Protein AF-0000000069049470 (afdb_homodimer)

Solvent-accessible surface area (backbone atoms only — not comparable to full-atom values): 43170 Å² total; per-residue (Å²): 53,53,67,71,57,45,51,48,48,63,74,41,38,70,59,40,38,71,51,52,60,63,62,67,60,47,50,50,49,36,39,73,70,62,69,42,53,72,68,53,49,51,61,31,68,44,98,60,56,68,58,56,26,42,47,41,44,62,56,54,46,45,74,24,60,75,55,33,57,60,50,50,41,50,42,24,51,74,65,66,22,50,69,36,30,50,64,70,64,53,78,77,77,61,76,90,40,74,78,69,50,77,76,59,82,70,81,58,75,66,72,59,74,56,54,69,80,67,28,44,52,35,91,79,58,53,77,55,54,67,74,81,39,87,52,87,64,89,56,55,39,51,77,35,30,40,88,48,31,20,44,29,39,37,38,41,30,42,60,28,64,98,49,74,69,50,57,18,49,66,47,36,49,52,51,50,53,53,47,42,34,30,40,34,28,47,70,46,79,46,66,44,38,35,54,65,53,43,56,50,49,53,52,51,49,53,51,48,49,66,73,55,72,48,40,29,40,37,41,38,39,36,27,35,11,40,52,16,51,39,25,37,60,41,34,23,34,35,22,18,71,52,44,73,43,52,50,63,58,58,55,44,51,54,48,74,71,35,83,67,96,36,45,35,39,37,38,38,43,29,11,16,4,33,50,73,90,57,61,30,76,58,35,60,51,41,81,37,88,38,52,45,44,45,79,83,66,58,78,48,78,55,56,75,76,62,64,57,23,31,37,42,35,32,37,21,40,73,12,24,41,22,55,24,36,59,77,73,8,32,56,53,57,52,38,44,49,53,46,43,26,68,36,28,23,76,40,40,53,68,62,48,50,21,48,28,40,44,56,44,47,71,60,40,37,92,75,64,36,71,52,34,35,24,38,36,32,35,38,45,42,48,47,44,35,62,22,22,88,34,50,66,67,79,70,66,75,72,74,76,71,74,72,78,72,76,70,81,71,84,119,53,53,68,72,56,46,49,50,48,64,74,38,38,71,57,38,38,72,51,52,60,64,61,67,61,45,51,50,49,37,40,74,69,64,67,41,54,73,67,54,51,52,61,31,67,42,99,60,56,68,58,58,26,44,48,41,44,62,56,54,45,47,76,21,59,74,56,33,58,60,50,51,40,48,43,24,51,75,63,65,21,50,68,34,29,48,65,68,62,53,78,76,79,61,75,94,44,73,78,68,52,76,79,58,81,67,83,54,75,64,74,57,75,55,55,68,81,67,27,44,52,35,91,79,58,53,77,56,55,66,74,81,39,88,52,88,65,90,56,56,37,51,78,35,31,39,88,46,31,18,44,30,40,37,39,40,29,42,61,28,65,97,47,73,68,50,58,19,51,66,48,37,49,52,51,49,52,53,47,42,31,30,41,34,29,47,65,46,78,44,67,45,37,34,54,62,52,43,55,49,50,53,52,51,49,52,51,47,49,66,72,55,72,45,39,29,39,36,41,36,39,36,28,34,11,40,54,16,51,40,23,38,59,43,32,24,32,35,21,18,72,52,42,74,43,53,49,62,60,58,54,44,50,55,48,73,71,35,84,67,97,37,45,34,40,37,39,36,43,30,11,16,5,34,47,71,89,57,62,28,76,57,34,58,48,44,79,38,89,38,50,47,40,43,82,81,69,54,77,49,78,51,56,76,76,64,63,57,25,31,36,40,35,31,38,21,39,73,11,24,42,23,56,26,36,60,76,73,8,32,56,54,56,50,38,44,50,53,46,44,27,67,37,27,24,74,39,40,54,69,63,48,49,22,47,29,39,45,57,45,47,70,61,42,36,91,75,63,37,72,51,32,35,24,39,36,32,34,38,44,40,48,48,44,35,62,22,21,86,32,49,66,66,79,71,66,74,71,74,76,69,73,74,77,73,73,70,77,79,78,126

Secondary structure (DSSP, 8-state):
--HHHHHHHHHTHHHHHHH---HHHHHHHHHHTTSS-HHHHHHHTSSS-HHHHHHHHHHHHHTS-TTHHHHHHHHHHHTT-HHHHHHHHS----SS-SSGGGSSS----------TTTS---TT-PPP-S--SS------B-----SS-EEEEEEE----TTS---TTHHHHHHHHHHHHHHTTEEEEEEES--HHHHHHHHHHHHHHHHHS--SEEEEEEE--B---SS--S--EEE-TTS-EEEHHHHHHHHHHS------EEEEEES---------------S--SSEES-S-------------SEEEEESS-TT-PPEEETTTEEHHHHHHHHHHHHHTTT--HHHHHHHHHHHHHHH-BTTTB----EEEEES--SB----TT--SS------------------/--HHHHHHHHHTHHHHHHH---HHHHHHHHHHTTSS-HHHHHHHTSSS-HHHHHHHHHHHHTTS-TTHHHHHHHHHHHTT-HHHHHHHH-----SS-SSGGGG-S----------TTTS---TT-PPP-S--SS------B-----SS-EEEEEEE----TTS---TTHHHHHHHHHHHHHHTTEEEEEEES--HHHHHHHHHHHHHHHHHS--SEEEEEEE--B---SS--SPPEEE-TTS-EEEHHHHHHHHHHS------EEEEEES---PPP---------S--SSEES---------------SEEEEESS-TT-PPEEETTTEEHHHHHHHHHHHHHTTT--HHHHHHHHHHHHHHH-BTTTB----EEEEES--SB----TT--SS------------------

Structure (mmCIF, N/CA/C/O backbone):
data_AF-0000000069049470-model_v1
#
loop_
_entity.id
_entity.type
_entity.pdbx_description
1 polymer Caspase
#
loop_
_atom_site.group_PDB
_atom_site.id
_atom_site.type_symbol
_atom_site.label_atom_id
_atom_site.label_alt_id
_atom_site.label_comp_id
_atom_site.label_asym_id
_atom_site.label_entity_id
_atom_site.label_seq_id
_atom_site.pdbx_PDB_ins_code
_atom_site.Cartn_x
_atom_site.Cartn_y
_atom_site.Cartn_z
_atom_site.occupancy
_atom_site.B_iso_or_equiv
_atom_site.auth_seq_id
_atom_site.auth_comp_id
_atom_site.auth_asym_id
_atom_site.auth_atom_id
_atom_site.pdbx_PDB_model_num
ATOM 1 N N . MET A 1 1 ? -13.953 -17.391 -43.094 1 80.94 1 MET A N 1
ATOM 2 C CA . MET A 1 1 ? -13.156 -17.578 -41.875 1 80.94 1 MET A CA 1
ATOM 3 C C . MET A 1 1 ? -12.188 -18.75 -42.062 1 80.94 1 MET A C 1
ATOM 5 O O . MET A 1 1 ? -12.523 -19.75 -42.688 1 80.94 1 MET A O 1
ATOM 9 N N . GLU A 1 2 ? -10.953 -18.641 -41.5 1 78.31 2 GLU A N 1
ATOM 10 C CA . GLU A 1 2 ? -9.938 -19.672 -41.625 1 78.31 2 GLU A CA 1
ATOM 11 C C . GLU A 1 2 ? -10.367 -20.953 -40.906 1 78.31 2 GLU A C 1
ATOM 13 O O . GLU A 1 2 ? -11.055 -20.891 -39.875 1 78.31 2 GLU A O 1
ATOM 18 N N . GLN A 1 3 ? -9.914 -22.062 -41.438 1 80.56 3 GLN A N 1
ATOM 19 C CA . GLN A 1 3 ? -10.344 -23.359 -40.938 1 80.56 3 GLN A CA 1
ATOM 20 C C . GLN A 1 3 ? -9.953 -23.531 -39.469 1 80.56 3 GLN A C 1
ATOM 22 O O . GLN A 1 3 ? -10.719 -24.094 -38.688 1 80.56 3 GLN A O 1
ATOM 27 N N . HIS A 1 4 ? -8.82 -23.078 -39.156 1 80 4 HIS A N 1
ATOM 28 C CA . HIS A 1 4 ? -8.375 -23.281 -37.781 1 80 4 HIS A CA 1
ATOM 29 C C . HIS A 1 4 ? -9.219 -22.453 -36.812 1 80 4 HIS A C 1
ATOM 31 O O . HIS A 1 4 ? -9.477 -22.906 -35.688 1 80 4 HIS A O 1
ATOM 37 N N . HIS A 1 5 ? -9.781 -21.406 -37.188 1 83.88 5 HIS A N 1
ATOM 38 C CA . HIS A 1 5 ? -10.672 -20.594 -36.375 1 83.88 5 HIS A CA 1
ATOM 39 C C . HIS A 1 5 ? -12.031 -21.266 -36.188 1 83.88 5 HIS A C 1
ATOM 41 O O . HIS A 1 5 ? -12.609 -21.25 -35.125 1 83.88 5 HIS A O 1
ATOM 47 N N . ARG A 1 6 ? -12.492 -21.828 -37.312 1 82.88 6 ARG A N 1
ATOM 48 C CA . ARG A 1 6 ? -13.758 -22.562 -37.281 1 82.88 6 ARG A CA 1
ATOM 49 C C . ARG A 1 6 ? -13.68 -23.734 -36.281 1 82.88 6 ARG A C 1
ATOM 51 O O . ARG A 1 6 ? -14.586 -23.922 -35.469 1 82.88 6 ARG A O 1
ATOM 58 N N . LYS A 1 7 ? -12.594 -24.391 -36.375 1 81.06 7 LYS A N 1
ATOM 59 C CA . LYS A 1 7 ? -12.391 -25.516 -35.5 1 81.06 7 LYS A CA 1
ATOM 60 C C . LYS A 1 7 ? -12.352 -25.062 -34.031 1 81.06 7 LYS A C 1
ATOM 62 O O . LYS A 1 7 ? -12.93 -25.719 -33.156 1 81.06 7 LYS A O 1
ATOM 67 N N . LEU A 1 8 ? -11.727 -24 -33.844 1 81.44 8 LEU A N 1
ATOM 68 C CA . LEU A 1 8 ? -11.625 -23.422 -32.5 1 81.44 8 LEU A CA 1
ATOM 69 C C . LEU A 1 8 ? -13.008 -23.078 -31.953 1 81.44 8 LEU A C 1
ATOM 71 O O . LEU A 1 8 ? -13.328 -23.422 -30.812 1 81.44 8 LEU A O 1
ATOM 75 N N . ILE A 1 9 ? -13.812 -22.484 -32.688 1 87.94 9 ILE A N 1
ATOM 76 C CA . ILE A 1 9 ? -15.141 -22.062 -32.281 1 87.94 9 ILE A CA 1
ATOM 77 C C . ILE A 1 9 ? -16.016 -23.281 -31.984 1 87.94 9 ILE A C 1
ATOM 79 O O . ILE A 1 9 ? -16.703 -23.344 -30.969 1 87.94 9 ILE A O 1
ATOM 83 N N . ASN A 1 10 ? -15.883 -24.25 -32.875 1 85.5 10 ASN A N 1
ATOM 84 C CA . ASN A 1 10 ? -16.688 -25.453 -32.688 1 85.5 10 ASN A CA 1
ATOM 85 C C . ASN A 1 10 ? -16.25 -26.234 -31.453 1 85.5 10 ASN A C 1
ATOM 87 O O . ASN A 1 10 ? -17.094 -26.766 -30.719 1 85.5 10 ASN A O 1
ATOM 91 N N . LYS A 1 11 ? -14.969 -26.234 -31.297 1 80.69 11 LYS A N 1
ATOM 92 C CA . LYS A 1 11 ? -14.422 -26.953 -30.156 1 80.69 11 LYS A CA 1
ATOM 93 C C . LYS A 1 11 ? -14.844 -26.312 -28.828 1 80.69 11 LYS A C 1
ATOM 95 O O . LYS A 1 11 ? -15.094 -27.016 -27.844 1 80.69 11 LYS A O 1
ATOM 100 N N . ARG A 1 12 ? -15.008 -25.062 -28.938 1 81.19 12 ARG A N 1
ATOM 101 C CA . ARG A 1 12 ? -15.266 -24.328 -27.703 1 81.19 12 ARG A CA 1
ATOM 102 C C . ARG A 1 12 ? -16.672 -23.734 -27.688 1 81.19 12 ARG A C 1
ATOM 104 O O . ARG A 1 12 ? -16.922 -22.75 -27 1 81.19 12 ARG A O 1
ATOM 111 N N . MET A 1 13 ? -17.578 -24.344 -28.359 1 88.25 13 MET A N 1
ATOM 112 C CA . MET A 1 13 ? -18.922 -23.812 -28.547 1 88.25 13 MET A CA 1
ATOM 113 C C . MET A 1 13 ? -19.672 -23.734 -27.234 1 88.25 13 MET A C 1
ATOM 115 O O . MET A 1 13 ? -20.266 -22.703 -26.906 1 88.25 13 MET A O 1
ATOM 119 N N . SER A 1 14 ? -19.578 -24.75 -26.469 1 82.38 14 SER A N 1
ATOM 120 C CA . SER A 1 14 ? -20.328 -24.781 -25.203 1 82.38 14 SER A CA 1
ATOM 121 C C . SER A 1 14 ? -19.844 -23.703 -24.25 1 82.38 14 SER A C 1
ATOM 123 O O . SER A 1 14 ? -20.641 -23.047 -23.578 1 82.38 14 SER A O 1
ATOM 125 N N . GLU A 1 15 ? -18.609 -23.484 -24.266 1 81.69 15 GLU A N 1
ATOM 126 C CA . GLU A 1 15 ? -18.031 -22.469 -23.406 1 81.69 15 GLU A CA 1
ATOM 127 C C . GLU A 1 15 ? -18.391 -21.062 -23.891 1 81.69 15 GLU A C 1
ATOM 129 O O . GLU A 1 15 ? -18.734 -20.203 -23.078 1 81.69 15 GLU A O 1
ATOM 134 N N . LEU A 1 16 ? -18.234 -20.891 -25.078 1 88.62 16 LEU A N 1
ATOM 135 C CA . LEU A 1 16 ? -18.562 -19.594 -25.672 1 88.62 16 LEU A CA 1
ATOM 136 C C . LEU A 1 16 ? -20.016 -19.219 -25.391 1 88.62 16 LEU A C 1
ATOM 138 O O . LEU A 1 16 ? -20.297 -18.078 -25.016 1 88.62 16 LEU A O 1
ATOM 142 N N . VAL A 1 17 ? -20.859 -20.203 -25.516 1 90.38 17 VAL A N 1
ATOM 143 C CA . VAL A 1 17 ? -22.297 -19.969 -25.328 1 90.38 17 VAL A CA 1
ATOM 144 C C . VAL A 1 17 ? -22.578 -19.609 -23.875 1 90.38 17 VAL A C 1
ATOM 146 O O . VAL A 1 17 ? -23.406 -18.75 -23.578 1 90.38 17 VAL A O 1
ATOM 149 N N . SER A 1 18 ? -21.844 -20.156 -23.078 1 81.31 18 SER A N 1
ATOM 150 C CA . SER A 1 18 ? -22.094 -19.984 -21.656 1 81.31 18 SER A CA 1
ATOM 151 C C . SER A 1 18 ? -21.609 -18.609 -21.172 1 81.31 18 SER A C 1
ATOM 153 O O . SER A 1 18 ? -22.125 -18.078 -20.203 1 81.31 18 SER A O 1
ATOM 155 N N . VAL A 1 19 ? -20.719 -18.047 -21.953 1 82.19 19 VAL A N 1
ATOM 156 C CA . VAL A 1 19 ? -20.094 -16.844 -21.406 1 82.19 19 VAL A CA 1
ATOM 157 C C . VAL A 1 19 ? -20.547 -15.617 -22.203 1 82.19 19 VAL A C 1
ATOM 159 O O . VAL A 1 19 ? -20.312 -14.484 -21.781 1 82.19 19 VAL A O 1
ATOM 162 N N . THR A 1 20 ? -21.047 -15.781 -23.203 1 88.38 20 THR A N 1
ATOM 163 C CA . THR A 1 20 ? -21.469 -14.672 -24.047 1 88.38 20 THR A CA 1
ATOM 164 C C . THR A 1 20 ? -22.781 -14.07 -23.547 1 88.38 20 THR A C 1
ATOM 166 O O . THR A 1 20 ? -23.75 -14.797 -23.297 1 88.38 20 THR A O 1
ATOM 169 N N . PHE A 1 21 ? -22.672 -12.82 -23.422 1 83.88 21 PHE A N 1
ATOM 170 C CA . PHE A 1 21 ? -23.891 -12.148 -22.969 1 83.88 21 PHE A CA 1
ATOM 171 C C . PHE A 1 21 ? -24.219 -10.969 -23.859 1 83.88 21 PHE A C 1
ATOM 173 O O . PHE A 1 21 ? -23.391 -10.547 -24.672 1 83.88 21 PHE A O 1
ATOM 180 N N . ASP A 1 22 ? -25.516 -10.57 -23.875 1 86.19 22 ASP A N 1
ATOM 181 C CA . ASP A 1 22 ? -26.031 -9.438 -24.641 1 86.19 22 ASP A CA 1
ATOM 182 C C . ASP A 1 22 ? -25.938 -9.711 -26.141 1 86.19 22 ASP A C 1
ATOM 184 O O . ASP A 1 22 ? -25.375 -8.914 -26.891 1 86.19 22 ASP A O 1
ATOM 188 N N . LEU A 1 23 ? -26.516 -10.688 -26.484 1 90.06 23 LEU A N 1
ATOM 189 C CA . LEU A 1 23 ? -26.469 -11.172 -27.859 1 90.06 23 LEU A CA 1
ATOM 190 C C . LEU A 1 23 ? -27.031 -10.125 -28.812 1 90.06 23 LEU A C 1
ATOM 192 O O . LEU A 1 23 ? -26.516 -9.961 -29.922 1 90.06 23 LEU A O 1
ATOM 196 N N . LYS A 1 24 ? -28 -9.422 -28.328 1 90.06 24 LYS A N 1
ATOM 197 C CA . LYS A 1 24 ? -28.625 -8.422 -29.188 1 90.06 24 LYS A CA 1
ATOM 198 C C . LYS A 1 24 ? -27.625 -7.34 -29.578 1 90.06 24 LYS A C 1
ATOM 200 O O . LYS A 1 24 ? -27.547 -6.949 -30.75 1 90.06 24 LYS A O 1
ATOM 205 N N . ALA A 1 25 ? -26.859 -6.906 -28.672 1 89.56 25 ALA A N 1
ATOM 206 C CA . ALA A 1 25 ? -25.859 -5.875 -28.938 1 89.56 25 ALA A CA 1
ATOM 207 C C . ALA A 1 25 ? -24.797 -6.375 -29.906 1 89.56 25 ALA A C 1
ATOM 209 O O . ALA A 1 25 ? -24.391 -5.648 -30.812 1 89.56 25 ALA A O 1
ATOM 210 N N . ILE A 1 26 ? -24.375 -7.551 -29.688 1 92.88 26 ILE A N 1
ATOM 211 C CA . ILE A 1 26 ? -23.359 -8.156 -30.531 1 92.88 26 ILE A CA 1
ATOM 212 C C . ILE A 1 26 ? -23.859 -8.25 -31.969 1 92.88 26 ILE A C 1
ATOM 214 O O . ILE A 1 26 ? -23.172 -7.832 -32.906 1 92.88 26 ILE A O 1
ATOM 218 N N . VAL A 1 27 ? -25.062 -8.688 -32.094 1 93.31 27 VAL A N 1
ATOM 219 C CA . VAL A 1 27 ? -25.656 -8.922 -33.406 1 93.31 27 VAL A CA 1
ATOM 220 C C . VAL A 1 27 ? -25.906 -7.594 -34.125 1 93.31 27 VAL A C 1
ATOM 222 O O . VAL A 1 27 ? -25.703 -7.469 -35.312 1 93.31 27 VAL A O 1
ATOM 225 N N . ASP A 1 28 ? -26.266 -6.609 -33.344 1 92.06 28 ASP A N 1
ATOM 226 C CA . ASP A 1 28 ? -26.5 -5.285 -33.906 1 92.06 28 ASP A CA 1
ATOM 227 C C . ASP A 1 28 ? -25.219 -4.676 -34.469 1 92.06 28 ASP A C 1
ATOM 229 O O . ASP A 1 28 ? -25.219 -4.105 -35.562 1 92.06 28 ASP A O 1
ATOM 233 N N . ILE A 1 29 ? -24.188 -4.898 -33.75 1 91.81 29 ILE A N 1
ATOM 234 C CA . ILE A 1 29 ? -22.922 -4.328 -34.188 1 91.81 29 ILE A CA 1
ATOM 235 C C . ILE A 1 29 ? -22.406 -5.082 -35.406 1 91.81 29 ILE A C 1
ATOM 237 O O . ILE A 1 29 ? -21.906 -4.469 -36.344 1 91.81 29 ILE A O 1
ATOM 241 N N . LEU A 1 30 ? -22.5 -6.312 -35.406 1 92.44 30 LEU A N 1
ATOM 242 C CA . LEU A 1 30 ? -22.062 -7.125 -36.531 1 92.44 30 LEU A CA 1
ATOM 243 C C . LEU A 1 30 ? -22.859 -6.77 -37.781 1 92.44 30 LEU A C 1
ATOM 245 O O . LEU A 1 30 ? -22.312 -6.785 -38.906 1 92.44 30 LEU A O 1
ATOM 249 N N . PHE A 1 31 ? -24.109 -6.402 -37.625 1 92.62 31 PHE A N 1
ATOM 250 C CA . PHE A 1 31 ? -24.953 -5.973 -38.719 1 92.62 31 PHE A CA 1
ATOM 251 C C . PHE A 1 31 ? -24.516 -4.609 -39.25 1 92.62 31 PHE A C 1
ATOM 253 O O . PHE A 1 31 ? -24.453 -4.398 -40.438 1 92.62 31 PHE A O 1
ATOM 260 N N . GLU A 1 32 ? -24.188 -3.766 -38.281 1 89.06 32 GLU A N 1
ATOM 261 C CA . GLU A 1 32 ? -23.75 -2.424 -38.656 1 89.06 32 GLU A CA 1
ATOM 262 C C . GLU A 1 32 ? -22.422 -2.463 -39.406 1 89.06 32 GLU A C 1
ATOM 264 O O . GLU A 1 32 ? -22.219 -1.68 -40.344 1 89.06 32 GLU A O 1
ATOM 269 N N . LYS A 1 33 ? -21.609 -3.434 -39 1 87.25 33 LYS A N 1
ATOM 270 C CA . LYS A 1 33 ? -20.297 -3.572 -39.625 1 87.25 33 LYS A CA 1
ATOM 271 C C . LYS A 1 33 ? -20.391 -4.363 -40.938 1 87.25 33 LYS A C 1
ATOM 273 O O . LYS A 1 33 ? -19.375 -4.66 -41.562 1 87.25 33 LYS A O 1
ATOM 278 N N . VAL A 1 34 ? -21.578 -4.805 -41.25 1 87.81 34 VAL A N 1
ATOM 279 C CA . VAL A 1 34 ? -21.922 -5.504 -42.5 1 87.81 34 VAL A CA 1
ATOM 280 C C . VAL A 1 34 ? -21.203 -6.859 -42.531 1 87.81 34 VAL A C 1
ATOM 282 O O . VAL A 1 34 ? -20.734 -7.293 -43.594 1 87.81 34 VAL A O 1
ATOM 285 N N . VAL A 1 35 ? -21.047 -7.418 -41.344 1 89.12 35 VAL A N 1
ATOM 286 C CA . VAL A 1 35 ? -20.484 -8.766 -41.25 1 89.12 35 VAL A CA 1
ATOM 287 C C . VAL A 1 35 ? -21.594 -9.797 -41.5 1 89.12 35 VAL A C 1
ATOM 289 O O . VAL A 1 35 ? -21.344 -10.836 -42.125 1 89.12 35 VAL A O 1
ATOM 292 N N . ILE A 1 36 ? -22.781 -9.422 -41 1 90.88 36 ILE A N 1
ATOM 293 C CA . ILE A 1 36 ? -23.953 -10.273 -41.219 1 90.88 36 ILE A CA 1
ATOM 294 C C . ILE A 1 36 ? -25.062 -9.453 -41.875 1 90.88 36 ILE A C 1
ATOM 296 O O . ILE A 1 36 ? -25.094 -8.227 -41.781 1 90.88 36 ILE A O 1
ATOM 300 N N . ASN A 1 37 ? -25.922 -10.07 -42.688 1 88.5 37 ASN A N 1
ATOM 301 C CA . ASN A 1 37 ? -27.031 -9.391 -43.344 1 88.5 37 ASN A CA 1
ATOM 302 C C . ASN A 1 37 ? -28.312 -9.5 -42.531 1 88.5 37 ASN A C 1
ATOM 304 O O . ASN A 1 37 ? -28.344 -10.133 -41.469 1 88.5 37 ASN A O 1
ATOM 308 N N . LYS A 1 38 ? -29.375 -8.859 -43.031 1 88.12 38 LYS A N 1
ATOM 309 C CA . LYS A 1 38 ? -30.641 -8.758 -42.312 1 88.12 38 LYS A CA 1
ATOM 310 C C . LYS A 1 38 ? -31.25 -10.133 -42.062 1 88.12 38 LYS A C 1
ATOM 312 O O . LYS A 1 38 ? -31.797 -10.391 -41 1 88.12 38 LYS A O 1
ATOM 317 N N . TRP A 1 39 ? -31.109 -11.07 -43 1 87.38 39 TRP A N 1
ATOM 318 C CA . TRP A 1 39 ? -31.656 -12.422 -42.875 1 87.38 39 TRP A CA 1
ATOM 319 C C . TRP A 1 39 ? -30.938 -13.164 -41.719 1 87.38 39 TRP A C 1
ATOM 321 O O . TRP A 1 39 ? -31.594 -13.812 -40.906 1 87.38 39 TRP A O 1
ATOM 331 N N . MET A 1 40 ? -29.656 -13.031 -41.656 1 91 40 MET A N 1
ATOM 332 C CA . MET A 1 40 ? -28.859 -13.695 -40.656 1 91 40 MET A CA 1
ATOM 333 C C . MET A 1 40 ? -29.156 -13.133 -39.25 1 91 40 MET A C 1
ATOM 335 O O . MET A 1 40 ? -29.234 -13.883 -38.281 1 91 40 MET A O 1
ATOM 339 N N . LYS A 1 41 ? -29.312 -11.828 -39.188 1 92.5 41 LYS A N 1
ATOM 340 C CA . LYS A 1 41 ? -29.672 -11.188 -37.906 1 92.5 41 LYS A CA 1
ATOM 341 C C . LYS A 1 41 ? -31 -11.734 -37.406 1 92.5 41 LYS A C 1
ATOM 343 O O . LYS A 1 41 ? -31.109 -12.094 -36.219 1 92.5 41 LYS A O 1
ATOM 348 N N . ASP A 1 42 ? -32 -11.844 -38.281 1 87.44 42 ASP A N 1
ATOM 349 C CA . ASP A 1 42 ? -33.312 -12.359 -37.938 1 87.44 42 ASP A CA 1
ATOM 350 C C . ASP A 1 42 ? -33.25 -13.844 -37.562 1 87.44 42 ASP A C 1
ATOM 352 O O . ASP A 1 42 ? -33.969 -14.305 -36.656 1 87.44 42 ASP A O 1
ATOM 356 N N . TYR A 1 43 ? -32.375 -14.516 -38.312 1 88.56 43 TYR A N 1
ATOM 357 C CA . TYR A 1 43 ? -32.188 -15.938 -38.031 1 88.56 43 TYR A CA 1
ATOM 358 C C . TYR A 1 43 ? -31.594 -16.156 -36.656 1 88.56 43 TYR A C 1
ATOM 360 O O . TYR A 1 43 ? -32.062 -17.031 -35.906 1 88.56 43 TYR A O 1
ATOM 368 N N . ILE A 1 44 ? -30.625 -15.383 -36.188 1 92.81 44 ILE A N 1
ATOM 369 C CA . ILE A 1 44 ? -29.938 -15.523 -34.906 1 92.81 44 ILE A CA 1
ATOM 370 C C . ILE A 1 44 ? -30.875 -15.109 -33.75 1 92.81 44 ILE A C 1
ATOM 372 O O . ILE A 1 44 ? -30.969 -15.797 -32.75 1 92.81 44 ILE A O 1
ATOM 376 N N . LEU A 1 45 ? -31.609 -14.008 -33.938 1 89.75 45 LEU A N 1
ATOM 377 C CA . LEU A 1 45 ? -32.469 -13.453 -32.906 1 89.75 45 LEU A CA 1
ATOM 378 C C . LEU A 1 45 ? -33.875 -14.031 -32.969 1 89.75 45 LEU A C 1
ATOM 380 O O . LEU A 1 45 ? -34.812 -13.391 -32.531 1 89.75 45 LEU A O 1
ATOM 384 N N . GLY A 1 46 ? -34 -15.188 -33.438 1 83.19 46 GLY A N 1
ATOM 385 C CA . GLY A 1 46 ? -35.281 -15.859 -33.531 1 83.19 46 GLY A CA 1
ATOM 386 C C . GLY A 1 46 ? -35.938 -16.172 -32.188 1 83.19 46 GLY A C 1
ATOM 387 O O . GLY A 1 46 ? -35.438 -15.703 -31.156 1 83.19 46 GLY A O 1
ATOM 388 N N . ASN A 1 47 ? -37.031 -16.906 -32.156 1 79.19 47 ASN A N 1
ATOM 389 C CA . ASN A 1 47 ? -37.844 -17.203 -30.984 1 79.19 47 ASN A CA 1
ATOM 390 C C . ASN A 1 47 ? -37.312 -18.406 -30.219 1 79.19 47 ASN A C 1
ATOM 392 O O . ASN A 1 47 ? -38.062 -19.328 -29.922 1 79.19 47 ASN A O 1
ATOM 396 N N . GLU A 1 48 ? -36.031 -18.562 -30.141 1 81.12 48 GLU A N 1
ATOM 397 C CA . GLU A 1 48 ? -35.406 -19.656 -29.391 1 81.12 48 GLU A CA 1
ATOM 398 C C . GLU A 1 48 ? -34.781 -19.156 -28.094 1 81.12 48 GLU A C 1
ATOM 400 O O . GLU A 1 48 ? -34.812 -17.969 -27.812 1 81.12 48 GLU A O 1
ATOM 405 N N . GLY A 1 49 ? -34.438 -20.062 -27.203 1 80.06 49 GLY A N 1
ATOM 406 C CA . GLY A 1 49 ? -33.75 -19.719 -25.969 1 80.06 49 GLY A CA 1
ATOM 407 C C . GLY A 1 49 ? -32.438 -19.016 -26.188 1 80.06 49 GLY A C 1
ATOM 408 O O . GLY A 1 49 ? -31.875 -19.078 -27.281 1 80.06 49 GLY A O 1
ATOM 409 N N . GLU A 1 50 ? -32 -18.375 -25.328 1 82.69 50 GLU A N 1
ATOM 410 C CA . GLU A 1 50 ? -30.797 -17.547 -25.438 1 82.69 50 GLU A CA 1
ATOM 411 C C . GLU A 1 50 ? -29.578 -18.391 -25.812 1 82.69 50 GLU A C 1
ATOM 413 O O . GLU A 1 50 ? -28.75 -17.953 -26.609 1 82.69 50 GLU A O 1
ATOM 418 N N . SER A 1 51 ? -29.5 -19.516 -25.203 1 84.56 51 SER A N 1
ATOM 419 C CA . SER A 1 51 ? -28.375 -20.391 -25.516 1 84.56 51 SER A CA 1
ATOM 420 C C . SER A 1 51 ? -28.391 -20.828 -26.969 1 84.56 51 SER A C 1
ATOM 422 O O . SER A 1 51 ? -27.344 -20.875 -27.625 1 84.56 51 SER A O 1
ATOM 424 N N . SER A 1 52 ? -29.516 -21.109 -27.422 1 86.62 52 SER A N 1
ATOM 425 C CA . SER A 1 52 ? -29.672 -21.516 -28.812 1 86.62 52 SER A CA 1
ATOM 426 C C . SER A 1 52 ? -29.344 -20.375 -29.766 1 86.62 52 SER A C 1
ATOM 428 O O . SER A 1 52 ? -28.703 -20.578 -30.797 1 86.62 52 SER A O 1
ATOM 430 N N . LYS A 1 53 ? -29.719 -19.188 -29.391 1 91.12 53 LYS A N 1
ATOM 431 C CA . LYS A 1 53 ? -29.438 -17.984 -30.172 1 91.12 53 LYS A CA 1
ATOM 432 C C . LYS A 1 53 ? -27.922 -17.734 -30.25 1 91.12 53 LYS A C 1
ATOM 434 O O . LYS A 1 53 ? -27.406 -17.422 -31.328 1 91.12 53 LYS A O 1
ATOM 439 N N . THR A 1 54 ? -27.297 -17.969 -29.125 1 91.25 54 THR A N 1
ATOM 440 C CA . THR A 1 54 ? -25.859 -17.75 -29.062 1 91.25 54 THR A CA 1
ATOM 441 C C . THR A 1 54 ? -25.125 -18.781 -29.906 1 91.25 54 THR A C 1
ATOM 443 O O . THR A 1 54 ? -24.156 -18.453 -30.594 1 91.25 54 THR A O 1
ATOM 446 N N . THR A 1 55 ? -25.594 -19.938 -29.859 1 90.06 55 THR A N 1
ATOM 447 C CA . THR A 1 55 ? -25.016 -20.984 -30.703 1 90.06 55 THR A CA 1
ATOM 448 C C . THR A 1 55 ? -25.156 -20.641 -32.188 1 90.06 55 THR A C 1
ATOM 450 O O . THR A 1 55 ? -24.219 -20.812 -32.969 1 90.06 55 THR A O 1
ATOM 453 N N . LYS A 1 56 ? -26.297 -20.125 -32.562 1 91.38 56 LYS A N 1
ATOM 454 C CA . LYS A 1 56 ? -26.547 -19.734 -33.969 1 91.38 56 LYS A CA 1
ATOM 455 C C . LYS A 1 56 ? -25.594 -18.625 -34.406 1 91.38 56 LYS A C 1
ATOM 457 O O . LYS A 1 56 ? -25.125 -18.625 -35.531 1 91.38 56 LYS A O 1
ATOM 462 N N . LEU A 1 57 ? -25.328 -17.75 -33.438 1 93.06 57 LEU A N 1
ATOM 463 C CA . LEU A 1 57 ? -24.391 -16.672 -33.75 1 93.06 57 LEU A CA 1
ATOM 464 C C . LEU A 1 57 ? -23.031 -17.25 -34.156 1 93.06 57 LEU A C 1
ATOM 466 O O . LEU A 1 57 ? -22.516 -16.891 -35.219 1 93.06 57 LEU A O 1
ATOM 470 N N . TYR A 1 58 ? -22.531 -18.125 -33.344 1 91.75 58 TYR A N 1
ATOM 471 C CA . TYR A 1 58 ? -21.188 -18.641 -33.594 1 91.75 58 TYR A CA 1
ATOM 472 C C . TYR A 1 58 ? -21.172 -19.578 -34.781 1 91.75 58 TYR A C 1
ATOM 474 O O . TYR A 1 58 ? -20.141 -19.719 -35.469 1 91.75 58 TYR A O 1
ATOM 482 N N . GLU A 1 59 ? -22.266 -20.141 -35.125 1 90.38 59 GLU A N 1
ATOM 483 C CA . GLU A 1 59 ? -22.375 -20.969 -36.312 1 90.38 59 GLU A CA 1
ATOM 484 C C . GLU A 1 59 ? -22.422 -20.109 -37.594 1 90.38 59 GLU A C 1
ATOM 486 O O . GLU A 1 59 ? -21.734 -20.406 -38.562 1 90.38 59 GLU A O 1
ATOM 491 N N . VAL A 1 60 ? -23.172 -19.047 -37.531 1 91.88 60 VAL A N 1
ATOM 492 C CA . VAL A 1 60 ? -23.391 -18.188 -38.688 1 91.88 60 VAL A CA 1
ATOM 493 C C . VAL A 1 60 ? -22.109 -17.453 -39.031 1 91.88 60 VAL A C 1
ATOM 495 O O . VAL A 1 60 ? -21.734 -17.328 -40.188 1 91.88 60 VAL A O 1
ATOM 498 N N . ILE A 1 61 ? -21.391 -17.047 -37.969 1 90.88 61 ILE A N 1
ATOM 499 C CA . ILE A 1 61 ? -20.234 -16.188 -38.188 1 90.88 61 ILE A CA 1
ATOM 500 C C . ILE A 1 61 ? -19.125 -16.953 -38.906 1 90.88 61 ILE A C 1
ATOM 502 O O . ILE A 1 61 ? -18.328 -16.375 -39.656 1 90.88 61 ILE A O 1
ATOM 506 N N . GLN A 1 62 ? -19.062 -18.219 -38.688 1 88.94 62 GLN A N 1
ATOM 507 C CA . GLN A 1 62 ? -18.031 -19.078 -39.281 1 88.94 62 GLN A CA 1
ATOM 508 C C . GLN A 1 62 ? -18.125 -19.062 -40.812 1 88.94 62 GLN A C 1
ATOM 510 O O . GLN A 1 62 ? -17.141 -19.312 -41.5 1 88.94 62 GLN A O 1
ATOM 515 N N . GLY A 1 63 ? -19.234 -18.875 -41.25 1 86.44 63 GLY A N 1
ATOM 516 C CA . GLY A 1 63 ? -19.469 -18.891 -42.688 1 86.44 63 GLY A CA 1
ATOM 517 C C . GLY A 1 63 ? -19.312 -17.531 -43.344 1 86.44 63 GLY A C 1
ATOM 518 O O . GLY A 1 63 ? -19.578 -17.359 -44.531 1 86.44 63 GLY A O 1
ATOM 519 N N . ARG A 1 64 ? -18.797 -16.766 -42.375 1 82.75 64 ARG A N 1
ATOM 520 C CA . ARG A 1 64 ? -18.641 -15.422 -42.938 1 82.75 64 ARG A CA 1
ATOM 521 C C . ARG A 1 64 ? -17.234 -15.219 -43.5 1 82.75 64 ARG A C 1
ATOM 523 O O . ARG A 1 64 ? -16.391 -16.109 -43.406 1 82.75 64 ARG A O 1
ATOM 530 N N . GLY A 1 65 ? -16.75 -14.234 -44.375 1 77.75 65 GLY A N 1
ATOM 531 C CA . GLY A 1 65 ? -15.523 -13.898 -45.062 1 77.75 65 GLY A CA 1
ATOM 532 C C . GLY A 1 65 ? -14.273 -14.07 -44.25 1 77.75 65 GLY A C 1
ATOM 533 O O . GLY A 1 65 ? -14.352 -14.43 -43.062 1 77.75 65 GLY A O 1
ATOM 534 N N . PRO A 1 66 ? -13.07 -13.977 -44.656 1 78.56 66 PRO A N 1
ATOM 535 C CA . PRO A 1 66 ? -11.781 -14.203 -44 1 78.56 66 PRO A CA 1
ATOM 536 C C . PRO A 1 66 ? -11.57 -13.297 -42.781 1 78.56 66 PRO A C 1
ATOM 538 O O . PRO A 1 66 ? -10.859 -13.672 -41.875 1 78.56 66 PRO A O 1
ATOM 541 N N . ASP A 1 67 ? -12.352 -12.273 -42.719 1 82.25 67 ASP A N 1
ATOM 542 C CA . ASP A 1 67 ? -12.141 -11.32 -41.625 1 82.25 67 ASP A CA 1
ATOM 543 C C . ASP A 1 67 ? -13.18 -11.523 -40.531 1 82.25 67 ASP A C 1
ATOM 545 O O . ASP A 1 67 ? -13.242 -10.734 -39.594 1 82.25 67 ASP A O 1
ATOM 549 N N . ALA A 1 68 ? -13.984 -12.461 -40.688 1 86 68 ALA A N 1
ATOM 550 C CA . ALA A 1 68 ? -15.094 -12.664 -39.75 1 86 68 ALA A CA 1
ATOM 551 C C . ALA A 1 68 ? -14.578 -12.922 -38.344 1 86 68 ALA A C 1
ATOM 553 O O . ALA A 1 68 ? -15.164 -12.438 -37.344 1 86 68 ALA A O 1
ATOM 554 N N . PHE A 1 69 ? -13.516 -13.617 -38.281 1 87.62 69 PHE A N 1
ATOM 555 C CA . PHE A 1 69 ? -12.953 -13.922 -36.969 1 87.62 69 PHE A CA 1
ATOM 556 C C . PHE A 1 69 ? -12.461 -12.648 -36.281 1 87.62 69 PHE A C 1
ATOM 558 O O . PHE A 1 69 ? -12.773 -12.422 -35.125 1 87.62 69 PHE A O 1
ATOM 565 N N . THR A 1 70 ? -11.828 -11.914 -37 1 85.5 70 THR A N 1
ATOM 566 C CA . THR A 1 70 ? -11.328 -10.648 -36.469 1 85.5 70 THR A CA 1
ATOM 567 C C . THR A 1 70 ? -12.484 -9.734 -36.062 1 85.5 70 THR A C 1
ATOM 569 O O . THR A 1 70 ? -12.422 -9.078 -35.031 1 85.5 70 THR A O 1
ATOM 572 N N . ASN A 1 71 ? -13.492 -9.695 -36.844 1 87.62 71 ASN A N 1
ATOM 573 C CA . ASN A 1 71 ? -14.648 -8.852 -36.594 1 87.62 71 ASN A CA 1
ATOM 574 C C . ASN A 1 71 ? -15.391 -9.289 -35.312 1 87.62 71 ASN A C 1
ATOM 576 O O . ASN A 1 71 ? -15.766 -8.453 -34.5 1 87.62 71 ASN A O 1
ATOM 580 N N . ILE A 1 72 ? -15.539 -10.633 -35.188 1 91.44 72 ILE A N 1
ATOM 581 C CA . ILE A 1 72 ? -16.266 -11.086 -34 1 91.44 72 ILE A CA 1
ATOM 582 C C . ILE A 1 72 ? -15.43 -10.828 -32.75 1 91.44 72 ILE A C 1
ATOM 584 O O . ILE A 1 72 ? -15.961 -10.438 -31.703 1 91.44 72 ILE A O 1
ATOM 588 N N . CYS A 1 73 ? -14.219 -10.992 -32.844 1 86.38 73 CYS A N 1
ATOM 589 C CA . CYS A 1 73 ? -13.336 -10.703 -31.734 1 86.38 73 CYS A CA 1
ATOM 590 C C . CYS A 1 73 ? -13.422 -9.234 -31.328 1 86.38 73 CYS A C 1
ATOM 592 O O . CYS A 1 73 ? -13.516 -8.906 -30.141 1 86.38 73 CYS A O 1
ATOM 594 N N . GLU A 1 74 ? -13.461 -8.422 -32.219 1 85.81 74 GLU A N 1
ATOM 595 C CA . GLU A 1 74 ? -13.578 -6.984 -31.969 1 85.81 74 GLU A CA 1
ATOM 596 C C . GLU A 1 74 ? -14.922 -6.637 -31.328 1 85.81 74 GLU A C 1
ATOM 598 O O . GLU A 1 74 ? -14.984 -5.816 -30.422 1 85.81 74 GLU A O 1
ATOM 603 N N . VAL A 1 75 ? -15.914 -7.227 -31.875 1 90.69 75 VAL A N 1
ATOM 604 C CA . VAL A 1 75 ? -17.266 -6.941 -31.391 1 90.69 75 VAL A CA 1
ATOM 605 C C . VAL A 1 75 ? -17.422 -7.453 -29.953 1 90.69 75 VAL A C 1
ATOM 607 O O . VAL A 1 75 ? -18.047 -6.801 -29.125 1 90.69 75 VAL A O 1
ATOM 610 N N . LEU A 1 76 ? -16.828 -8.547 -29.719 1 89.25 76 LEU A N 1
ATOM 611 C CA . LEU A 1 76 ? -16.875 -9.086 -28.359 1 89.25 76 LEU A CA 1
ATOM 612 C C . LEU A 1 76 ? -16.172 -8.164 -27.375 1 89.25 76 LEU A C 1
ATOM 614 O O . LEU A 1 76 ? -16.656 -7.945 -26.266 1 89.25 76 LEU A O 1
ATOM 618 N N . LYS A 1 77 ? -15.164 -7.629 -27.828 1 81.94 77 LYS A N 1
ATOM 619 C CA . LYS A 1 77 ? -14.445 -6.645 -27.031 1 81.94 77 LYS A CA 1
ATOM 620 C C . LYS A 1 77 ? -15.289 -5.387 -26.812 1 81.94 77 LYS A C 1
ATOM 622 O O . LYS A 1 77 ? -15.367 -4.871 -25.703 1 81.94 77 LYS A O 1
ATOM 627 N N . GLN A 1 78 ? -15.945 -4.992 -27.859 1 80.5 78 GLN A N 1
ATOM 628 C CA . GLN A 1 78 ? -16.75 -3.773 -27.844 1 80.5 78 GLN A CA 1
ATOM 629 C C . GLN A 1 78 ? -17.984 -3.932 -26.953 1 80.5 78 GLN A C 1
ATOM 631 O O . GLN A 1 78 ? -18.469 -2.957 -26.375 1 80.5 78 GLN A O 1
ATOM 636 N N . THR A 1 79 ? -18.438 -5.164 -26.875 1 85.12 79 THR A N 1
ATOM 637 C CA . THR A 1 79 ? -19.641 -5.422 -26.109 1 85.12 79 THR A CA 1
ATOM 638 C C . THR A 1 79 ? -19.297 -5.957 -24.719 1 85.12 79 THR A C 1
ATOM 640 O O . THR A 1 79 ? -20.156 -6.5 -24.016 1 85.12 79 THR A O 1
ATOM 643 N N . ASN A 1 80 ? -18.062 -5.852 -24.469 1 75.25 80 ASN A N 1
ATOM 644 C CA . ASN A 1 80 ? -17.516 -6.219 -23.172 1 75.25 80 ASN A CA 1
ATOM 645 C C . ASN A 1 80 ? -17.656 -7.715 -22.906 1 75.25 80 ASN A C 1
ATOM 647 O O . ASN A 1 80 ? -17.844 -8.125 -21.75 1 75.25 80 ASN A O 1
ATOM 651 N N . ASN A 1 81 ? -17.719 -8.469 -23.922 1 82.5 81 ASN A N 1
ATOM 652 C CA . ASN A 1 81 ? -17.672 -9.922 -23.797 1 82.5 81 ASN A CA 1
ATOM 653 C C . ASN A 1 81 ? -16.25 -10.438 -23.812 1 82.5 81 ASN A C 1
ATOM 655 O O . ASN A 1 81 ? -15.852 -11.18 -24.703 1 82.5 81 ASN A O 1
ATOM 659 N N . ILE A 1 82 ? -15.625 -10.102 -22.859 1 78.62 82 ILE A N 1
ATOM 660 C CA . ILE A 1 82 ? -14.18 -10.305 -22.797 1 78.62 82 ILE A CA 1
ATOM 661 C C . ILE A 1 82 ? -13.875 -11.789 -22.625 1 78.62 82 ILE A C 1
ATOM 663 O O . ILE A 1 82 ? -12.922 -12.305 -23.219 1 78.62 82 ILE A O 1
ATOM 667 N N . LYS A 1 83 ? -14.664 -12.445 -21.859 1 78.25 83 LYS A N 1
ATOM 668 C CA . LYS A 1 83 ? -14.461 -13.883 -21.688 1 78.25 83 LYS A CA 1
ATOM 669 C C . LYS A 1 83 ? -14.57 -14.617 -23.016 1 78.25 83 LYS A C 1
ATOM 671 O O . LYS A 1 83 ? -13.734 -15.477 -23.328 1 78.25 83 LYS A O 1
ATOM 676 N N . ALA A 1 84 ? -15.531 -14.281 -23.734 1 87.94 84 ALA A N 1
ATOM 677 C CA . ALA A 1 84 ? -15.719 -14.906 -25.047 1 87.94 84 ALA A CA 1
ATOM 678 C C . ALA A 1 84 ? -14.586 -14.531 -26 1 87.94 84 ALA A C 1
ATOM 680 O O . ALA A 1 84 ? -14.086 -15.375 -26.75 1 87.94 84 ALA A O 1
ATOM 681 N N . TYR A 1 85 ? -14.141 -13.367 -25.938 1 84.88 85 TYR A N 1
ATOM 682 C CA . TYR A 1 85 ? -13.016 -12.891 -26.734 1 84.88 85 TYR A CA 1
ATOM 683 C C . TYR A 1 85 ? -11.742 -13.664 -26.406 1 84.88 85 TYR A C 1
ATOM 685 O O . TYR A 1 85 ? -11.023 -14.102 -27.297 1 84.88 85 TYR A O 1
ATOM 693 N N . ASP A 1 86 ? -11.57 -13.859 -25.25 1 75.88 86 ASP A N 1
ATOM 694 C CA . ASP A 1 86 ? -10.391 -14.578 -24.797 1 75.88 86 ASP A CA 1
ATOM 695 C C . ASP A 1 86 ? -10.406 -16.031 -25.266 1 75.88 86 ASP A C 1
ATOM 697 O O . ASP A 1 86 ? -9.367 -16.594 -25.609 1 75.88 86 ASP A O 1
ATOM 701 N N . ILE A 1 87 ? -11.492 -16.562 -25.25 1 78.19 87 ILE A N 1
ATOM 702 C CA . ILE A 1 87 ? -11.648 -17.938 -25.719 1 78.19 87 ILE A CA 1
ATOM 703 C C . ILE A 1 87 ? -11.25 -18.031 -27.188 1 78.19 87 ILE A C 1
ATOM 705 O O . ILE A 1 87 ? -10.555 -18.969 -27.594 1 78.19 87 ILE A O 1
ATOM 709 N N . LEU A 1 88 ? -11.508 -17.078 -27.922 1 81.19 88 LEU A N 1
ATOM 710 C CA . LEU A 1 88 ? -11.289 -17.094 -29.359 1 81.19 88 LEU A CA 1
ATOM 711 C C . LEU A 1 88 ? -9.844 -16.75 -29.703 1 81.19 88 LEU A C 1
ATOM 713 O O . LEU A 1 88 ? -9.312 -17.188 -30.719 1 81.19 88 LEU A O 1
ATOM 717 N N . THR A 1 89 ? -9.242 -16.016 -29.078 1 69.38 89 THR A N 1
ATOM 718 C CA . THR A 1 89 ? -7.906 -15.539 -29.438 1 69.38 89 THR A CA 1
ATOM 719 C C . THR A 1 89 ? -6.836 -16.344 -28.703 1 69.38 89 THR A C 1
ATOM 721 O O . THR A 1 89 ? -5.641 -16.078 -28.859 1 69.38 89 THR A O 1
ATOM 724 N N . SER A 1 90 ? -7.148 -17.219 -27.984 1 50.56 90 SER A N 1
ATOM 725 C CA . SER A 1 90 ? -6.211 -18.125 -27.328 1 50.56 90 SER A CA 1
ATOM 726 C C . SER A 1 90 ? -5.527 -19.031 -28.344 1 50.56 90 SER A C 1
ATOM 728 O O . SER A 1 90 ? -6.18 -19.609 -29.219 1 50.56 90 SER A O 1
ATOM 730 N N . LYS A 1 91 ? -4.219 -18.688 -28.938 1 42.72 91 LYS A N 1
ATOM 731 C CA . LYS A 1 91 ? -3.434 -19.531 -29.812 1 42.72 91 LYS A CA 1
ATOM 732 C C . LYS A 1 91 ? -3.549 -21 -29.406 1 42.72 91 LYS A C 1
ATOM 734 O O . LYS A 1 91 ? -3.328 -21.359 -28.25 1 42.72 91 LYS A O 1
ATOM 739 N N . THR A 1 92 ? -4.023 -21.75 -30.156 1 34.59 92 THR A N 1
ATOM 740 C CA . THR A 1 92 ? -3.789 -23.188 -30.156 1 34.59 92 THR A CA 1
ATOM 741 C C . THR A 1 92 ? -2.365 -23.5 -30.609 1 34.59 92 THR A C 1
ATOM 743 O O . THR A 1 92 ? -1.987 -23.203 -31.75 1 34.59 92 THR A O 1
ATOM 746 N N . CYS A 1 93 ? -1.228 -23.391 -29.828 1 30.22 93 CYS A N 1
ATOM 747 C CA . CYS A 1 93 ? 0.055 -24 -30.172 1 30.22 93 CYS A CA 1
ATOM 748 C C . CYS A 1 93 ? -0.137 -25.391 -30.766 1 30.22 93 CYS A C 1
ATOM 750 O O . CYS A 1 93 ? 0.382 -26.375 -30.234 1 30.22 93 CYS A O 1
ATOM 752 N N . GLU A 1 94 ? -0.88 -25.766 -31.625 1 29.3 94 GLU A N 1
ATOM 753 C CA . GLU A 1 94 ? -0.753 -27.109 -32.156 1 29.3 94 GLU A CA 1
ATOM 754 C C . GLU A 1 94 ? 0.537 -27.266 -32.969 1 29.3 94 GLU A C 1
ATOM 756 O O . GLU A 1 94 ? 1.108 -28.359 -33.031 1 29.3 94 GLU A O 1
ATOM 761 N N . GLU A 1 95 ? 1.04 -26.531 -34 1 30.11 95 GLU A N 1
ATOM 762 C CA . GLU A 1 95 ? 2.086 -27.047 -34.875 1 30.11 95 GLU A CA 1
ATOM 763 C C . GLU A 1 95 ? 3.432 -27.094 -34.156 1 30.11 95 GLU A C 1
ATOM 765 O O . GLU A 1 95 ? 4.281 -27.938 -34.5 1 30.11 95 GLU A O 1
ATOM 770 N N . GLU A 1 96 ? 4.195 -26.078 -33.875 1 29.72 96 GLU A N 1
ATOM 771 C CA . GLU A 1 96 ? 5.523 -26.422 -33.375 1 29.72 96 GLU A CA 1
ATOM 772 C C . GLU A 1 96 ? 5.438 -27.328 -32.156 1 29.72 96 GLU A C 1
ATOM 774 O O . GLU A 1 96 ? 5.27 -26.859 -31.031 1 29.72 96 GLU A O 1
ATOM 779 N N . GLY A 1 97 ? 4.715 -28.406 -32.062 1 28.33 97 GLY A N 1
ATOM 780 C CA . GLY A 1 97 ? 4.25 -29.562 -31.344 1 28.33 97 GLY A CA 1
ATOM 781 C C . GLY A 1 97 ? 5.383 -30.422 -30.812 1 28.33 97 GLY A C 1
ATOM 782 O O . GLY A 1 97 ? 5.199 -31.172 -29.844 1 28.33 97 GLY A O 1
ATOM 783 N N . ASP A 1 98 ? 6.391 -30.812 -31.625 1 27.86 98 ASP A N 1
ATOM 784 C CA . ASP A 1 98 ? 7.32 -31.891 -31.312 1 27.86 98 ASP A CA 1
ATOM 785 C C . ASP A 1 98 ? 8.211 -31.516 -30.125 1 27.86 98 ASP A C 1
ATOM 787 O O . ASP A 1 98 ? 8.461 -32.344 -29.234 1 27.86 98 ASP A O 1
ATOM 791 N N . GLN A 1 99 ? 9.227 -30.594 -30.297 1 26.97 99 GLN A N 1
ATOM 792 C CA . GLN A 1 99 ? 10.289 -30.5 -29.297 1 26.97 99 GLN A CA 1
ATOM 793 C C . GLN A 1 99 ? 9.773 -29.844 -28.016 1 26.97 99 GLN A C 1
ATOM 795 O O . GLN A 1 99 ? 10.227 -30.172 -26.906 1 26.97 99 GLN A O 1
ATOM 800 N N . LEU A 1 100 ? 9.18 -28.656 -28.078 1 27.47 100 LEU A N 1
ATOM 801 C CA . LEU A 1 100 ? 8.797 -28.016 -26.828 1 27.47 100 LEU A CA 1
ATOM 802 C C . LEU A 1 100 ? 7.621 -28.75 -26.172 1 27.47 100 LEU A C 1
ATOM 804 O O . LEU A 1 100 ? 7.051 -28.266 -25.203 1 27.47 100 LEU A O 1
ATOM 808 N N . ASN A 1 101 ? 6.84 -29.75 -26.609 1 29.11 101 ASN A N 1
ATOM 809 C CA . ASN A 1 101 ? 5.996 -30.859 -26.172 1 29.11 101 ASN A CA 1
ATOM 810 C C . ASN A 1 101 ? 6.414 -31.359 -24.797 1 29.11 101 ASN A C 1
ATOM 812 O O . ASN A 1 101 ? 5.707 -32.156 -24.172 1 29.11 101 ASN A O 1
ATOM 816 N N . SER A 1 102 ? 7.645 -31.547 -24.578 1 26.86 102 SER A N 1
ATOM 817 C CA . SER A 1 102 ? 8.117 -32.094 -23.312 1 26.86 102 SER A CA 1
ATOM 818 C C . SER A 1 102 ? 7.75 -31.172 -22.156 1 26.86 102 SER A C 1
ATOM 820 O O . SER A 1 102 ? 7.648 -31.609 -21 1 26.86 102 SER A O 1
ATOM 822 N N . LEU A 1 103 ? 7.957 -29.859 -22.328 1 28.2 103 LEU A N 1
ATOM 823 C CA . LEU A 1 103 ? 7.695 -29.031 -21.156 1 28.2 103 LEU A CA 1
ATOM 824 C C . LEU A 1 103 ? 6.203 -28.766 -20.984 1 28.2 103 LEU A C 1
ATOM 826 O O . LEU A 1 103 ? 5.797 -27.703 -20.531 1 28.2 103 LEU A O 1
ATOM 830 N N . ASP A 1 104 ? 5.184 -29.203 -21.922 1 28.27 104 ASP A N 1
ATOM 831 C CA . ASP A 1 104 ? 3.732 -29.156 -22.078 1 28.27 104 ASP A CA 1
ATOM 832 C C . ASP A 1 104 ? 3.043 -29.047 -20.719 1 28.27 104 ASP A C 1
ATOM 834 O O . ASP A 1 104 ? 3.682 -28.719 -19.719 1 28.27 104 ASP A O 1
ATOM 838 N N . LYS A 1 105 ? 1.829 -29.922 -20.438 1 30.83 105 LYS A N 1
ATOM 839 C CA . LYS A 1 105 ? 0.543 -30.156 -19.781 1 30.83 105 LYS A CA 1
ATOM 840 C C . LYS A 1 105 ? 0.715 -30.344 -18.281 1 30.83 105 LYS A C 1
ATOM 842 O O . LYS A 1 105 ? -0.231 -30.156 -17.516 1 30.83 105 LYS A O 1
ATOM 847 N N . GLU A 1 106 ? 1.351 -31.375 -17.797 1 27.06 106 GLU A N 1
ATOM 848 C CA . GLU A 1 106 ? 1.155 -31.984 -16.484 1 27.06 106 GLU A CA 1
ATOM 849 C C . GLU A 1 106 ? 1.63 -31.062 -15.367 1 27.06 106 GLU A C 1
ATOM 851 O O . GLU A 1 106 ? 2.773 -30.594 -15.375 1 27.06 106 GLU A O 1
ATOM 856 N N . PHE A 1 107 ? 0.644 -29.984 -14.969 1 30.22 107 PHE A N 1
ATOM 857 C CA . PHE A 1 107 ? 0.9 -29.578 -13.594 1 30.22 107 PHE A CA 1
ATOM 858 C C . PHE A 1 107 ? 1.637 -30.688 -12.836 1 30.22 107 PHE A C 1
ATOM 860 O O . PHE A 1 107 ? 1.022 -31.656 -12.391 1 30.22 107 PHE A O 1
ATOM 867 N N . ASN A 1 108 ? 2.605 -31.234 -13.422 1 28.66 108 ASN A N 1
ATOM 868 C CA . ASN A 1 108 ? 3.35 -32.188 -12.594 1 28.66 108 ASN A CA 1
ATOM 869 C C . ASN A 1 108 ? 3.537 -31.656 -11.172 1 28.66 108 ASN A C 1
ATOM 871 O O . ASN A 1 108 ? 4.082 -30.562 -10.977 1 28.66 108 ASN A O 1
ATOM 875 N N . LYS A 1 109 ? 2.463 -31.922 -10.367 1 31.12 109 LYS A N 1
ATOM 876 C CA . LYS A 1 109 ? 2.613 -31.797 -8.914 1 31.12 109 LYS A CA 1
ATOM 877 C C . LYS A 1 109 ? 4.027 -32.156 -8.477 1 31.12 109 LYS A C 1
ATOM 879 O O . LYS A 1 109 ? 4.387 -33.344 -8.445 1 31.12 109 LYS A O 1
ATOM 884 N N . ILE A 1 110 ? 4.949 -31.594 -9.031 1 31.23 110 ILE A N 1
ATOM 885 C CA . ILE A 1 110 ? 6.176 -31.938 -8.328 1 31.23 110 ILE A CA 1
ATOM 886 C C . ILE A 1 110 ? 6 -31.719 -6.832 1 31.23 110 ILE A C 1
ATOM 888 O O . ILE A 1 110 ? 5.891 -30.562 -6.383 1 31.23 110 ILE A O 1
ATOM 892 N N . ILE A 1 111 ? 5.109 -32.5 -6.258 1 31.36 111 ILE A N 1
ATOM 893 C CA . ILE A 1 111 ? 5.211 -32.562 -4.805 1 31.36 111 ILE A CA 1
ATOM 894 C C . ILE A 1 111 ? 6.668 -32.75 -4.395 1 31.36 111 ILE A C 1
ATOM 896 O O . ILE A 1 111 ? 7.227 -33.844 -4.586 1 31.36 111 ILE A O 1
ATOM 900 N N . LEU A 1 112 ? 7.488 -31.875 -4.84 1 32.62 112 LEU A N 1
ATOM 901 C CA . LEU A 1 112 ? 8.805 -32.094 -4.262 1 32.62 112 LEU A CA 1
ATOM 902 C C . LEU A 1 112 ? 8.734 -32.125 -2.738 1 32.62 112 LEU A C 1
ATOM 904 O O . LEU A 1 112 ? 7.91 -31.438 -2.137 1 32.62 112 LEU A O 1
ATOM 908 N N . ASN A 1 113 ? 9.141 -33.219 -2.184 1 32.78 113 ASN A N 1
ATOM 909 C CA . ASN A 1 113 ? 9.375 -33.375 -0.753 1 32.78 113 ASN A CA 1
ATOM 910 C C . ASN A 1 113 ? 9.93 -32.094 -0.13 1 32.78 113 ASN A C 1
ATOM 912 O O . ASN A 1 113 ? 10.719 -31.391 -0.754 1 32.78 113 ASN A O 1
ATOM 916 N N . HIS A 1 114 ? 9.156 -31.359 0.632 1 38.09 114 HIS A N 1
ATOM 917 C CA . HIS A 1 114 ? 9.672 -30.344 1.535 1 38.09 114 HIS A CA 1
ATOM 918 C C . HIS A 1 114 ? 11.141 -30.594 1.87 1 38.09 114 HIS A C 1
ATOM 920 O O . HIS A 1 114 ? 11.5 -31.688 2.32 1 38.09 114 HIS A O 1
ATOM 926 N N . ASP A 1 115 ? 12.016 -30.312 1.119 1 40.66 115 ASP A N 1
ATOM 927 C CA . ASP A 1 115 ? 13.336 -30.328 1.741 1 40.66 115 ASP A CA 1
ATOM 928 C C . ASP A 1 115 ? 13.352 -29.5 3.018 1 40.66 115 ASP A C 1
ATOM 930 O O . ASP A 1 115 ? 13.328 -28.266 2.959 1 40.66 115 ASP A O 1
ATOM 934 N N . ASP A 1 116 ? 12.766 -30 4.145 1 47.03 116 ASP A N 1
ATOM 935 C CA . ASP A 1 116 ? 12.672 -29.453 5.496 1 47.03 116 ASP A CA 1
ATOM 936 C C . ASP A 1 116 ? 13.805 -28.469 5.762 1 47.03 116 ASP A C 1
ATOM 938 O O . ASP A 1 116 ? 13.688 -27.609 6.648 1 47.03 116 ASP A O 1
ATOM 942 N N . SER A 1 117 ? 14.891 -28.578 4.98 1 61.66 117 SER A N 1
ATOM 943 C CA . SER A 1 117 ? 16.047 -27.812 5.449 1 61.66 117 SER A CA 1
ATOM 944 C C . SER A 1 117 ? 16.047 -26.391 4.906 1 61.66 117 SER A C 1
ATOM 946 O O . SER A 1 117 ? 16.734 -25.516 5.43 1 61.66 117 SER A O 1
ATOM 948 N N . TYR A 1 118 ? 15.219 -26.047 3.938 1 77.5 118 TYR A N 1
ATOM 949 C CA . TYR A 1 118 ? 15.414 -24.734 3.365 1 77.5 118 TYR A CA 1
ATOM 950 C C . TYR A 1 118 ? 14.531 -23.703 4.055 1 77.5 118 TYR A C 1
ATOM 952 O O . TYR A 1 118 ? 14.992 -22.609 4.398 1 77.5 118 TYR A O 1
ATOM 960 N N . VAL A 1 119 ? 13.281 -24.078 4.371 1 89.94 119 VAL A N 1
ATOM 961 C CA . VAL A 1 119 ? 12.359 -23.203 5.09 1 89.94 119 VAL A CA 1
ATOM 962 C C . VAL A 1 119 ? 12.203 -23.688 6.527 1 89.94 119 VAL A C 1
ATOM 964 O O . VAL A 1 119 ? 11.891 -24.859 6.762 1 89.94 119 VAL A O 1
ATOM 967 N N . LYS A 1 120 ? 12.422 -22.781 7.441 1 88.31 120 LYS A N 1
ATOM 968 C CA . LYS A 1 120 ? 12.289 -23.141 8.852 1 88.31 120 LYS A CA 1
ATOM 969 C C . LYS A 1 120 ? 10.836 -23.438 9.211 1 88.31 120 LYS A C 1
ATOM 971 O O . LYS A 1 120 ? 9.922 -22.734 8.75 1 88.31 120 LYS A O 1
ATOM 976 N N . VAL A 1 121 ? 10.672 -24.484 9.977 1 86.94 121 VAL A N 1
ATOM 977 C CA . VAL A 1 121 ? 9.352 -24.875 10.469 1 86.94 121 VAL A CA 1
ATOM 978 C C . VAL A 1 121 ? 9.266 -24.641 11.969 1 86.94 121 VAL A C 1
ATOM 980 O O . VAL A 1 121 ? 10.289 -24.672 12.672 1 86.94 121 VAL A O 1
ATOM 983 N N . HIS A 1 122 ? 8.102 -24.391 12.383 1 85.44 122 HIS A N 1
ATOM 984 C CA . HIS A 1 122 ? 7.91 -24.172 13.812 1 85.44 122 HIS A CA 1
ATOM 985 C C . HIS A 1 122 ? 8.383 -25.391 14.617 1 85.44 122 HIS A C 1
ATOM 987 O O . HIS A 1 122 ? 8.016 -26.516 14.312 1 85.44 122 HIS A O 1
ATOM 993 N N . PRO A 1 123 ? 9.109 -25.109 15.633 1 80.06 123 PRO A N 1
ATOM 994 C CA . PRO A 1 123 ? 9.688 -26.234 16.391 1 80.06 123 PRO A CA 1
ATOM 995 C C . PRO A 1 123 ? 8.625 -27.109 17.047 1 80.06 123 PRO A C 1
ATOM 997 O O . PRO A 1 123 ? 8.805 -28.328 17.156 1 80.06 123 PRO A O 1
ATOM 1000 N N . GLU A 1 124 ? 7.527 -26.484 17.422 1 84.12 124 GLU A N 1
ATOM 1001 C CA . GLU A 1 124 ? 6.461 -27.234 18.078 1 84.12 124 GLU A CA 1
ATOM 1002 C C . GLU A 1 124 ? 5.332 -27.562 17.094 1 84.12 124 GLU A C 1
ATOM 1004 O O . GLU A 1 124 ? 4.258 -28 17.516 1 84.12 124 GLU A O 1
ATOM 1009 N N . TYR A 1 125 ? 5.574 -27.281 15.852 1 82.38 125 TYR A N 1
ATOM 1010 C CA . TYR A 1 125 ? 4.59 -27.531 14.805 1 82.38 125 TYR A CA 1
ATOM 1011 C C . TYR A 1 125 ? 3.248 -26.906 15.156 1 82.38 125 TYR A C 1
ATOM 1013 O O . TYR A 1 125 ? 2.201 -27.531 15.016 1 82.38 125 TYR A O 1
ATOM 1021 N N . LYS A 1 126 ? 3.373 -25.703 15.68 1 84.94 126 LYS A N 1
ATOM 1022 C CA . LYS A 1 126 ? 2.182 -24.938 16.031 1 84.94 126 LYS A CA 1
ATOM 1023 C C . LYS A 1 126 ? 1.771 -24.016 14.891 1 84.94 126 LYS A C 1
ATOM 1025 O O . LYS A 1 126 ? 2.623 -23.422 14.227 1 84.94 126 LYS A O 1
ATOM 1030 N N . ILE A 1 127 ? 0.484 -24 14.695 1 87.69 127 ILE A N 1
ATOM 1031 C CA . ILE A 1 127 ? -0.059 -23.062 13.727 1 87.69 127 ILE A CA 1
ATOM 1032 C C . ILE A 1 127 ? -0.124 -21.656 14.352 1 87.69 127 ILE A C 1
ATOM 1034 O O . ILE A 1 127 ? -0.746 -21.469 15.398 1 87.69 127 ILE A O 1
ATOM 1038 N N . MET A 1 128 ? 0.576 -20.766 13.742 1 87.25 128 MET A N 1
ATOM 1039 C CA . MET A 1 128 ? 0.523 -19.375 14.188 1 87.25 128 MET A CA 1
ATOM 1040 C C . MET A 1 128 ? -0.75 -18.703 13.703 1 87.25 128 MET A C 1
ATOM 1042 O O . MET A 1 128 ? -1.084 -18.781 12.516 1 87.25 128 MET A O 1
ATOM 1046 N N . ASP A 1 129 ? -1.539 -18.109 14.641 1 83.94 129 ASP A N 1
ATOM 1047 C CA . ASP A 1 129 ? -2.736 -17.359 14.281 1 83.94 129 ASP A CA 1
ATOM 1048 C C . ASP A 1 129 ? -2.824 -16.062 15.07 1 83.94 129 ASP A C 1
ATOM 1050 O O . ASP A 1 129 ? -3.812 -15.328 14.969 1 83.94 129 ASP A O 1
ATOM 1054 N N . GLN A 1 130 ? -1.937 -15.812 15.898 1 77.56 130 GLN A N 1
ATOM 1055 C CA . GLN A 1 130 ? -1.868 -14.586 16.688 1 77.56 130 GLN A CA 1
ATOM 1056 C C . GLN A 1 130 ? -0.48 -14.391 17.297 1 77.56 130 GLN A C 1
ATOM 1058 O O . GLN A 1 130 ? 0.314 -15.336 17.344 1 77.56 130 GLN A O 1
ATOM 1063 N N . TYR A 1 131 ? -0.143 -13.086 17.5 1 65.75 131 TYR A N 1
ATOM 1064 C CA . TYR A 1 131 ? 1.042 -12.859 18.328 1 65.75 131 TYR A CA 1
ATOM 1065 C C . TYR A 1 131 ? 0.704 -12.961 19.812 1 65.75 131 TYR A C 1
ATOM 1067 O O . TYR A 1 131 ? -0.386 -12.562 20.234 1 65.75 131 TYR A O 1
ATOM 1075 N N . GLU A 1 132 ? 1.14 -14.086 20.422 1 56.56 132 GLU A N 1
ATOM 1076 C CA . GLU A 1 132 ? 0.871 -14.32 21.828 1 56.56 132 GLU A CA 1
ATOM 1077 C C . GLU A 1 132 ? 0.98 -13.031 22.641 1 56.56 132 GLU A C 1
ATOM 1079 O O . GLU A 1 132 ? 0.634 -13.008 23.828 1 56.56 132 GLU A O 1
ATOM 1084 N N . ALA A 1 133 ? 1.546 -12.031 22.031 1 51.44 133 ALA A N 1
ATOM 1085 C CA . ALA A 1 133 ? 1.683 -10.961 23 1 51.44 133 ALA A CA 1
ATOM 1086 C C . ALA A 1 133 ? 0.321 -10.531 23.547 1 51.44 133 ALA A C 1
ATOM 1088 O O . ALA A 1 133 ? -0.687 -10.617 22.844 1 51.44 133 ALA A O 1
ATOM 1089 N N . LYS A 1 134 ? 0.132 -10.461 24.906 1 48.69 134 LYS A N 1
ATOM 1090 C CA . LYS A 1 134 ? -0.934 -9.875 25.719 1 48.69 134 LYS A CA 1
ATOM 1091 C C . LYS A 1 134 ? -1.632 -8.742 24.969 1 48.69 134 LYS A C 1
ATOM 1093 O O . LYS A 1 134 ? -2.361 -7.949 25.578 1 48.69 134 LYS A O 1
ATOM 1098 N N . LEU A 1 135 ? -1.306 -8.594 23.672 1 53.06 135 LEU A N 1
ATOM 1099 C CA . LEU A 1 135 ? -1.841 -7.371 23.094 1 53.06 135 LEU A CA 1
ATOM 1100 C C . LEU A 1 135 ? -3.301 -7.551 22.688 1 53.06 135 LEU A C 1
ATOM 1102 O O . LEU A 1 135 ? -3.676 -8.602 22.156 1 53.06 135 LEU A O 1
ATOM 1106 N N . ASN A 1 136 ? -4.141 -7.285 23.531 1 57.28 136 ASN A N 1
ATOM 1107 C CA . ASN A 1 136 ? -5.566 -7.121 23.25 1 57.28 136 ASN A CA 1
ATOM 1108 C C . ASN A 1 136 ? -5.82 -6.711 21.812 1 57.28 136 ASN A C 1
ATOM 1110 O O . ASN A 1 136 ? -6.609 -5.801 21.547 1 57.28 136 ASN A O 1
ATOM 1114 N N . VAL A 1 137 ? -4.891 -7.227 20.938 1 65.5 137 VAL A N 1
ATOM 1115 C CA . VAL A 1 137 ? -5.172 -6.902 19.547 1 65.5 137 VAL A CA 1
ATOM 1116 C C . VAL A 1 137 ? -6.117 -7.949 18.953 1 65.5 137 VAL A C 1
ATOM 1118 O O . VAL A 1 137 ? -5.746 -9.117 18.797 1 65.5 137 VAL A O 1
ATOM 1121 N N . ASN A 1 138 ? -7.312 -7.66 18.922 1 76.06 138 ASN A N 1
ATOM 1122 C CA . ASN A 1 138 ? -8.352 -8.547 18.422 1 76.06 138 ASN A CA 1
ATOM 1123 C C . ASN A 1 138 ? -8.367 -8.586 16.891 1 76.06 138 ASN A C 1
ATOM 1125 O O . ASN A 1 138 ? -9.344 -8.172 16.266 1 76.06 138 ASN A O 1
ATOM 1129 N N . VAL A 1 139 ? -7.258 -9.016 16.234 1 86.81 139 VAL A N 1
ATOM 1130 C CA . VAL A 1 139 ? -7.227 -9.211 14.797 1 86.81 139 VAL A CA 1
ATOM 1131 C C . VAL A 1 139 ? -7.188 -10.703 14.477 1 86.81 139 VAL A C 1
ATOM 1133 O O . VAL A 1 139 ? -6.406 -11.453 15.07 1 86.81 139 VAL A O 1
ATOM 1136 N N . GLU A 1 140 ? -8.062 -11.164 13.648 1 91.12 140 GLU A N 1
ATOM 1137 C CA . GLU A 1 140 ? -8.102 -12.555 13.211 1 91.12 140 GLU A CA 1
ATOM 1138 C C . GLU A 1 140 ? -6.961 -12.859 12.25 1 91.12 140 GLU A C 1
ATOM 1140 O O . GLU A 1 140 ? -6.344 -11.945 11.695 1 91.12 140 GLU A O 1
ATOM 1145 N N . ALA A 1 141 ? -6.652 -14.133 12.172 1 93.62 141 ALA A N 1
ATOM 1146 C CA . ALA A 1 141 ? -5.656 -14.578 11.203 1 93.62 141 ALA A CA 1
ATOM 1147 C C . ALA A 1 141 ? -6.297 -15.43 10.109 1 93.62 141 ALA A C 1
ATOM 1149 O O . ALA A 1 141 ? -7.34 -16.047 10.328 1 93.62 141 ALA A O 1
ATOM 1150 N N . TYR A 1 142 ? -5.723 -15.391 8.961 1 95.31 142 TYR A N 1
ATOM 1151 C CA . TYR A 1 142 ? -6.105 -16.359 7.934 1 95.31 142 TYR A CA 1
ATOM 1152 C C . TYR A 1 142 ? -5.797 -17.781 8.383 1 95.31 142 TYR A C 1
ATOM 1154 O O . TYR A 1 142 ? -4.785 -18.016 9.039 1 95.31 142 TYR A O 1
ATOM 1162 N N . PRO A 1 143 ? -6.598 -18.75 8.102 1 92.69 143 PRO A N 1
ATOM 1163 C CA . PRO A 1 143 ? -6.422 -20.109 8.617 1 92.69 143 PRO A CA 1
ATOM 1164 C C . PRO A 1 143 ? -5.113 -20.75 8.164 1 92.69 143 PRO A C 1
ATOM 1166 O O . PRO A 1 143 ? -4.457 -21.438 8.945 1 92.69 143 PRO A O 1
ATOM 1169 N N . MET A 1 144 ? -4.617 -20.734 7.102 1 95.06 144 MET A N 1
ATOM 1170 C CA . MET A 1 144 ? -3.396 -21.25 6.48 1 95.06 144 MET A CA 1
ATOM 1171 C C . MET A 1 144 ? -3.035 -22.625 7.031 1 95.06 144 MET A C 1
ATOM 1173 O O . MET A 1 144 ? -1.902 -22.844 7.461 1 95.06 144 MET A O 1
ATOM 1177 N N . ALA A 1 145 ? -3.891 -23.547 6.977 1 92.94 145 ALA A N 1
ATOM 1178 C CA . ALA A 1 145 ? -3.695 -24.891 7.531 1 92.94 145 ALA A CA 1
ATOM 1179 C C . ALA A 1 145 ? -4.016 -25.969 6.496 1 92.94 145 ALA A C 1
ATOM 1181 O O . ALA A 1 145 ? -3.881 -27.156 6.77 1 92.94 145 ALA A O 1
ATOM 1182 N N . SER A 1 146 ? -4.297 -25.578 5.363 1 92.94 146 SER A N 1
ATOM 1183 C CA . SER A 1 146 ? -4.617 -26.547 4.312 1 92.94 146 SER A CA 1
ATOM 1184 C C . SER A 1 146 ? -3.354 -27.203 3.77 1 92.94 146 SER A C 1
ATOM 1186 O O . SER A 1 146 ? -2.246 -26.703 3.979 1 92.94 146 SER A O 1
ATOM 1188 N N . ASN A 1 147 ? -3.576 -28.391 3.154 1 91 147 ASN A N 1
ATOM 1189 C CA . ASN A 1 147 ? -2.537 -29.125 2.426 1 91 147 ASN A CA 1
ATOM 1190 C C . ASN A 1 147 ? -2.963 -29.422 0.99 1 91 147 ASN A C 1
ATOM 1192 O O . ASN A 1 147 ? -3.84 -30.25 0.757 1 91 147 ASN A O 1
ATOM 1196 N N . PRO A 1 148 ? -2.367 -28.766 0.003 1 94.06 148 PRO A N 1
ATOM 1197 C CA . PRO A 1 148 ? -1.31 -27.75 0.049 1 94.06 148 PRO A CA 1
ATOM 1198 C C . PRO A 1 148 ? -1.771 -26.438 0.688 1 94.06 148 PRO A C 1
ATOM 1200 O O . PRO A 1 148 ? -2.975 -26.219 0.836 1 94.06 148 PRO A O 1
ATOM 1203 N N . LYS A 1 149 ? -0.688 -25.641 1.095 1 95.06 149 LYS A N 1
ATOM 1204 C CA . LYS A 1 149 ? -0.994 -24.328 1.651 1 95.06 149 LYS A CA 1
ATOM 1205 C C . LYS A 1 149 ? -1.715 -23.453 0.63 1 95.06 149 LYS A C 1
ATOM 1207 O O . LYS A 1 149 ? -2.568 -22.641 0.993 1 95.06 149 LYS A O 1
ATOM 1212 N N . GLY A 1 150 ? -1.366 -23.609 -0.584 1 95.62 150 GLY A N 1
ATOM 1213 C CA . GLY A 1 150 ? -1.926 -22.828 -1.684 1 95.62 150 GLY A CA 1
ATOM 1214 C C . GLY A 1 150 ? -1.254 -23.125 -3.014 1 95.62 150 GLY A C 1
ATOM 1215 O O . GLY A 1 150 ? -0.528 -24.109 -3.15 1 95.62 150 GLY A O 1
ATOM 1216 N N . HIS A 1 151 ? -1.565 -22.359 -3.969 1 96.19 151 HIS A N 1
ATOM 1217 C CA . HIS A 1 151 ? -0.96 -22.406 -5.293 1 96.19 151 HIS A CA 1
ATOM 1218 C C . HIS A 1 151 ? -0.133 -21.141 -5.566 1 96.19 151 HIS A C 1
ATOM 1220 O O . HIS A 1 151 ? -0.545 -20.031 -5.215 1 96.19 151 HIS A O 1
ATOM 1226 N N . ALA A 1 152 ? 1.05 -21.391 -6.094 1 98 152 ALA A N 1
ATOM 1227 C CA . ALA A 1 152 ? 1.932 -20.266 -6.43 1 98 152 ALA A CA 1
ATOM 1228 C C . ALA A 1 152 ? 2.236 -20.25 -7.926 1 98 152 ALA A C 1
ATOM 1230 O O . ALA A 1 152 ? 2.836 -21.188 -8.461 1 98 152 ALA A O 1
ATOM 1231 N N . LEU A 1 153 ? 1.818 -19.203 -8.594 1 98.31 153 LEU A N 1
ATOM 1232 C CA . LEU A 1 153 ? 2.158 -18.953 -9.992 1 98.31 153 LEU A CA 1
ATOM 1233 C C . LEU A 1 153 ? 3.371 -18.047 -10.109 1 98.31 153 LEU A C 1
ATOM 1235 O O . LEU A 1 153 ? 3.352 -16.906 -9.609 1 98.31 153 LEU A O 1
ATOM 1239 N N . ILE A 1 154 ? 4.441 -18.531 -10.695 1 98 154 ILE A N 1
ATOM 1240 C CA . ILE A 1 154 ? 5.637 -17.719 -10.906 1 98 154 ILE A CA 1
ATOM 1241 C C . ILE A 1 154 ? 5.82 -17.453 -12.398 1 98 154 ILE A C 1
ATOM 1243 O O . ILE A 1 154 ? 6.023 -18.375 -13.188 1 98 154 ILE A O 1
ATOM 1247 N N . LEU A 1 155 ? 5.73 -16.203 -12.773 1 97.38 155 LEU A N 1
ATOM 1248 C CA . LEU A 1 155 ? 5.871 -15.758 -14.148 1 97.38 155 LEU A CA 1
ATOM 1249 C C . LEU A 1 155 ? 7.207 -15.055 -14.359 1 97.38 155 LEU A C 1
ATOM 1251 O O . LEU A 1 155 ? 7.445 -13.984 -13.789 1 97.38 155 LEU A O 1
ATOM 1255 N N . ASN A 1 156 ? 8.047 -15.641 -15.172 1 96 156 ASN A N 1
ATOM 1256 C CA . ASN A 1 156 ? 9.359 -15.07 -15.469 1 96 156 ASN A CA 1
ATOM 1257 C C . ASN A 1 156 ? 9.492 -14.711 -16.953 1 96 156 ASN A C 1
ATOM 1259 O O . ASN A 1 156 ? 9.68 -15.594 -17.781 1 96 156 ASN A O 1
ATOM 1263 N N . ILE A 1 157 ? 9.406 -13.414 -17.234 1 94.19 157 ILE A N 1
ATOM 1264 C CA . ILE A 1 157 ? 9.625 -12.945 -18.594 1 94.19 157 ILE A CA 1
ATOM 1265 C C . ILE A 1 157 ? 11.047 -12.43 -18.75 1 94.19 157 ILE A C 1
ATOM 1267 O O . ILE A 1 157 ? 11.328 -11.266 -18.438 1 94.19 157 ILE A O 1
ATOM 1271 N N . ASN A 1 158 ? 11.883 -13.203 -19.281 1 88.81 158 ASN A N 1
ATOM 1272 C CA . ASN A 1 158 ? 13.297 -12.859 -19.375 1 88.81 158 ASN A CA 1
ATOM 1273 C C . ASN A 1 158 ? 13.656 -12.383 -20.781 1 88.81 158 ASN A C 1
ATOM 1275 O O . ASN A 1 158 ? 14.359 -11.383 -20.938 1 88.81 158 ASN A O 1
ATOM 1279 N N . ASN A 1 159 ? 13.203 -13.117 -21.719 1 85.81 159 ASN A N 1
ATOM 1280 C CA . ASN A 1 159 ? 13.516 -12.789 -23.109 1 85.81 159 ASN A CA 1
ATOM 1281 C C . ASN A 1 159 ? 12.414 -11.969 -23.766 1 85.81 159 ASN A C 1
ATOM 1283 O O . ASN A 1 159 ? 11.352 -12.492 -24.094 1 85.81 159 ASN A O 1
ATOM 1287 N N . ILE A 1 160 ? 12.664 -10.719 -23.891 1 85.69 160 ILE A N 1
ATOM 1288 C CA . ILE A 1 160 ? 11.719 -9.805 -24.531 1 85.69 160 ILE A CA 1
ATOM 1289 C C . ILE A 1 160 ? 12.297 -9.297 -25.844 1 85.69 160 ILE A C 1
ATOM 1291 O O . ILE A 1 160 ? 13.484 -8.969 -25.922 1 85.69 160 ILE A O 1
ATOM 1295 N N . LYS A 1 161 ? 11.516 -9.289 -26.781 1 77 161 LYS A N 1
ATOM 1296 C CA . LYS A 1 161 ? 11.961 -8.82 -28.094 1 77 161 LYS A CA 1
ATOM 1297 C C . LYS A 1 161 ? 12.609 -7.445 -27.984 1 77 161 LYS A C 1
ATOM 1299 O O . LYS A 1 161 ? 12.055 -6.535 -27.375 1 77 161 LYS A O 1
ATOM 1304 N N . TYR A 1 162 ? 13.82 -7.258 -28.422 1 71.44 162 TYR A N 1
ATOM 1305 C CA . TYR A 1 162 ? 14.594 -6.027 -28.547 1 71.44 162 TYR A CA 1
ATOM 1306 C C . TYR A 1 162 ? 15.031 -5.516 -27.188 1 71.44 162 TYR A C 1
ATOM 1308 O O . TYR A 1 162 ? 15.25 -4.316 -27 1 71.44 162 TYR A O 1
ATOM 1316 N N . ARG A 1 163 ? 14.922 -6.359 -26.203 1 78 163 ARG A N 1
ATOM 1317 C CA . ARG A 1 163 ? 15.43 -5.977 -24.891 1 78 163 ARG A CA 1
ATOM 1318 C C . ARG A 1 163 ? 16.547 -6.918 -24.438 1 78 163 ARG A C 1
ATOM 1320 O O . ARG A 1 163 ? 16.609 -8.062 -24.891 1 78 163 ARG A O 1
ATOM 1327 N N . ASP A 1 164 ? 17.328 -6.398 -23.547 1 74.38 164 ASP A N 1
ATOM 1328 C CA . ASP A 1 164 ? 18.406 -7.211 -23 1 74.38 164 ASP A CA 1
ATOM 1329 C C . ASP A 1 164 ? 17.875 -8.312 -22.094 1 74.38 164 ASP A C 1
ATOM 1331 O O . ASP A 1 164 ? 16.828 -8.133 -21.438 1 74.38 164 ASP A O 1
ATOM 1335 N N . GLU A 1 165 ? 18.578 -9.312 -22.125 1 79.06 165 GLU A N 1
ATOM 1336 C CA . GLU A 1 165 ? 18.25 -10.406 -21.219 1 79.06 165 GLU A CA 1
ATOM 1337 C C . GLU A 1 165 ? 18.422 -9.992 -19.766 1 79.06 165 GLU A C 1
ATOM 1339 O O . GLU A 1 165 ? 19.328 -9.227 -19.438 1 79.06 165 GLU A O 1
ATOM 1344 N N . ARG A 1 166 ? 17.578 -10.445 -18.969 1 82.69 166 ARG A N 1
ATOM 1345 C CA . ARG A 1 166 ? 17.672 -10.219 -17.531 1 82.69 166 ARG A CA 1
ATOM 1346 C C . ARG A 1 166 ? 18.578 -11.266 -16.875 1 82.69 166 ARG A C 1
ATOM 1348 O O . ARG A 1 166 ? 18.078 -12.25 -16.328 1 82.69 166 ARG A O 1
ATOM 1355 N N . LYS A 1 167 ? 19.812 -11 -16.875 1 76.88 167 LYS A N 1
ATOM 1356 C CA . LYS A 1 167 ? 20.781 -11.93 -16.297 1 76.88 167 LYS A CA 1
ATOM 1357 C C . LYS A 1 167 ? 20.469 -12.195 -14.828 1 76.88 167 LYS A C 1
ATOM 1359 O O . LYS A 1 167 ? 20.156 -11.266 -14.086 1 76.88 167 LYS A O 1
ATOM 1364 N N . GLY A 1 168 ? 20.531 -13.414 -14.391 1 83.69 168 GLY A N 1
ATOM 1365 C CA . GLY A 1 168 ? 20.25 -13.773 -13.008 1 83.69 168 GLY A CA 1
ATOM 1366 C C . GLY A 1 168 ? 18.797 -14.141 -12.758 1 83.69 168 GLY A C 1
ATOM 1367 O O . GLY A 1 168 ? 18.453 -14.617 -11.68 1 83.69 168 GLY A O 1
ATOM 1368 N N . SER A 1 169 ? 17.984 -13.914 -13.805 1 88.88 169 SER A N 1
ATOM 1369 C CA . SER A 1 169 ? 16.562 -14.195 -13.648 1 88.88 169 SER A CA 1
ATOM 1370 C C . SER A 1 169 ? 16.312 -15.672 -13.398 1 88.88 169 SER A C 1
ATOM 1372 O O . SER A 1 169 ? 15.359 -16.047 -12.711 1 88.88 169 SER A O 1
ATOM 1374 N N . ASP A 1 170 ? 17.203 -16.469 -13.922 1 88.25 170 ASP A N 1
ATOM 1375 C CA . ASP A 1 170 ? 17.078 -17.906 -13.703 1 88.25 170 ASP A CA 1
ATOM 1376 C C . ASP A 1 170 ? 17.344 -18.266 -12.242 1 88.25 170 ASP A C 1
ATOM 1378 O O . ASP A 1 170 ? 16.734 -19.188 -11.711 1 88.25 170 ASP A O 1
ATOM 1382 N N . VAL A 1 171 ? 18.281 -17.578 -11.68 1 89.56 171 VAL A N 1
ATOM 1383 C CA . VAL A 1 171 ? 18.578 -17.781 -10.273 1 89.56 171 VAL A CA 1
ATOM 1384 C C . VAL A 1 171 ? 17.391 -17.375 -9.422 1 89.56 171 VAL A C 1
ATOM 1386 O O . VAL A 1 171 ? 17.016 -18.078 -8.469 1 89.56 171 VAL A O 1
ATOM 1389 N N . ASP A 1 172 ? 16.766 -16.281 -9.781 1 94.62 172 ASP A N 1
ATOM 1390 C CA . ASP A 1 172 ? 15.562 -15.836 -9.094 1 94.62 172 ASP A CA 1
ATOM 1391 C C . ASP A 1 172 ? 14.469 -16.891 -9.18 1 94.62 172 ASP A C 1
ATOM 1393 O O . ASP A 1 172 ? 13.828 -17.219 -8.172 1 94.62 172 ASP A O 1
ATOM 1397 N N . MET A 1 173 ? 14.32 -17.406 -10.344 1 93.31 173 MET A N 1
ATOM 1398 C CA . MET A 1 173 ? 13.289 -18.406 -10.57 1 93.31 173 MET A CA 1
ATOM 1399 C C . MET A 1 173 ? 13.531 -19.641 -9.711 1 93.31 173 MET A C 1
ATOM 1401 O O . MET A 1 173 ? 12.617 -20.141 -9.062 1 93.31 173 MET A O 1
ATOM 1405 N N . ALA A 1 174 ? 14.68 -20.094 -9.688 1 91.5 174 ALA A N 1
ATOM 1406 C CA . ALA A 1 174 ? 15.039 -21.281 -8.906 1 91.5 174 ALA A CA 1
ATOM 1407 C C . ALA A 1 174 ? 14.805 -21.047 -7.418 1 91.5 174 ALA A C 1
ATOM 1409 O O . ALA A 1 174 ? 14.273 -21.922 -6.727 1 91.5 174 ALA A O 1
ATOM 1410 N N . ASN A 1 175 ? 15.203 -19.906 -6.965 1 93.25 175 ASN A N 1
ATOM 1411 C CA . ASN A 1 175 ? 15.039 -19.562 -5.551 1 93.25 175 ASN A CA 1
ATOM 1412 C C . ASN A 1 175 ? 13.57 -19.484 -5.16 1 93.25 175 ASN A C 1
ATOM 1414 O O . ASN A 1 175 ? 13.18 -19.969 -4.094 1 93.25 175 ASN A O 1
ATOM 1418 N N . LEU A 1 176 ? 12.812 -18.906 -6.02 1 97.31 176 LEU A N 1
ATOM 1419 C CA . LEU A 1 176 ? 11.383 -18.766 -5.742 1 97.31 176 LEU A CA 1
ATOM 1420 C C . LEU A 1 176 ? 10.695 -20.125 -5.734 1 97.31 176 LEU A C 1
ATOM 1422 O O . LEU A 1 176 ? 9.836 -20.375 -4.887 1 97.31 176 LEU A O 1
ATOM 1426 N N . MET A 1 177 ? 11.047 -20.938 -6.66 1 95 177 MET A N 1
ATOM 1427 C CA . MET A 1 177 ? 10.469 -22.266 -6.707 1 95 177 MET A CA 1
ATOM 1428 C C . MET A 1 177 ? 10.789 -23.047 -5.434 1 95 177 MET A C 1
ATOM 1430 O O . MET A 1 177 ? 9.906 -23.641 -4.824 1 95 177 MET A O 1
ATOM 1434 N N . LYS A 1 178 ? 12.055 -22.938 -5.066 1 92.31 178 LYS A N 1
ATOM 1435 C CA . LYS A 1 178 ? 12.492 -23.625 -3.85 1 92.31 178 LYS A CA 1
ATOM 1436 C C . LYS A 1 178 ? 11.75 -23.078 -2.627 1 92.31 178 LYS A C 1
ATOM 1438 O O . LYS A 1 178 ? 11.312 -23.859 -1.771 1 92.31 178 LYS A O 1
ATOM 1443 N N . LEU A 1 179 ? 11.609 -21.828 -2.561 1 96.88 179 LEU A N 1
ATOM 1444 C CA . LEU A 1 179 ? 10.961 -21.188 -1.421 1 96.88 179 LEU A CA 1
ATOM 1445 C C . LEU A 1 179 ? 9.508 -21.625 -1.3 1 96.88 179 LEU A C 1
ATOM 1447 O O . LEU A 1 179 ? 9.086 -22.109 -0.246 1 96.88 179 LEU A O 1
ATOM 1451 N N . PHE A 1 180 ? 8.742 -21.5 -2.352 1 97.38 180 PHE A N 1
ATOM 1452 C CA . PHE A 1 180 ? 7.305 -21.734 -2.258 1 97.38 180 PHE A CA 1
ATOM 1453 C C . PHE A 1 180 ? 7.008 -23.219 -2.131 1 97.38 180 PHE A C 1
ATOM 1455 O O . PHE A 1 180 ? 6.047 -23.609 -1.471 1 97.38 180 PHE A O 1
ATOM 1462 N N . GLN A 1 181 ? 7.844 -24 -2.699 1 92.88 181 GLN A N 1
ATOM 1463 C CA . GLN A 1 181 ? 7.727 -25.438 -2.432 1 92.88 181 GLN A CA 1
ATOM 1464 C C . GLN A 1 181 ? 7.961 -25.734 -0.956 1 92.88 181 GLN A C 1
ATOM 1466 O O . GLN A 1 181 ? 7.215 -26.5 -0.349 1 92.88 181 GLN A O 1
ATOM 1471 N N . GLY A 1 182 ? 8.984 -25.109 -0.439 1 92.44 182 GLY A N 1
ATOM 1472 C CA . GLY A 1 182 ? 9.297 -25.281 0.972 1 92.44 182 GLY A CA 1
ATOM 1473 C C . GLY A 1 182 ? 8.188 -24.797 1.89 1 92.44 182 GLY A C 1
ATOM 1474 O O . GLY A 1 182 ? 8.016 -25.312 2.994 1 92.44 182 GLY A O 1
ATOM 1475 N N . LEU A 1 183 ? 7.465 -23.844 1.431 1 96.19 183 LEU A N 1
ATOM 1476 C CA . LEU A 1 183 ? 6.363 -23.281 2.207 1 96.19 183 LEU A CA 1
ATOM 1477 C C . LEU A 1 183 ? 5.125 -24.156 2.109 1 96.19 183 LEU A C 1
ATOM 1479 O O . LEU A 1 183 ? 4.145 -23.953 2.83 1 96.19 183 LEU A O 1
ATOM 1483 N N . GLY A 1 184 ? 5.125 -25.141 1.215 1 94 184 GLY A N 1
ATOM 1484 C CA . GLY A 1 184 ? 4.012 -26.062 1.089 1 94 184 GLY A CA 1
ATOM 1485 C C . GLY A 1 184 ? 3.057 -25.703 -0.032 1 94 184 GLY A C 1
ATOM 1486 O O . GLY A 1 184 ? 1.898 -26.125 -0.03 1 94 184 GLY A O 1
ATOM 1487 N N . TYR A 1 185 ? 3.543 -24.922 -1.008 1 96.06 185 TYR A N 1
ATOM 1488 C CA . TYR A 1 185 ? 2.713 -24.547 -2.145 1 96.06 185 TYR A CA 1
ATOM 1489 C C . TYR A 1 185 ? 2.938 -25.484 -3.324 1 96.06 185 TYR A C 1
ATOM 1491 O O . TYR A 1 185 ? 4.016 -26.062 -3.463 1 96.06 185 TYR A O 1
ATOM 1499 N N . ILE A 1 186 ? 1.89 -25.641 -4.082 1 95.81 186 ILE A N 1
ATOM 1500 C CA . ILE A 1 186 ? 2.074 -26.172 -5.43 1 95.81 186 ILE A CA 1
ATOM 1501 C C . ILE A 1 186 ? 2.525 -25.047 -6.367 1 95.81 186 ILE A C 1
ATOM 1503 O O . ILE A 1 186 ? 1.827 -24.047 -6.523 1 95.81 186 ILE A O 1
ATOM 1507 N N . VAL A 1 187 ? 3.68 -25.266 -6.984 1 96.62 187 VAL A N 1
ATOM 1508 C CA . VAL A 1 187 ? 4.293 -24.188 -7.75 1 96.62 187 VAL A CA 1
ATOM 1509 C C . VAL A 1 187 ? 4.035 -24.391 -9.242 1 96.62 187 VAL A C 1
ATOM 1511 O O . VAL A 1 187 ? 4.176 -25.516 -9.75 1 96.62 187 VAL A O 1
ATOM 1514 N N . HIS A 1 188 ? 3.633 -23.312 -9.922 1 96.5 188 HIS A N 1
ATOM 1515 C CA . HIS A 1 188 ? 3.373 -23.266 -11.359 1 96.5 188 HIS A CA 1
ATOM 1516 C C . HIS A 1 188 ? 4.289 -22.266 -12.055 1 96.5 188 HIS A C 1
ATOM 1518 O O . HIS A 1 188 ? 3.912 -21.109 -12.25 1 96.5 188 HIS A O 1
ATOM 1524 N N . PRO A 1 189 ? 5.48 -22.719 -12.469 1 96.69 189 PRO A N 1
ATOM 1525 C CA . PRO A 1 189 ? 6.414 -21.812 -13.148 1 96.69 189 PRO A CA 1
ATOM 1526 C C . PRO A 1 189 ? 6.098 -21.641 -14.633 1 96.69 189 PRO A C 1
ATOM 1528 O O . PRO A 1 189 ? 5.746 -22.609 -15.312 1 96.69 189 PRO A O 1
ATOM 1531 N N . LYS A 1 190 ? 6.098 -20.453 -15.133 1 96.31 190 LYS A N 1
ATOM 1532 C CA . LYS A 1 190 ? 5.938 -20.125 -16.547 1 96.31 190 LYS A CA 1
ATOM 1533 C C . LYS A 1 190 ? 7.004 -19.125 -17 1 96.31 190 LYS A C 1
ATOM 1535 O O . LYS A 1 190 ? 7.348 -18.203 -16.266 1 96.31 190 LYS A O 1
ATOM 1540 N N . VAL A 1 191 ? 7.508 -19.359 -18.219 1 94.62 191 VAL A N 1
ATOM 1541 C CA . VAL A 1 191 ? 8.625 -18.531 -18.672 1 94.62 191 VAL A CA 1
ATOM 1542 C C . VAL A 1 191 ? 8.305 -17.938 -20.047 1 94.62 191 VAL A C 1
ATOM 1544 O O . VAL A 1 191 ? 7.742 -18.609 -20.906 1 94.62 191 VAL A O 1
ATOM 1547 N N . ASP A 1 192 ? 8.594 -16.719 -20.188 1 94.56 192 ASP A N 1
ATOM 1548 C CA . ASP A 1 192 ? 8.633 -16 -21.469 1 94.56 192 ASP A CA 1
ATOM 1549 C C . ASP A 1 192 ? 7.32 -16.156 -22.234 1 94.56 192 ASP A C 1
ATOM 1551 O O . ASP A 1 192 ? 7.32 -16.562 -23.391 1 94.56 192 ASP A O 1
ATOM 1555 N N . LEU A 1 193 ? 6.309 -15.75 -21.562 1 95.31 193 LEU A N 1
ATOM 1556 C CA . LEU A 1 193 ? 4.969 -15.781 -22.125 1 95.31 193 LEU A CA 1
ATOM 1557 C C . LEU A 1 193 ? 4.703 -14.539 -22.969 1 95.31 193 LEU A C 1
ATOM 1559 O O . LEU A 1 193 ? 5.082 -13.438 -22.594 1 95.31 193 LEU A O 1
ATOM 1563 N N . THR A 1 194 ? 4.148 -14.766 -24.156 1 94 194 THR A N 1
ATOM 1564 C CA . THR A 1 194 ? 3.594 -13.633 -24.875 1 94 194 THR A CA 1
ATOM 1565 C C . THR A 1 194 ? 2.381 -13.062 -24.156 1 94 194 THR A C 1
ATOM 1567 O O . THR A 1 194 ? 1.904 -13.641 -23.172 1 94 194 THR A O 1
ATOM 1570 N N . GLU A 1 195 ? 1.923 -11.875 -24.609 1 93.88 195 GLU A N 1
ATOM 1571 C CA . GLU A 1 195 ? 0.771 -11.242 -23.984 1 93.88 195 GLU A CA 1
ATOM 1572 C C . GLU A 1 195 ? -0.436 -12.18 -23.969 1 93.88 195 GLU A C 1
ATOM 1574 O O . GLU A 1 195 ? -1.107 -12.32 -22.938 1 93.88 195 GLU A O 1
ATOM 1579 N N . LYS A 1 196 ? -0.668 -12.773 -25.125 1 91.62 196 LYS A N 1
ATOM 1580 C CA . LYS A 1 196 ? -1.805 -13.688 -25.234 1 91.62 196 LYS A CA 1
ATOM 1581 C C . LYS A 1 196 ? -1.636 -14.898 -24.328 1 91.62 196 LYS A C 1
ATOM 1583 O O . LYS A 1 196 ? -2.572 -15.289 -23.625 1 91.62 196 LYS A O 1
ATOM 1588 N N . GLN A 1 197 ? -0.482 -15.492 -24.344 1 94.88 197 GLN A N 1
ATOM 1589 C CA . GLN A 1 197 ? -0.192 -16.625 -23.469 1 94.88 197 GLN A CA 1
ATOM 1590 C C . GLN A 1 197 ? -0.335 -16.25 -22 1 94.88 197 GLN A C 1
ATOM 1592 O O . GLN A 1 197 ? -0.836 -17.031 -21.188 1 94.88 197 GLN A O 1
ATOM 1597 N N . PHE A 1 198 ? 0.103 -15.086 -21.703 1 95.38 198 PHE A N 1
ATOM 1598 C CA . PHE A 1 198 ? 0.037 -14.555 -20.344 1 95.38 198 PHE A CA 1
ATOM 1599 C C . PHE A 1 198 ? -1.402 -14.531 -19.844 1 95.38 198 PHE A C 1
ATOM 1601 O O . PHE A 1 198 ? -1.697 -15.031 -18.766 1 95.38 198 PHE A O 1
ATOM 1608 N N . LYS A 1 199 ? -2.238 -13.961 -20.578 1 93.06 199 LYS A N 1
ATOM 1609 C CA . LYS A 1 199 ? -3.648 -13.852 -20.203 1 93.06 199 LYS A CA 1
ATOM 1610 C C . LYS A 1 199 ? -4.289 -15.227 -20.062 1 93.06 199 LYS A C 1
ATOM 1612 O O . LYS A 1 199 ? -5.066 -15.461 -19.125 1 93.06 199 LYS A O 1
ATOM 1617 N N . ASN A 1 200 ? -3.924 -16.109 -20.922 1 93.62 200 ASN A N 1
ATOM 1618 C CA . ASN A 1 200 ? -4.438 -17.484 -20.844 1 93.62 200 ASN A CA 1
ATOM 1619 C C . ASN A 1 200 ? -3.967 -18.188 -19.578 1 93.62 200 ASN A C 1
ATOM 1621 O O . ASN A 1 200 ? -4.742 -18.891 -18.938 1 93.62 200 ASN A O 1
ATOM 1625 N N . VAL A 1 201 ? -2.756 -18.016 -19.266 1 95.88 201 VAL A N 1
ATOM 1626 C CA . VAL A 1 201 ? -2.164 -18.641 -18.094 1 95.88 201 VAL A CA 1
ATOM 1627 C C . VAL A 1 201 ? -2.848 -18.141 -16.828 1 95.88 201 VAL A C 1
ATOM 1629 O O . VAL A 1 201 ? -3.107 -18.906 -15.906 1 95.88 201 VAL A O 1
ATOM 1632 N N . ILE A 1 202 ? -3.119 -16.859 -16.781 1 95.56 202 ILE A N 1
ATOM 1633 C CA . ILE A 1 202 ? -3.809 -16.281 -15.633 1 95.56 202 ILE A CA 1
ATOM 1634 C C . ILE A 1 202 ? -5.18 -16.938 -15.469 1 95.56 202 ILE A C 1
ATOM 1636 O O . ILE A 1 202 ? -5.547 -17.359 -14.375 1 95.56 202 ILE A O 1
ATOM 1640 N N . ASN A 1 203 ? -5.84 -17.078 -16.531 1 90.94 203 ASN A N 1
ATOM 1641 C CA . ASN A 1 203 ? -7.172 -17.688 -16.484 1 90.94 203 ASN A CA 1
ATOM 1642 C C . ASN A 1 203 ? -7.113 -19.141 -16.062 1 90.94 203 ASN A C 1
ATOM 1644 O O . ASN A 1 203 ? -7.926 -19.594 -15.25 1 90.94 203 ASN A O 1
ATOM 1648 N N . GLU A 1 204 ? -6.223 -19.812 -16.672 1 93.5 204 GLU A N 1
ATOM 1649 C CA . GLU A 1 204 ? -6.043 -21.219 -16.312 1 93.5 204 GLU A CA 1
ATOM 1650 C C . GLU A 1 204 ? -5.695 -21.375 -14.836 1 93.5 204 GLU A C 1
ATOM 1652 O O . GLU A 1 204 ? -6.199 -22.281 -14.164 1 93.5 204 GLU A O 1
ATOM 1657 N N . PHE A 1 205 ? -4.863 -20.578 -14.391 1 95.81 205 PHE A N 1
ATOM 1658 C CA . PHE A 1 205 ? -4.445 -20.641 -12.992 1 95.81 205 PHE A CA 1
ATOM 1659 C C . PHE A 1 205 ? -5.621 -20.375 -12.062 1 95.81 205 PHE A C 1
ATOM 1661 O O . PHE A 1 205 ? -5.773 -21.047 -11.039 1 95.81 205 PHE A O 1
ATOM 1668 N N . ILE A 1 206 ? -6.383 -19.391 -12.391 1 93.56 206 ILE A N 1
ATOM 1669 C CA . ILE A 1 206 ? -7.574 -19.094 -11.602 1 93.56 206 ILE A CA 1
ATOM 1670 C C . ILE A 1 206 ? -8.484 -20.312 -11.555 1 93.56 206 ILE A C 1
ATOM 1672 O O . ILE A 1 206 ? -9.008 -20.656 -10.492 1 93.56 206 ILE A O 1
ATOM 1676 N N . ASN A 1 207 ? -8.617 -21 -12.641 1 90.88 207 ASN A N 1
ATOM 1677 C CA . ASN A 1 207 ? -9.422 -22.203 -12.703 1 90.88 207 ASN A CA 1
ATOM 1678 C C . ASN A 1 207 ? -8.852 -23.312 -11.805 1 90.88 207 ASN A C 1
ATOM 1680 O O . ASN A 1 207 ? -9.602 -24.016 -11.141 1 90.88 207 ASN A O 1
ATOM 1684 N N . ILE A 1 208 ? -7.59 -23.422 -11.828 1 92.69 208 ILE A N 1
ATOM 1685 C CA . ILE A 1 208 ? -6.918 -24.406 -10.977 1 92.69 208 ILE A CA 1
ATOM 1686 C C . ILE A 1 208 ? -7.199 -24.094 -9.508 1 92.69 208 ILE A C 1
ATOM 1688 O O . ILE A 1 208 ? -7.551 -24.984 -8.734 1 92.69 208 ILE A O 1
ATOM 1692 N N . CYS A 1 209 ? -7.07 -22.859 -9.141 1 92.19 209 CYS A N 1
ATOM 1693 C CA . CYS A 1 209 ? -7.281 -22.438 -7.762 1 92.19 209 CYS A CA 1
ATOM 1694 C C . CYS A 1 209 ? -8.719 -22.688 -7.332 1 92.19 209 CYS A C 1
ATOM 1696 O O . CYS A 1 209 ? -8.977 -23 -6.164 1 92.19 209 CYS A O 1
ATOM 1698 N N . GLU A 1 210 ? -9.609 -22.562 -8.242 1 88.62 210 GLU A N 1
ATOM 1699 C CA . GLU A 1 210 ? -11.023 -22.797 -7.938 1 88.62 210 GLU A CA 1
ATOM 1700 C C . GLU A 1 210 ? -11.312 -24.281 -7.754 1 88.62 210 GLU A C 1
ATOM 1702 O O . GLU A 1 210 ? -12.117 -24.656 -6.898 1 88.62 210 GLU A O 1
ATOM 1707 N N . LYS A 1 211 ? -10.719 -25.016 -8.555 1 88.81 211 LYS A N 1
ATOM 1708 C CA . LYS A 1 211 ? -10.953 -26.469 -8.516 1 88.81 211 LYS A CA 1
ATOM 1709 C C . LYS A 1 211 ? -10.242 -27.109 -7.328 1 88.81 211 LYS A C 1
ATOM 1711 O O . LYS A 1 211 ? -10.781 -28.016 -6.688 1 88.81 211 LYS A O 1
ATOM 1716 N N . GLU A 1 212 ? -9.047 -26.656 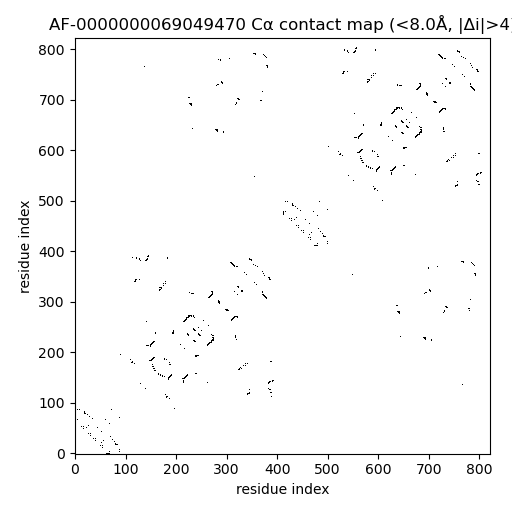-7.137 1 90.25 212 GLU A N 1
ATOM 1717 C CA . GLU A 1 212 ? -8.227 -27.172 -6.047 1 90.25 212 GLU A CA 1
ATOM 1718 C C . GLU A 1 212 ? -8.109 -26.156 -4.91 1 90.25 212 GLU A C 1
ATOM 1720 O O . GLU A 1 212 ? -7.059 -25.531 -4.734 1 90.25 212 GLU A O 1
ATOM 1725 N N . LYS A 1 213 ? -9.078 -26.141 -4.129 1 87.31 213 LYS A N 1
ATOM 1726 C CA . LYS A 1 213 ? -9.18 -25.125 -3.09 1 87.31 213 LYS A CA 1
ATOM 1727 C C . LYS A 1 213 ? -8.062 -25.266 -2.062 1 87.31 213 LYS A C 1
ATOM 1729 O O . LYS A 1 213 ? -7.707 -26.391 -1.685 1 87.31 213 LYS A O 1
ATOM 1734 N N . ALA A 1 214 ? -7.461 -24.188 -1.759 1 91.94 214 ALA A N 1
ATOM 1735 C CA . ALA A 1 214 ? -6.43 -24.062 -0.731 1 91.94 214 ALA A CA 1
ATOM 1736 C C . ALA A 1 214 ? -6.562 -22.75 0.025 1 91.94 214 ALA A C 1
ATOM 1738 O O . ALA A 1 214 ? -7.5 -21.984 -0.211 1 91.94 214 ALA A O 1
ATOM 1739 N N . ASN A 1 215 ? -5.672 -22.547 0.979 1 95 215 ASN A N 1
ATOM 1740 C CA . ASN A 1 215 ? -5.879 -21.438 1.902 1 95 215 ASN A CA 1
ATOM 1741 C C . ASN A 1 215 ? -5.246 -20.141 1.385 1 95 215 ASN A C 1
ATOM 1743 O O . ASN A 1 215 ? -5.449 -19.078 1.96 1 95 215 ASN A O 1
ATOM 1747 N N . SER A 1 216 ? -4.52 -20.188 0.285 1 96.25 216 SER A N 1
ATOM 1748 C CA . SER A 1 216 ? -3.926 -18.953 -0.207 1 96.25 216 SER A CA 1
ATOM 1749 C C . SER A 1 216 ? -3.5 -19.094 -1.666 1 96.25 216 SER A C 1
ATOM 1751 O O . SER A 1 216 ? -3.385 -20.203 -2.186 1 96.25 216 SER A O 1
ATOM 1753 N N . ILE A 1 217 ? -3.342 -17.969 -2.312 1 96.31 217 ILE A N 1
ATOM 1754 C CA . ILE A 1 217 ? -2.857 -17.844 -3.684 1 96.31 217 ILE A CA 1
ATOM 1755 C C . ILE A 1 217 ? -1.682 -16.875 -3.73 1 96.31 217 ILE A C 1
ATOM 1757 O O . ILE A 1 217 ? -1.708 -15.828 -3.08 1 96.31 217 ILE A O 1
ATOM 1761 N N . VAL A 1 218 ? -0.636 -17.281 -4.492 1 97.94 218 VAL A N 1
ATOM 1762 C CA . VAL A 1 218 ? 0.51 -16.406 -4.699 1 97.94 218 VAL A CA 1
ATOM 1763 C C . VAL A 1 218 ? 0.762 -16.234 -6.195 1 97.94 218 VAL A C 1
ATOM 1765 O O . VAL A 1 218 ? 0.745 -17.203 -6.953 1 97.94 218 VAL A O 1
ATOM 1768 N N . VAL A 1 219 ? 0.892 -15.008 -6.633 1 97.94 219 VAL A N 1
ATOM 1769 C CA . VAL A 1 219 ? 1.329 -14.695 -7.988 1 97.94 219 VAL A CA 1
ATOM 1770 C C . VAL A 1 219 ? 2.605 -13.859 -7.938 1 97.94 219 VAL A C 1
ATOM 1772 O O . VAL A 1 219 ? 2.605 -12.742 -7.402 1 97.94 219 VAL A O 1
ATOM 1775 N N . PHE A 1 220 ? 3.678 -14.422 -8.445 1 98.38 220 PHE A N 1
ATOM 1776 C CA . PHE A 1 220 ? 4.965 -13.742 -8.516 1 98.38 220 PHE A CA 1
ATOM 1777 C C . PHE A 1 220 ? 5.328 -13.422 -9.961 1 98.38 220 PHE A C 1
ATOM 1779 O O . PHE A 1 220 ? 5.426 -14.328 -10.797 1 98.38 220 PHE A O 1
ATOM 1786 N N . ILE A 1 221 ? 5.582 -12.141 -10.273 1 96.81 221 ILE A N 1
ATOM 1787 C CA . ILE A 1 221 ? 5.844 -11.711 -11.641 1 96.81 221 ILE A CA 1
ATOM 1788 C C . ILE A 1 221 ? 7.227 -11.078 -11.727 1 96.81 221 ILE A C 1
ATOM 1790 O O . ILE A 1 221 ? 7.539 -10.148 -10.969 1 96.81 221 ILE A O 1
ATOM 1794 N N . MET A 1 222 ? 8.016 -11.578 -12.57 1 95.31 222 MET A N 1
ATOM 1795 C CA . MET A 1 222 ? 9.312 -10.984 -12.891 1 95.31 222 MET A CA 1
ATOM 1796 C C . MET A 1 222 ? 9.391 -10.594 -14.359 1 95.31 222 MET A C 1
ATOM 1798 O O . MET A 1 222 ? 9.203 -11.43 -15.242 1 95.31 222 MET A O 1
ATOM 1802 N N . SER A 1 223 ? 9.547 -9.391 -14.648 1 92.06 223 SER A N 1
ATOM 1803 C CA . SER A 1 223 ? 9.602 -8.898 -16.016 1 92.06 223 SER A CA 1
ATOM 1804 C C . SER A 1 223 ? 10.344 -7.57 -16.109 1 92.06 223 SER A C 1
ATOM 1806 O O . SER A 1 223 ? 10.883 -7.09 -15.109 1 92.06 223 SER A O 1
ATOM 1808 N N . HIS A 1 224 ? 10.453 -7.125 -17.406 1 84.81 224 HIS A N 1
ATOM 1809 C CA . HIS A 1 224 ? 10.891 -5.75 -17.625 1 84.81 224 HIS A CA 1
ATOM 1810 C C . HIS A 1 224 ? 9.758 -4.762 -17.359 1 84.81 224 HIS A C 1
ATOM 1812 O O . HIS A 1 224 ? 8.586 -5.094 -17.562 1 84.81 224 HIS A O 1
ATOM 1818 N N . GLY A 1 225 ? 10.07 -3.754 -16.797 1 77.19 225 GLY A N 1
ATOM 1819 C CA . GLY A 1 225 ? 9.164 -2.623 -16.672 1 77.19 225 GLY A CA 1
ATOM 1820 C C . GLY A 1 225 ? 9.688 -1.361 -17.328 1 77.19 225 GLY A C 1
ATOM 1821 O O . GLY A 1 225 ? 10.828 -1.325 -17.781 1 77.19 225 GLY A O 1
ATOM 1822 N N . GLU A 1 226 ? 8.812 -0.578 -17.75 1 63.06 226 GLU A N 1
ATOM 1823 C CA . GLU A 1 226 ? 9.281 0.693 -18.281 1 63.06 226 GLU A CA 1
ATOM 1824 C C . GLU A 1 226 ? 9.156 1.812 -17.25 1 63.06 226 GLU A C 1
ATOM 1826 O O . GLU A 1 226 ? 8.062 2.086 -16.75 1 63.06 226 GLU A O 1
ATOM 1831 N N . ALA A 1 227 ? 10.336 2.02 -16.75 1 52.22 227 ALA A N 1
ATOM 1832 C CA . ALA A 1 227 ? 10.336 3.178 -15.852 1 52.22 227 ALA A CA 1
ATOM 1833 C C . ALA A 1 227 ? 10 4.457 -16.625 1 52.22 227 ALA A C 1
ATOM 1835 O O . ALA A 1 227 ? 10.531 4.688 -17.719 1 52.22 227 ALA A O 1
ATOM 1836 N N . GLY A 1 228 ? 8.719 4.914 -16.656 1 47.19 228 GLY A N 1
ATOM 1837 C CA . GLY A 1 228 ? 8.438 6.078 -17.484 1 47.19 228 GLY A CA 1
ATOM 1838 C C . GLY A 1 228 ? 8.133 7.324 -16.672 1 47.19 228 GLY A C 1
ATOM 1839 O O . GLY A 1 228 ? 8.062 7.273 -15.438 1 47.19 228 GLY A O 1
ATOM 1840 N N . LYS A 1 229 ? 8.297 8.375 -17.484 1 44.41 229 LYS A N 1
ATOM 1841 C CA . LYS A 1 229 ? 8.094 9.734 -17 1 44.41 229 LYS A CA 1
ATOM 1842 C C . LYS A 1 229 ? 6.719 9.891 -16.359 1 44.41 229 LYS A C 1
ATOM 1844 O O . LYS A 1 229 ? 6.512 10.781 -15.531 1 44.41 229 LYS A O 1
ATOM 1849 N N . GLU A 1 230 ? 5.879 9.055 -16.984 1 41.16 230 GLU A N 1
ATOM 1850 C CA . GLU A 1 230 ? 4.523 9.258 -16.484 1 41.16 230 GLU A CA 1
ATOM 1851 C C . GLU A 1 230 ? 4.223 8.312 -15.312 1 41.16 230 GLU A C 1
ATOM 1853 O O . GLU A 1 230 ? 4.242 7.094 -15.477 1 41.16 230 GLU A O 1
ATOM 1858 N N . SER A 1 231 ? 4.723 8.68 -14.156 1 42.62 231 SER A N 1
ATOM 1859 C CA . SER A 1 231 ? 4.734 7.957 -12.891 1 42.62 231 SER A CA 1
ATOM 1860 C C . SER A 1 231 ? 3.33 7.516 -12.492 1 42.62 231 SER A C 1
ATOM 1862 O O . SER A 1 231 ? 2.766 8.031 -11.523 1 42.62 231 SER A O 1
ATOM 1864 N N . THR A 1 232 ? 2.443 7.242 -13.492 1 44.38 232 THR A N 1
ATOM 1865 C CA . THR A 1 232 ? 1.15 6.871 -12.922 1 44.38 232 THR A CA 1
ATOM 1866 C C . THR A 1 232 ? 1.24 5.531 -12.203 1 44.38 232 THR A C 1
ATOM 1868 O O . THR A 1 232 ? 2.102 4.707 -12.516 1 44.38 232 THR A O 1
ATOM 1871 N N . ARG A 1 233 ? 0.709 5.316 -10.977 1 50.81 233 ARG A N 1
ATOM 1872 C CA . ARG A 1 233 ? 0.713 4.234 -10 1 50.81 233 ARG A CA 1
ATOM 1873 C C . ARG A 1 233 ? 0.471 2.889 -10.672 1 50.81 233 ARG A C 1
ATOM 1875 O O . ARG A 1 233 ? 0.901 1.85 -10.164 1 50.81 233 ARG A O 1
ATOM 1882 N N . SER A 1 234 ? -0.13 2.928 -11.906 1 57.62 234 SER A N 1
ATOM 1883 C CA . SER A 1 234 ? -0.215 1.623 -12.555 1 57.62 234 SER A CA 1
ATOM 1884 C C . SER A 1 234 ? 1.101 1.256 -13.227 1 57.62 234 SER A C 1
ATOM 1886 O O . SER A 1 234 ? 1.854 2.137 -13.648 1 57.62 234 SER A O 1
ATOM 1888 N N . SER A 1 235 ? 1.545 0.077 -12.969 1 71.31 235 SER A N 1
ATOM 1889 C CA . SER A 1 235 ? 2.795 -0.405 -13.547 1 71.31 235 SER A CA 1
ATOM 1890 C C . SER A 1 235 ? 2.537 -1.426 -14.648 1 71.31 235 SER A C 1
ATOM 1892 O O . SER A 1 235 ? 1.643 -2.266 -14.531 1 71.31 235 SER A O 1
ATOM 1894 N N . ASP A 1 236 ? 3.117 -1.078 -15.789 1 79.38 236 ASP A N 1
ATOM 1895 C CA . ASP A 1 236 ? 3.092 -2.061 -16.875 1 79.38 236 ASP A CA 1
ATOM 1896 C C . ASP A 1 236 ? 4.348 -2.928 -16.844 1 79.38 236 ASP A C 1
ATOM 1898 O O . ASP A 1 236 ? 5.449 -2.432 -16.594 1 79.38 236 ASP A O 1
ATOM 1902 N N . ILE A 1 237 ? 4.059 -4.156 -17.047 1 86.69 237 ILE A N 1
ATOM 1903 C CA . ILE A 1 237 ? 5.16 -5.082 -17.297 1 86.69 237 ILE A CA 1
ATOM 1904 C C . ILE A 1 237 ? 5.125 -5.539 -18.766 1 86.69 237 ILE A C 1
ATOM 1906 O O . ILE A 1 237 ? 4.113 -5.375 -19.453 1 86.69 237 ILE A O 1
ATOM 1910 N N . LEU A 1 238 ? 6.254 -6.047 -19.234 1 87.56 238 LEU A N 1
ATOM 1911 C CA . LEU A 1 238 ? 6.324 -6.445 -20.625 1 87.56 238 LEU A CA 1
ATOM 1912 C C . LEU A 1 238 ? 6.223 -7.961 -20.766 1 87.56 238 LEU A C 1
ATOM 1914 O O . LEU A 1 238 ? 6.824 -8.703 -19.984 1 87.56 238 LEU A O 1
ATOM 1918 N N . ALA A 1 239 ? 5.434 -8.367 -21.734 1 93.06 239 ALA A N 1
ATOM 1919 C CA . ALA A 1 239 ? 5.418 -9.773 -22.141 1 93.06 239 ALA A CA 1
ATOM 1920 C C . ALA A 1 239 ? 6.582 -10.086 -23.078 1 93.06 239 ALA A C 1
ATOM 1922 O O . ALA A 1 239 ? 7.344 -9.195 -23.453 1 93.06 239 ALA A O 1
ATOM 1923 N N . ALA A 1 240 ? 6.711 -11.289 -23.438 1 92.31 240 ALA A N 1
ATOM 1924 C CA . ALA A 1 240 ? 7.844 -11.734 -24.234 1 92.31 240 ALA A CA 1
ATOM 1925 C C . ALA A 1 240 ? 7.801 -11.109 -25.625 1 92.31 240 ALA A C 1
ATOM 1927 O O . ALA A 1 240 ? 8.844 -10.906 -26.266 1 92.31 240 ALA A O 1
ATOM 1928 N N . ASP A 1 241 ? 6.691 -10.805 -26.156 1 92.25 241 ASP A N 1
ATOM 1929 C CA . ASP A 1 241 ? 6.539 -10.203 -27.469 1 92.25 241 ASP A CA 1
ATOM 1930 C C . ASP A 1 241 ? 6.656 -8.68 -27.391 1 92.25 241 ASP A C 1
ATOM 1932 O O . ASP A 1 241 ? 6.426 -7.98 -28.391 1 92.25 241 ASP A O 1
ATOM 1936 N N . GLY A 1 242 ? 6.82 -8.164 -26.203 1 87.56 242 GLY A N 1
ATOM 1937 C CA . GLY A 1 242 ? 7.055 -6.742 -26.031 1 87.56 242 GLY A CA 1
ATOM 1938 C C . GLY A 1 242 ? 5.789 -5.965 -25.719 1 87.56 242 GLY A C 1
ATOM 1939 O O . GLY A 1 242 ? 5.844 -4.758 -25.484 1 87.56 242 GLY A O 1
ATOM 1940 N N . LYS A 1 243 ? 4.773 -6.602 -25.688 1 87.25 243 LYS A N 1
ATOM 1941 C CA . LYS A 1 243 ? 3.51 -5.934 -25.406 1 87.25 243 LYS A CA 1
ATOM 1942 C C . LYS A 1 243 ? 3.324 -5.715 -23.906 1 87.25 243 LYS A C 1
ATOM 1944 O O . LYS A 1 243 ? 3.645 -6.594 -23.109 1 87.25 243 LYS A O 1
ATOM 1949 N N . PRO A 1 244 ? 2.824 -4.574 -23.547 1 86.94 244 PRO A N 1
ATOM 1950 C CA . PRO A 1 244 ? 2.635 -4.277 -22.125 1 86.94 244 PRO A CA 1
ATOM 1951 C C . PRO A 1 244 ? 1.409 -4.973 -21.531 1 86.94 244 PRO A C 1
ATOM 1953 O O . PRO A 1 244 ? 0.409 -5.164 -22.219 1 86.94 244 PRO A O 1
ATOM 1956 N N . ILE A 1 245 ? 1.524 -5.41 -20.297 1 88.44 245 ILE A N 1
ATOM 1957 C CA . ILE A 1 245 ? 0.425 -5.922 -19.484 1 88.44 245 ILE A CA 1
ATOM 1958 C C . ILE A 1 245 ? 0.321 -5.117 -18.203 1 88.44 245 ILE A C 1
ATOM 1960 O O . ILE A 1 245 ? 1.301 -4.984 -17.453 1 88.44 245 ILE A O 1
ATOM 1964 N N . ASN A 1 246 ? -0.854 -4.66 -17.938 1 84.38 246 ASN A N 1
ATOM 1965 C CA . ASN A 1 246 ? -1.081 -3.846 -16.75 1 84.38 246 ASN A CA 1
ATOM 1966 C C . ASN A 1 246 ? -1.182 -4.707 -15.492 1 84.38 246 ASN A C 1
ATOM 1968 O O . ASN A 1 246 ? -1.935 -5.68 -15.461 1 84.38 246 ASN A O 1
ATOM 1972 N N . THR A 1 247 ? -0.456 -4.344 -14.484 1 88.31 247 THR A N 1
ATOM 1973 C CA . THR A 1 247 ? -0.431 -5.145 -13.266 1 88.31 247 THR A CA 1
ATOM 1974 C C . THR A 1 247 ? -1.784 -5.098 -12.562 1 88.31 247 THR A C 1
ATOM 1976 O O . THR A 1 247 ? -2.203 -6.082 -11.945 1 88.31 247 THR A O 1
ATOM 1979 N N . ASP A 1 248 ? -2.471 -3.951 -12.555 1 81.88 248 ASP A N 1
ATOM 1980 C CA . ASP A 1 248 ? -3.793 -3.857 -11.945 1 81.88 248 ASP A CA 1
ATOM 1981 C C . ASP A 1 248 ? -4.781 -4.805 -12.617 1 81.88 248 ASP A C 1
ATOM 1983 O O . ASP A 1 248 ? -5.656 -5.371 -11.961 1 81.88 248 ASP A O 1
ATOM 1987 N N . TRP A 1 249 ? -4.617 -4.852 -13.914 1 82.25 249 TRP A N 1
ATOM 1988 C CA . TRP A 1 249 ? -5.469 -5.805 -14.617 1 82.25 249 TRP A CA 1
ATOM 1989 C C . TRP A 1 249 ? -5.262 -7.219 -14.094 1 82.25 249 TRP A C 1
ATOM 1991 O O . TRP A 1 249 ? -6.227 -7.961 -13.891 1 82.25 249 TRP A O 1
ATOM 2001 N N . ILE A 1 250 ? -4.039 -7.621 -13.953 1 90.06 250 ILE A N 1
ATOM 2002 C CA . ILE A 1 250 ? -3.725 -8.961 -13.453 1 90.06 250 ILE A CA 1
ATOM 2003 C C . ILE A 1 250 ? -4.402 -9.18 -12.102 1 90.06 250 ILE A C 1
ATOM 2005 O O . ILE A 1 250 ? -5.082 -10.188 -11.906 1 90.06 250 ILE A O 1
ATOM 2009 N N . ILE A 1 251 ? -4.23 -8.25 -11.211 1 89.44 251 ILE A N 1
ATOM 2010 C CA . ILE A 1 251 ? -4.766 -8.344 -9.852 1 89.44 251 ILE A CA 1
ATOM 2011 C C . ILE A 1 251 ? -6.289 -8.438 -9.906 1 89.44 251 ILE A C 1
ATOM 2013 O O . ILE A 1 251 ? -6.891 -9.258 -9.211 1 89.44 251 ILE A O 1
ATOM 2017 N N . GLU A 1 252 ? -6.852 -7.691 -10.75 1 83.81 252 GLU A N 1
ATOM 2018 C CA . GLU A 1 252 ? -8.305 -7.621 -10.844 1 83.81 252 GLU A CA 1
ATOM 2019 C C . GLU A 1 252 ? -8.891 -8.938 -11.336 1 83.81 252 GLU A C 1
ATOM 2021 O O . GLU A 1 252 ? -10.016 -9.297 -10.977 1 83.81 252 GLU A O 1
ATOM 2026 N N . GLN A 1 253 ? -8.125 -9.672 -12.102 1 87.25 253 GLN A N 1
ATOM 2027 C CA . GLN A 1 253 ? -8.609 -10.984 -12.531 1 87.25 253 GLN A CA 1
ATOM 2028 C C . GLN A 1 253 ? -8.852 -11.898 -11.344 1 87.25 253 GLN A C 1
ATOM 2030 O O . GLN A 1 253 ? -9.773 -12.719 -11.359 1 87.25 253 GLN A O 1
ATOM 2035 N N . PHE A 1 254 ? -8.117 -11.758 -10.305 1 89.69 254 PHE A N 1
ATOM 2036 C CA . PHE A 1 254 ? -8.219 -12.625 -9.133 1 89.69 254 PHE A CA 1
ATOM 2037 C C . PHE A 1 254 ? -9.258 -12.094 -8.156 1 89.69 254 PHE A C 1
ATOM 2039 O O . PHE A 1 254 ? -9.664 -12.797 -7.227 1 89.69 254 PHE A O 1
ATOM 2046 N N . VAL A 1 255 ? -9.594 -10.891 -8.289 1 81.19 255 VAL A N 1
ATOM 2047 C CA . VAL A 1 255 ? -10.578 -10.281 -7.402 1 81.19 255 VAL A CA 1
ATOM 2048 C C . VAL A 1 255 ? -11.984 -10.508 -7.953 1 81.19 255 VAL A C 1
ATOM 2050 O O . VAL A 1 255 ? -12.906 -10.852 -7.207 1 81.19 255 VAL A O 1
ATOM 2053 N N . PHE A 1 256 ? -12.086 -10.406 -9.203 1 74 256 PHE A N 1
ATOM 2054 C CA . PHE A 1 256 ? -13.414 -10.43 -9.805 1 74 256 PHE A CA 1
ATOM 2055 C C . PHE A 1 256 ? -13.773 -11.844 -10.242 1 74 256 PHE A C 1
ATOM 2057 O O . PHE A 1 256 ? -14.953 -12.211 -10.258 1 74 256 PHE A O 1
ATOM 2064 N N . ASN A 1 257 ? -12.812 -12.547 -10.562 1 69 257 ASN A N 1
ATOM 2065 C CA . ASN A 1 257 ? -13.086 -13.859 -11.133 1 69 257 ASN A CA 1
ATOM 2066 C C . ASN A 1 257 ? -12.844 -14.977 -10.125 1 69 257 ASN A C 1
ATOM 2068 O O . ASN A 1 257 ? -13.125 -16.141 -10.406 1 69 257 ASN A O 1
ATOM 2072 N N . TYR A 1 258 ? -12.297 -14.633 -9.039 1 63.72 258 TYR A N 1
ATOM 2073 C CA . TYR A 1 258 ? -12.031 -15.633 -8.008 1 63.72 258 TYR A CA 1
ATOM 2074 C C . TYR A 1 258 ? -12.781 -15.305 -6.73 1 63.72 258 TYR A C 1
ATOM 2076 O O . TYR A 1 258 ? -12.469 -14.32 -6.051 1 63.72 258 TYR A O 1
ATOM 2084 N N . ILE A 1 259 ? -13.688 -16.047 -6.426 1 63.5 259 ILE A N 1
ATOM 2085 C CA . ILE A 1 259 ? -14.734 -15.648 -5.488 1 63.5 259 ILE A CA 1
ATOM 2086 C C . ILE A 1 259 ? -14.367 -16.109 -4.082 1 63.5 259 ILE A C 1
ATOM 2088 O O . ILE A 1 259 ? -14.945 -15.648 -3.098 1 63.5 259 ILE A O 1
ATOM 2092 N N . GLN A 1 260 ? -13.258 -16.844 -3.945 1 70 260 GLN A N 1
ATOM 2093 C CA . GLN A 1 260 ? -13.055 -17.328 -2.584 1 70 260 GLN A CA 1
ATOM 2094 C C . GLN A 1 260 ? -12.336 -16.281 -1.729 1 70 260 GLN A C 1
ATOM 2096 O O . GLN A 1 260 ? -11.516 -15.508 -2.236 1 70 260 GLN A O 1
ATOM 2101 N N . HIS A 1 261 ? -12.758 -16.266 -0.48 1 82.94 261 HIS A N 1
ATOM 2102 C CA . HIS A 1 261 ? -12.164 -15.328 0.48 1 82.94 261 HIS A CA 1
ATOM 2103 C C . HIS A 1 261 ? -10.859 -15.875 1.049 1 82.94 261 HIS A C 1
ATOM 2105 O O . HIS A 1 261 ? -10.773 -16.172 2.246 1 82.94 261 HIS A O 1
ATOM 2111 N N . VAL A 1 262 ? -9.922 -16.078 0.145 1 92.88 262 VAL A N 1
ATOM 2112 C CA . VAL A 1 262 ? -8.586 -16.5 0.551 1 92.88 262 VAL A CA 1
ATOM 2113 C C . VAL A 1 262 ? -7.59 -15.367 0.275 1 92.88 262 VAL A C 1
ATOM 2115 O O . VAL A 1 262 ? -7.793 -14.57 -0.64 1 92.88 262 VAL A O 1
ATOM 2118 N N . PRO A 1 263 ? -6.582 -15.328 1.108 1 96.19 263 PRO A N 1
ATOM 2119 C CA . PRO A 1 263 ? -5.574 -14.289 0.852 1 96.19 263 PRO A CA 1
ATOM 2120 C C . PRO A 1 263 ? -4.863 -14.484 -0.488 1 96.19 263 PRO A C 1
ATOM 2122 O O . PRO A 1 263 ? -4.449 -15.594 -0.819 1 96.19 263 PRO A O 1
ATOM 2125 N N . LYS A 1 264 ? -4.805 -13.438 -1.253 1 96.38 264 LYS A N 1
ATOM 2126 C CA . LYS A 1 264 ? -4.121 -13.375 -2.541 1 96.38 264 LYS A CA 1
ATOM 2127 C C . LYS A 1 264 ? -2.891 -12.477 -2.467 1 96.38 264 LYS A C 1
ATOM 2129 O O . LYS A 1 264 ? -3.012 -11.266 -2.287 1 96.38 264 LYS A O 1
ATOM 2134 N N . LEU A 1 265 ? -1.711 -13.07 -2.625 1 98.12 265 LEU A N 1
ATOM 2135 C CA . LEU A 1 265 ? -0.455 -12.336 -2.52 1 98.12 265 LEU A CA 1
ATOM 2136 C C . LEU A 1 265 ? 0.158 -12.109 -3.898 1 98.12 265 LEU A C 1
ATOM 2138 O O . LEU A 1 265 ? 0.395 -13.062 -4.641 1 98.12 265 LEU A O 1
ATOM 2142 N N . PHE A 1 266 ? 0.413 -10.844 -4.227 1 97.25 266 PHE A N 1
ATOM 2143 C CA . PHE A 1 266 ? 1.071 -10.477 -5.477 1 97.25 266 PHE A CA 1
ATOM 2144 C C . PHE A 1 266 ? 2.439 -9.859 -5.211 1 97.25 266 PHE A C 1
ATOM 2146 O O . PHE A 1 266 ? 2.561 -8.93 -4.41 1 97.25 266 PHE A O 1
ATOM 2153 N N . PHE A 1 267 ? 3.436 -10.414 -5.816 1 98.31 267 PHE A N 1
ATOM 2154 C CA . PHE A 1 267 ? 4.789 -9.867 -5.785 1 98.31 267 PHE A CA 1
ATOM 2155 C C . PHE A 1 267 ? 5.266 -9.531 -7.191 1 98.31 267 PHE A C 1
ATOM 2157 O O . PHE A 1 267 ? 5.227 -10.375 -8.086 1 98.31 267 PHE A O 1
ATOM 2164 N N . ILE A 1 268 ? 5.754 -8.328 -7.387 1 95.69 268 ILE A N 1
ATOM 2165 C CA . ILE A 1 268 ? 6.105 -7.871 -8.727 1 95.69 268 ILE A CA 1
ATOM 2166 C C . ILE A 1 268 ? 7.535 -7.336 -8.734 1 95.69 268 ILE A C 1
ATOM 2168 O O . ILE A 1 268 ? 7.832 -6.336 -8.078 1 95.69 268 ILE A O 1
ATOM 2172 N N . GLN A 1 269 ? 8.367 -8.016 -9.422 1 94.38 269 GLN A N 1
ATOM 2173 C CA . GLN A 1 269 ? 9.742 -7.602 -9.656 1 94.38 269 GLN A CA 1
ATOM 2174 C C . GLN A 1 269 ? 9.906 -7.016 -11.055 1 94.38 269 GLN A C 1
ATOM 2176 O O . GLN A 1 269 ? 10.141 -7.746 -12.023 1 94.38 269 GLN A O 1
ATOM 2181 N N . ALA A 1 270 ? 9.789 -5.77 -11.156 1 89 270 ALA A N 1
ATOM 2182 C CA . ALA A 1 270 ? 9.938 -5.004 -12.391 1 89 270 ALA A CA 1
ATOM 2183 C C . ALA A 1 270 ? 10.164 -3.523 -12.102 1 89 270 ALA A C 1
ATOM 2185 O O . ALA A 1 270 ? 9.82 -3.037 -11.023 1 89 270 ALA A O 1
ATOM 2186 N N . CYS A 1 271 ? 10.727 -2.896 -12.969 1 78.81 271 CYS A N 1
ATOM 2187 C CA . CYS A 1 271 ? 10.805 -1.445 -12.859 1 78.81 271 CYS A CA 1
ATOM 2188 C C . CYS A 1 271 ? 9.422 -0.813 -13.008 1 78.81 271 CYS A C 1
ATOM 2190 O O . CYS A 1 271 ? 8.484 -1.466 -13.461 1 78.81 271 CYS A O 1
ATOM 2192 N N . ARG A 1 272 ? 9.266 0.359 -12.406 1 75.25 272 ARG A N 1
ATOM 2193 C CA . ARG A 1 272 ? 7.953 1.004 -12.461 1 75.25 272 ARG A CA 1
ATOM 2194 C C . ARG A 1 272 ? 8.055 2.395 -13.078 1 75.25 272 ARG A C 1
ATOM 2196 O O . ARG A 1 272 ? 8.781 3.254 -12.57 1 75.25 272 ARG A O 1
ATOM 2203 N N . GLY A 1 273 ? 7.328 2.707 -14.188 1 60.44 273 GLY A N 1
ATOM 2204 C CA . GLY A 1 273 ? 7.395 4.047 -14.75 1 60.44 273 GLY A CA 1
ATOM 2205 C C . GLY A 1 273 ? 6.359 4.293 -15.828 1 60.44 273 GLY A C 1
ATOM 2206 O O . GLY A 1 273 ? 5.723 5.352 -15.852 1 60.44 273 GLY A O 1
ATOM 2207 N N . LYS A 1 274 ? 6.301 3.582 -17 1 52.03 274 LYS A N 1
ATOM 2208 C CA . LYS A 1 274 ? 5.406 3.871 -18.125 1 52.03 274 LYS A CA 1
ATOM 2209 C C . LYS A 1 274 ? 4.043 3.217 -17.906 1 52.03 274 LYS A C 1
ATOM 2211 O O . LYS A 1 274 ? 3.955 2.092 -17.406 1 52.03 274 LYS A O 1
ATOM 2216 N N . ASN A 1 275 ? 2.928 4.105 -17.875 1 47.69 275 ASN A N 1
ATOM 2217 C CA . ASN A 1 275 ? 1.581 3.592 -17.656 1 47.69 275 ASN A CA 1
ATOM 2218 C C . ASN A 1 275 ? 0.778 3.561 -18.953 1 47.69 275 ASN A C 1
ATOM 2220 O O . ASN A 1 275 ? 0.774 4.535 -19.703 1 47.69 275 ASN A O 1
ATOM 2224 N N . SER A 1 276 ? 0.391 2.414 -19.328 1 43.47 276 SER A N 1
ATOM 2225 C CA . SER A 1 276 ? -0.687 2.381 -20.312 1 43.47 276 SER A CA 1
ATOM 2226 C C . SER A 1 276 ? -2.037 2.666 -19.672 1 43.47 276 SER A C 1
ATOM 2228 O O . SER A 1 276 ? -2.234 2.385 -18.484 1 43.47 276 SER A O 1
ATOM 2230 N N . ASP A 1 277 ? -2.818 3.555 -20.125 1 39.97 277 ASP A N 1
ATOM 2231 C CA . ASP A 1 277 ? -4.16 3.92 -19.672 1 39.97 277 ASP A CA 1
ATOM 2232 C C . ASP A 1 277 ? -5.008 2.678 -19.406 1 39.97 277 ASP A C 1
ATOM 2234 O O . ASP A 1 277 ? -5.363 1.954 -20.344 1 39.97 277 ASP A O 1
ATOM 2238 N N . PHE A 1 278 ? -4.723 2.004 -18.406 1 40.75 278 PHE A N 1
ATOM 2239 C CA . PHE A 1 278 ? -5.719 0.981 -18.094 1 40.75 278 PHE A CA 1
ATOM 2240 C C . PHE A 1 278 ? -6.891 1.577 -17.328 1 40.75 278 PHE A C 1
ATOM 2242 O O . PHE A 1 278 ? -6.695 2.199 -16.281 1 40.75 278 PHE A O 1
ATOM 2249 N N . GLY A 1 279 ? -8.047 2.033 -17.891 1 36.22 279 GLY A N 1
ATOM 2250 C CA . GLY A 1 279 ? -9.289 2.523 -17.312 1 36.22 279 GLY A CA 1
ATOM 2251 C C . GLY A 1 279 ? -9.883 1.573 -16.281 1 36.22 279 GLY A C 1
ATOM 2252 O O . GLY A 1 279 ? -9.977 0.369 -16.531 1 36.22 279 GLY A O 1
ATOM 2253 N N . TRP A 1 280 ? -9.758 1.923 -15 1 40.81 280 TRP A N 1
ATOM 2254 C CA . TRP A 1 280 ? -10.484 1.148 -14 1 40.81 280 TRP A CA 1
ATOM 2255 C C . TRP A 1 280 ? -11.992 1.228 -14.25 1 40.81 280 TRP A C 1
ATOM 2257 O O . TRP A 1 280 ? -12.5 2.264 -14.68 1 40.81 280 TRP A O 1
ATOM 2267 N N . LYS A 1 281 ? -12.648 0.157 -14.289 1 40.78 281 LYS A N 1
ATOM 2268 C CA . LYS A 1 281 ? -14.109 0.16 -14.312 1 40.78 281 LYS A CA 1
ATOM 2269 C C . LYS A 1 281 ? -14.68 0.666 -12.992 1 40.78 281 LYS A C 1
ATOM 2271 O O . LYS A 1 281 ? -14.25 0.235 -11.922 1 40.78 281 LYS A O 1
ATOM 2276 N N . TYR A 1 282 ? -15.227 1.908 -12.984 1 42.25 282 TYR A N 1
ATOM 2277 C CA . TYR A 1 282 ? -15.906 2.551 -11.867 1 42.25 282 TYR A CA 1
ATOM 2278 C C . TYR A 1 282 ? -17 1.646 -11.297 1 42.25 282 TYR A C 1
ATOM 2280 O O . TYR A 1 282 ? -17.766 1.05 -12.039 1 42.25 282 TYR A O 1
ATOM 2288 N N . HIS A 1 283 ? -16.875 1.166 -10.055 1 40.16 283 HIS A N 1
ATOM 2289 C CA . HIS A 1 283 ? -17.922 0.256 -9.578 1 40.16 283 HIS A CA 1
ATOM 2290 C C . HIS A 1 283 ? -18.734 0.881 -8.453 1 40.16 283 HIS A C 1
ATOM 2292 O O . HIS A 1 283 ? -19.438 0.177 -7.719 1 40.16 283 HIS A O 1
ATOM 2298 N N . ASP A 1 284 ? -18.625 2.191 -8.055 1 42.06 284 ASP A N 1
ATOM 2299 C CA . ASP A 1 284 ? -19.469 2.438 -6.887 1 42.06 284 ASP A CA 1
ATOM 2300 C C . ASP A 1 284 ? -20.922 2.639 -7.297 1 42.06 284 ASP A C 1
ATOM 2302 O O . ASP A 1 284 ? -21.203 3.262 -8.32 1 42.06 284 ASP A O 1
ATOM 2306 N N . GLY A 1 285 ? -21.906 1.892 -6.77 1 35.78 285 GLY A N 1
ATOM 2307 C CA . GLY A 1 285 ? -23.344 1.858 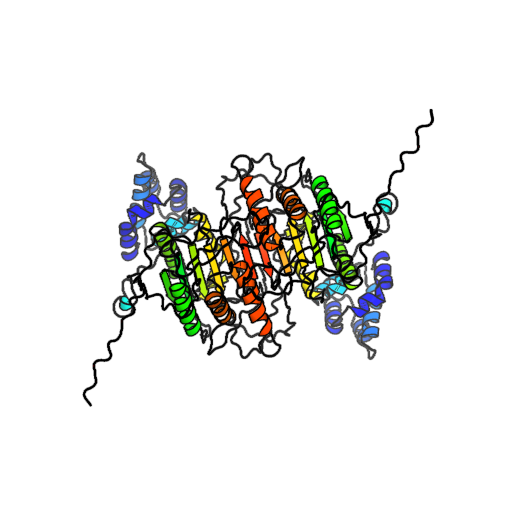-6.98 1 35.78 285 GLY A CA 1
ATOM 2308 C C . GLY A 1 285 ? -24.047 3.148 -6.586 1 35.78 285 GLY A C 1
ATOM 2309 O O . GLY A 1 285 ? -23.5 3.936 -5.805 1 35.78 285 GLY A O 1
ATOM 2310 N N . GLU A 1 286 ? -25.062 3.699 -7.277 1 33 286 GLU A N 1
ATOM 2311 C CA . GLU A 1 286 ? -25.906 4.891 -7.277 1 33 286 GLU A CA 1
ATOM 2312 C C . GLU A 1 286 ? -26.547 5.109 -5.914 1 33 286 GLU A C 1
ATOM 2314 O O . GLU A 1 286 ? -26.812 6.25 -5.516 1 33 286 GLU A O 1
ATOM 2319 N N . ASN A 1 287 ? -27.344 4.184 -5.301 1 32.97 287 ASN A N 1
ATOM 2320 C CA . ASN A 1 287 ? -28.5 4.586 -4.492 1 32.97 287 ASN A CA 1
ATOM 2321 C C . ASN A 1 287 ? -28.062 4.98 -3.08 1 32.97 287 ASN A C 1
ATOM 2323 O O . ASN A 1 287 ? -28.875 4.93 -2.148 1 32.97 287 ASN A O 1
ATOM 2327 N N . ASN A 1 288 ? -26.953 5.102 -2.744 1 35.28 288 ASN A N 1
ATOM 2328 C CA . ASN A 1 288 ? -26.812 5.039 -1.293 1 35.28 288 ASN A CA 1
ATOM 2329 C C . ASN A 1 288 ? -27.109 6.395 -0.648 1 35.28 288 ASN A C 1
ATOM 2331 O O . ASN A 1 288 ? -26.625 7.426 -1.124 1 35.28 288 ASN A O 1
ATOM 2335 N N . ARG A 1 289 ? -28.156 6.395 0.25 1 40.81 289 ARG A N 1
ATOM 2336 C CA . ARG A 1 289 ? -28.469 7.48 1.166 1 40.81 289 ARG A CA 1
ATOM 2337 C C . ARG A 1 289 ? -27.219 8.078 1.78 1 40.81 289 ARG A C 1
ATOM 2339 O O . ARG A 1 289 ? -27.281 9.07 2.502 1 40.81 289 ARG A O 1
ATOM 2346 N N . LEU A 1 290 ? -26.188 7.23 1.711 1 44.84 290 LEU A N 1
ATOM 2347 C CA . LEU A 1 290 ? -24.938 7.797 2.189 1 44.84 290 LEU A CA 1
ATOM 2348 C C . LEU A 1 290 ? -24.281 8.656 1.115 1 44.84 290 LEU A C 1
ATOM 2350 O O . LEU A 1 290 ? -24.312 8.312 -0.067 1 44.84 290 LEU A O 1
ATOM 2354 N N . HIS A 1 291 ? -24.234 9.867 1.463 1 51.06 291 HIS A N 1
ATOM 2355 C CA . HIS A 1 291 ? -23.578 10.789 0.539 1 51.06 291 HIS A CA 1
ATOM 2356 C C . HIS A 1 291 ? -22.188 10.289 0.153 1 51.06 291 HIS A C 1
ATOM 2358 O O . HIS A 1 291 ? -21.5 9.664 0.964 1 51.06 291 HIS A O 1
ATOM 2364 N N . ASP A 1 292 ? -21.984 10.086 -1.143 1 58.03 292 ASP A N 1
ATOM 2365 C CA . ASP A 1 292 ? -20.625 9.867 -1.632 1 58.03 292 ASP A CA 1
ATOM 2366 C C . ASP A 1 292 ? -19.891 11.188 -1.812 1 58.03 292 ASP A C 1
ATOM 2368 O O . ASP A 1 292 ? -20.516 12.234 -2.012 1 58.03 292 ASP A O 1
ATOM 2372 N N . ASP A 1 293 ? -18.75 11.18 -1.334 1 58.97 293 ASP A N 1
ATOM 2373 C CA . ASP A 1 293 ? -17.953 12.383 -1.552 1 58.97 293 ASP A CA 1
ATOM 2374 C C . ASP A 1 293 ? -17.859 12.719 -3.039 1 58.97 293 ASP A C 1
ATOM 2376 O O . ASP A 1 293 ? -17.141 13.641 -3.43 1 58.97 293 ASP A O 1
ATOM 2380 N N . SER A 1 294 ? -18.594 11.805 -4.027 1 51.12 294 SER A N 1
ATOM 2381 C CA . SER A 1 294 ? -18.672 12.117 -5.449 1 51.12 294 SER A CA 1
ATOM 2382 C C . SER A 1 294 ? -20.031 12.719 -5.801 1 51.12 294 SER A C 1
ATOM 2384 O O . SER A 1 294 ? -21.031 12.453 -5.129 1 51.12 294 SER A O 1
ATOM 2386 N N . THR A 1 295 ? -20.109 13.836 -6.59 1 44.22 295 THR A N 1
ATOM 2387 C CA . THR A 1 295 ? -21.391 14.391 -7.047 1 44.22 295 THR A CA 1
ATOM 2388 C C . THR A 1 295 ? -22.172 13.359 -7.84 1 44.22 295 THR A C 1
ATOM 2390 O O . THR A 1 295 ? -23.406 13.398 -7.871 1 44.22 295 THR A O 1
ATOM 2393 N N . THR A 1 296 ? -21.719 12.992 -9.07 1 38.69 296 THR A N 1
ATOM 2394 C CA . THR A 1 296 ? -22.625 12.594 -10.141 1 38.69 296 THR A CA 1
ATOM 2395 C C . THR A 1 296 ? -23.094 11.148 -9.938 1 38.69 296 THR A C 1
ATOM 2397 O O . THR A 1 296 ? -22.281 10.227 -9.984 1 38.69 296 THR A O 1
ATOM 2400 N N . LEU A 1 297 ? -24.203 10.992 -9.359 1 35.38 297 LEU A N 1
ATOM 2401 C CA . LEU A 1 297 ? -24.828 9.703 -9.102 1 35.38 297 LEU A CA 1
ATOM 2402 C C . LEU A 1 297 ? -25.281 9.047 -10.398 1 35.38 297 LEU A C 1
ATOM 2404 O O . LEU A 1 297 ? -26.25 9.484 -11.016 1 35.38 297 LEU A O 1
ATOM 2408 N N . SER A 1 298 ? -24.547 8.828 -11.461 1 34.94 298 SER A N 1
ATOM 2409 C CA . SER A 1 298 ? -25.312 8.047 -12.438 1 34.94 298 SER A CA 1
ATOM 2410 C C . SER A 1 298 ? -25.641 6.66 -11.906 1 34.94 298 SER A C 1
ATOM 2412 O O . SER A 1 298 ? -24.906 6.117 -11.07 1 34.94 298 SER A O 1
ATOM 2414 N N . PRO A 1 299 ? -26.859 6.059 -12.359 1 34.78 299 PRO A N 1
ATOM 2415 C CA . PRO A 1 299 ? -27.453 4.766 -12.016 1 34.78 299 PRO A CA 1
ATOM 2416 C C . PRO A 1 299 ? -26.516 3.592 -12.297 1 34.78 299 PRO A C 1
ATOM 2418 O O . PRO A 1 299 ? -26.969 2.449 -12.406 1 34.78 299 PRO A O 1
ATOM 2421 N N . ILE A 1 300 ? -25.359 3.521 -12.156 1 36 300 ILE A N 1
ATOM 2422 C CA . ILE A 1 300 ? -24.641 2.367 -12.68 1 36 300 ILE A CA 1
ATOM 2423 C C . ILE A 1 300 ? -24.984 1.129 -11.852 1 36 300 ILE A C 1
ATOM 2425 O O . ILE A 1 300 ? -25.203 1.226 -10.641 1 36 300 ILE A O 1
ATOM 2429 N N . THR A 1 301 ? -25.391 0.002 -12.492 1 33.62 301 THR A N 1
ATOM 2430 C CA . THR A 1 301 ? -25.531 -1.383 -12.047 1 33.62 301 THR A CA 1
ATOM 2431 C C . THR A 1 301 ? -24.438 -1.741 -11.055 1 33.62 301 THR A C 1
ATOM 2433 O O . THR A 1 301 ? -23.25 -1.53 -11.32 1 33.62 301 THR A O 1
ATOM 2436 N N . THR A 1 302 ? -24.688 -1.863 -9.828 1 39.25 302 THR A N 1
ATOM 2437 C CA . THR A 1 302 ? -23.922 -1.96 -8.594 1 39.25 302 THR A CA 1
ATOM 2438 C C . THR A 1 302 ? -23.016 -3.195 -8.617 1 39.25 302 THR A C 1
ATOM 2440 O O . THR A 1 302 ? -23.469 -4.293 -8.266 1 39.25 302 THR A O 1
ATOM 2443 N N . VAL A 1 303 ? -22.547 -3.725 -9.688 1 40.38 303 VAL A N 1
ATOM 2444 C CA . VAL A 1 303 ? -21.656 -4.852 -9.422 1 40.38 303 VAL A CA 1
ATOM 2445 C C . VAL A 1 303 ? -20.609 -4.453 -8.391 1 40.38 303 VAL A C 1
ATOM 2447 O O . VAL A 1 303 ? -19.891 -3.469 -8.57 1 40.38 303 VAL A O 1
ATOM 2450 N N . GLU A 1 304 ? -20.812 -4.773 -7.102 1 46.09 304 GLU A N 1
ATOM 2451 C CA . GLU A 1 304 ? -20.047 -4.668 -5.859 1 46.09 304 GLU A CA 1
ATOM 2452 C C . GLU A 1 304 ? -18.594 -5.074 -6.07 1 46.09 304 GLU A C 1
ATOM 2454 O O . GLU A 1 304 ? -18.297 -6.262 -6.188 1 46.09 304 GLU A O 1
ATOM 2459 N N . ARG A 1 305 ? -17.859 -4.598 -7 1 50.72 305 ARG A N 1
ATOM 2460 C CA . ARG A 1 305 ? -16.469 -5.023 -7.051 1 50.72 305 ARG A CA 1
ATOM 2461 C C . ARG A 1 305 ? -15.789 -4.852 -5.691 1 50.72 305 ARG A C 1
ATOM 2463 O O . ARG A 1 305 ? -15.555 -3.723 -5.25 1 50.72 305 ARG A O 1
ATOM 2470 N N . ARG A 1 306 ? -15.867 -5.914 -4.734 1 62.91 306 ARG A N 1
ATOM 2471 C CA . ARG A 1 306 ? -15.344 -5.934 -3.371 1 62.91 306 ARG A CA 1
ATOM 2472 C C . ARG A 1 306 ? -13.898 -6.418 -3.35 1 62.91 306 ARG A C 1
ATOM 2474 O O . ARG A 1 306 ? -13.602 -7.531 -3.789 1 62.91 306 ARG A O 1
ATOM 2481 N N . TYR A 1 307 ? -12.961 -5.52 -3.441 1 76.12 307 TYR A N 1
ATOM 2482 C CA . TYR A 1 307 ? -11.602 -5.945 -3.129 1 76.12 307 TYR A CA 1
ATOM 2483 C C . TYR A 1 307 ? -11.523 -6.52 -1.72 1 76.12 307 TYR A C 1
ATOM 2485 O O . TYR A 1 307 ? -11.914 -5.867 -0.751 1 76.12 307 TYR A O 1
ATOM 2493 N N . LYS A 1 308 ? -11.172 -7.754 -1.712 1 85.75 308 LYS A N 1
ATOM 2494 C CA . LYS A 1 308 ? -10.969 -8.43 -0.433 1 85.75 308 LYS A CA 1
ATOM 2495 C C . LYS A 1 308 ? -9.727 -9.312 -0.471 1 85.75 308 LYS A C 1
ATOM 2497 O O . LYS A 1 308 ? -9.445 -9.961 -1.483 1 85.75 308 LYS A O 1
ATOM 2502 N N . ASP A 1 309 ? -8.914 -9.297 0.575 1 93.69 309 ASP A N 1
ATOM 2503 C CA . ASP A 1 309 ? -7.836 -10.242 0.849 1 93.69 309 ASP A CA 1
ATOM 2504 C C . ASP A 1 309 ? -6.723 -10.117 -0.191 1 93.69 309 ASP A C 1
ATOM 2506 O O . ASP A 1 309 ? -6.223 -11.133 -0.691 1 93.69 309 ASP A O 1
ATOM 2510 N N . VAL A 1 310 ? -6.406 -8.891 -0.593 1 94.75 310 VAL A N 1
ATOM 2511 C CA . VAL A 1 310 ? -5.391 -8.672 -1.62 1 94.75 310 VAL A CA 1
ATOM 2512 C C . VAL A 1 310 ? -4.18 -7.977 -1.011 1 94.75 310 VAL A C 1
ATOM 2514 O O . VAL A 1 310 ? -4.312 -6.926 -0.382 1 94.75 310 VAL A O 1
ATOM 2517 N N . PHE A 1 311 ? -3.072 -8.617 -1.102 1 97.44 311 PHE A N 1
ATOM 2518 C CA . PHE A 1 311 ? -1.78 -8.055 -0.729 1 97.44 311 PHE A CA 1
ATOM 2519 C C . PHE A 1 311 ? -0.888 -7.887 -1.953 1 97.44 311 PHE A C 1
ATOM 2521 O O . PHE A 1 311 ? -0.739 -8.812 -2.75 1 97.44 311 PHE A O 1
ATOM 2528 N N . ILE A 1 312 ? -0.266 -6.68 -2.148 1 96.38 312 ILE A N 1
ATOM 2529 C CA . ILE A 1 312 ? 0.568 -6.398 -3.312 1 96.38 312 ILE A CA 1
ATOM 2530 C C . ILE A 1 312 ? 1.917 -5.848 -2.857 1 96.38 312 ILE A C 1
ATOM 2532 O O . ILE A 1 312 ? 1.974 -4.898 -2.07 1 96.38 312 ILE A O 1
ATOM 2536 N N . ALA A 1 313 ? 2.975 -6.438 -3.309 1 97.75 313 ALA A N 1
ATOM 2537 C CA . ALA A 1 313 ? 4.312 -5.91 -3.049 1 97.75 313 ALA A CA 1
ATOM 2538 C C . ALA A 1 313 ? 5.066 -5.668 -4.352 1 97.75 313 ALA A C 1
ATOM 2540 O O . ALA A 1 313 ? 5.188 -6.574 -5.184 1 97.75 313 ALA A O 1
ATOM 2541 N N . TYR A 1 314 ? 5.523 -4.484 -4.574 1 93.88 314 TYR A N 1
ATOM 2542 C CA . TYR A 1 314 ? 6.383 -4.102 -5.688 1 93.88 314 TYR A CA 1
ATOM 2543 C C . TYR A 1 314 ? 7.836 -3.992 -5.242 1 93.88 314 TYR A C 1
ATOM 2545 O O . TYR A 1 314 ? 8.125 -3.461 -4.168 1 93.88 314 TYR A O 1
ATOM 2553 N N . ALA A 1 315 ? 8.656 -4.449 -6.133 1 93.75 315 ALA A N 1
ATOM 2554 C CA . ALA A 1 315 ? 10.086 -4.406 -5.82 1 93.75 315 ALA A CA 1
ATOM 2555 C C . ALA A 1 315 ? 10.57 -2.967 -5.672 1 93.75 315 ALA A C 1
ATOM 2557 O O . ALA A 1 315 ? 11.578 -2.711 -5.012 1 93.75 315 ALA A O 1
ATOM 2558 N N . THR A 1 316 ? 9.859 -2.059 -6.285 1 88.31 316 THR A N 1
ATOM 2559 C CA . THR A 1 316 ? 10.258 -0.658 -6.223 1 88.31 316 THR A CA 1
ATOM 2560 C C . THR A 1 316 ? 9.039 0.256 -6.223 1 88.31 316 THR A C 1
ATOM 2562 O O . THR A 1 316 ? 7.918 -0.196 -6.469 1 88.31 316 THR A O 1
ATOM 2565 N N . ILE A 1 317 ? 9.242 1.415 -5.844 1 84.69 317 ILE A N 1
ATOM 2566 C CA . ILE A 1 317 ? 8.188 2.422 -5.84 1 84.69 317 ILE A CA 1
ATOM 2567 C C . ILE A 1 317 ? 7.98 2.957 -7.254 1 84.69 317 ILE A C 1
ATOM 2569 O O . ILE A 1 317 ? 8.852 2.811 -8.117 1 84.69 317 ILE A O 1
ATOM 2573 N N . PRO A 1 318 ? 6.809 3.586 -7.5 1 78 318 PRO A N 1
ATOM 2574 C CA . PRO A 1 318 ? 6.539 4.121 -8.836 1 78 318 PRO A CA 1
ATOM 2575 C C . PRO A 1 318 ? 7.617 5.094 -9.312 1 78 318 PRO A C 1
ATOM 2577 O O . PRO A 1 318 ? 8.086 5.934 -8.539 1 78 318 PRO A O 1
ATOM 2580 N N . GLY A 1 319 ? 8.031 4.887 -10.547 1 73.19 319 GLY A N 1
ATOM 2581 C CA . GLY A 1 319 ? 9 5.789 -11.156 1 73.19 319 GLY A CA 1
ATOM 2582 C C . GLY A 1 319 ? 10.438 5.363 -10.93 1 73.19 319 GLY A C 1
ATOM 2583 O O . GLY A 1 319 ? 11.367 6.035 -11.383 1 73.19 319 GLY A O 1
ATOM 2584 N N . HIS A 1 320 ? 10.641 4.238 -10.297 1 77.56 320 HIS A N 1
ATOM 2585 C CA . HIS A 1 320 ? 12 3.814 -9.961 1 77.56 320 HIS A CA 1
ATOM 2586 C C . HIS A 1 320 ? 12.32 2.453 -10.57 1 77.56 320 HIS A C 1
ATOM 2588 O O . HIS A 1 320 ? 11.414 1.753 -11.039 1 77.56 320 HIS A O 1
ATOM 2594 N N . THR A 1 321 ? 13.539 2.156 -10.562 1 78.06 321 THR A N 1
ATOM 2595 C CA . THR A 1 321 ? 14.016 0.918 -11.164 1 78.06 321 THR A CA 1
ATOM 2596 C C . THR A 1 321 ? 14.25 -0.149 -10.102 1 78.06 321 THR A C 1
ATOM 2598 O O . THR A 1 321 ? 14.656 0.163 -8.977 1 78.06 321 THR A O 1
ATOM 2601 N N . ALA A 1 322 ? 14 -1.363 -10.516 1 83.88 322 ALA A N 1
ATOM 2602 C CA . ALA A 1 322 ? 14.328 -2.518 -9.688 1 83.88 322 ALA A CA 1
ATOM 2603 C C . ALA A 1 322 ? 15.727 -3.037 -10.008 1 83.88 322 ALA A C 1
ATOM 2605 O O . ALA A 1 322 ? 16.094 -3.18 -11.172 1 83.88 322 ALA A O 1
ATOM 2606 N N . LYS A 1 323 ? 16.516 -3.328 -8.984 1 82.88 323 LYS A N 1
ATOM 2607 C CA . LYS A 1 323 ? 17.922 -3.682 -9.156 1 82.88 323 LYS A CA 1
ATOM 2608 C C . LYS A 1 323 ? 18.094 -5.195 -9.242 1 82.88 323 LYS A C 1
ATOM 2610 O O . LYS A 1 323 ? 17.359 -5.953 -8.609 1 82.88 323 LYS A O 1
ATOM 2615 N N . ARG A 1 324 ? 19.172 -5.551 -10.07 1 81.88 324 ARG A N 1
ATOM 2616 C CA . ARG A 1 324 ? 19.453 -6.969 -10.266 1 81.88 324 ARG A CA 1
ATOM 2617 C C . ARG A 1 324 ? 20.969 -7.211 -10.312 1 81.88 324 ARG A C 1
ATOM 2619 O O . ARG A 1 324 ? 21.688 -6.5 -11.008 1 81.88 324 ARG A O 1
ATOM 2626 N N . ASP A 1 325 ? 21.344 -8.188 -9.477 1 79.31 325 ASP A N 1
ATOM 2627 C CA . ASP A 1 325 ? 22.688 -8.742 -9.586 1 79.31 325 ASP A CA 1
ATOM 2628 C C . ASP A 1 325 ? 22.75 -9.836 -10.656 1 79.31 325 ASP A C 1
ATOM 2630 O O . ASP A 1 325 ? 21.984 -10.797 -10.609 1 79.31 325 ASP A O 1
ATOM 2634 N N . PRO A 1 326 ? 23.609 -9.719 -11.594 1 78.38 326 PRO A N 1
ATOM 2635 C CA . PRO A 1 326 ? 23.641 -10.68 -12.695 1 78.38 326 PRO A CA 1
ATOM 2636 C C . PRO A 1 326 ? 23.969 -12.102 -12.242 1 78.38 326 PRO A C 1
ATOM 2638 O O . PRO A 1 326 ? 23.625 -13.07 -12.922 1 78.38 326 PRO A O 1
ATOM 2641 N N . ILE A 1 327 ? 24.516 -12.25 -11.062 1 79.25 327 ILE A N 1
ATOM 2642 C CA . ILE A 1 327 ? 24.938 -13.57 -10.602 1 79.25 327 ILE A CA 1
ATOM 2643 C C . ILE A 1 327 ? 23.953 -14.086 -9.547 1 79.25 327 ILE A C 1
ATOM 2645 O O . ILE A 1 327 ? 23.516 -15.234 -9.609 1 79.25 327 ILE A O 1
ATOM 2649 N N . LYS A 1 328 ? 23.578 -13.234 -8.688 1 84.12 328 LYS A N 1
ATOM 2650 C CA . LYS A 1 328 ? 22.828 -13.688 -7.531 1 84.12 328 LYS A CA 1
ATOM 2651 C C . LYS A 1 328 ? 21.328 -13.461 -7.73 1 84.12 328 LYS A C 1
ATOM 2653 O O . LYS A 1 328 ? 20.5 -13.953 -6.957 1 84.12 328 LYS A O 1
ATOM 2658 N N . GLY A 1 329 ? 20.969 -12.734 -8.805 1 89.44 329 GLY A N 1
ATOM 2659 C CA . GLY A 1 329 ? 19.562 -12.438 -9.031 1 89.44 329 GLY A CA 1
ATOM 2660 C C . GLY A 1 329 ? 19.172 -11.055 -8.539 1 89.44 329 GLY A C 1
ATOM 2661 O O . GLY A 1 329 ? 20.031 -10.227 -8.234 1 89.44 329 GLY A O 1
ATOM 2662 N N . SER A 1 330 ? 17.906 -10.797 -8.523 1 92.5 330 SER A N 1
ATOM 2663 C CA . SER A 1 330 ? 17.406 -9.477 -8.164 1 92.5 330 SER A CA 1
ATOM 2664 C C . SER A 1 330 ? 17.469 -9.25 -6.656 1 92.5 330 SER A C 1
ATOM 2666 O O . SER A 1 330 ? 17.312 -10.195 -5.879 1 92.5 330 SER A O 1
ATOM 2668 N N . TRP A 1 331 ? 17.672 -7.988 -6.238 1 92.12 331 TRP A N 1
ATOM 2669 C CA . TRP A 1 331 ? 17.75 -7.629 -4.828 1 92.12 331 TRP A CA 1
ATOM 2670 C C . TRP A 1 331 ? 16.484 -8.031 -4.09 1 92.12 331 TRP A C 1
ATOM 2672 O O . TRP A 1 331 ? 16.547 -8.586 -2.992 1 92.12 331 TRP A O 1
ATOM 2682 N N . PHE A 1 332 ? 15.406 -7.809 -4.734 1 96.94 332 PHE A N 1
ATOM 2683 C CA . PHE A 1 332 ? 14.117 -8.047 -4.09 1 96.94 332 PHE A CA 1
ATOM 2684 C C . PHE A 1 332 ? 13.898 -9.539 -3.857 1 96.94 332 PHE A C 1
ATOM 2686 O O . PHE A 1 332 ? 13.562 -9.953 -2.746 1 96.94 332 PHE A O 1
ATOM 2693 N N . VAL A 1 333 ? 14.094 -10.352 -4.824 1 97 333 VAL A N 1
ATOM 2694 C CA . VAL A 1 333 ? 13.859 -11.789 -4.73 1 97 333 VAL A CA 1
ATOM 2695 C C . VAL A 1 333 ? 14.828 -12.406 -3.729 1 97 333 VAL A C 1
ATOM 2697 O O . VAL A 1 333 ? 14.43 -13.219 -2.889 1 97 333 VAL A O 1
ATOM 2700 N N . GLN A 1 334 ? 16.141 -12 -3.787 1 94.44 334 GLN A N 1
ATOM 2701 C CA . GLN A 1 334 ? 17.141 -12.523 -2.869 1 94.44 334 GLN A CA 1
ATOM 2702 C C . GLN A 1 334 ? 16.734 -12.297 -1.417 1 94.44 334 GLN A C 1
ATOM 2704 O O . GLN A 1 334 ? 16.719 -13.234 -0.618 1 94.44 334 GLN A O 1
ATOM 2709 N N . ASN A 1 335 ? 16.344 -11.109 -1.144 1 95.94 335 ASN A N 1
ATOM 2710 C CA . ASN A 1 335 ? 16.062 -10.75 0.245 1 95.94 335 ASN A CA 1
ATOM 2711 C C . ASN A 1 335 ? 14.703 -11.258 0.696 1 95.94 335 ASN A C 1
ATOM 2713 O O . ASN A 1 335 ? 14.523 -11.625 1.856 1 95.94 335 ASN A O 1
ATOM 2717 N N . LEU A 1 336 ? 13.758 -11.25 -0.195 1 98.31 336 LEU A N 1
ATOM 2718 C CA . LEU A 1 336 ? 12.453 -11.828 0.117 1 98.31 336 LEU A CA 1
ATOM 2719 C C . LEU A 1 336 ? 12.586 -13.297 0.484 1 98.31 336 LEU A C 1
ATOM 2721 O O . LEU A 1 336 ? 12.047 -13.742 1.502 1 98.31 336 LEU A O 1
ATOM 2725 N N . CYS A 1 337 ? 13.289 -14.047 -0.345 1 96.44 337 CYS A N 1
ATOM 2726 C CA . CYS A 1 337 ? 13.477 -15.469 -0.106 1 96.44 337 CYS A CA 1
ATOM 2727 C C . CYS A 1 337 ? 14.195 -15.719 1.213 1 96.44 337 CYS A C 1
ATOM 2729 O O . CYS A 1 337 ? 13.805 -16.594 1.99 1 96.44 337 CYS A O 1
ATOM 2731 N N . GLU A 1 338 ? 15.203 -14.891 1.443 1 95.19 338 GLU A N 1
ATOM 2732 C CA . GLU A 1 338 ? 15.992 -15.062 2.662 1 95.19 338 GLU A CA 1
ATOM 2733 C C . GLU A 1 338 ? 15.148 -14.781 3.904 1 95.19 338 GLU A C 1
ATOM 2735 O O . GLU A 1 338 ? 15.172 -15.555 4.863 1 95.19 338 GLU A O 1
ATOM 2740 N N . VAL A 1 339 ? 14.422 -13.758 3.91 1 96.5 339 VAL A N 1
ATOM 2741 C CA . VAL A 1 339 ? 13.617 -13.375 5.066 1 96.5 339 VAL A CA 1
ATOM 2742 C C . VAL A 1 339 ? 12.516 -14.406 5.293 1 96.5 339 VAL A C 1
ATOM 2744 O O . VAL A 1 339 ? 12.312 -14.875 6.414 1 96.5 339 VAL A O 1
ATOM 2747 N N . ILE A 1 340 ? 11.844 -14.805 4.262 1 97.44 340 ILE A N 1
ATOM 2748 C CA . ILE A 1 340 ? 10.695 -15.695 4.406 1 97.44 340 ILE A CA 1
ATOM 2749 C C . ILE A 1 340 ? 11.164 -17.078 4.836 1 97.44 340 ILE A C 1
ATOM 2751 O O . ILE A 1 340 ? 10.578 -17.703 5.727 1 97.44 340 ILE A O 1
ATOM 2755 N N . ARG A 1 341 ? 12.18 -17.547 4.219 1 94.75 341 ARG A N 1
ATOM 2756 C CA . ARG A 1 341 ? 12.633 -18.891 4.57 1 94.75 341 ARG A CA 1
ATOM 2757 C C . ARG A 1 341 ? 13.023 -18.969 6.043 1 94.75 341 ARG A C 1
ATOM 2759 O O . ARG A 1 341 ? 12.828 -20 6.688 1 94.75 341 ARG A O 1
ATOM 2766 N N . LYS A 1 342 ? 13.508 -17.859 6.602 1 92.75 342 LYS A N 1
ATOM 2767 C CA . LYS A 1 342 ? 14.039 -17.844 7.961 1 92.75 342 LYS A CA 1
ATOM 2768 C C . LYS A 1 342 ? 12.938 -17.578 8.977 1 92.75 342 LYS A C 1
ATOM 2770 O O . LYS A 1 342 ? 13.016 -18.031 10.125 1 92.75 342 LYS A O 1
ATOM 2775 N N . HIS A 1 343 ? 11.891 -16.875 8.531 1 93.06 343 HIS A N 1
ATOM 2776 C CA . HIS A 1 343 ? 11.023 -16.312 9.57 1 93.06 343 HIS A CA 1
ATOM 2777 C C . HIS A 1 343 ? 9.578 -16.75 9.359 1 93.06 343 HIS A C 1
ATOM 2779 O O . HIS A 1 343 ? 8.734 -16.562 10.242 1 93.06 343 HIS A O 1
ATOM 2785 N N . ALA A 1 344 ? 9.203 -17.406 8.297 1 94.62 344 ALA A N 1
ATOM 2786 C CA . ALA A 1 344 ? 7.82 -17.703 7.922 1 94.62 344 ALA A CA 1
ATOM 2787 C C . ALA A 1 344 ? 7.148 -18.578 8.969 1 94.62 344 ALA A C 1
ATOM 2789 O O . ALA A 1 344 ? 5.918 -18.656 9.031 1 94.62 344 ALA A O 1
ATOM 2790 N N . TYR A 1 345 ? 7.871 -19.25 9.789 1 90.06 345 TYR A N 1
ATOM 2791 C CA . TYR A 1 345 ? 7.309 -20.203 10.734 1 90.06 345 TYR A CA 1
ATOM 2792 C C . TYR A 1 345 ? 6.66 -19.484 11.906 1 90.06 345 TYR A C 1
ATOM 2794 O O . TYR A 1 345 ? 5.824 -20.062 12.609 1 90.06 345 TYR A O 1
ATOM 2802 N N . ASN A 1 346 ? 6.984 -18.203 12.164 1 89.94 346 ASN A N 1
ATOM 2803 C CA . ASN A 1 346 ? 6.434 -17.562 13.359 1 89.94 346 ASN A CA 1
ATOM 2804 C C . ASN A 1 346 ? 6.188 -16.078 13.148 1 89.94 346 ASN A C 1
ATOM 2806 O O . ASN A 1 346 ? 5.887 -15.352 14.102 1 89.94 346 ASN A O 1
ATOM 2810 N N . THR A 1 347 ? 6.43 -15.586 11.992 1 92.06 347 THR A N 1
ATOM 2811 C CA . THR A 1 347 ? 6.316 -14.156 11.734 1 92.06 347 THR A CA 1
ATOM 2812 C C . THR A 1 347 ? 5.277 -13.883 10.648 1 92.06 347 THR A C 1
ATOM 2814 O O . THR A 1 347 ? 5.242 -14.57 9.625 1 92.06 347 THR A O 1
ATOM 2817 N N . GLU A 1 348 ? 4.395 -12.945 10.891 1 93.5 348 GLU A N 1
ATOM 2818 C CA . GLU A 1 348 ? 3.355 -12.625 9.914 1 93.5 348 GLU A CA 1
ATOM 2819 C C . GLU A 1 348 ? 3.92 -11.82 8.75 1 93.5 348 GLU A C 1
ATOM 2821 O O . GLU A 1 348 ? 5.008 -11.25 8.852 1 93.5 348 GLU A O 1
ATOM 2826 N N . LEU A 1 349 ? 3.262 -11.734 7.66 1 96.56 349 LEU A N 1
ATOM 2827 C CA . LEU A 1 349 ? 3.713 -11.266 6.355 1 96.56 349 LEU A CA 1
ATOM 2828 C C . LEU A 1 349 ? 4.18 -9.82 6.43 1 96.56 349 LEU A C 1
ATOM 2830 O O . LEU A 1 349 ? 5.246 -9.477 5.91 1 96.56 349 LEU A O 1
ATOM 2834 N N . ASN A 1 350 ? 3.414 -8.914 7.016 1 94.81 350 ASN A N 1
ATOM 2835 C CA . ASN A 1 350 ? 3.799 -7.512 7.066 1 94.81 350 ASN A CA 1
ATOM 2836 C C . ASN A 1 350 ? 5.133 -7.32 7.785 1 94.81 350 ASN A C 1
ATOM 2838 O O . ASN A 1 350 ? 5.977 -6.539 7.34 1 94.81 350 ASN A O 1
ATOM 2842 N N . ALA A 1 351 ? 5.27 -7.957 8.883 1 93.38 351 ALA A N 1
ATOM 2843 C CA . ALA A 1 351 ? 6.531 -7.875 9.609 1 93.38 351 ALA A CA 1
ATOM 2844 C C . ALA A 1 351 ? 7.695 -8.352 8.75 1 93.38 351 ALA A C 1
ATOM 2846 O O . ALA A 1 351 ? 8.781 -7.766 8.781 1 93.38 351 ALA A O 1
ATOM 2847 N N . MET A 1 352 ? 7.5 -9.398 8.055 1 96.19 352 MET A N 1
ATOM 2848 C CA . MET A 1 352 ? 8.555 -9.883 7.176 1 96.19 352 MET A CA 1
ATOM 2849 C C . MET A 1 352 ? 8.859 -8.875 6.074 1 96.19 352 MET A C 1
ATOM 2851 O O . MET A 1 352 ? 10.008 -8.727 5.66 1 96.19 352 MET A O 1
ATOM 2855 N N . MET A 1 353 ? 7.84 -8.188 5.578 1 97.62 353 MET A N 1
ATOM 2856 C CA . MET A 1 353 ? 8.07 -7.168 4.555 1 97.62 353 MET A CA 1
ATOM 2857 C C . MET A 1 353 ? 8.914 -6.023 5.109 1 97.62 353 MET A C 1
ATOM 2859 O O . MET A 1 353 ? 9.719 -5.434 4.383 1 97.62 353 MET A O 1
ATOM 2863 N N . LEU A 1 354 ? 8.68 -5.691 6.414 1 96.38 354 LEU A N 1
ATOM 2864 C CA . LEU A 1 354 ? 9.547 -4.703 7.051 1 96.38 354 LEU A CA 1
ATOM 2865 C C . LEU A 1 354 ? 11.008 -5.137 6.98 1 96.38 354 LEU A C 1
ATOM 2867 O O . LEU A 1 354 ? 11.883 -4.336 6.641 1 96.38 354 LEU A O 1
ATOM 2871 N N . MET A 1 355 ? 11.219 -6.375 7.281 1 95.69 355 MET A N 1
ATOM 2872 C CA . MET A 1 355 ? 12.578 -6.922 7.281 1 95.69 355 MET A CA 1
ATOM 2873 C C . MET A 1 355 ? 13.172 -6.902 5.879 1 95.69 355 MET A C 1
ATOM 2875 O O . MET A 1 355 ? 14.344 -6.555 5.699 1 95.69 355 MET A O 1
ATOM 2879 N N . VAL A 1 356 ? 12.391 -7.312 4.906 1 97.38 356 VAL A N 1
ATOM 2880 C CA . VAL A 1 356 ? 12.844 -7.344 3.518 1 97.38 356 VAL A CA 1
ATOM 2881 C C . VAL A 1 356 ? 13.289 -5.945 3.086 1 97.38 356 VAL A C 1
ATOM 2883 O O . VAL A 1 356 ? 14.375 -5.773 2.537 1 97.38 356 VAL A O 1
ATOM 2886 N N . ASP A 1 357 ? 12.445 -4.961 3.309 1 96.25 357 ASP A N 1
ATOM 2887 C CA . ASP A 1 357 ? 12.758 -3.594 2.902 1 96.25 357 ASP A CA 1
ATOM 2888 C C . ASP A 1 357 ? 13.984 -3.07 3.639 1 96.25 357 ASP A C 1
ATOM 2890 O O . ASP A 1 357 ? 14.781 -2.316 3.07 1 96.25 357 ASP A O 1
ATOM 2894 N N . LYS A 1 358 ? 14.102 -3.416 4.887 1 94.31 358 LYS A N 1
ATOM 2895 C CA . LYS A 1 358 ? 15.273 -3.006 5.652 1 94.31 358 LYS A CA 1
ATOM 2896 C C . LYS A 1 358 ? 16.547 -3.584 5.051 1 94.31 358 LYS A C 1
ATOM 2898 O O . LYS A 1 358 ? 17.562 -2.887 4.941 1 94.31 358 LYS A O 1
ATOM 2903 N N . GLU A 1 359 ? 16.516 -4.871 4.715 1 94.12 359 GLU A N 1
ATOM 2904 C CA . GLU A 1 359 ? 17.672 -5.504 4.094 1 94.12 359 GLU A CA 1
ATOM 2905 C C . GLU A 1 359 ? 18.031 -4.828 2.771 1 94.12 359 GLU A C 1
ATOM 2907 O O . GLU A 1 359 ? 19.203 -4.625 2.471 1 94.12 359 GLU A O 1
ATOM 2912 N N . ILE A 1 360 ? 17.078 -4.516 1.991 1 93 360 ILE A N 1
ATOM 2913 C CA . ILE A 1 360 ? 17.297 -3.854 0.712 1 93 360 ILE A CA 1
ATOM 2914 C C . ILE A 1 360 ? 17.859 -2.449 0.951 1 93 360 ILE A C 1
ATOM 2916 O O . ILE A 1 360 ? 18.75 -1.992 0.228 1 93 360 ILE A O 1
ATOM 2920 N N . GLU A 1 361 ? 17.281 -1.77 1.955 1 89.75 361 GLU A N 1
ATOM 2921 C CA . GLU A 1 361 ? 17.797 -0.455 2.33 1 89.75 361 GLU A CA 1
ATOM 2922 C C . GLU A 1 361 ? 19.297 -0.51 2.633 1 89.75 361 GLU A C 1
ATOM 2924 O O . GLU A 1 361 ? 20.031 0.403 2.271 1 89.75 361 GLU A O 1
ATOM 2929 N N . ASN A 1 362 ? 19.719 -1.543 3.275 1 89.88 362 ASN A N 1
ATOM 2930 C CA . ASN A 1 362 ? 21.125 -1.718 3.643 1 89.88 362 ASN A CA 1
ATOM 2931 C C . ASN A 1 362 ? 22.016 -1.896 2.412 1 89.88 362 ASN A C 1
ATOM 2933 O O . ASN A 1 362 ? 23.219 -1.7 2.48 1 89.88 362 ASN A O 1
ATOM 2937 N N . LEU A 1 363 ? 21.469 -2.295 1.313 1 85.12 363 LEU A N 1
ATOM 2938 C CA . LEU A 1 363 ? 22.219 -2.494 0.079 1 85.12 363 LEU A CA 1
ATOM 2939 C C . LEU A 1 363 ? 22.344 -1.186 -0.691 1 85.12 363 LEU A C 1
ATOM 2941 O O . LEU A 1 363 ? 23.188 -1.074 -1.589 1 85.12 363 LEU A O 1
ATOM 2945 N N . ASN A 1 364 ? 21.469 -0.25 -0.342 1 81.19 364 ASN A N 1
ATOM 2946 C CA . ASN A 1 364 ? 21.453 1.023 -1.055 1 81.19 364 ASN A CA 1
ATOM 2947 C C . ASN A 1 364 ? 22.766 1.78 -0.89 1 81.19 364 ASN A C 1
ATOM 2949 O O . ASN A 1 364 ? 23.312 1.855 0.213 1 81.19 364 ASN A O 1
ATOM 2953 N N . SER A 1 365 ? 23.297 2.17 -1.978 1 74 365 SER A N 1
ATOM 2954 C CA . SER A 1 365 ? 24.516 2.971 -1.995 1 74 365 SER A CA 1
ATOM 2955 C C . SER A 1 365 ? 24.641 3.758 -3.297 1 74 365 SER A C 1
ATOM 2957 O O . SER A 1 365 ? 23.938 3.477 -4.27 1 74 365 SER A O 1
ATOM 2959 N N . ILE A 1 366 ? 25.453 4.664 -3.221 1 67.94 366 ILE A N 1
ATOM 2960 C CA . ILE A 1 366 ? 25.719 5.484 -4.398 1 67.94 366 ILE A CA 1
ATOM 2961 C C . ILE A 1 366 ? 26.266 4.613 -5.527 1 67.94 366 ILE A C 1
ATOM 2963 O O . ILE A 1 366 ? 25.969 4.844 -6.699 1 67.94 366 ILE A O 1
ATOM 2967 N N . HIS A 1 367 ? 26.969 3.592 -5.129 1 65.88 367 HIS A N 1
ATOM 2968 C CA . HIS A 1 367 ? 27.625 2.729 -6.102 1 65.88 367 HIS A CA 1
ATOM 2969 C C . HIS A 1 367 ? 26.641 1.729 -6.703 1 65.88 367 HIS A C 1
ATOM 2971 O O . HIS A 1 367 ? 26.703 1.43 -7.898 1 65.88 367 HIS A O 1
ATOM 2977 N N . HIS A 1 368 ? 25.688 1.307 -5.914 1 70.62 368 HIS A N 1
ATOM 2978 C CA . HIS A 1 368 ? 24.828 0.208 -6.352 1 70.62 368 HIS A CA 1
ATOM 2979 C C . HIS A 1 368 ? 23.438 0.705 -6.715 1 70.62 368 HIS A C 1
ATOM 2981 O O . HIS A 1 368 ? 22.672 -0.006 -7.371 1 70.62 368 HIS A O 1
ATOM 2987 N N . GLY A 1 369 ? 23.172 1.972 -6.32 1 74.94 369 GLY A N 1
ATOM 2988 C CA . GLY A 1 369 ? 21.844 2.512 -6.566 1 74.94 369 GLY A CA 1
ATOM 2989 C C . GLY A 1 369 ? 20.891 2.332 -5.391 1 74.94 369 GLY A C 1
ATOM 2990 O O . GLY A 1 369 ? 21.312 1.884 -4.32 1 74.94 369 GLY A O 1
ATOM 2991 N N . PHE A 1 370 ? 19.656 2.816 -5.68 1 79.5 370 PHE A N 1
ATOM 2992 C CA . PHE A 1 370 ? 18.688 2.84 -4.59 1 79.5 370 PHE A CA 1
ATOM 2993 C C . PHE A 1 370 ? 17.391 2.127 -4.992 1 79.5 370 PHE A C 1
ATOM 2995 O O . PHE A 1 370 ? 16.938 2.266 -6.125 1 79.5 370 PHE A O 1
ATOM 3002 N N . GLN A 1 371 ? 16.938 1.315 -4.086 1 86.56 371 GLN A N 1
ATOM 3003 C CA . GLN A 1 371 ? 15.672 0.607 -4.27 1 86.56 371 GLN A CA 1
ATOM 3004 C C . GLN A 1 371 ? 14.844 0.613 -2.986 1 86.56 371 GLN A C 1
ATOM 3006 O O . GLN A 1 371 ? 15.391 0.461 -1.892 1 86.56 371 GLN A O 1
ATOM 3011 N N . THR A 1 372 ? 13.602 0.972 -3.135 1 89.88 372 THR A N 1
ATOM 3012 C CA . THR A 1 372 ? 12.641 0.941 -2.035 1 89.88 372 THR A CA 1
ATOM 3013 C C . THR A 1 372 ? 11.422 0.091 -2.4 1 89.88 372 THR A C 1
ATOM 3015 O O . THR A 1 372 ? 10.812 0.293 -3.451 1 89.88 372 THR A O 1
ATOM 3018 N N . VAL A 1 373 ? 11.133 -0.829 -1.493 1 93.94 373 VAL A N 1
ATOM 3019 C CA . VAL A 1 373 ? 10 -1.712 -1.737 1 93.94 373 VAL A CA 1
ATOM 3020 C C . VAL A 1 373 ? 8.703 -1.005 -1.351 1 93.94 373 VAL A C 1
ATOM 3022 O O . VAL A 1 373 ? 8.672 -0.218 -0.401 1 93.94 373 VAL A O 1
ATOM 3025 N N . GLU A 1 374 ? 7.691 -1.21 -2.146 1 94.12 374 GLU A N 1
ATOM 3026 C CA . GLU A 1 374 ? 6.344 -0.771 -1.805 1 94.12 374 GLU A CA 1
ATOM 3027 C C . GLU A 1 374 ? 5.406 -1.961 -1.617 1 94.12 374 GLU A C 1
ATOM 3029 O O . GLU A 1 374 ? 5.383 -2.877 -2.441 1 94.12 374 GLU A O 1
ATOM 3034 N N . TRP A 1 375 ? 4.672 -2.023 -0.5 1 97.19 375 TRP A N 1
ATOM 3035 C CA . TRP A 1 375 ? 3.641 -3.049 -0.375 1 97.19 375 TRP A CA 1
ATOM 3036 C C . TRP A 1 375 ? 2.33 -2.445 0.119 1 97.19 375 TRP A C 1
ATOM 3038 O O . TRP A 1 375 ? 2.334 -1.468 0.872 1 97.19 375 TRP A O 1
ATOM 3048 N N . THR A 1 376 ? 1.266 -3.018 -0.37 1 95.69 376 THR A N 1
ATOM 3049 C CA . THR A 1 376 ? -0.075 -2.461 -0.221 1 95.69 376 THR A CA 1
ATOM 3050 C C . THR A 1 376 ? -1.065 -3.543 0.2 1 95.69 376 THR A C 1
ATOM 3052 O O . THR A 1 376 ? -1.001 -4.676 -0.286 1 95.69 376 THR A O 1
ATOM 3055 N N . SER A 1 377 ? -1.985 -3.148 1.134 1 96.5 377 SER A N 1
ATOM 3056 C CA . SER A 1 377 ? -3.092 -4.004 1.548 1 96.5 377 SER A CA 1
ATOM 3057 C C . SER A 1 377 ? -4.43 -3.459 1.057 1 96.5 377 SER A C 1
ATOM 3059 O O . SER A 1 377 ? -4.742 -2.285 1.273 1 96.5 377 SER A O 1
ATOM 3061 N N . ARG A 1 378 ? -5.16 -4.215 0.331 1 93.12 378 ARG A N 1
ATOM 3062 C CA . ARG A 1 378 ? -6.523 -3.916 -0.091 1 93.12 378 ARG A CA 1
ATOM 3063 C C . ARG A 1 378 ? -7.508 -4.938 0.473 1 93.12 378 ARG A C 1
ATOM 3065 O O . ARG A 1 378 ? -7.633 -6.043 -0.057 1 93.12 378 ARG A O 1
ATOM 3072 N N . GLY A 1 379 ? -8.203 -4.566 1.53 1 92.12 379 GLY A N 1
ATOM 3073 C CA . GLY A 1 379 ? -9.086 -5.512 2.201 1 92.12 379 GLY A CA 1
ATOM 3074 C C . GLY A 1 379 ? -8.344 -6.672 2.836 1 92.12 379 GLY A C 1
ATOM 3075 O O . GLY A 1 379 ? -8.93 -7.723 3.096 1 92.12 379 GLY A O 1
ATOM 3076 N N . PHE A 1 380 ? -7.082 -6.594 2.924 1 94.94 380 PHE A N 1
ATOM 3077 C CA . PHE A 1 380 ? -6.219 -7.594 3.543 1 94.94 380 PHE A CA 1
ATOM 3078 C C . PHE A 1 380 ? -6.102 -7.352 5.043 1 94.94 380 PHE A C 1
ATOM 3080 O O . PHE A 1 380 ? -5.043 -6.957 5.535 1 94.94 380 PHE A O 1
ATOM 3087 N N . ASN A 1 381 ? -7.168 -7.707 5.805 1 94.12 381 ASN A N 1
ATOM 3088 C CA . ASN A 1 381 ? -7.281 -7.16 7.152 1 94.12 381 ASN A CA 1
ATOM 3089 C C . ASN A 1 381 ? -7.168 -8.258 8.211 1 94.12 381 ASN A C 1
ATOM 3091 O O . ASN A 1 381 ? -7.785 -8.164 9.273 1 94.12 381 ASN A O 1
ATOM 3095 N N . LYS A 1 382 ? -6.5 -9.312 7.91 1 94.75 382 LYS A N 1
ATOM 3096 C CA . LYS A 1 382 ? -6.176 -10.375 8.859 1 94.75 382 LYS A CA 1
ATOM 3097 C C . LYS A 1 382 ? -4.672 -10.633 8.906 1 94.75 382 LYS A C 1
ATOM 3099 O O . LYS A 1 382 ? -3.957 -10.328 7.941 1 94.75 382 LYS A O 1
ATOM 3104 N N . TRP A 1 383 ? -4.281 -11.172 10.039 1 94.12 383 TRP A N 1
ATOM 3105 C CA . TRP A 1 383 ? -2.893 -11.617 10.086 1 94.12 383 TRP A CA 1
ATOM 3106 C C . TRP A 1 383 ? -2.65 -12.75 9.094 1 94.12 383 TRP A C 1
ATOM 3108 O O . TRP A 1 383 ? -3.496 -13.633 8.93 1 94.12 383 TRP A O 1
ATOM 3118 N N . PHE A 1 384 ? -1.522 -12.695 8.461 1 96.25 384 PHE A N 1
ATOM 3119 C CA . PHE A 1 384 ? -1.161 -13.766 7.535 1 96.25 384 PHE A CA 1
ATOM 3120 C C . PHE A 1 384 ? 0.154 -14.414 7.945 1 96.25 384 PHE A C 1
ATOM 3122 O O . PHE A 1 384 ? 1.206 -13.773 7.922 1 96.25 384 PHE A O 1
ATOM 3129 N N . PHE A 1 385 ? 0.056 -15.656 8.328 1 95.75 385 PHE A N 1
ATOM 3130 C CA . PHE A 1 385 ? 1.202 -16.516 8.586 1 95.75 385 PHE A CA 1
ATOM 3131 C C . PHE A 1 385 ? 1.283 -17.641 7.551 1 95.75 385 PHE A C 1
ATOM 3133 O O . PHE A 1 385 ? 0.291 -18.312 7.285 1 95.75 385 PHE A O 1
ATOM 3140 N N . PHE A 1 386 ? 2.486 -17.891 6.988 1 96.75 386 PHE A N 1
ATOM 3141 C CA . PHE A 1 386 ? 2.637 -18.953 6 1 96.75 386 PHE A CA 1
ATOM 3142 C C . PHE A 1 386 ? 2.502 -20.328 6.652 1 96.75 386 PHE A C 1
ATOM 3144 O O . PHE A 1 386 ? 2.088 -21.281 6.004 1 96.75 386 PHE A O 1
ATOM 3151 N N . ASN A 1 387 ? 2.951 -20.5 7.898 1 94.12 387 ASN A N 1
ATOM 3152 C CA . ASN A 1 387 ? 2.871 -21.734 8.672 1 94.12 387 ASN A CA 1
ATOM 3153 C C . ASN A 1 387 ? 3.445 -22.922 7.895 1 94.12 387 ASN A C 1
ATOM 3155 O O . ASN A 1 387 ? 2.775 -23.938 7.727 1 94.12 387 ASN A O 1
ATOM 3159 N N . PRO A 1 388 ? 4.699 -22.812 7.578 1 94.12 388 PRO A N 1
ATOM 3160 C CA . PRO A 1 388 ? 5.289 -23.891 6.789 1 94.12 388 PRO A CA 1
ATOM 3161 C C . PRO A 1 388 ? 5.301 -25.219 7.531 1 94.12 388 PRO A C 1
ATOM 3163 O O . PRO A 1 388 ? 5.629 -25.281 8.719 1 94.12 388 PRO A O 1
ATOM 3166 N N . GLY A 1 389 ? 4.855 -26.297 6.855 1 89.19 389 GLY A N 1
ATOM 3167 C CA . GLY A 1 389 ? 5.004 -27.656 7.355 1 89.19 389 GLY A CA 1
ATOM 3168 C C . GLY A 1 389 ? 3.934 -28.047 8.352 1 89.19 389 GLY A C 1
ATOM 3169 O O . GLY A 1 389 ? 3.938 -29.156 8.875 1 89.19 389 GLY A O 1
ATOM 3170 N N . VAL A 1 390 ? 3.043 -27.141 8.727 1 89.25 390 VAL A N 1
ATOM 3171 C CA . VAL A 1 390 ? 2.004 -27.453 9.703 1 89.25 390 VAL A CA 1
ATOM 3172 C C . VAL A 1 390 ? 0.638 -27.453 9.023 1 89.25 390 VAL A C 1
ATOM 3174 O O . VAL A 1 390 ? 0.254 -26.469 8.383 1 89.25 390 VAL A O 1
ATOM 3177 N N . TYR A 1 391 ? -0.105 -28.562 9.141 1 89.44 391 TYR A N 1
ATOM 3178 C CA . TYR A 1 391 ? -1.398 -28.719 8.484 1 89.44 391 TYR A CA 1
ATOM 3179 C C . TYR A 1 391 ? -2.457 -29.203 9.461 1 89.44 391 TYR A C 1
ATOM 3181 O O . TYR A 1 391 ? -2.131 -29.703 10.539 1 89.44 391 TYR A O 1
ATOM 3189 N N . GLN A 1 392 ? -3.742 -28.766 9.297 1 82.88 392 GLN A N 1
ATOM 3190 C CA . GLN A 1 392 ? -4.836 -29.219 10.148 1 82.88 392 GLN A CA 1
ATOM 3191 C C . GLN A 1 392 ? -4.969 -30.75 10.117 1 82.88 392 GLN A C 1
ATOM 3193 O O . GLN A 1 392 ? -5.242 -31.375 11.148 1 82.88 392 GLN A O 1
ATOM 3198 N N . ASP A 1 393 ? -5.152 -31.297 8.953 1 65.5 393 ASP A N 1
ATOM 3199 C CA . ASP A 1 393 ? -5.301 -32.75 8.93 1 65.5 393 ASP A CA 1
ATOM 3200 C C . ASP A 1 393 ? -4.012 -33.438 9.367 1 65.5 393 ASP A C 1
ATOM 3202 O O . ASP A 1 393 ? -2.914 -32.969 9.062 1 65.5 393 ASP A O 1
ATOM 3206 N N . ASN A 1 394 ? -3.807 -33.875 10.68 1 49.69 394 ASN A N 1
ATOM 3207 C CA . ASN A 1 394 ? -2.707 -34.656 11.227 1 49.69 394 ASN A CA 1
ATOM 3208 C C . ASN A 1 394 ? -1.944 -35.406 10.133 1 49.69 394 ASN A C 1
ATOM 3210 O O . ASN A 1 394 ? -1.36 -36.469 10.383 1 49.69 394 ASN A O 1
ATOM 3214 N N . SER A 1 395 ? -2.264 -35.219 8.938 1 41.72 395 SER A N 1
ATOM 3215 C CA . SER A 1 395 ? -1.418 -35.969 8.023 1 41.72 395 SER A CA 1
ATOM 3216 C C . SER A 1 395 ? 0.032 -35.5 8.094 1 41.72 395 SER A C 1
ATOM 3218 O O . SER A 1 395 ? 0.39 -34.5 7.508 1 41.72 395 SER A O 1
ATOM 3220 N N . ASN A 1 396 ? 0.529 -35.438 9.242 1 39.44 396 ASN A N 1
ATOM 3221 C CA . ASN A 1 396 ? 1.971 -35.25 9.367 1 39.44 396 ASN A CA 1
ATOM 3222 C C . ASN A 1 396 ? 2.736 -36.094 8.328 1 39.44 396 ASN A C 1
ATOM 3224 O O . ASN A 1 396 ? 2.684 -37.312 8.344 1 39.44 396 ASN A O 1
ATOM 3228 N N . ARG A 1 397 ? 2.775 -35.875 7.098 1 37.28 397 ARG A N 1
ATOM 3229 C CA . ARG A 1 397 ? 3.646 -36.688 6.25 1 37.28 397 ARG A CA 1
ATOM 3230 C C . ARG A 1 397 ? 4.977 -36.969 6.938 1 37.28 397 ARG A C 1
ATOM 3232 O O . ARG A 1 397 ? 5.629 -36.062 7.438 1 37.28 397 ARG A O 1
ATOM 3239 N N . ALA A 1 398 ? 5.199 -38.188 7.504 1 32.81 398 ALA A N 1
ATOM 3240 C CA . ALA A 1 398 ? 6.477 -38.812 7.855 1 32.81 398 ALA A CA 1
ATOM 3241 C C . ALA A 1 398 ? 7.578 -38.375 6.891 1 32.81 398 ALA A C 1
ATOM 3243 O O . ALA A 1 398 ? 7.434 -38.5 5.676 1 32.81 398 ALA A O 1
ATOM 3244 N N . ILE A 1 399 ? 8.281 -37.406 7.211 1 34.19 399 ILE A N 1
ATOM 3245 C CA . ILE A 1 399 ? 9.602 -37.281 6.605 1 34.19 399 ILE A CA 1
ATOM 3246 C C . ILE A 1 399 ? 10.195 -38.688 6.41 1 34.19 399 ILE A C 1
ATOM 3248 O O . ILE A 1 399 ? 10.383 -39.406 7.375 1 34.19 399 ILE A O 1
ATOM 3252 N N . VAL A 1 400 ? 9.883 -39.406 5.379 1 28.27 400 VAL A N 1
ATOM 3253 C CA . VAL A 1 400 ? 10.641 -40.594 5.023 1 28.27 400 VAL A CA 1
ATOM 3254 C C . VAL A 1 400 ? 12.125 -40.375 5.27 1 28.27 400 VAL A C 1
ATOM 3256 O O . VAL A 1 400 ? 12.75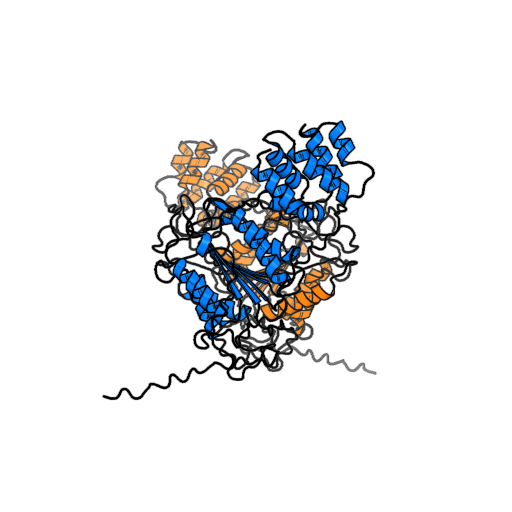 -39.531 4.594 1 28.27 400 VAL A O 1
ATOM 3259 N N . MET A 1 401 ? 12.562 -40.312 6.48 1 27.8 401 MET A N 1
ATOM 3260 C CA . MET A 1 401 ? 13.969 -40.562 6.797 1 27.8 401 MET A CA 1
ATOM 3261 C C . MET A 1 401 ? 14.484 -41.781 6.043 1 27.8 401 MET A C 1
ATOM 3263 O O . MET A 1 401 ? 14.109 -42.938 6.355 1 27.8 401 MET A O 1
ATOM 3267 N N . THR A 1 402 ? 14.555 -41.719 4.699 1 27.77 402 THR A N 1
ATOM 3268 C CA . THR A 1 402 ? 15.359 -42.781 4.109 1 27.77 402 THR A CA 1
ATOM 3269 C C . THR A 1 402 ? 16.672 -42.938 4.855 1 27.77 402 THR A C 1
ATOM 3271 O O . THR A 1 402 ? 17.469 -42 4.926 1 27.77 402 THR A O 1
ATOM 3274 N N . THR A 1 403 ? 16.656 -43.688 5.938 1 28.56 403 THR A N 1
ATOM 3275 C CA . THR A 1 403 ? 17.828 -44.344 6.5 1 28.56 403 THR A CA 1
ATOM 3276 C C . THR A 1 403 ? 18.656 -45 5.402 1 28.56 403 THR A C 1
ATOM 3278 O O . THR A 1 403 ? 18.203 -46 4.797 1 28.56 403 THR A O 1
ATOM 3281 N N . SER A 1 404 ? 19.375 -44.188 4.516 1 28.02 404 SER A N 1
ATOM 3282 C CA . SER A 1 404 ? 20.438 -44.781 3.729 1 28.02 404 SER A CA 1
ATOM 3283 C C . SER A 1 404 ? 21.281 -45.719 4.586 1 28.02 404 SER A C 1
ATOM 3285 O O . SER A 1 404 ? 21.922 -45.281 5.539 1 28.02 404 SER A O 1
ATOM 3287 N N . THR A 1 405 ? 20.797 -46.875 4.855 1 29.52 405 THR A N 1
ATOM 3288 C CA . THR A 1 405 ? 21.641 -48.031 5.238 1 29.52 405 THR A CA 1
ATOM 3289 C C . THR A 1 405 ? 22.828 -48.156 4.289 1 29.52 405 THR A C 1
ATOM 3291 O O . THR A 1 405 ? 22.641 -48.406 3.092 1 29.52 405 THR A O 1
ATOM 3294 N N . ASN A 1 406 ? 23.953 -47.375 4.566 1 29.78 406 ASN A N 1
ATOM 3295 C CA . ASN A 1 406 ? 25.25 -47.656 3.971 1 29.78 406 ASN A CA 1
ATOM 3296 C C . ASN A 1 406 ? 25.547 -49.156 3.986 1 29.78 406 ASN A C 1
ATOM 3298 O O . ASN A 1 406 ? 25.516 -49.781 5.043 1 29.78 406 ASN A O 1
ATOM 3302 N N . PRO A 1 407 ? 25.25 -49.906 2.979 1 33.38 407 PRO A N 1
ATOM 3303 C CA . PRO A 1 407 ? 25.797 -51.281 3 1 33.38 407 PRO A CA 1
ATOM 3304 C C . PRO A 1 407 ? 27.266 -51.312 3.383 1 33.38 407 PRO A C 1
ATOM 3306 O O . PRO A 1 407 ? 27.984 -50.312 3.207 1 33.38 407 PRO A O 1
ATOM 3309 N N . PRO A 1 408 ? 27.734 -52.156 4.352 1 33.81 408 PRO A N 1
ATOM 3310 C CA . PRO A 1 408 ? 29.125 -52.406 4.703 1 33.81 408 PRO A CA 1
ATOM 3311 C C . PRO A 1 408 ? 30.016 -52.625 3.475 1 33.81 408 PRO A C 1
ATOM 3313 O O . PRO A 1 408 ? 29.656 -53.375 2.574 1 33.81 408 PRO A O 1
ATOM 3316 N N . THR A 1 409 ? 30.453 -51.5 2.773 1 27.27 409 THR A N 1
ATOM 3317 C CA . THR A 1 409 ? 31.516 -51.812 1.816 1 27.27 409 THR A CA 1
ATOM 3318 C C . THR A 1 409 ? 32.562 -52.719 2.443 1 27.27 409 THR A C 1
ATOM 3320 O O . THR A 1 409 ? 33.156 -52.375 3.479 1 27.27 409 THR A O 1
ATOM 3323 N N . ASP A 1 410 ? 32.438 -54 2.285 1 25.27 410 ASP A N 1
ATOM 3324 C CA . ASP A 1 410 ? 33.438 -55.031 2.273 1 25.27 410 ASP A CA 1
ATOM 3325 C C . ASP A 1 410 ? 34.688 -54.594 1.53 1 25.27 410 ASP A C 1
ATOM 3327 O O . ASP A 1 410 ? 34.656 -54.312 0.325 1 25.27 410 ASP A O 1
ATOM 3331 N N . VAL A 1 411 ? 35.281 -53.375 1.996 1 24.41 411 VAL A N 1
ATOM 3332 C CA . VAL A 1 411 ? 36.75 -53.594 2.002 1 24.41 411 VAL A CA 1
ATOM 3333 C C . VAL A 1 411 ? 37.125 -54.312 3.295 1 24.41 411 VAL A C 1
ATOM 3335 O O . VAL A 1 411 ? 36.625 -54 4.371 1 24.41 411 VAL A O 1
ATOM 3338 N N . MET B 1 1 ? 4.164 45.531 -15.477 1 81.06 1 MET B N 1
ATOM 3339 C CA . MET B 1 1 ? 3.75 44.594 -14.414 1 81.06 1 MET B CA 1
ATOM 3340 C C . MET B 1 1 ? 2.914 45.344 -13.367 1 81.06 1 MET B C 1
ATOM 3342 O O . MET B 1 1 ? 3.17 46.5 -13.055 1 81.06 1 MET B O 1
ATOM 3346 N N . GLU B 1 2 ? 1.88 44.688 -12.812 1 78.62 2 GLU B N 1
ATOM 3347 C CA . GLU B 1 2 ? 1.002 45.281 -11.82 1 78.62 2 GLU B CA 1
ATOM 3348 C C . GLU B 1 2 ? 1.759 45.594 -10.531 1 78.62 2 GLU B C 1
ATOM 3350 O O . GLU B 1 2 ? 2.688 44.875 -10.164 1 78.62 2 GLU B O 1
ATOM 3355 N N . GLN B 1 3 ? 1.299 46.625 -9.891 1 80.62 3 GLN B N 1
ATOM 3356 C CA . GLN B 1 3 ? 1.992 47.125 -8.703 1 80.62 3 GLN B CA 1
ATOM 3357 C C . GLN B 1 3 ? 2.035 46.062 -7.605 1 80.62 3 GLN B C 1
ATOM 3359 O O . GLN B 1 3 ? 3.045 45.906 -6.914 1 80.62 3 GLN B O 1
ATOM 3364 N N . HIS B 1 4 ? 0.968 45.375 -7.488 1 80.06 4 HIS B N 1
ATOM 3365 C CA . HIS B 1 4 ? 0.937 44.406 -6.414 1 80.06 4 HIS B CA 1
ATOM 3366 C C . HIS B 1 4 ? 1.912 43.25 -6.688 1 80.06 4 HIS B C 1
ATOM 3368 O O . HIS B 1 4 ? 2.514 42.719 -5.758 1 80.06 4 HIS B O 1
ATOM 3374 N N . HIS B 1 5 ? 2.219 42.969 -7.867 1 83.69 5 HIS B N 1
ATOM 3375 C CA . HIS B 1 5 ? 3.203 41.938 -8.242 1 83.69 5 HIS B CA 1
ATOM 3376 C C . HIS B 1 5 ? 4.621 42.438 -7.977 1 83.69 5 HIS B C 1
ATOM 3378 O O . HIS B 1 5 ? 5.465 41.688 -7.492 1 83.69 5 HIS B O 1
ATOM 3384 N N . ARG B 1 6 ? 4.832 43.719 -8.297 1 82.88 6 ARG B N 1
ATOM 3385 C CA . ARG B 1 6 ? 6.133 44.312 -8.039 1 82.88 6 ARG B CA 1
ATOM 3386 C C . ARG B 1 6 ? 6.457 44.281 -6.547 1 82.88 6 ARG B C 1
ATOM 3388 O O . ARG B 1 6 ? 7.566 43.906 -6.156 1 82.88 6 ARG B O 1
ATOM 3395 N N . LYS B 1 7 ? 5.465 44.625 -5.82 1 81.06 7 LYS B N 1
ATOM 3396 C CA . LYS B 1 7 ? 5.641 44.625 -4.371 1 81.06 7 LYS B CA 1
ATOM 3397 C C . LYS B 1 7 ? 5.945 43.219 -3.857 1 81.06 7 LYS B C 1
ATOM 3399 O O . LYS B 1 7 ? 6.809 43.031 -2.994 1 81.06 7 LYS B O 1
ATOM 3404 N N . LEU B 1 8 ? 5.277 42.312 -4.402 1 81.31 8 LEU B N 1
ATOM 3405 C CA . LEU B 1 8 ? 5.473 40.906 -4.035 1 81.31 8 LEU B CA 1
ATOM 3406 C C . LEU B 1 8 ? 6.902 40.469 -4.328 1 81.31 8 LEU B C 1
ATOM 3408 O O . LEU B 1 8 ? 7.555 39.875 -3.477 1 81.31 8 LEU B O 1
ATOM 3412 N N . ILE B 1 9 ? 7.414 40.781 -5.414 1 87.88 9 ILE B N 1
ATOM 3413 C CA . ILE B 1 9 ? 8.75 40.375 -5.844 1 87.88 9 ILE B CA 1
ATOM 3414 C C . ILE B 1 9 ? 9.797 41.062 -4.965 1 87.88 9 ILE B C 1
ATOM 3416 O O . ILE B 1 9 ? 10.742 40.406 -4.5 1 87.88 9 ILE B O 1
ATOM 3420 N N . ASN B 1 10 ? 9.539 42.312 -4.695 1 85.44 10 ASN B N 1
ATOM 3421 C CA . ASN B 1 10 ? 10.484 43.031 -3.877 1 85.44 10 ASN B CA 1
ATOM 3422 C C . ASN B 1 10 ? 10.5 42.531 -2.438 1 85.44 10 ASN B C 1
ATOM 3424 O O . ASN B 1 10 ? 11.562 42.438 -1.823 1 85.44 10 ASN B O 1
ATOM 3428 N N . LYS B 1 11 ? 9.312 42.219 -2.018 1 80.69 11 LYS B N 1
ATOM 3429 C CA . LYS B 1 11 ? 9.18 41.75 -0.648 1 80.69 11 LYS B CA 1
ATOM 3430 C C . LYS B 1 11 ? 9.859 40.375 -0.48 1 80.69 11 LYS B C 1
ATOM 3432 O O . LYS B 1 11 ? 10.453 40.094 0.565 1 80.69 11 LYS B O 1
ATOM 3437 N N . ARG B 1 12 ? 9.852 39.688 -1.552 1 81.25 12 ARG B N 1
ATOM 3438 C CA . ARG B 1 12 ? 10.352 38.344 -1.449 1 81.25 12 ARG B CA 1
ATOM 3439 C C . ARG B 1 12 ? 11.625 38.156 -2.262 1 81.25 12 ARG B C 1
ATOM 3441 O O . ARG B 1 12 ? 11.945 37.031 -2.689 1 81.25 12 ARG B O 1
ATOM 3448 N N . MET B 1 13 ? 12.375 39.188 -2.406 1 88.19 13 MET B N 1
ATOM 3449 C CA . MET B 1 13 ? 13.547 39.188 -3.275 1 88.19 13 MET B CA 1
ATOM 3450 C C . MET B 1 13 ? 14.617 38.219 -2.752 1 88.19 13 MET B C 1
ATOM 3452 O O . MET B 1 13 ? 15.148 37.406 -3.508 1 88.19 13 MET B O 1
ATOM 3456 N N . SER B 1 14 ? 14.844 38.281 -1.503 1 82.25 14 SER B N 1
ATOM 3457 C CA . SER B 1 14 ? 15.891 37.438 -0.923 1 82.25 14 SER B CA 1
ATOM 3458 C C . SER B 1 14 ? 15.562 35.969 -1.069 1 82.25 14 SER B C 1
ATOM 3460 O O . SER B 1 14 ? 16.438 35.156 -1.387 1 82.25 14 SER B O 1
ATOM 3462 N N . GLU B 1 15 ? 14.367 35.656 -0.933 1 81.56 15 GLU B N 1
ATOM 3463 C CA . GLU B 1 15 ? 13.914 34.281 -1.062 1 81.56 15 GLU B CA 1
ATOM 3464 C C . GLU B 1 15 ? 13.977 33.812 -2.514 1 81.56 15 GLU B C 1
ATOM 3466 O O . GLU B 1 15 ? 14.43 32.719 -2.795 1 81.56 15 GLU B O 1
ATOM 3471 N N . LEU B 1 16 ? 13.484 34.594 -3.312 1 88.38 16 LEU B N 1
ATOM 3472 C CA . LEU B 1 16 ? 13.492 34.281 -4.738 1 88.38 16 LEU B CA 1
ATOM 3473 C C . LEU B 1 16 ? 14.914 34.031 -5.23 1 88.38 16 LEU B C 1
ATOM 3475 O O . LEU B 1 16 ? 15.164 33.062 -5.961 1 88.38 16 LEU B O 1
ATOM 3479 N N . VAL B 1 17 ? 15.805 34.875 -4.781 1 90.31 17 VAL B N 1
ATOM 3480 C CA . VAL B 1 17 ? 17.203 34.781 -5.215 1 90.31 17 VAL B CA 1
ATOM 3481 C C . VAL B 1 17 ? 17.812 33.469 -4.699 1 90.31 17 VAL B C 1
ATOM 3483 O O . VAL B 1 17 ? 18.594 32.844 -5.406 1 90.31 17 VAL B O 1
ATOM 3486 N N . SER B 1 18 ? 17.375 33.125 -3.621 1 81.31 18 SER B N 1
ATOM 3487 C CA . SER B 1 18 ? 17.984 31.953 -2.986 1 81.31 18 SER B CA 1
ATOM 3488 C C . SER B 1 18 ? 17.5 30.656 -3.629 1 81.31 18 SER B C 1
ATOM 3490 O O . SER B 1 18 ? 18.188 29.641 -3.607 1 81.31 18 SER B O 1
ATOM 3492 N N . VAL B 1 19 ? 16.391 30.766 -4.289 1 82.5 19 VAL B N 1
ATOM 3493 C CA . VAL B 1 19 ? 15.797 29.516 -4.734 1 82.5 19 VAL B CA 1
ATOM 3494 C C . VAL B 1 19 ? 15.883 29.406 -6.254 1 82.5 19 VAL B C 1
ATOM 3496 O O . VAL B 1 19 ? 15.641 28.344 -6.824 1 82.5 19 VAL B O 1
ATOM 3499 N N . THR B 1 20 ? 16.109 30.344 -6.844 1 88.62 20 THR B N 1
ATOM 3500 C CA . THR B 1 20 ? 16.156 30.344 -8.297 1 88.62 20 THR B CA 1
ATOM 3501 C C . THR B 1 20 ? 17.484 29.766 -8.805 1 88.62 20 THR B C 1
ATOM 3503 O O . THR B 1 20 ? 18.547 30.172 -8.352 1 88.62 20 THR B O 1
ATOM 3506 N N . PHE B 1 21 ? 17.266 28.875 -9.656 1 83.88 21 PHE B N 1
ATOM 3507 C CA . PHE B 1 21 ? 18.469 28.266 -10.219 1 83.88 21 PHE B CA 1
ATOM 3508 C C . PHE B 1 21 ? 18.406 28.266 -11.742 1 83.88 21 PHE B C 1
ATOM 3510 O O . PHE B 1 21 ? 17.359 28.5 -12.328 1 83.88 21 PHE B O 1
ATOM 3517 N N . ASP B 1 22 ? 19.609 28.203 -12.398 1 86.31 22 ASP B N 1
ATOM 3518 C CA . ASP B 1 22 ? 19.766 28.156 -13.852 1 86.31 22 ASP B CA 1
ATOM 3519 C C . ASP B 1 22 ? 19.312 29.453 -14.5 1 86.31 22 ASP B C 1
ATOM 3521 O O . ASP B 1 22 ? 18.469 29.453 -15.398 1 86.31 22 ASP B O 1
ATOM 3525 N N . LEU B 1 23 ? 19.891 30.391 -14.094 1 90.38 23 LEU B N 1
ATOM 3526 C CA . LEU B 1 23 ? 19.531 31.75 -14.523 1 90.38 23 LEU B CA 1
ATOM 3527 C C . LEU B 1 23 ? 19.688 31.891 -16.031 1 90.38 23 LEU B C 1
ATOM 3529 O O . LEU B 1 23 ? 18.891 32.562 -16.672 1 90.38 23 LEU B O 1
ATOM 3533 N N . LYS B 1 24 ? 20.672 31.219 -16.531 1 90.06 24 LYS B N 1
ATOM 3534 C CA . LYS B 1 24 ? 20.922 31.344 -17.969 1 90.06 24 LYS B CA 1
ATOM 3535 C C . LYS B 1 24 ? 19.734 30.812 -18.781 1 90.06 24 LYS B C 1
ATOM 3537 O O . LYS B 1 24 ? 19.312 31.453 -19.734 1 90.06 24 LYS B O 1
ATOM 3542 N N . ALA B 1 25 ? 19.203 29.734 -18.359 1 89.56 25 ALA B N 1
ATOM 3543 C CA . ALA B 1 25 ? 18.062 29.141 -19.047 1 89.56 25 ALA B CA 1
ATOM 3544 C C . ALA B 1 25 ? 16.844 30.062 -18.969 1 89.56 25 ALA B C 1
ATOM 3546 O O . ALA B 1 25 ? 16.125 30.234 -19.953 1 89.56 25 ALA B O 1
ATOM 3547 N N . ILE B 1 26 ? 16.641 30.562 -17.828 1 92.88 26 ILE B N 1
ATOM 3548 C CA . ILE B 1 26 ? 15.5 31.453 -17.609 1 92.88 26 ILE B CA 1
ATOM 3549 C C . ILE B 1 26 ? 15.609 32.688 -18.5 1 92.88 26 ILE B C 1
ATOM 3551 O O . ILE B 1 26 ? 14.656 33.031 -19.203 1 92.88 26 ILE B O 1
ATOM 3555 N N . VAL B 1 27 ? 16.766 33.219 -18.562 1 93.31 27 VAL B N 1
ATOM 3556 C CA . VAL B 1 27 ? 17 34.469 -19.297 1 93.31 27 VAL B CA 1
ATOM 3557 C C . VAL B 1 27 ? 16.922 34.188 -20.797 1 93.31 27 VAL B C 1
ATOM 3559 O O . VAL B 1 27 ? 16.375 35 -21.547 1 93.31 27 VAL B O 1
ATOM 3562 N N . ASP B 1 28 ? 17.344 33.031 -21.203 1 92.19 28 ASP B N 1
ATOM 3563 C CA . ASP B 1 28 ? 17.266 32.656 -22.609 1 92.19 28 ASP B CA 1
ATOM 3564 C C . ASP B 1 28 ? 15.828 32.531 -23.078 1 92.19 28 ASP B C 1
ATOM 3566 O O . ASP B 1 28 ? 15.469 33 -24.156 1 92.19 28 ASP B O 1
ATOM 3570 N N . ILE B 1 29 ? 15.07 31.969 -22.219 1 91.88 29 ILE B N 1
ATOM 3571 C CA . ILE B 1 29 ? 13.672 31.766 -22.594 1 91.88 29 ILE B CA 1
ATOM 3572 C C . ILE B 1 29 ? 12.938 33.094 -22.594 1 91.88 29 ILE B C 1
ATOM 3574 O O . ILE B 1 29 ? 12.141 33.375 -23.5 1 91.88 29 ILE B O 1
ATOM 3578 N N . LEU B 1 30 ? 13.164 33.875 -21.672 1 92.62 30 LEU B N 1
ATOM 3579 C CA . LEU B 1 30 ? 12.539 35.219 -21.609 1 92.62 30 LEU B CA 1
ATOM 3580 C C . LEU B 1 30 ? 12.922 36.062 -22.812 1 92.62 30 LEU B C 1
ATOM 3582 O O . LEU B 1 30 ? 12.102 36.812 -23.328 1 92.62 30 LEU B O 1
ATOM 3586 N N . PHE B 1 31 ? 14.125 35.844 -23.312 1 92.62 31 PHE B N 1
ATOM 3587 C CA . PHE B 1 31 ? 14.594 36.531 -24.5 1 92.62 31 PHE B CA 1
ATOM 3588 C C . PHE B 1 31 ? 13.883 36 -25.75 1 92.62 31 PHE B C 1
ATOM 3590 O O . PHE B 1 31 ? 13.461 36.812 -26.609 1 92.62 31 PHE B O 1
ATOM 3597 N N . GLU B 1 32 ? 13.719 34.719 -25.75 1 89.19 32 GLU B N 1
ATOM 3598 C CA . GLU B 1 32 ? 13.047 34.094 -26.891 1 89.19 32 GLU B CA 1
ATOM 3599 C C . GLU B 1 32 ? 11.586 34.531 -26.969 1 89.19 32 GLU B C 1
ATOM 3601 O O . GLU B 1 32 ? 11.047 34.719 -28.062 1 89.19 32 GLU B O 1
ATOM 3606 N N . LYS B 1 33 ? 11.023 34.719 -25.766 1 87.25 33 LYS B N 1
ATOM 3607 C CA . LYS B 1 33 ? 9.617 35.094 -25.703 1 87.25 33 LYS B CA 1
ATOM 3608 C C . LYS B 1 33 ? 9.453 36.594 -25.891 1 87.25 33 LYS B C 1
ATOM 3610 O O . LYS B 1 33 ? 8.352 37.125 -25.766 1 87.25 33 LYS B O 1
ATOM 3615 N N . VAL B 1 34 ? 10.547 37.281 -26.031 1 88 34 VAL B N 1
ATOM 3616 C CA . VAL B 1 34 ? 10.625 38.719 -26.312 1 88 34 VAL B CA 1
ATOM 3617 C C . VAL B 1 34 ? 10.094 39.5 -25.109 1 88 34 VAL B C 1
ATOM 3619 O O . VAL B 1 34 ? 9.414 40.531 -25.281 1 88 34 VAL B O 1
ATOM 3622 N N . VAL B 1 35 ? 10.312 38.906 -23.938 1 89.25 35 VAL B N 1
ATOM 3623 C CA . VAL B 1 35 ? 9.953 39.625 -22.719 1 89.25 35 VAL B CA 1
ATOM 3624 C C . VAL B 1 35 ? 11.062 40.594 -22.344 1 89.25 35 VAL B C 1
ATOM 3626 O O . VAL B 1 35 ? 10.789 41.688 -21.844 1 89.25 35 VAL B O 1
ATOM 3629 N N . ILE B 1 36 ? 12.305 40.156 -22.641 1 90.88 36 ILE B N 1
ATOM 3630 C CA . ILE B 1 36 ? 13.453 41.031 -22.422 1 90.88 36 ILE B CA 1
ATOM 3631 C C . ILE B 1 36 ? 14.242 41.156 -23.734 1 90.88 36 ILE B C 1
ATOM 3633 O O . ILE B 1 36 ? 14.156 40.312 -24.609 1 90.88 36 ILE B O 1
ATOM 3637 N N . ASN B 1 37 ? 14.906 42.281 -23.938 1 88.88 37 ASN B N 1
ATOM 3638 C CA . ASN B 1 37 ? 15.711 42.531 -25.125 1 88.88 37 ASN B CA 1
ATOM 3639 C C . ASN B 1 37 ? 17.172 42.156 -24.906 1 88.88 37 ASN B C 1
ATOM 3641 O O . ASN B 1 37 ? 17.562 41.75 -23.812 1 88.88 37 ASN B O 1
ATOM 3645 N N . LYS B 1 38 ? 17.969 42.281 -25.953 1 88 38 LYS B N 1
ATOM 3646 C CA . LYS B 1 38 ? 19.359 41.844 -25.938 1 88 38 LYS B CA 1
ATOM 3647 C C . LYS B 1 38 ? 20.172 42.625 -24.891 1 88 38 LYS B C 1
ATOM 3649 O O . LYS B 1 38 ? 21.016 42.031 -24.203 1 88 38 LYS B O 1
ATOM 3654 N N . TRP B 1 39 ? 19.891 43.906 -24.688 1 87.94 39 TRP B N 1
ATOM 3655 C CA . TRP B 1 39 ? 20.594 44.719 -23.703 1 87.94 39 TRP B CA 1
ATOM 3656 C C . TRP B 1 39 ? 20.312 44.219 -22.281 1 87.94 39 TRP B C 1
ATOM 3658 O O . TRP B 1 39 ?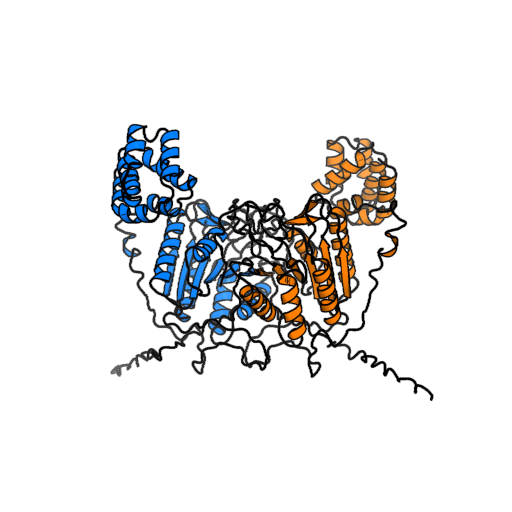 21.219 44.094 -21.469 1 87.94 39 TRP B O 1
ATOM 3668 N N . MET B 1 40 ? 19.094 43.906 -22.031 1 91 40 MET B N 1
ATOM 3669 C CA . MET B 1 40 ? 18.672 43.438 -20.719 1 91 40 MET B CA 1
ATOM 3670 C C . MET B 1 40 ? 19.266 42.062 -20.406 1 91 40 MET B C 1
ATOM 3672 O O . MET B 1 40 ? 19.688 41.812 -19.281 1 91 40 MET B O 1
ATOM 3676 N N . LYS B 1 41 ? 19.281 41.219 -21.406 1 92.56 41 LYS B N 1
ATOM 3677 C CA . LYS B 1 41 ? 19.906 39.906 -21.25 1 92.56 41 LYS B CA 1
ATOM 3678 C C . LYS B 1 41 ? 21.375 40.031 -20.859 1 92.56 41 LYS B C 1
ATOM 3680 O O . LYS B 1 41 ? 21.828 39.375 -19.922 1 92.56 41 LYS B O 1
ATOM 3685 N N . ASP B 1 42 ? 22.109 40.938 -21.562 1 87.44 42 ASP B N 1
ATOM 3686 C CA . ASP B 1 42 ? 23.516 41.156 -21.281 1 87.44 42 ASP B CA 1
ATOM 3687 C C . ASP B 1 42 ? 23.703 41.812 -19.906 1 87.44 42 ASP B C 1
ATOM 3689 O O . ASP B 1 42 ? 24.688 41.5 -19.219 1 87.44 42 ASP B O 1
ATOM 3693 N N . TYR B 1 43 ? 22.766 42.656 -19.609 1 88.69 43 TYR B N 1
ATOM 3694 C CA . TYR B 1 43 ? 22.797 43.344 -18.312 1 88.69 43 TYR B CA 1
ATOM 3695 C C . TYR B 1 43 ? 22.625 42.344 -17.172 1 88.69 43 TYR B C 1
ATOM 3697 O O . TYR B 1 43 ? 23.359 42.375 -16.188 1 88.69 43 TYR B O 1
ATOM 3705 N N . ILE B 1 44 ? 21.734 41.344 -17.266 1 92.88 44 ILE B N 1
ATOM 3706 C CA . ILE B 1 44 ? 21.438 40.375 -16.219 1 92.88 44 ILE B CA 1
ATOM 3707 C C . ILE B 1 44 ? 22.594 39.375 -16.109 1 92.88 44 ILE B C 1
ATOM 3709 O O . ILE B 1 44 ? 23.031 39.031 -15.008 1 92.88 44 ILE B O 1
ATOM 3713 N N . LEU B 1 45 ? 23.125 38.938 -17.25 1 89.69 45 LEU B N 1
ATOM 3714 C CA . LEU B 1 45 ? 24.156 37.906 -17.266 1 89.69 45 LEU B CA 1
ATOM 3715 C C . LEU B 1 45 ? 25.547 38.5 -17.219 1 89.69 45 LEU B C 1
ATOM 3717 O O . LEU B 1 45 ? 26.516 37.906 -17.703 1 89.69 45 LEU B O 1
ATOM 3721 N N . GLY B 1 46 ? 25.672 39.594 -16.641 1 82.94 46 GLY B N 1
ATOM 3722 C CA . GLY B 1 46 ? 26.953 40.281 -16.516 1 82.94 46 GLY B CA 1
ATOM 3723 C C . GLY B 1 46 ? 27.938 39.562 -15.656 1 82.94 46 GLY B C 1
ATOM 3724 O O . GLY B 1 46 ? 27.719 38.406 -15.281 1 82.94 46 GLY B O 1
ATOM 3725 N N . ASN B 1 47 ? 29.094 40.156 -15.336 1 79.19 47 ASN B N 1
ATOM 3726 C CA . ASN B 1 47 ? 30.219 39.562 -14.648 1 79.19 47 ASN B CA 1
ATOM 3727 C C . ASN B 1 47 ? 30.062 39.625 -13.133 1 79.19 47 ASN B C 1
ATOM 3729 O O . ASN B 1 47 ? 31.016 39.906 -12.406 1 79.19 47 ASN B O 1
ATOM 3733 N N . GLU B 1 48 ? 28.844 39.562 -12.625 1 81.19 48 GLU B N 1
ATOM 3734 C CA . GLU B 1 48 ? 28.594 39.562 -11.188 1 81.19 48 GLU B CA 1
ATOM 3735 C C . GLU B 1 48 ? 28.297 38.188 -10.656 1 81.19 48 GLU B C 1
ATOM 3737 O O . GLU B 1 48 ? 28.25 37.219 -11.422 1 81.19 48 GLU B O 1
ATOM 3742 N N . GLY B 1 49 ? 28.312 38 -9.367 1 80 49 GLY B N 1
ATOM 3743 C CA . GLY B 1 49 ? 27.953 36.75 -8.727 1 80 49 GLY B CA 1
ATOM 3744 C C . GLY B 1 49 ? 26.547 36.281 -9.055 1 80 49 GL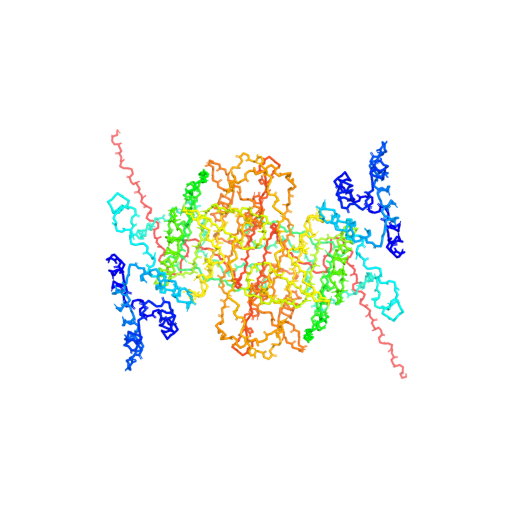Y B C 1
ATOM 3745 O O . GLY B 1 49 ? 25.719 37.094 -9.492 1 80 49 GLY B O 1
ATOM 3746 N N . GLU B 1 50 ? 26.297 35.156 -8.922 1 83.19 50 GLU B N 1
ATOM 3747 C CA . GLU B 1 50 ? 25.031 34.562 -9.305 1 83.19 50 GLU B CA 1
ATOM 3748 C C . GLU B 1 50 ? 23.859 35.188 -8.57 1 83.19 50 GLU B C 1
ATOM 3750 O O . GLU B 1 50 ? 22.797 35.406 -9.156 1 83.19 50 GLU B O 1
ATOM 3755 N N . SER B 1 51 ? 24.062 35.438 -7.344 1 85 51 SER B N 1
ATOM 3756 C CA . SER B 1 51 ? 23.016 36.062 -6.551 1 85 51 SER B CA 1
ATOM 3757 C C . SER B 1 51 ? 22.672 37.438 -7.082 1 85 51 SER B C 1
ATOM 3759 O O . SER B 1 51 ? 21.5 37.812 -7.152 1 85 51 SER B O 1
ATOM 3761 N N . SER B 1 52 ? 23.656 38.125 -7.406 1 87.38 52 SER B N 1
ATOM 3762 C CA . SER B 1 52 ? 23.484 39.469 -7.957 1 87.38 52 SER B CA 1
ATOM 3763 C C . SER B 1 52 ? 22.781 39.406 -9.312 1 87.38 52 SER B C 1
ATOM 3765 O O . SER B 1 52 ? 21.906 40.25 -9.602 1 87.38 52 SER B O 1
ATOM 3767 N N . LYS B 1 53 ? 23.141 38.438 -10.094 1 91.38 53 LYS B N 1
ATOM 3768 C CA . LYS B 1 53 ? 22.516 38.25 -11.398 1 91.38 53 LYS B CA 1
ATOM 3769 C C . LYS B 1 53 ? 21.031 37.938 -11.258 1 91.38 53 LYS B C 1
ATOM 3771 O O . LYS B 1 53 ? 20.203 38.469 -11.992 1 91.38 53 LYS B O 1
ATOM 3776 N N . THR B 1 54 ? 20.75 37.125 -10.258 1 91.44 54 THR B N 1
ATOM 3777 C CA . THR B 1 54 ? 19.359 36.75 -10.016 1 91.44 54 THR B CA 1
ATOM 3778 C C . THR B 1 54 ? 18.547 37.938 -9.539 1 91.44 54 THR B C 1
ATOM 3780 O O . THR B 1 54 ? 17.391 38.094 -9.945 1 91.44 54 THR B O 1
ATOM 3783 N N . THR B 1 55 ? 19.141 38.688 -8.75 1 90.38 55 THR B N 1
ATOM 3784 C CA . THR B 1 55 ? 18.484 39.906 -8.289 1 90.38 55 THR B CA 1
ATOM 3785 C C . THR B 1 55 ? 18.188 40.844 -9.469 1 90.38 55 THR B C 1
ATOM 3787 O O . THR B 1 55 ? 17.094 41.406 -9.555 1 90.38 55 THR B O 1
ATOM 3790 N N . LYS B 1 56 ? 19.109 40.969 -10.375 1 91.69 56 LYS B N 1
ATOM 3791 C CA . LYS B 1 56 ? 18.938 41.812 -11.555 1 91.69 56 LYS B CA 1
ATOM 3792 C C . LYS B 1 56 ? 17.781 41.312 -12.422 1 91.69 56 LYS B C 1
ATOM 3794 O O . LYS B 1 56 ? 17.016 42.125 -12.969 1 91.69 56 LYS B O 1
ATOM 3799 N N . LEU B 1 57 ? 17.688 40 -12.461 1 93.19 57 LEU B N 1
ATOM 3800 C CA . LEU B 1 57 ? 16.578 39.406 -13.219 1 93.19 57 LEU B CA 1
ATOM 3801 C C . LEU B 1 57 ? 15.242 39.906 -12.68 1 93.19 57 LEU B C 1
ATOM 3803 O O . LEU B 1 57 ? 14.414 40.406 -13.445 1 93.19 57 LEU B O 1
ATOM 3807 N N . TYR B 1 58 ? 15.078 39.781 -11.414 1 91.81 58 TYR B N 1
ATOM 3808 C CA . TYR B 1 58 ? 13.781 40.094 -10.812 1 91.81 58 TYR B CA 1
ATOM 3809 C C . TYR B 1 58 ? 13.539 41.594 -10.797 1 91.81 58 TYR B C 1
ATOM 3811 O O . TYR B 1 58 ? 12.391 42.031 -10.82 1 91.81 58 TYR B O 1
ATOM 3819 N N . GLU B 1 59 ? 14.578 42.344 -10.836 1 90.81 59 GLU B N 1
ATOM 3820 C CA . GLU B 1 59 ? 14.445 43.812 -10.93 1 90.81 59 GLU B CA 1
ATOM 3821 C C . GLU B 1 59 ? 14.055 44.219 -12.344 1 90.81 59 GLU B C 1
ATOM 3823 O O . GLU B 1 59 ? 13.164 45.062 -12.523 1 90.81 59 GLU B O 1
ATOM 3828 N N . VAL B 1 60 ? 14.68 43.625 -13.305 1 92 60 VAL B N 1
ATOM 3829 C CA . VAL B 1 60 ? 14.477 44 -14.703 1 92 60 VAL B CA 1
ATOM 3830 C C . VAL B 1 60 ? 13.07 43.594 -15.148 1 92 60 VAL B C 1
ATOM 3832 O O . VAL B 1 60 ? 12.391 44.375 -15.836 1 92 60 VAL B O 1
ATOM 3835 N N . ILE B 1 61 ? 12.609 42.438 -14.656 1 91.12 61 ILE B N 1
ATOM 3836 C CA . ILE B 1 61 ? 11.352 41.906 -15.156 1 91.12 61 ILE B CA 1
ATOM 3837 C C . ILE B 1 61 ? 10.195 42.812 -14.703 1 91.12 61 ILE B C 1
ATOM 3839 O O . ILE B 1 61 ? 9.156 42.875 -15.367 1 91.12 61 ILE B O 1
ATOM 3843 N N . GLN B 1 62 ? 10.336 43.406 -13.594 1 89.12 62 GLN B N 1
ATOM 3844 C CA . GLN B 1 62 ? 9.289 44.25 -13.031 1 89.12 62 GLN B CA 1
ATOM 3845 C C . GLN B 1 62 ? 8.961 45.406 -13.969 1 89.12 62 GLN B C 1
ATOM 3847 O O . GLN B 1 62 ? 7.859 45.938 -13.93 1 89.12 62 GLN B O 1
ATOM 3852 N N . GLY B 1 63 ? 9.883 45.75 -14.672 1 86.94 63 GLY B N 1
ATOM 3853 C CA . GLY B 1 63 ? 9.711 46.875 -15.57 1 86.94 63 GLY B CA 1
ATOM 3854 C C . GLY B 1 63 ? 9.234 46.469 -16.953 1 86.94 63 GLY B C 1
ATOM 3855 O O . GLY B 1 63 ? 9.156 47.312 -17.859 1 86.94 63 GLY B O 1
ATOM 3856 N N . ARG B 1 64 ? 8.906 45.156 -16.828 1 81.56 64 ARG B N 1
ATOM 3857 C CA . ARG B 1 64 ? 8.469 44.656 -18.125 1 81.56 64 ARG B CA 1
ATOM 3858 C C . ARG B 1 64 ? 6.949 44.656 -18.234 1 81.56 64 ARG B C 1
ATOM 3860 O O . ARG B 1 64 ? 6.25 44.812 -17.234 1 81.56 64 ARG B O 1
ATOM 3867 N N . GLY B 1 65 ? 6.188 45.031 -19.281 1 78.06 65 GLY B N 1
ATOM 3868 C CA . GLY B 1 65 ? 4.793 45.156 -19.656 1 78.06 65 GLY B CA 1
ATOM 3869 C C . GLY B 1 65 ? 3.84 44.438 -18.719 1 78.06 65 GLY B C 1
ATOM 3870 O O . GLY B 1 65 ? 4.273 43.812 -17.766 1 78.06 65 GLY B O 1
ATOM 3871 N N . PRO B 1 66 ? 2.537 44.469 -18.781 1 78.62 66 PRO B N 1
ATOM 3872 C CA . PRO B 1 66 ? 1.503 43.938 -17.891 1 78.62 66 PRO B CA 1
ATOM 3873 C C . PRO B 1 66 ? 1.527 42.406 -17.828 1 78.62 66 PRO B C 1
ATOM 3875 O O . PRO B 1 66 ? 1.144 41.812 -16.812 1 78.62 66 PRO B O 1
ATOM 3878 N N . ASP B 1 67 ? 2.164 41.812 -18.766 1 82.25 67 ASP B N 1
ATOM 3879 C CA . ASP B 1 67 ? 2.15 40.344 -18.797 1 82.25 67 ASP B CA 1
ATOM 3880 C C . ASP B 1 67 ? 3.459 39.781 -18.266 1 82.25 67 ASP B C 1
ATOM 3882 O O . ASP B 1 67 ? 3.684 38.562 -18.328 1 82.25 67 ASP B O 1
ATOM 3886 N N . ALA B 1 68 ? 4.297 40.594 -17.844 1 86.12 68 ALA B N 1
ATOM 3887 C CA . ALA B 1 68 ? 5.629 40.156 -17.422 1 86.12 68 ALA B CA 1
ATOM 3888 C C . ALA B 1 68 ? 5.555 39.156 -16.266 1 86.12 68 ALA B C 1
ATOM 3890 O O . ALA B 1 68 ? 6.316 38.188 -16.219 1 86.12 68 ALA B O 1
ATOM 3891 N N . PHE B 1 69 ? 4.621 39.438 -15.438 1 87.69 69 PHE B N 1
ATOM 3892 C CA . PHE B 1 69 ? 4.477 38.531 -14.289 1 87.69 69 PHE B CA 1
ATOM 3893 C C . PHE B 1 69 ? 4.051 37.156 -14.742 1 87.69 69 PHE B C 1
ATOM 3895 O O . PHE B 1 69 ? 4.633 36.156 -14.312 1 87.69 69 PHE B O 1
ATOM 3902 N N . THR B 1 70 ? 3.166 37.125 -15.547 1 85.44 70 THR B N 1
ATOM 3903 C CA . THR B 1 70 ? 2.684 35.875 -16.078 1 85.44 70 THR B CA 1
ATOM 3904 C C . THR B 1 70 ? 3.793 35.156 -16.844 1 85.44 70 THR B C 1
ATOM 3906 O O . THR B 1 70 ? 3.943 33.938 -16.734 1 85.44 70 THR B O 1
ATOM 3909 N N . ASN B 1 71 ? 4.535 35.844 -17.578 1 87.5 71 ASN B N 1
ATOM 3910 C CA . ASN B 1 71 ? 5.613 35.281 -18.375 1 87.5 71 ASN B CA 1
ATOM 3911 C C . ASN B 1 71 ? 6.715 34.688 -17.5 1 87.5 71 ASN B C 1
ATOM 3913 O O . ASN B 1 71 ? 7.203 33.594 -17.75 1 87.5 71 ASN B O 1
ATOM 3917 N N . ILE B 1 72 ? 7.047 35.469 -16.422 1 91.56 72 ILE B N 1
ATOM 3918 C CA . ILE B 1 72 ? 8.109 34.938 -15.562 1 91.56 72 ILE B CA 1
ATOM 3919 C C . ILE B 1 72 ? 7.617 33.719 -14.812 1 91.56 72 ILE B C 1
ATOM 3921 O O . ILE B 1 72 ? 8.359 32.75 -14.641 1 91.56 72 ILE B O 1
ATOM 3925 N N . CYS B 1 73 ? 6.457 33.75 -14.453 1 86.31 73 CYS B N 1
ATOM 3926 C CA . CYS B 1 73 ? 5.887 32.562 -13.789 1 86.31 73 CYS B CA 1
ATOM 3927 C C . CYS B 1 73 ? 5.906 31.359 -14.711 1 86.31 73 CYS B C 1
ATOM 3929 O O . CYS B 1 73 ? 6.281 30.25 -14.289 1 86.31 73 CYS B O 1
ATOM 3931 N N . GLU B 1 74 ? 5.613 31.531 -15.844 1 85.62 74 GLU B N 1
ATOM 3932 C CA . GLU B 1 74 ? 5.621 30.453 -16.828 1 85.62 74 GLU B CA 1
ATOM 3933 C C . GLU B 1 74 ? 7.039 29.938 -17.078 1 85.62 74 GLU B C 1
ATOM 3935 O O . GLU B 1 74 ? 7.254 28.734 -17.188 1 85.62 74 GLU B O 1
ATOM 3940 N N . VAL B 1 75 ? 7.914 30.859 -17.188 1 90.62 75 VAL B N 1
ATOM 3941 C CA . VAL B 1 75 ? 9.297 30.5 -17.469 1 90.62 75 VAL B CA 1
ATOM 3942 C C . VAL B 1 75 ? 9.891 29.75 -16.281 1 90.62 75 VAL B C 1
ATOM 3944 O O . VAL B 1 75 ? 10.641 28.781 -16.453 1 90.62 75 VAL B O 1
ATOM 3947 N N . LEU B 1 76 ? 9.508 30.156 -15.156 1 89.31 76 LEU B N 1
ATOM 3948 C CA . LEU B 1 76 ? 9.984 29.484 -13.961 1 89.31 76 LEU B CA 1
ATOM 3949 C C . LEU B 1 76 ? 9.453 28.047 -13.906 1 89.31 76 LEU B C 1
ATOM 3951 O O . LEU B 1 76 ? 10.195 27.125 -13.547 1 89.31 76 LEU B O 1
ATOM 3955 N N . LYS B 1 77 ? 8.328 27.922 -14.32 1 81.75 77 LYS B N 1
ATOM 3956 C CA . LYS B 1 77 ? 7.742 26.594 -14.43 1 81.75 77 LYS B CA 1
ATOM 3957 C C . LYS B 1 77 ? 8.461 25.75 -15.484 1 81.75 77 LYS B C 1
ATOM 3959 O O . LYS B 1 77 ? 8.781 24.578 -15.25 1 81.75 77 LYS B O 1
ATOM 3964 N N . GLN B 1 78 ? 8.758 26.391 -16.562 1 80.62 78 GLN B N 1
ATOM 3965 C CA . GLN B 1 78 ? 9.391 25.734 -17.703 1 80.62 78 GLN B CA 1
ATOM 3966 C C . GLN B 1 78 ? 10.82 25.312 -17.375 1 80.62 78 GLN B C 1
ATOM 3968 O O . GLN B 1 78 ? 11.328 24.328 -17.906 1 80.62 78 GLN B O 1
ATOM 3973 N N . THR B 1 79 ? 11.414 26.109 -16.5 1 85 79 THR B N 1
ATOM 3974 C CA . THR B 1 79 ? 12.812 25.844 -16.156 1 85 79 THR B CA 1
ATOM 3975 C C . THR B 1 79 ? 12.906 25.078 -14.844 1 85 79 THR B C 1
ATOM 3977 O O . THR B 1 79 ? 13.977 25 -14.242 1 85 79 THR B O 1
ATOM 3980 N N . ASN B 1 80 ? 11.773 24.641 -14.461 1 75.31 80 ASN B N 1
ATOM 3981 C CA . ASN B 1 80 ? 11.641 23.812 -13.273 1 75.31 80 ASN B CA 1
ATOM 3982 C C . ASN B 1 80 ? 12.023 24.562 -12.008 1 75.31 80 ASN B C 1
ATOM 3984 O O . ASN B 1 80 ? 12.555 23.969 -11.062 1 75.31 80 ASN B O 1
ATOM 3988 N N . ASN B 1 81 ? 11.914 25.828 -12.047 1 82.62 81 ASN B N 1
ATOM 3989 C CA . ASN B 1 81 ? 12.062 26.641 -10.844 1 82.62 81 ASN B CA 1
ATOM 3990 C C . ASN B 1 81 ? 10.75 26.766 -10.078 1 82.62 81 ASN B C 1
ATOM 3992 O O . ASN B 1 81 ? 10.219 27.875 -9.938 1 82.62 81 ASN B O 1
ATOM 3996 N N . ILE B 1 82 ? 10.375 25.75 -9.625 1 78.94 82 ILE B N 1
ATOM 3997 C CA . ILE B 1 82 ? 9.031 25.625 -9.055 1 78.94 82 ILE B CA 1
ATOM 3998 C C . ILE B 1 82 ? 8.953 26.391 -7.738 1 78.94 82 ILE B C 1
ATOM 4000 O O . ILE B 1 82 ? 7.945 27.031 -7.445 1 78.94 82 ILE B O 1
ATOM 4004 N N . LYS B 1 83 ? 9.992 26.312 -6.988 1 78.06 83 LYS B N 1
ATOM 4005 C CA . LYS B 1 83 ? 10.008 27.047 -5.73 1 78.06 83 LYS B CA 1
ATOM 4006 C C . LYS B 1 83 ? 9.836 28.547 -5.973 1 78.06 83 LYS B C 1
ATOM 4008 O O . LYS B 1 83 ? 9.055 29.219 -5.289 1 78.06 83 LYS B O 1
ATOM 4013 N N . ALA B 1 84 ? 10.531 29.016 -6.898 1 87.81 84 ALA B N 1
ATOM 4014 C CA . ALA B 1 84 ? 10.422 30.438 -7.234 1 87.81 84 ALA B CA 1
ATOM 4015 C C . ALA B 1 84 ? 9.039 30.766 -7.789 1 87.81 84 ALA B C 1
ATOM 4017 O O . ALA B 1 84 ? 8.453 31.797 -7.453 1 87.81 84 ALA B O 1
ATOM 4018 N N . TYR B 1 85 ? 8.484 29.922 -8.531 1 84.81 85 TYR B N 1
ATOM 4019 C CA . TYR B 1 85 ? 7.141 30.062 -9.07 1 84.81 85 TYR B CA 1
ATOM 4020 C C . TYR B 1 85 ? 6.105 30.125 -7.957 1 84.81 85 TYR B C 1
ATOM 4022 O O . TYR B 1 85 ? 5.219 30.969 -7.961 1 84.81 85 TYR B O 1
ATOM 4030 N N . ASP B 1 86 ? 6.277 29.359 -7.102 1 75.81 86 ASP B N 1
ATOM 4031 C CA . ASP B 1 86 ? 5.352 29.297 -5.973 1 75.81 86 ASP B CA 1
ATOM 4032 C C . ASP B 1 86 ? 5.406 30.562 -5.141 1 75.81 86 ASP B C 1
ATOM 4034 O O . ASP B 1 86 ? 4.379 31.047 -4.652 1 75.81 86 ASP B O 1
ATOM 4038 N N . ILE B 1 87 ? 6.523 31.047 -4.98 1 78.19 87 ILE B N 1
ATOM 4039 C CA . ILE B 1 87 ? 6.699 32.281 -4.242 1 78.19 87 ILE B CA 1
ATOM 4040 C C . ILE B 1 87 ? 5.926 33.406 -4.934 1 78.19 87 ILE B C 1
ATOM 4042 O O . ILE B 1 87 ? 5.258 34.219 -4.273 1 78.19 87 ILE B O 1
ATOM 4046 N N . LEU B 1 88 ? 5.871 33.375 -6.168 1 81.19 88 LEU B N 1
ATOM 4047 C CA . LEU B 1 88 ? 5.273 34.469 -6.934 1 81.19 88 LEU B CA 1
ATOM 4048 C C . LEU B 1 88 ? 3.762 34.312 -7.027 1 81.19 88 LEU B C 1
ATOM 4050 O O . LEU B 1 88 ? 3.029 35.312 -7.145 1 81.19 88 LEU B O 1
ATOM 4054 N N . THR B 1 89 ? 3.262 33.281 -7.043 1 69.38 89 THR B N 1
ATOM 4055 C CA . THR B 1 89 ? 1.836 33.062 -7.266 1 69.38 89 THR B CA 1
ATOM 4056 C C . THR B 1 89 ? 1.105 32.844 -5.941 1 69.38 89 THR B C 1
ATOM 4058 O O . THR B 1 89 ? -0.108 32.656 -5.922 1 69.38 89 THR B O 1
ATOM 4061 N N . SER B 1 90 ? 1.689 32.906 -4.93 1 50.69 90 SER B N 1
ATOM 4062 C CA . SER B 1 90 ? 1.083 32.844 -3.605 1 50.69 90 SER B CA 1
ATOM 4063 C C . SER B 1 90 ? 0.258 34.094 -3.311 1 50.69 90 SER B C 1
ATOM 4065 O O . SER B 1 90 ? 0.713 35.219 -3.545 1 50.69 90 SER B O 1
ATOM 4067 N N . LYS B 1 91 ? -1.187 34.125 -3.568 1 42.72 91 LYS B N 1
ATOM 4068 C CA . LYS B 1 91 ? -2.078 35.219 -3.221 1 42.72 91 LYS B CA 1
ATOM 4069 C C . LYS B 1 91 ? -1.695 35.844 -1.877 1 42.72 91 LYS B C 1
ATOM 4071 O O . LYS B 1 91 ? -1.565 35.125 -0.878 1 42.72 91 LYS B O 1
ATOM 4076 N N . THR B 1 92 ? -1.368 36.938 -1.832 1 34.69 92 THR B N 1
ATOM 4077 C CA . THR B 1 92 ? -1.441 37.812 -0.672 1 34.69 92 THR B CA 1
ATOM 4078 C C . THR B 1 92 ? -2.891 38.156 -0.347 1 34.69 92 THR B C 1
ATOM 4080 O O . THR B 1 92 ? -3.58 38.781 -1.152 1 34.69 92 THR B O 1
ATOM 4083 N N . CYS B 1 93 ? -3.789 37.344 0.326 1 30.28 93 CYS B N 1
ATOM 4084 C CA . CYS B 1 93 ? -5.039 37.812 0.906 1 30.28 93 CYS B CA 1
ATOM 4085 C C . CYS B 1 93 ? -4.84 39.156 1.585 1 30.28 93 CYS B C 1
ATOM 4087 O O . CYS B 1 93 ? -4.988 39.281 2.803 1 30.28 93 CYS B O 1
ATOM 4089 N N . GLU B 1 94 ? -4.312 40.188 1.215 1 29.25 94 GLU B N 1
ATOM 4090 C CA . GLU B 1 94 ? -4.422 41.406 1.967 1 29.25 94 GLU B CA 1
ATOM 4091 C C . GLU B 1 94 ? -5.852 41.938 1.953 1 29.25 94 GLU B C 1
ATOM 4093 O O . GLU B 1 94 ? -6.293 42.594 2.91 1 29.25 94 GLU B O 1
ATOM 4098 N N . GLU B 1 95 ? -6.723 42.188 0.932 1 30.08 95 GLU B N 1
ATOM 4099 C CA . GLU B 1 95 ? -7.891 43.062 1.082 1 30.08 95 GLU B CA 1
ATOM 4100 C C . GLU B 1 95 ? -8.992 42.344 1.884 1 30.08 95 GLU B C 1
ATOM 4102 O O . GLU B 1 95 ? -9.789 43 2.555 1 30.08 95 GLU B O 1
ATOM 4107 N N . GLU B 1 96 ? -9.758 41.375 1.472 1 29.75 96 GLU B N 1
ATOM 4108 C CA . GLU B 1 96 ? -10.875 41.062 2.346 1 29.75 96 GLU B CA 1
ATOM 4109 C C . GLU B 1 96 ? -10.391 40.688 3.744 1 29.75 96 GLU B C 1
ATOM 4111 O O . GLU B 1 96 ? -10.023 39.531 3.996 1 29.75 96 GLU B O 1
ATOM 4116 N N . GLY B 1 97 ? -9.555 41.344 4.465 1 28.55 97 GLY B N 1
ATOM 4117 C CA . GLY B 1 97 ? -8.781 41.531 5.684 1 28.55 97 GLY B CA 1
ATOM 4118 C C . GLY B 1 97 ? -9.633 41.531 6.941 1 28.55 97 GLY B C 1
ATOM 4119 O O . GLY B 1 97 ? -9.125 41.281 8.031 1 28.55 97 GLY B O 1
ATOM 4120 N N . ASP B 1 98 ? -10.773 42.25 7.027 1 28.16 98 ASP B N 1
ATOM 4121 C CA . ASP B 1 98 ? -11.445 42.562 8.281 1 28.16 98 ASP B CA 1
ATOM 4122 C C . ASP B 1 98 ? -12.07 41.344 8.914 1 28.16 98 ASP B C 1
ATOM 4124 O O . ASP B 1 98 ? -11.992 41.156 10.125 1 28.16 98 ASP B O 1
ATOM 4128 N N . GLN B 1 99 ? -13.203 40.75 8.375 1 26.92 99 GLN B N 1
ATOM 4129 C CA . GLN B 1 99 ? -14 39.844 9.172 1 26.92 99 GLN B CA 1
ATOM 4130 C C . GLN B 1 99 ? -13.281 38.5 9.344 1 26.92 99 GLN B C 1
ATOM 4132 O O . GLN B 1 99 ? -13.422 37.844 10.383 1 26.92 99 GLN B O 1
ATOM 4137 N N . LEU B 1 100 ? -12.875 37.844 8.266 1 27.86 100 LEU B N 1
ATOM 4138 C CA . LEU B 1 100 ? -12.289 36.531 8.484 1 27.86 100 LEU B CA 1
ATOM 4139 C C . LEU B 1 100 ? -10.922 36.656 9.156 1 27.86 100 LEU B C 1
ATOM 4141 O O . LEU B 1 100 ? -10.188 35.656 9.258 1 27.86 100 LEU B O 1
ATOM 4145 N N . ASN B 1 101 ? -10.203 37.688 9.578 1 29.08 101 ASN B N 1
ATOM 4146 C CA . ASN B 1 101 ? -9.18 38.125 10.523 1 29.08 101 ASN B CA 1
ATOM 4147 C C . ASN B 1 101 ? -9.188 37.25 11.773 1 29.08 101 ASN B C 1
ATOM 4149 O O . ASN B 1 101 ? -8.25 37.281 12.578 1 29.08 101 ASN B O 1
ATOM 4153 N N . SER B 1 102 ? -10.273 36.938 12.352 1 27.25 102 SER B N 1
ATOM 4154 C CA . SER B 1 102 ? -10.359 36.188 13.602 1 27.25 102 SER B CA 1
ATOM 4155 C C . SER B 1 102 ? -9.828 34.781 13.414 1 27.25 102 SER B C 1
ATOM 4157 O O . SER B 1 102 ? -9.352 34.156 14.367 1 27.25 102 SER B O 1
ATOM 4159 N N . LEU B 1 103 ? -10.289 34.094 12.383 1 28.7 103 LEU B N 1
ATOM 4160 C CA . LEU B 1 103 ? -9.852 32.688 12.297 1 28.7 103 LEU B CA 1
ATOM 4161 C C . LEU B 1 103 ? -8.422 32.594 11.766 1 28.7 103 LEU B C 1
ATOM 4163 O O . LEU B 1 103 ? -8.203 32.188 10.625 1 28.7 103 LEU B O 1
ATOM 4167 N N . ASP B 1 104 ? -7.629 33.781 11.438 1 28.03 104 ASP B N 1
ATOM 4168 C CA . ASP B 1 104 ? -6.281 34.062 10.969 1 28.03 104 ASP B CA 1
ATOM 4169 C C . ASP B 1 104 ? -5.328 32.906 11.258 1 28.03 104 ASP B C 1
ATOM 4171 O O . ASP B 1 104 ? -5.625 32.031 12.078 1 28.03 104 ASP B O 1
ATOM 4175 N N . LYS B 1 105 ? -3.832 33.094 11.148 1 30.83 105 LYS B N 1
ATOM 4176 C CA . LYS B 1 105 ? -2.436 32.719 10.961 1 30.83 105 LYS B CA 1
ATOM 4177 C C . LYS B 1 105 ? -1.942 31.875 12.125 1 30.83 105 LYS B C 1
ATOM 4179 O O . LYS B 1 105 ? -0.803 31.391 12.117 1 30.83 105 LYS B O 1
ATOM 4184 N N . GLU B 1 106 ? -2.082 32.219 13.32 1 27.81 106 GLU B N 1
ATOM 4185 C CA . GLU B 1 106 ? -1.25 31.75 14.422 1 27.81 106 GLU B CA 1
ATOM 4186 C C . GLU B 1 106 ? -1.443 30.25 14.648 1 27.81 106 GLU B C 1
ATOM 4188 O O . GLU B 1 106 ? -2.576 29.781 14.742 1 27.81 106 GLU B O 1
ATOM 4193 N N . PHE B 1 107 ? -0.494 29.406 13.875 1 31.16 107 PHE B N 1
ATOM 4194 C CA . PHE B 1 107 ? -0.313 28.109 14.508 1 31.16 107 PHE B CA 1
ATOM 4195 C C . PHE B 1 107 ? -0.592 28.188 16 1 31.16 107 PHE B C 1
ATOM 4197 O O . PHE B 1 107 ? 0.277 28.578 16.781 1 31.16 107 PHE B O 1
ATOM 4204 N N . ASN B 1 108 ? -1.606 28.875 16.359 1 28.86 108 ASN B N 1
ATOM 4205 C CA . ASN B 1 108 ? -1.905 28.812 17.781 1 28.86 108 ASN B CA 1
ATOM 4206 C C . ASN B 1 108 ? -1.805 27.375 18.312 1 28.86 108 ASN B C 1
ATOM 4208 O O . ASN B 1 108 ? -2.449 26.469 17.781 1 28.86 108 ASN B O 1
ATOM 4212 N N . LYS B 1 109 ? -0.548 27.078 18.797 1 31.61 109 LYS B N 1
ATOM 4213 C CA . LYS B 1 109 ? -0.321 25.891 19.609 1 31.61 109 LYS B CA 1
ATOM 4214 C C . LYS B 1 109 ? -1.495 25.641 20.562 1 31.61 109 LYS B C 1
ATOM 4216 O O . LYS B 1 109 ? -1.675 26.359 21.531 1 31.61 109 LYS B O 1
ATOM 4221 N N . ILE B 1 110 ? -2.611 25.531 20.078 1 31.59 110 ILE B N 1
ATOM 4222 C CA . ILE B 1 110 ? -3.541 25.109 21.109 1 31.59 110 ILE B CA 1
ATOM 4223 C C . ILE B 1 110 ? -3.039 23.828 21.766 1 31.59 110 ILE B C 1
ATOM 4225 O O . ILE B 1 110 ? -3.018 22.766 21.141 1 31.59 110 ILE B O 1
ATOM 4229 N N . ILE B 1 111 ? -1.946 23.969 22.5 1 31.42 111 ILE B N 1
ATOM 4230 C CA . ILE B 1 111 ? -1.648 22.859 23.406 1 31.42 111 ILE B CA 1
ATOM 4231 C C . ILE B 1 111 ? -2.895 22.5 24.203 1 31.42 111 ILE B C 1
ATOM 4233 O O . ILE B 1 111 ? -3.322 23.281 25.078 1 31.42 111 ILE B O 1
ATOM 4237 N N . LEU B 1 112 ? -3.916 22.141 23.531 1 32.91 112 LEU B N 1
ATOM 4238 C CA . LEU B 1 112 ? -4.992 21.688 24.406 1 32.91 112 LEU B CA 1
ATOM 4239 C C . LEU B 1 112 ? -4.523 20.547 25.297 1 32.91 112 LEU B C 1
ATOM 4241 O O . LEU B 1 112 ? -3.664 19.75 24.891 1 32.91 112 LEU B O 1
ATOM 4245 N N . ASN B 1 113 ? -4.656 20.719 26.578 1 33.53 113 ASN B N 1
ATOM 4246 C CA . ASN B 1 113 ? -4.469 19.688 27.594 1 33.53 113 ASN B CA 1
ATOM 4247 C C . ASN B 1 113 ? -4.977 18.328 27.125 1 33.53 113 ASN B C 1
ATOM 4249 O O . ASN B 1 113 ? -5.984 18.25 26.422 1 33.53 113 ASN B O 1
ATOM 4253 N N . HIS B 1 114 ? -4.113 17.391 26.828 1 38.41 114 HIS B N 1
ATOM 4254 C CA . HIS B 1 114 ? -4.461 15.984 26.688 1 38.41 114 HIS B CA 1
ATOM 4255 C C . HIS B 1 114 ? -5.711 15.641 27.484 1 38.41 114 HIS B C 1
ATOM 4257 O O . HIS B 1 114 ? -5.785 15.93 28.688 1 38.41 114 HIS B O 1
ATOM 4263 N N . ASP B 1 115 ? -6.824 15.852 27.062 1 41.91 115 ASP B N 1
ATOM 4264 C CA . ASP B 1 115 ? -7.891 15.195 27.812 1 41.91 115 ASP B CA 1
ATOM 4265 C C . ASP B 1 115 ? -7.645 13.688 27.906 1 41.91 115 ASP B C 1
ATOM 4267 O O . ASP B 1 115 ? -7.828 12.961 26.938 1 41.91 115 ASP B O 1
ATOM 4271 N N . ASP B 1 116 ? -6.703 13.234 28.828 1 47.53 116 ASP B N 1
ATOM 4272 C CA . ASP B 1 116 ? -6.309 11.867 29.156 1 47.53 116 ASP B CA 1
ATOM 4273 C C . ASP B 1 116 ? -7.445 10.883 28.891 1 47.53 116 ASP B C 1
ATOM 4275 O O . ASP B 1 116 ? -7.215 9.688 28.734 1 47.53 116 ASP B O 1
ATOM 4279 N N . SER B 1 117 ? -8.688 11.445 28.828 1 61.91 117 SER B N 1
ATOM 4280 C CA . SER B 1 117 ? -9.789 10.477 28.828 1 61.91 117 SER B CA 1
ATOM 4281 C C . SER B 1 117 ? -10.117 10.016 27.406 1 61.91 117 SER B C 1
ATOM 4283 O O . SER B 1 117 ? -10.758 8.984 27.219 1 61.91 117 SER B O 1
ATOM 4285 N N . TYR B 1 118 ? -9.617 10.625 26.406 1 77.62 118 TYR B N 1
ATOM 4286 C CA . TYR B 1 118 ? -10.133 10.234 25.094 1 77.62 118 TYR B CA 1
ATOM 4287 C C . TYR B 1 118 ? -9.234 9.188 24.438 1 77.62 118 TYR B C 1
ATOM 4289 O O . TYR B 1 118 ? -9.727 8.188 23.922 1 77.62 118 TYR B O 1
ATOM 4297 N N . VAL B 1 119 ? -7.906 9.336 24.594 1 90.19 119 VAL B N 1
ATOM 4298 C CA . VAL B 1 119 ? -6.945 8.375 24.062 1 90.19 119 VAL B CA 1
ATOM 4299 C C . VAL B 1 119 ? -6.332 7.578 25.219 1 90.19 119 VAL B C 1
ATOM 4301 O O . VAL B 1 119 ? -5.809 8.156 26.172 1 90.19 119 VAL B O 1
ATOM 4304 N N . LYS B 1 120 ? -6.414 6.281 25.094 1 88.56 120 LYS B N 1
ATOM 4305 C CA . LYS B 1 120 ? -5.855 5.426 26.141 1 88.56 120 LYS B CA 1
ATOM 4306 C C . LYS B 1 120 ? -4.332 5.523 26.172 1 88.56 120 LYS B C 1
ATOM 4308 O O . LYS B 1 120 ? -3.686 5.57 25.125 1 88.56 120 LYS B O 1
ATOM 4313 N N . VAL B 1 121 ? -3.83 5.594 27.391 1 87.19 121 VAL B N 1
ATOM 4314 C CA . VAL B 1 121 ? -2.387 5.637 27.609 1 87.19 121 VAL B CA 1
ATOM 4315 C C . VAL B 1 121 ? -1.925 4.336 28.266 1 87.19 121 VAL B C 1
ATOM 4317 O O . VAL B 1 121 ? -2.699 3.678 28.969 1 87.19 121 VAL B O 1
ATOM 4320 N N . HIS B 1 122 ? -0.734 4.023 27.984 1 85.5 122 HIS B N 1
ATOM 4321 C CA . HIS B 1 122 ? -0.189 2.809 28.578 1 85.5 122 HIS B CA 1
ATOM 4322 C C . HIS B 1 122 ? -0.257 2.869 30.109 1 85.5 122 HIS B C 1
ATOM 4324 O O . HIS B 1 122 ? 0.161 3.857 30.719 1 85.5 122 HIS B O 1
ATOM 4330 N N . PRO B 1 123 ? -0.715 1.824 30.672 1 80.5 123 PRO B N 1
ATOM 4331 C CA . PRO B 1 123 ? -0.908 1.852 32.125 1 80.5 123 PRO B CA 1
ATOM 4332 C C . PRO B 1 123 ? 0.402 2.025 32.906 1 80.5 123 PRO B C 1
ATOM 4334 O O . PRO B 1 123 ? 0.425 2.67 33.938 1 80.5 123 PRO B O 1
ATOM 4337 N N . GLU B 1 124 ? 1.464 1.48 32.344 1 84.19 124 GLU B N 1
ATOM 4338 C CA . GLU B 1 124 ? 2.76 1.583 33 1 84.19 124 GLU B CA 1
ATOM 4339 C C . GLU B 1 124 ? 3.611 2.686 32.375 1 84.19 124 GLU B C 1
ATOM 4341 O O . GLU B 1 124 ? 4.809 2.785 32.656 1 84.19 124 GLU B O 1
ATOM 4346 N N . TYR B 1 125 ? 3.006 3.447 31.5 1 82.81 125 TYR B N 1
ATOM 4347 C CA . TYR B 1 125 ? 3.693 4.547 30.844 1 82.81 125 TYR B CA 1
ATOM 4348 C C . TYR B 1 125 ? 4.98 4.066 30.172 1 82.81 125 TYR B C 1
ATOM 4350 O O . TYR B 1 125 ? 6.027 4.707 30.297 1 82.81 125 TYR B O 1
ATOM 4358 N N . LYS B 1 126 ? 4.844 2.904 29.594 1 85.06 126 LYS B N 1
ATOM 4359 C CA . LYS B 1 126 ? 5.969 2.32 28.859 1 85.06 126 LYS B CA 1
ATOM 4360 C C . LYS B 1 126 ? 5.93 2.697 27.391 1 85.06 126 LYS B C 1
ATOM 4362 O O . LYS B 1 126 ? 4.855 2.73 26.781 1 85.06 126 LYS B O 1
ATOM 4367 N N . ILE B 1 127 ? 7.098 3.002 26.922 1 87.62 127 ILE B N 1
ATOM 4368 C CA . ILE B 1 127 ? 7.227 3.24 25.484 1 87.62 127 ILE B CA 1
ATOM 4369 C C . ILE B 1 127 ? 7.27 1.906 24.75 1 87.62 127 ILE B C 1
ATOM 4371 O O . ILE B 1 127 ? 8.117 1.057 25.031 1 87.62 127 ILE B O 1
ATOM 4375 N N . MET B 1 128 ? 6.32 1.742 23.891 1 87.38 128 MET B N 1
ATOM 4376 C CA . MET B 1 128 ? 6.309 0.547 23.047 1 87.38 128 MET B CA 1
ATOM 4377 C C . MET B 1 128 ? 7.305 0.677 21.891 1 87.38 128 MET B C 1
ATOM 4379 O O . MET B 1 128 ? 7.316 1.69 21.203 1 87.38 128 MET B O 1
ATOM 4383 N N . ASP B 1 129 ? 8.227 -0.31 21.75 1 83.75 129 ASP B N 1
ATOM 4384 C CA . ASP B 1 129 ? 9.18 -0.33 20.641 1 83.75 129 ASP B CA 1
ATOM 4385 C C . ASP B 1 129 ? 9.305 -1.734 20.062 1 83.75 129 ASP B C 1
ATOM 4387 O O . ASP B 1 129 ? 10.117 -1.965 19.156 1 83.75 129 ASP B O 1
ATOM 4391 N N . GLN B 1 130 ? 8.664 -2.646 20.578 1 77.12 130 GLN B N 1
ATOM 4392 C CA . GLN B 1 130 ? 8.656 -4.02 20.094 1 77.12 130 GLN B CA 1
ATOM 4393 C C . GLN B 1 130 ? 7.469 -4.797 20.656 1 77.12 130 GLN B C 1
ATOM 4395 O O . GLN B 1 130 ? 6.848 -4.363 21.625 1 77.12 130 GLN B O 1
ATOM 4400 N N . TYR B 1 131 ? 7.031 -5.797 19.844 1 64.56 131 TYR B N 1
ATOM 4401 C CA . TYR B 1 131 ? 6.094 -6.734 20.453 1 64.56 131 TYR B CA 1
ATOM 4402 C C . TYR B 1 131 ? 6.832 -7.77 21.297 1 64.56 131 TYR B C 1
ATOM 4404 O O . TYR B 1 131 ? 7.934 -8.195 20.938 1 64.56 131 TYR B O 1
ATOM 4412 N N . GLU B 1 132 ? 6.742 -7.594 22.641 1 55.75 132 GLU B N 1
ATOM 4413 C CA . GLU B 1 132 ? 7.41 -8.508 23.562 1 55.75 132 GLU B CA 1
ATOM 4414 C C . GLU B 1 132 ? 7.355 -9.945 23.047 1 55.75 132 GLU B C 1
ATOM 4416 O O . GLU B 1 132 ? 7.965 -10.836 23.641 1 55.75 132 GLU B O 1
ATOM 4421 N N . ALA B 1 133 ? 6.543 -10.172 22.062 1 50.81 133 ALA B N 1
ATOM 4422 C CA . ALA B 1 133 ? 6.543 -11.617 21.844 1 50.81 133 ALA B CA 1
ATOM 4423 C C . ALA B 1 133 ? 7.934 -12.117 21.453 1 50.81 133 ALA B C 1
ATOM 4425 O O . ALA B 1 133 ? 8.719 -11.383 20.859 1 50.81 133 ALA B O 1
ATOM 4426 N N . LYS B 1 134 ? 8.461 -13.18 22.141 1 48.5 134 LYS B N 1
ATOM 4427 C CA . LYS B 1 134 ? 9.609 -14.039 21.859 1 48.5 134 LYS B CA 1
ATOM 4428 C C . LYS B 1 134 ? 9.922 -14.078 20.359 1 48.5 134 LYS B C 1
ATOM 4430 O O . LYS B 1 134 ? 10.688 -14.922 19.906 1 48.5 134 LYS B O 1
ATOM 4435 N N . LEU B 1 135 ? 9.219 -13.242 19.578 1 52.75 135 LEU B N 1
ATOM 4436 C CA . LEU B 1 135 ? 9.406 -13.5 18.156 1 52.75 135 LEU B CA 1
ATOM 4437 C C . LEU B 1 135 ? 10.695 -12.859 17.656 1 52.75 135 LEU B C 1
ATOM 4439 O O . LEU B 1 135 ? 11.031 -11.742 18.047 1 52.75 135 LEU B O 1
ATOM 4443 N N . ASN B 1 136 ? 11.703 -13.523 17.703 1 56.66 136 ASN B N 1
ATOM 4444 C CA . ASN B 1 136 ? 12.961 -13.219 17.047 1 56.66 136 ASN B CA 1
ATOM 4445 C C . ASN B 1 136 ? 12.75 -12.32 15.828 1 56.66 136 ASN B C 1
ATOM 4447 O O . ASN B 1 136 ? 13.297 -12.57 14.75 1 56.66 136 ASN B O 1
ATOM 4451 N N . VAL B 1 137 ? 11.68 -11.445 15.977 1 65.25 137 VAL B N 1
ATOM 4452 C CA . VAL B 1 137 ? 11.516 -10.523 14.852 1 65.25 137 VAL B CA 1
ATOM 4453 C C . VAL B 1 137 ? 12.391 -9.289 15.062 1 65.25 137 VAL B C 1
ATOM 4455 O O . VAL B 1 137 ? 12.148 -8.508 15.984 1 65.25 137 VAL B O 1
ATOM 4458 N N . ASN B 1 138 ? 13.492 -9.289 14.5 1 75.75 138 ASN B N 1
ATOM 4459 C CA . ASN B 1 138 ? 14.469 -8.211 14.625 1 75.75 138 ASN B CA 1
ATOM 4460 C C . ASN B 1 138 ? 14.07 -7 13.781 1 75.75 138 ASN B C 1
ATOM 4462 O O . ASN B 1 138 ? 14.773 -6.637 12.844 1 75.75 138 ASN B O 1
ATOM 4466 N N . VAL B 1 139 ? 12.883 -6.387 14.039 1 86.62 139 VAL B N 1
ATOM 4467 C CA . VAL B 1 139 ? 12.477 -5.148 13.375 1 86.62 139 VAL B CA 1
ATOM 4468 C C . VAL B 1 139 ? 12.555 -3.988 14.367 1 86.62 139 VAL B C 1
ATOM 4470 O O . VAL B 1 139 ? 12.078 -4.094 15.5 1 86.62 139 VAL B O 1
ATOM 4473 N N . GLU B 1 140 ? 13.227 -2.936 14.023 1 90.88 140 GLU B N 1
ATOM 4474 C CA . GLU B 1 140 ? 13.336 -1.731 14.844 1 90.88 140 GLU B CA 1
ATOM 4475 C C . GLU B 1 140 ? 12.023 -0.948 14.844 1 90.88 140 GLU B C 1
ATOM 4477 O O . GLU B 1 140 ? 11.164 -1.167 13.992 1 90.88 140 GLU B O 1
ATOM 4482 N N . ALA B 1 141 ? 11.883 -0.15 15.867 1 93.56 141 ALA B N 1
ATOM 4483 C CA . ALA B 1 141 ? 10.727 0.744 15.938 1 93.56 141 ALA B CA 1
ATOM 4484 C C . ALA B 1 141 ? 11.156 2.201 15.797 1 93.56 141 ALA B C 1
ATOM 4486 O O . ALA B 1 141 ? 12.289 2.557 16.125 1 93.56 141 ALA B O 1
ATOM 4487 N N . TYR B 1 142 ? 10.289 3 15.266 1 95.19 142 TYR B N 1
ATOM 4488 C CA . TYR B 1 142 ? 10.5 4.441 15.328 1 95.19 142 TYR B CA 1
ATOM 4489 C C . TYR B 1 142 ? 10.523 4.934 16.766 1 95.19 142 TYR B C 1
ATOM 4491 O O . TYR B 1 142 ? 9.766 4.438 17.609 1 95.19 142 TYR B O 1
ATOM 4499 N N . PRO B 1 143 ? 11.336 5.852 17.156 1 92.31 143 PRO B N 1
ATOM 4500 C CA . PRO B 1 143 ? 11.5 6.266 18.547 1 92.31 143 PRO B CA 1
ATOM 4501 C C . PRO B 1 143 ? 10.211 6.84 19.141 1 92.31 143 PRO B C 1
ATOM 4503 O O . PRO B 1 143 ? 9.898 6.578 20.312 1 92.31 143 PRO B O 1
ATOM 4506 N N . MET B 1 144 ? 9.445 7.582 18.672 1 94.88 144 MET B N 1
ATOM 4507 C CA . MET B 1 144 ? 8.188 8.219 19.047 1 94.88 144 MET B CA 1
ATOM 4508 C C . MET B 1 144 ? 8.18 8.586 20.531 1 94.88 144 MET B C 1
ATOM 4510 O O . MET B 1 144 ? 7.246 8.242 21.25 1 94.88 144 MET B O 1
ATOM 4514 N N . ALA B 1 145 ? 9.125 9.32 20.984 1 92.94 145 ALA B N 1
ATOM 4515 C CA . ALA B 1 145 ? 9.273 9.688 22.391 1 92.94 145 ALA B CA 1
ATOM 4516 C C . ALA B 1 145 ? 9.438 11.203 22.547 1 92.94 145 ALA B C 1
ATOM 4518 O O . ALA B 1 145 ? 9.555 11.703 23.672 1 92.94 145 ALA B O 1
ATOM 4519 N N . SER B 1 146 ? 9.344 11.883 21.531 1 92.81 146 SER B N 1
ATOM 4520 C CA . SER B 1 146 ? 9.492 13.328 21.594 1 92.81 146 SER B CA 1
ATOM 4521 C C . SER B 1 146 ? 8.227 13.992 22.141 1 92.81 146 SER B C 1
ATOM 4523 O O . SER B 1 146 ? 7.164 13.367 22.172 1 92.81 146 SER B O 1
ATOM 4525 N N . ASN B 1 147 ? 8.43 15.234 22.656 1 90.94 147 ASN B N 1
ATOM 4526 C CA . ASN B 1 147 ? 7.34 16.109 23.094 1 90.94 147 ASN B CA 1
ATOM 4527 C C . ASN B 1 147 ? 7.395 17.453 22.391 1 90.94 147 ASN B C 1
ATOM 4529 O O . ASN B 1 147 ? 8.273 18.266 22.672 1 90.94 147 ASN B O 1
ATOM 4533 N N . PRO B 1 148 ? 6.465 17.734 21.469 1 93.94 148 PRO B N 1
ATOM 4534 C CA . PRO B 1 148 ? 5.332 16.922 21 1 93.94 148 PRO B CA 1
ATOM 4535 C C . PRO B 1 148 ? 5.773 15.688 20.234 1 93.94 148 PRO B C 1
ATOM 4537 O O . PRO B 1 148 ? 6.926 15.594 19.812 1 93.94 148 PRO B O 1
ATOM 4540 N N . LYS B 1 149 ? 4.738 14.734 20.141 1 94.94 149 LYS B N 1
ATOM 4541 C CA . LYS B 1 149 ? 5.004 13.531 19.344 1 94.94 149 LYS B CA 1
ATOM 4542 C C . LYS B 1 149 ? 5.297 13.883 17.891 1 94.94 149 LYS B C 1
ATOM 4544 O O . LYS B 1 149 ? 6.105 13.227 17.234 1 94.94 149 LYS B O 1
ATOM 4549 N N . GLY B 1 150 ? 4.656 14.867 17.422 1 95.56 150 GLY B N 1
ATOM 4550 C CA . GLY B 1 150 ? 4.785 15.32 16.047 1 95.56 150 GLY B CA 1
ATOM 4551 C C . GLY B 1 150 ? 3.818 16.438 15.695 1 95.56 150 GLY B C 1
ATOM 4552 O O . GLY B 1 150 ? 3.217 17.047 16.578 1 95.56 150 GLY B O 1
ATOM 4553 N N . HIS B 1 151 ? 3.754 16.75 14.469 1 96.12 151 HIS B N 1
ATOM 4554 C CA . HIS B 1 151 ? 2.822 17.734 13.922 1 96.12 151 HIS B CA 1
ATOM 4555 C C . HIS B 1 151 ? 1.794 17.062 13.016 1 96.12 151 HIS B C 1
ATOM 4557 O O . HIS B 1 151 ? 2.135 16.172 12.234 1 96.12 151 HIS B O 1
ATOM 4563 N N . ALA B 1 152 ? 0.544 17.469 13.219 1 97.94 152 ALA B N 1
ATOM 4564 C CA . ALA B 1 152 ? -0.538 16.922 12.406 1 97.94 152 ALA B CA 1
ATOM 4565 C C . ALA B 1 152 ? -1.24 18.016 11.617 1 97.94 152 ALA B C 1
ATOM 4567 O O . ALA B 1 152 ? -1.825 18.938 12.203 1 97.94 152 ALA B O 1
ATOM 4568 N N . LEU B 1 153 ? -1.172 17.938 10.312 1 98.25 153 LEU B N 1
ATOM 4569 C CA . LEU B 1 153 ? -1.909 18.828 9.422 1 98.25 153 LEU B CA 1
ATOM 4570 C C . LEU B 1 153 ? -3.221 18.203 8.977 1 98.25 153 LEU B C 1
ATOM 4572 O O . LEU B 1 153 ? -3.217 17.109 8.383 1 98.25 153 LEU B O 1
ATOM 4576 N N . ILE B 1 154 ? -4.328 18.812 9.312 1 97.94 154 ILE B N 1
ATOM 4577 C CA . ILE B 1 154 ? -5.637 18.312 8.891 1 97.94 154 ILE B CA 1
ATOM 4578 C C . ILE B 1 154 ? -6.254 19.281 7.883 1 97.94 154 ILE B C 1
ATOM 4580 O O . ILE B 1 154 ? -6.531 20.438 8.211 1 97.94 154 ILE B O 1
ATOM 4584 N N . LEU B 1 155 ? -6.438 18.812 6.688 1 97.38 155 LEU B N 1
ATOM 4585 C CA . LEU B 1 155 ? -7.008 19.594 5.594 1 97.38 155 LEU B CA 1
ATOM 4586 C C . LEU B 1 155 ? -8.43 19.141 5.289 1 97.38 155 LEU B C 1
ATOM 4588 O O . LEU B 1 155 ? -8.648 18.016 4.848 1 97.38 155 LEU B O 1
ATOM 4592 N N . ASN B 1 156 ? -9.375 20.016 5.508 1 95.94 156 ASN B N 1
ATOM 4593 C CA . ASN B 1 156 ? -10.781 19.719 5.25 1 95.94 156 ASN B CA 1
ATOM 4594 C C . ASN B 1 156 ? -11.359 20.625 4.172 1 95.94 156 ASN B C 1
ATOM 4596 O O . ASN B 1 156 ? -11.641 21.812 4.43 1 95.94 156 ASN B O 1
ATOM 4600 N N . ILE B 1 157 ? -11.539 20.062 2.988 1 94.06 157 ILE B N 1
ATOM 4601 C CA . ILE B 1 157 ? -12.18 20.812 1.907 1 94.06 157 ILE B CA 1
ATOM 4602 C C . ILE B 1 157 ? -13.648 20.406 1.809 1 94.06 157 ILE B C 1
ATOM 4604 O O . ILE B 1 157 ? -13.984 19.406 1.169 1 94.06 157 ILE B O 1
ATOM 4608 N N . ASN B 1 158 ? -14.484 21.188 2.324 1 88.81 158 ASN B N 1
ATOM 4609 C CA . ASN B 1 158 ? -15.906 20.875 2.387 1 88.81 158 ASN B CA 1
ATOM 4610 C C . ASN B 1 158 ? -16.703 21.625 1.322 1 88.81 158 ASN B C 1
ATOM 4612 O O . ASN B 1 158 ? -17.547 21.047 0.636 1 88.81 158 ASN B O 1
ATOM 4616 N N . ASN B 1 159 ? -16.422 22.875 1.235 1 85.81 159 ASN B N 1
ATOM 4617 C CA . ASN B 1 159 ? -17.141 23.703 0.285 1 85.81 159 ASN B CA 1
ATOM 4618 C C . ASN B 1 159 ? -16.375 23.859 -1.027 1 85.81 159 ASN B C 1
ATOM 4620 O O . ASN B 1 159 ? -15.398 24.594 -1.099 1 85.81 159 ASN B O 1
ATOM 4624 N N . ILE B 1 160 ? -16.812 23.141 -2.002 1 85.88 160 ILE B N 1
ATOM 4625 C CA . ILE B 1 160 ? -16.203 23.203 -3.328 1 85.88 160 ILE B CA 1
ATOM 4626 C C . ILE B 1 160 ? -17.188 23.828 -4.312 1 85.88 160 ILE B C 1
ATOM 4628 O O . ILE B 1 160 ? -18.375 23.516 -4.289 1 85.88 160 ILE B O 1
ATOM 4632 N N . LYS B 1 161 ? -16.703 24.672 -5.078 1 77.25 161 LYS B N 1
ATOM 4633 C CA . LYS B 1 161 ? -17.547 25.328 -6.066 1 77.25 161 LYS B CA 1
ATOM 4634 C C . LYS B 1 161 ? -18.328 24.312 -6.898 1 77.25 161 LYS B C 1
ATOM 4636 O O . LYS B 1 161 ? -17.75 23.359 -7.402 1 77.25 161 LYS B O 1
ATOM 4641 N N . TYR B 1 162 ? -19.609 24.359 -6.961 1 71.75 162 TYR B N 1
ATOM 4642 C CA . TYR B 1 162 ? -20.547 23.594 -7.777 1 71.75 162 TYR B CA 1
ATOM 4643 C C . TYR B 1 162 ? -20.672 22.156 -7.277 1 71.75 162 TYR B C 1
ATOM 4645 O O . TYR B 1 162 ? -20.984 21.25 -8.047 1 71.75 162 TYR B O 1
ATOM 4653 N N . ARG B 1 163 ? -20.188 21.938 -6.09 1 78.19 163 ARG B N 1
ATOM 4654 C CA . ARG B 1 163 ? -20.359 20.609 -5.5 1 78.19 163 ARG B CA 1
ATOM 4655 C C . ARG B 1 163 ? -21.172 20.688 -4.207 1 78.19 163 ARG B C 1
ATOM 4657 O O . ARG B 1 163 ? -21.203 21.734 -3.557 1 78.19 163 ARG B O 1
ATOM 4664 N N . ASP B 1 164 ? -21.75 19.594 -3.887 1 74.44 164 ASP B N 1
ATOM 4665 C CA . ASP B 1 164 ? -22.516 19.516 -2.648 1 74.44 164 ASP B CA 1
ATOM 4666 C C . ASP B 1 164 ? -21.594 19.562 -1.429 1 74.44 164 ASP B C 1
ATOM 4668 O O . ASP B 1 164 ? -20.469 19.078 -1.481 1 74.44 164 ASP B O 1
ATOM 4672 N N . GLU B 1 165 ? -22.141 20.109 -0.474 1 79.06 165 GLU B N 1
ATOM 4673 C CA . GLU B 1 165 ? -21.422 20.125 0.8 1 79.06 165 GLU B CA 1
ATOM 4674 C C . GLU B 1 165 ? -21.266 18.703 1.349 1 79.06 165 GLU B C 1
ATOM 4676 O O . GLU B 1 165 ? -22.141 17.859 1.188 1 79.06 165 GLU B O 1
ATOM 4681 N N . ARG B 1 166 ? -20.188 18.484 1.93 1 82.56 166 ARG B N 1
ATOM 4682 C CA . ARG B 1 166 ? -19.922 17.219 2.598 1 82.56 166 ARG B CA 1
ATOM 4683 C C . ARG B 1 166 ? -20.469 17.234 4.027 1 82.56 166 ARG B C 1
ATOM 4685 O O . ARG B 1 166 ? -19.719 17.469 4.973 1 82.56 166 ARG B O 1
ATOM 4692 N N . LYS B 1 167 ? -21.688 16.891 4.156 1 76.62 167 LYS B N 1
ATOM 4693 C CA . LYS B 1 167 ? -22.328 16.891 5.469 1 76.62 167 LYS B CA 1
ATOM 4694 C C . LYS B 1 167 ? -21.594 15.953 6.43 1 76.62 167 LYS B C 1
ATOM 4696 O O . LYS B 1 167 ? -21.219 14.852 6.051 1 76.62 167 LYS B O 1
ATOM 4701 N N . GLY B 1 168 ? -21.359 16.359 7.641 1 83.56 168 GLY B N 1
ATOM 4702 C CA . GLY B 1 168 ? -20.672 15.547 8.633 1 83.56 168 GLY B CA 1
ATOM 4703 C C . GLY B 1 168 ? -19.172 15.773 8.664 1 83.56 168 GLY B C 1
ATOM 4704 O O . GLY B 1 168 ? -18.484 15.273 9.555 1 83.56 168 GLY B O 1
ATOM 4705 N N . SER B 1 169 ? -18.719 16.562 7.664 1 88.81 169 SER B N 1
ATOM 4706 C CA . SER B 1 169 ? -17.281 16.812 7.578 1 88.81 169 SER B CA 1
ATOM 4707 C C . SER B 1 169 ? -16.781 17.562 8.805 1 88.81 169 SER B C 1
ATOM 4709 O O . SER B 1 169 ? -15.633 17.375 9.227 1 88.81 169 SER B O 1
ATOM 4711 N N . ASP B 1 170 ? -17.656 18.328 9.367 1 88 170 ASP B N 1
ATOM 4712 C CA . ASP B 1 170 ? -17.281 19.062 10.57 1 88 170 ASP B CA 1
ATOM 4713 C C . ASP B 1 170 ? -17.094 18.109 11.758 1 88 170 ASP B C 1
ATOM 4715 O O . ASP B 1 170 ? -16.234 18.344 12.609 1 88 170 ASP B O 1
ATOM 4719 N N . VAL B 1 171 ? -17.922 17.125 11.797 1 89.56 171 VAL B N 1
ATOM 4720 C CA . VAL B 1 171 ? -17.797 16.109 12.844 1 89.56 171 VAL B CA 1
ATOM 4721 C C . VAL B 1 171 ? -16.469 15.359 12.688 1 89.56 171 VAL B C 1
ATOM 4723 O O . VAL B 1 171 ? -15.773 15.109 13.672 1 89.56 171 VAL B O 1
ATOM 4726 N N . ASP B 1 172 ? -16.141 15.047 11.453 1 94.62 172 ASP B N 1
ATOM 4727 C CA . ASP B 1 172 ? -14.859 14.406 11.172 1 94.62 172 ASP B CA 1
ATOM 4728 C C . ASP B 1 172 ? -13.695 15.273 11.648 1 94.62 172 ASP B C 1
ATOM 4730 O O . ASP B 1 172 ? -12.766 14.773 12.289 1 94.62 172 ASP B O 1
ATOM 4734 N N . MET B 1 173 ? -13.805 16.5 11.336 1 93.19 173 MET B N 1
ATOM 4735 C CA . MET B 1 173 ? -12.75 17.438 11.711 1 93.19 173 MET B CA 1
ATOM 4736 C C . MET B 1 173 ? -12.578 17.5 13.219 1 93.19 173 MET B C 1
ATOM 4738 O O . MET B 1 173 ? -11.461 17.438 13.727 1 93.19 173 MET B O 1
ATOM 4742 N N . ALA B 1 174 ? -13.609 17.609 13.898 1 91.38 174 ALA B N 1
ATOM 4743 C CA . ALA B 1 174 ? -13.57 17.688 15.359 1 91.38 174 ALA B CA 1
ATOM 4744 C C . ALA B 1 174 ? -12.969 16.422 15.961 1 91.38 174 ALA B C 1
ATOM 4746 O O . ALA B 1 174 ? -12.164 16.5 16.891 1 91.38 174 ALA B O 1
ATOM 4747 N N . ASN B 1 175 ? -13.375 15.305 15.438 1 93.31 175 ASN B N 1
ATOM 4748 C CA . ASN B 1 175 ? -12.883 14.031 15.945 1 93.31 175 ASN B CA 1
ATOM 4749 C C . ASN B 1 175 ? -11.383 13.875 15.695 1 93.31 175 ASN B C 1
ATOM 4751 O O . ASN B 1 175 ? -10.656 13.391 16.562 1 93.31 175 ASN B O 1
ATOM 4755 N N . LEU B 1 176 ? -10.977 14.289 14.555 1 97.31 176 LEU B N 1
ATOM 4756 C CA . LEU B 1 176 ? -9.562 14.18 14.211 1 97.31 176 LEU B CA 1
ATOM 4757 C C . LEU B 1 176 ? -8.719 15.102 15.078 1 97.31 176 LEU B C 1
ATOM 4759 O O . LEU B 1 176 ? -7.637 14.719 15.531 1 97.31 176 LEU B O 1
ATOM 4763 N N . MET B 1 177 ? -9.203 16.266 15.273 1 94.88 177 MET B N 1
ATOM 4764 C CA . MET B 1 177 ? -8.477 17.203 16.125 1 94.88 177 MET B CA 1
ATOM 4765 C C . MET B 1 177 ? -8.336 16.656 17.547 1 94.88 177 MET B C 1
ATOM 4767 O O . MET B 1 177 ? -7.242 16.672 18.109 1 94.88 177 MET B O 1
ATOM 4771 N N . LYS B 1 178 ? -9.445 16.125 18.016 1 92.25 178 LYS B N 1
ATOM 4772 C CA . LYS B 1 178 ? -9.438 15.547 19.359 1 92.25 178 LYS B CA 1
ATOM 4773 C C . LYS B 1 178 ? -8.477 14.367 19.438 1 92.25 178 LYS B C 1
ATOM 4775 O O . LYS B 1 178 ? -7.719 14.242 20.406 1 92.25 178 LYS B O 1
ATOM 4780 N N . LEU B 1 179 ? -8.5 13.562 18.453 1 96.81 179 LEU B N 1
ATOM 4781 C CA . LEU B 1 179 ? -7.66 12.367 18.438 1 96.81 179 LEU B CA 1
ATOM 4782 C C . LEU B 1 179 ? -6.18 12.742 18.453 1 96.81 179 LEU B C 1
ATOM 4784 O O . LEU B 1 179 ? -5.426 12.281 19.312 1 96.81 179 LEU B O 1
ATOM 4788 N N . PHE B 1 180 ? -5.75 13.578 17.531 1 97.38 180 PHE B N 1
ATOM 4789 C CA . PHE B 1 180 ? -4.324 13.852 17.375 1 97.38 180 PHE B CA 1
ATOM 4790 C C . PHE B 1 180 ? -3.807 14.711 18.531 1 97.38 180 PHE B C 1
ATOM 4792 O O . PHE B 1 180 ? -2.656 14.57 18.938 1 97.38 180 PHE B O 1
ATOM 4799 N N . GLN B 1 181 ? -4.656 15.523 19.031 1 92.75 181 GLN B N 1
ATOM 4800 C CA . GLN B 1 181 ? -4.277 16.219 20.266 1 92.75 181 GLN B CA 1
ATOM 4801 C C . GLN B 1 181 ? -4.055 15.227 21.406 1 92.75 181 GLN B C 1
ATOM 4803 O O . GLN B 1 181 ? -3.074 15.328 22.141 1 92.75 181 GLN B O 1
ATOM 4808 N N . GLY B 1 182 ? -4.973 14.297 21.484 1 92.44 182 GLY B N 1
ATOM 4809 C CA . GLY B 1 182 ? -4.855 13.266 22.516 1 92.44 182 GLY B CA 1
ATOM 4810 C C . GLY B 1 182 ? -3.621 12.398 22.359 1 92.44 182 GLY B C 1
ATOM 4811 O O . GLY B 1 182 ? -3.082 11.891 23.344 1 92.44 182 GLY B O 1
ATOM 4812 N N . LEU B 1 183 ? -3.188 12.266 21.156 1 96.12 183 LEU B N 1
ATOM 4813 C CA . LEU B 1 183 ? -2.004 11.461 20.859 1 96.12 183 LEU B CA 1
ATOM 4814 C C . LEU B 1 183 ? -0.731 12.25 21.156 1 96.12 183 LEU B C 1
ATOM 4816 O O . LEU B 1 183 ? 0.369 11.695 21.125 1 96.12 183 LEU B O 1
ATOM 4820 N N . GLY B 1 184 ? -0.842 13.547 21.406 1 93.94 184 GLY B N 1
ATOM 4821 C CA . GLY B 1 184 ? 0.31 14.367 21.75 1 93.94 184 GLY B CA 1
ATOM 4822 C C . GLY B 1 184 ? 0.869 15.141 20.562 1 93.94 184 GLY B C 1
ATOM 4823 O O . GLY B 1 184 ? 2.027 15.562 20.594 1 93.94 184 GLY B O 1
ATOM 4824 N N . TYR B 1 185 ? 0.037 15.344 19.547 1 95.94 185 TYR B N 1
ATOM 4825 C CA . TYR B 1 185 ? 0.466 16.094 18.375 1 95.94 185 TYR B CA 1
ATOM 4826 C C . TYR B 1 185 ? 0.056 17.562 18.484 1 95.94 185 TYR B C 1
ATOM 4828 O O . TYR B 1 185 ? -0.925 17.891 19.172 1 95.94 185 TYR B O 1
ATOM 4836 N N . ILE B 1 186 ? 0.877 18.406 17.906 1 95.62 186 ILE B N 1
ATOM 4837 C CA . ILE B 1 186 ? 0.405 19.75 17.594 1 95.62 186 ILE B CA 1
ATOM 4838 C C . ILE B 1 186 ? -0.432 19.719 16.312 1 95.62 186 ILE B C 1
ATOM 4840 O O . ILE B 1 186 ? 0.051 19.312 15.258 1 95.62 186 ILE B O 1
ATOM 4844 N N . VAL B 1 187 ? -1.675 20.188 16.453 1 96.5 187 VAL B N 1
ATOM 4845 C CA . VAL B 1 187 ? -2.615 20.031 15.344 1 96.5 187 VAL B CA 1
ATOM 4846 C C . VAL B 1 187 ? -2.748 21.359 14.594 1 96.5 187 VAL B C 1
ATOM 4848 O O . VAL B 1 187 ? -2.869 22.422 15.203 1 96.5 187 VAL B O 1
ATOM 4851 N N . HIS B 1 188 ? -2.701 21.266 13.242 1 96.38 188 HIS B N 1
ATOM 4852 C CA . HIS B 1 188 ? -2.852 22.391 12.32 1 96.38 188 HIS B CA 1
ATOM 4853 C C . HIS B 1 188 ? -4.051 22.188 11.398 1 96.38 188 HIS B C 1
ATOM 4855 O O . HIS B 1 188 ? -3.904 21.672 10.289 1 96.38 188 HIS B O 1
ATOM 4861 N N . PRO B 1 189 ? -5.238 22.625 11.836 1 96.62 189 PRO B N 1
ATOM 4862 C CA . PRO B 1 189 ? -6.434 22.469 11.008 1 96.62 189 PRO B CA 1
ATOM 4863 C C . PRO B 1 189 ? -6.562 23.562 9.945 1 96.62 189 PRO B C 1
ATOM 4865 O O . PRO B 1 189 ? -6.273 24.734 10.219 1 96.62 189 PRO B O 1
ATOM 4868 N N . LYS B 1 190 ? -6.867 23.234 8.742 1 96.19 190 LYS B N 1
ATOM 4869 C CA . LYS B 1 190 ? -7.148 24.141 7.637 1 96.19 190 LYS B CA 1
ATOM 4870 C C . LYS B 1 190 ? -8.422 23.734 6.898 1 96.19 190 LYS B C 1
ATOM 4872 O O . LYS B 1 190 ? -8.672 22.547 6.695 1 96.19 190 LYS B O 1
ATOM 4877 N N . VAL B 1 191 ? -9.195 24.75 6.516 1 94.5 191 VAL B N 1
ATOM 4878 C CA . VAL B 1 191 ? -10.5 24.453 5.926 1 94.5 191 VAL B CA 1
ATOM 4879 C C . VAL B 1 191 ? -10.648 25.188 4.602 1 94.5 191 VAL B C 1
ATOM 4881 O O . VAL B 1 191 ? -10.25 26.344 4.48 1 94.5 191 VAL B O 1
ATOM 4884 N N . ASP B 1 192 ? -11.117 24.516 3.645 1 94.5 192 ASP B N 1
ATOM 4885 C CA . ASP B 1 192 ? -11.602 25.047 2.373 1 94.5 192 ASP B CA 1
ATOM 4886 C C . ASP B 1 192 ? -10.539 25.922 1.706 1 94.5 192 ASP B C 1
ATOM 4888 O O . ASP B 1 192 ? -10.805 27.078 1.353 1 94.5 192 ASP B O 1
ATOM 4892 N N . LEU B 1 193 ? -9.453 25.297 1.485 1 95.31 193 LEU B N 1
ATOM 4893 C CA . LEU B 1 193 ? -8.328 25.938 0.821 1 95.31 193 LEU B CA 1
ATOM 4894 C C . LEU B 1 193 ? -8.477 25.859 -0.694 1 95.31 193 LEU B C 1
ATOM 4896 O O . LEU B 1 193 ? -8.883 24.828 -1.233 1 95.31 193 LEU B O 1
ATOM 4900 N N . THR B 1 194 ? -8.234 26.984 -1.333 1 93.94 194 THR B N 1
ATOM 4901 C CA . THR B 1 194 ? -8.062 26.938 -2.779 1 93.94 194 THR B CA 1
ATOM 4902 C C . THR B 1 194 ? -6.781 26.172 -3.141 1 93.94 194 THR B C 1
ATOM 4904 O O . THR B 1 194 ? -5.984 25.844 -2.264 1 93.94 194 THR B O 1
ATOM 4907 N N . GLU B 1 195 ? -6.629 25.875 -4.449 1 93.88 195 GLU B N 1
ATOM 4908 C CA . GLU B 1 195 ? -5.445 25.156 -4.895 1 93.88 195 GLU B CA 1
ATOM 4909 C C . GLU B 1 195 ? -4.168 25.875 -4.488 1 93.88 195 GLU B C 1
ATOM 4911 O O . GLU B 1 195 ? -3.232 25.266 -3.971 1 93.88 195 GLU B O 1
ATOM 4916 N N . LYS B 1 196 ? -4.18 27.172 -4.754 1 91.81 196 LYS B N 1
ATOM 4917 C CA . LYS B 1 196 ? -3.006 27.969 -4.422 1 91.81 196 LYS B CA 1
ATOM 4918 C C . LYS B 1 196 ? -2.756 27.984 -2.918 1 91.81 196 LYS B C 1
ATOM 4920 O O . LYS B 1 196 ? -1.621 27.812 -2.469 1 91.81 196 LYS B O 1
ATOM 4925 N N . GLN B 1 197 ? -3.777 28.203 -2.141 1 94.75 197 GLN B N 1
ATOM 4926 C CA . GLN B 1 197 ? -3.664 28.188 -0.685 1 94.75 197 GLN B CA 1
ATOM 4927 C C . GLN B 1 197 ? -3.178 26.828 -0.184 1 94.75 197 GLN B C 1
ATOM 4929 O O . GLN B 1 197 ? -2.375 26.766 0.748 1 94.75 197 GLN B O 1
ATOM 4934 N N . PHE B 1 198 ? -3.672 25.828 -0.812 1 95.31 198 PHE B N 1
ATOM 4935 C CA . PHE B 1 198 ? -3.309 24.469 -0.468 1 95.31 198 PHE B CA 1
ATOM 4936 C C . PHE B 1 198 ? -1.806 24.25 -0.598 1 95.31 198 PHE B C 1
ATOM 4938 O O . PHE B 1 198 ? -1.16 23.766 0.331 1 95.31 198 PHE B O 1
ATOM 4945 N N . LYS B 1 199 ? -1.284 24.594 -1.662 1 93.12 199 LYS B N 1
ATOM 4946 C CA . LYS B 1 199 ? 0.142 24.422 -1.928 1 93.12 199 LYS B CA 1
ATOM 4947 C C . LYS B 1 199 ? 0.979 25.25 -0.949 1 93.12 199 LYS B C 1
ATOM 4949 O O . LYS B 1 199 ? 2.006 24.781 -0.456 1 93.12 199 LYS B O 1
ATOM 4954 N N . ASN B 1 200 ? 0.516 26.406 -0.647 1 93.56 200 ASN B N 1
ATOM 4955 C CA . ASN B 1 200 ? 1.209 27.266 0.315 1 93.56 200 ASN B CA 1
ATOM 4956 C C . ASN B 1 200 ? 1.203 26.641 1.712 1 93.56 200 ASN B C 1
ATOM 4958 O O . ASN B 1 200 ? 2.213 26.688 2.416 1 93.56 200 ASN B O 1
ATOM 4962 N N . VAL B 1 201 ? 0.108 26.125 2.076 1 95.75 201 VAL B N 1
ATOM 4963 C CA . VAL B 1 201 ? -0.049 25.531 3.398 1 95.75 201 VAL B CA 1
ATOM 4964 C C . VAL B 1 201 ? 0.88 24.328 3.535 1 95.75 201 VAL B C 1
ATOM 4966 O O . VAL B 1 201 ? 1.486 24.125 4.59 1 95.75 201 VAL B O 1
ATOM 4969 N N . ILE B 1 202 ? 0.983 23.547 2.498 1 95.5 202 ILE B N 1
ATOM 4970 C CA . ILE B 1 202 ? 1.876 22.391 2.51 1 95.5 202 ILE B CA 1
ATOM 4971 C C . ILE B 1 202 ? 3.314 22.844 2.734 1 95.5 202 ILE B C 1
ATOM 4973 O O . ILE B 1 202 ? 4.02 22.312 3.586 1 95.5 202 ILE B O 1
ATOM 4977 N N . ASN B 1 203 ? 3.672 23.844 2.074 1 91 203 ASN B N 1
ATOM 4978 C CA . ASN B 1 203 ? 5.031 24.359 2.203 1 91 203 ASN B CA 1
ATOM 4979 C C . ASN B 1 203 ? 5.289 24.922 3.598 1 91 203 ASN B C 1
ATOM 4981 O O . ASN B 1 203 ? 6.348 24.688 4.184 1 91 203 ASN B O 1
ATOM 4985 N N . GLU B 1 204 ? 4.371 25.688 4.016 1 93.44 204 GLU B N 1
ATOM 4986 C CA . GLU B 1 204 ? 4.488 26.25 5.355 1 93.44 204 GLU B CA 1
ATOM 4987 C C . GLU B 1 204 ? 4.578 25.156 6.414 1 93.44 204 GLU B C 1
ATOM 4989 O O . GLU B 1 204 ? 5.367 25.266 7.355 1 93.44 204 GLU B O 1
ATOM 4994 N N . PHE B 1 205 ? 3.812 24.203 6.27 1 95.5 205 PHE B N 1
ATOM 4995 C CA . PHE B 1 205 ? 3.799 23.109 7.223 1 95.5 205 PHE B CA 1
ATOM 4996 C C . PHE B 1 205 ? 5.141 22.375 7.23 1 95.5 205 PHE B C 1
ATOM 4998 O O . PHE B 1 205 ? 5.652 22.016 8.289 1 95.5 205 PHE B O 1
ATOM 5005 N N . ILE B 1 206 ? 5.637 22.141 6.07 1 93.5 206 ILE B N 1
ATOM 5006 C CA . ILE B 1 206 ? 6.945 21.5 5.957 1 93.5 206 ILE B CA 1
ATOM 5007 C C . ILE B 1 206 ? 7.996 22.328 6.688 1 93.5 206 ILE B C 1
ATOM 5009 O O . ILE B 1 206 ? 8.836 21.797 7.41 1 93.5 206 ILE B O 1
ATOM 5013 N N . ASN B 1 207 ? 7.918 23.594 6.559 1 90.81 207 ASN B N 1
ATOM 5014 C CA . ASN B 1 207 ? 8.836 24.5 7.242 1 90.81 207 ASN B CA 1
ATOM 5015 C C . ASN B 1 207 ? 8.688 24.406 8.758 1 90.81 207 ASN B C 1
ATOM 5017 O O . ASN B 1 207 ? 9.68 24.422 9.484 1 90.81 207 ASN B O 1
ATOM 5021 N N . ILE B 1 208 ? 7.496 24.328 9.188 1 92.5 208 ILE B N 1
ATOM 5022 C CA . ILE B 1 208 ? 7.227 24.188 10.609 1 92.5 208 ILE B CA 1
ATOM 5023 C C . ILE B 1 208 ? 7.852 22.891 11.125 1 92.5 208 ILE B C 1
ATOM 5025 O O . ILE B 1 208 ? 8.523 22.891 12.164 1 92.5 208 ILE B O 1
ATOM 5029 N N . CYS B 1 209 ? 7.66 21.844 10.414 1 92.06 209 CYS B N 1
ATOM 5030 C CA . CYS B 1 209 ? 8.18 20.531 10.82 1 92.06 209 CYS B CA 1
ATOM 5031 C C . CYS B 1 209 ? 9.703 20.547 10.859 1 92.06 209 CYS B C 1
ATOM 5033 O O . CYS B 1 209 ? 10.312 19.859 11.688 1 92.06 209 CYS B O 1
ATOM 5035 N N . GLU B 1 210 ? 10.281 21.297 10.008 1 88.38 210 GLU B N 1
ATOM 5036 C CA . GLU B 1 210 ? 11.742 21.391 9.969 1 88.38 210 GLU B CA 1
ATOM 5037 C C . GLU B 1 210 ? 12.266 22.203 11.156 1 88.38 210 GLU B C 1
ATOM 5039 O O . GLU B 1 210 ? 13.32 21.875 11.711 1 88.38 210 GLU B O 1
ATOM 5044 N N . LYS B 1 211 ? 11.594 23.188 11.43 1 88.69 211 LYS B N 1
ATOM 5045 C CA . LYS B 1 211 ? 12.016 24.078 12.508 1 88.69 211 LYS B CA 1
ATOM 5046 C C . LYS B 1 211 ? 11.75 23.453 13.867 1 88.69 211 LYS B C 1
ATOM 5048 O O . LYS B 1 211 ? 12.57 23.578 14.789 1 88.69 211 LYS B O 1
ATOM 5053 N N . GLU B 1 212 ? 10.602 22.875 13.953 1 90 212 GLU B N 1
ATOM 5054 C CA . GLU B 1 212 ? 10.188 22.25 15.203 1 90 212 GLU B CA 1
ATOM 5055 C C . GLU B 1 212 ? 10.242 20.719 15.102 1 90 212 GLU B C 1
ATOM 5057 O O . GLU B 1 212 ? 9.211 20.062 15.016 1 90 212 GLU B O 1
ATOM 5062 N N . LYS B 1 213 ? 11.375 20.234 15.25 1 87 213 LYS B N 1
ATOM 5063 C CA . LYS B 1 213 ? 11.617 18.812 15.023 1 87 213 LYS B CA 1
ATOM 5064 C C . LYS B 1 213 ? 10.844 17.969 16.031 1 87 213 LYS B C 1
ATOM 5066 O O . LYS B 1 213 ? 10.75 18.312 17.203 1 87 213 LYS B O 1
ATOM 5071 N N . ALA B 1 214 ? 10.219 16.969 15.523 1 91.56 214 ALA B N 1
ATOM 5072 C CA . ALA B 1 214 ? 9.5 15.961 16.297 1 91.56 214 ALA B CA 1
ATOM 5073 C C . ALA B 1 214 ? 9.656 14.578 15.664 1 91.56 214 ALA B C 1
ATOM 5075 O O . ALA B 1 214 ? 10.383 14.414 14.68 1 91.56 214 ALA B O 1
ATOM 5076 N N . ASN B 1 215 ? 9.031 13.594 16.297 1 94.75 215 ASN B N 1
ATOM 5077 C CA . ASN B 1 215 ? 9.328 12.219 15.906 1 94.75 215 ASN B CA 1
ATOM 5078 C C . ASN B 1 215 ? 8.406 11.742 14.789 1 94.75 215 ASN B C 1
ATOM 5080 O O . ASN B 1 215 ? 8.609 10.664 14.227 1 94.75 215 ASN B O 1
ATOM 5084 N N . SER B 1 216 ? 7.43 12.531 14.406 1 96.12 216 SER B N 1
ATOM 5085 C CA . SER B 1 216 ? 6.551 12.07 13.336 1 96.12 216 SER B CA 1
ATOM 5086 C C . SER B 1 216 ? 5.77 13.227 12.719 1 96.12 216 SER B C 1
ATOM 5088 O O . SER B 1 216 ? 5.664 14.297 13.32 1 96.12 216 SER B O 1
ATOM 5090 N N . ILE B 1 217 ? 5.289 13.008 11.523 1 96.25 217 ILE B N 1
ATOM 5091 C CA . ILE B 1 217 ? 4.438 13.93 10.781 1 96.25 217 ILE B CA 1
ATOM 5092 C C . ILE B 1 217 ? 3.174 13.211 10.32 1 96.25 217 ILE B C 1
ATOM 5094 O O . ILE B 1 217 ? 3.234 12.062 9.867 1 96.25 217 ILE B O 1
ATOM 5098 N N . VAL B 1 218 ? 2.027 13.914 10.484 1 97.94 218 VAL B N 1
ATOM 5099 C CA . VAL B 1 218 ? 0.759 13.383 10 1 97.94 218 VAL B CA 1
ATOM 5100 C C . VAL B 1 218 ? 0.087 14.406 9.086 1 97.94 218 VAL B C 1
ATOM 5102 O O . VAL B 1 218 ? 0.028 15.594 9.406 1 97.94 218 VAL B O 1
ATOM 5105 N N . VAL B 1 219 ? -0.316 13.969 7.93 1 97.94 219 VAL B N 1
ATOM 5106 C CA . VAL B 1 219 ? -1.146 14.766 7.031 1 97.94 219 VAL B CA 1
ATOM 5107 C C . VAL B 1 219 ? -2.461 14.039 6.762 1 97.94 219 VAL B C 1
ATOM 5109 O O . VAL B 1 219 ? -2.465 12.945 6.199 1 97.94 219 VAL B O 1
ATOM 5112 N N . PHE B 1 220 ? -3.543 14.641 7.199 1 98.38 220 PHE B N 1
ATOM 5113 C CA . PHE B 1 220 ? -4.879 14.102 6.98 1 98.38 220 PHE B CA 1
ATOM 5114 C C . PHE B 1 220 ? -5.664 14.977 6.012 1 98.38 220 PHE B C 1
ATOM 5116 O O . PHE B 1 220 ? -5.863 16.172 6.266 1 98.38 220 PHE B O 1
ATOM 5123 N N . ILE B 1 221 ? -6.168 14.391 4.918 1 96.81 221 ILE B N 1
ATOM 5124 C CA . ILE B 1 221 ? -6.848 15.156 3.879 1 96.81 221 ILE B CA 1
ATOM 5125 C C . ILE B 1 221 ? -8.273 14.641 3.713 1 96.81 221 ILE B C 1
ATOM 5127 O O . ILE B 1 221 ? -8.492 13.445 3.506 1 96.81 221 ILE B O 1
ATOM 5131 N N . MET B 1 222 ? -9.188 15.508 3.832 1 95.25 222 MET B N 1
ATOM 5132 C CA . MET B 1 222 ? -10.586 15.211 3.541 1 95.25 222 MET B CA 1
ATOM 5133 C C . MET B 1 222 ? -11.117 16.094 2.422 1 95.25 222 MET B C 1
ATOM 5135 O O . MET B 1 222 ? -11.055 17.328 2.52 1 95.25 222 MET B O 1
ATOM 5139 N N . SER B 1 223 ? -11.523 15.562 1.372 1 92 223 SER B N 1
ATOM 5140 C CA . SER B 1 223 ? -12.008 16.312 0.225 1 92 223 SER B CA 1
ATOM 5141 C C . SER B 1 223 ? -12.922 15.461 -0.653 1 92 223 SER B C 1
ATOM 5143 O O . SER B 1 223 ? 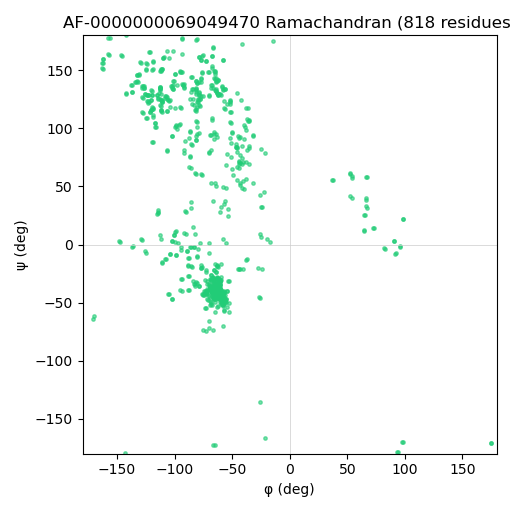-13.227 14.32 -0.312 1 92 223 SER B O 1
ATOM 5145 N N . HIS B 1 224 ? -13.43 16.188 -1.71 1 84.75 224 HIS B N 1
ATOM 5146 C CA . HIS B 1 224 ? -14.094 15.445 -2.777 1 84.75 224 HIS B CA 1
ATOM 5147 C C . HIS B 1 224 ? -13.078 14.797 -3.713 1 84.75 224 HIS B C 1
ATOM 5149 O O . HIS B 1 224 ? -11.977 15.32 -3.898 1 84.75 224 HIS B O 1
ATOM 5155 N N . GLY B 1 225 ? -13.344 13.688 -4.078 1 77.12 225 GLY B N 1
ATOM 5156 C CA . GLY B 1 225 ? -12.602 13.016 -5.137 1 77.12 225 GLY B CA 1
ATOM 5157 C C . GLY B 1 225 ? -13.469 12.648 -6.328 1 77.12 225 GLY B C 1
ATOM 5158 O O . GLY B 1 225 ? -14.695 12.773 -6.273 1 77.12 225 GLY B O 1
ATOM 5159 N N . GLU B 1 226 ? -12.875 12.625 -7.426 1 62.88 226 GLU B N 1
ATOM 5160 C CA . GLU B 1 226 ? -13.656 12.18 -8.578 1 62.88 226 GLU B CA 1
ATOM 5161 C C . GLU B 1 226 ? -13.383 10.711 -8.891 1 62.88 226 GLU B C 1
ATOM 5163 O O . GLU B 1 226 ? -12.234 10.32 -9.109 1 62.88 226 GLU B O 1
ATOM 5168 N N . ALA B 1 227 ? -14.367 10 -8.461 1 52.34 227 ALA B N 1
ATOM 5169 C CA . ALA B 1 227 ? -14.25 8.594 -8.859 1 52.34 227 ALA B CA 1
ATOM 5170 C C . ALA B 1 227 ? -14.312 8.453 -10.383 1 52.34 227 ALA B C 1
ATOM 5172 O O . ALA B 1 227 ? -15.156 9.055 -11.039 1 52.34 227 ALA B O 1
ATOM 5173 N N . GLY B 1 228 ? -13.164 8.453 -11.102 1 46.56 228 GLY B N 1
ATOM 5174 C CA . GLY B 1 228 ? -13.273 8.422 -12.555 1 46.56 228 GLY B CA 1
ATOM 5175 C C . GLY B 1 228 ? -12.945 7.062 -13.148 1 46.56 228 GLY B C 1
ATOM 5176 O O . GLY B 1 228 ? -12.562 6.141 -12.422 1 46.56 228 GLY B O 1
ATOM 5177 N N . LYS B 1 229 ? -13.477 7.012 -14.383 1 44 229 LYS B N 1
ATOM 5178 C CA . LYS B 1 229 ? -13.32 5.836 -15.234 1 44 229 LYS B CA 1
ATOM 5179 C C . LYS B 1 229 ? -11.859 5.438 -15.375 1 44 229 LYS B C 1
ATOM 5181 O O . LYS B 1 229 ? -11.547 4.285 -15.672 1 44 229 LYS B O 1
ATOM 5186 N N . GLU B 1 230 ? -11.125 6.551 -15.305 1 40.69 230 GLU B N 1
ATOM 5187 C CA . GLU B 1 230 ? -9.719 6.234 -15.547 1 40.69 230 GLU B CA 1
ATOM 5188 C C . GLU B 1 230 ? -8.984 5.938 -14.242 1 40.69 230 GLU B C 1
ATOM 5190 O O . GLU B 1 230 ? -8.93 6.785 -13.352 1 40.69 230 GLU B O 1
ATOM 5195 N N . SER B 1 231 ? -9.148 4.73 -13.797 1 42.09 231 SER B N 1
ATOM 5196 C CA . SER B 1 231 ? -8.719 4.152 -12.523 1 42.09 231 SER B CA 1
ATOM 5197 C C . SER B 1 231 ? -7.227 4.352 -12.297 1 42.09 231 SER B C 1
ATOM 5199 O O . SER B 1 231 ? -6.559 3.484 -11.734 1 42.09 231 SER B O 1
ATOM 5201 N N . THR B 1 232 ? -6.629 5.406 -12.938 1 43.5 232 THR B N 1
ATOM 5202 C CA . THR B 1 232 ? -5.199 5.371 -12.656 1 43.5 232 THR B CA 1
ATOM 5203 C C . THR B 1 232 ? -4.93 5.656 -11.18 1 43.5 232 THR B C 1
ATOM 5205 O O . THR B 1 232 ? -5.727 6.32 -10.516 1 43.5 232 THR B O 1
ATOM 5208 N N . ARG B 1 233 ? -4.066 4.914 -10.438 1 50.22 233 ARG B N 1
ATOM 5209 C CA . ARG B 1 233 ? -3.652 4.816 -9.039 1 50.22 233 ARG B CA 1
ATOM 5210 C C . ARG B 1 233 ? -3.438 6.199 -8.438 1 50.22 233 ARG B C 1
ATOM 5212 O O . ARG B 1 233 ? -3.543 6.375 -7.219 1 50.22 233 ARG B O 1
ATOM 5219 N N . SER B 1 234 ? -3.221 7.219 -9.336 1 57.31 234 SER B N 1
ATOM 5220 C CA . SER B 1 234 ? -3.135 8.531 -8.703 1 57.31 234 SER B CA 1
ATOM 5221 C C . SER B 1 234 ? -4.523 9.109 -8.43 1 57.31 234 SER B C 1
ATOM 5223 O O . SER B 1 234 ? -5.477 8.805 -9.148 1 57.31 234 SER B O 1
ATOM 5225 N N . SER B 1 235 ? -4.715 9.531 -7.238 1 71.12 235 SER B N 1
ATOM 5226 C CA . SER B 1 235 ? -5.996 10.109 -6.84 1 71.12 235 SER B CA 1
ATOM 5227 C C . SER B 1 235 ? -5.914 11.625 -6.742 1 71.12 235 SER B C 1
ATOM 5229 O O . SER B 1 235 ? -4.926 12.172 -6.246 1 71.12 235 SER B O 1
ATOM 5231 N N . ASP B 1 236 ? -6.82 12.211 -7.5 1 79.19 236 ASP B N 1
ATOM 5232 C CA . ASP B 1 236 ? -6.957 13.664 -7.359 1 79.19 236 ASP B CA 1
ATOM 5233 C C . ASP B 1 236 ? -8.039 14.016 -6.336 1 79.19 236 ASP B C 1
ATOM 5235 O O . ASP B 1 236 ? -9.078 13.359 -6.273 1 79.19 236 ASP B O 1
ATOM 5239 N N . ILE B 1 237 ? -7.652 14.969 -5.57 1 86.62 237 ILE B N 1
ATOM 5240 C CA . ILE B 1 237 ? -8.641 15.578 -4.691 1 86.62 237 ILE B CA 1
ATOM 5241 C C . ILE B 1 237 ? -8.945 17 -5.168 1 86.62 237 ILE B C 1
ATOM 5243 O O . ILE B 1 237 ? -8.188 17.578 -5.949 1 86.62 237 ILE B O 1
ATOM 5247 N N . LEU B 1 238 ? -10.078 17.531 -4.738 1 87.56 238 LEU B N 1
ATOM 5248 C CA . LEU B 1 238 ? -10.477 18.859 -5.199 1 87.56 238 LEU B CA 1
ATOM 5249 C C . LEU B 1 238 ? -10.203 19.906 -4.129 1 87.56 238 LEU B C 1
ATOM 5251 O O . LEU B 1 238 ? -10.461 19.672 -2.945 1 87.56 238 LEU B O 1
ATOM 5255 N N . ALA B 1 239 ? -9.672 21 -4.582 1 93.06 239 ALA B N 1
ATOM 5256 C CA . ALA B 1 239 ? -9.57 22.188 -3.723 1 93.06 239 ALA B CA 1
ATOM 5257 C C . ALA B 1 239 ? -10.898 22.938 -3.689 1 93.06 239 ALA B C 1
ATOM 5259 O O . ALA B 1 239 ? -11.844 22.578 -4.387 1 93.06 239 ALA B O 1
ATOM 5260 N N . ALA B 1 240 ? -10.953 23.953 -2.932 1 92.19 240 ALA B N 1
ATOM 5261 C CA . ALA B 1 240 ? -12.195 24.703 -2.74 1 92.19 240 ALA B CA 1
ATOM 5262 C C . ALA B 1 240 ? -12.617 25.406 -4.027 1 92.19 240 ALA B C 1
ATOM 5264 O O . ALA B 1 240 ? -13.812 25.625 -4.258 1 92.19 240 ALA B O 1
ATOM 5265 N N . ASP B 1 241 ? -11.742 25.766 -4.859 1 92.25 241 ASP B N 1
ATOM 5266 C CA . ASP B 1 241 ? -12.039 26.438 -6.125 1 92.25 241 ASP B CA 1
ATOM 5267 C C . ASP B 1 241 ? -12.328 25.422 -7.227 1 92.25 241 ASP B C 1
ATOM 5269 O O . ASP B 1 241 ? -12.477 25.797 -8.391 1 92.25 241 ASP B O 1
ATOM 5273 N N . GLY B 1 242 ? -12.234 24.172 -6.914 1 87.62 242 GLY B N 1
ATOM 5274 C CA . GLY B 1 242 ? -12.602 23.125 -7.855 1 87.62 242 GLY B CA 1
ATOM 5275 C C . GLY B 1 242 ? -11.414 22.578 -8.625 1 87.62 242 GLY B C 1
ATOM 5276 O O . GLY B 1 242 ? -11.562 21.641 -9.414 1 87.62 242 GLY B O 1
ATOM 5277 N N . LYS B 1 243 ? -10.359 23.078 -8.391 1 87.31 243 LYS B N 1
ATOM 5278 C CA . LYS B 1 243 ? -9.164 22.625 -9.094 1 87.31 243 LYS B CA 1
ATOM 5279 C C . LYS B 1 243 ? -8.609 21.344 -8.461 1 87.31 243 LYS B C 1
ATOM 5281 O O . LYS B 1 243 ? -8.578 21.219 -7.234 1 87.31 243 LYS B O 1
ATOM 5286 N N . PRO B 1 244 ? -8.188 20.438 -9.273 1 86.88 244 PRO B N 1
ATOM 5287 C CA . PRO B 1 244 ? -7.656 19.172 -8.75 1 86.88 244 PRO B CA 1
ATOM 5288 C C . PRO B 1 244 ? -6.234 19.312 -8.203 1 86.88 244 PRO B C 1
ATOM 5290 O O . PRO B 1 244 ? -5.445 20.109 -8.719 1 86.88 244 PRO B O 1
ATOM 5293 N N . ILE B 1 245 ? -5.953 18.609 -7.129 1 88.38 245 ILE B N 1
ATOM 5294 C CA . ILE B 1 245 ? -4.617 18.438 -6.57 1 88.38 245 ILE B CA 1
ATOM 5295 C C . ILE B 1 245 ? -4.277 16.953 -6.496 1 88.38 245 ILE B C 1
ATOM 5297 O O . ILE B 1 245 ? -5.031 16.156 -5.918 1 88.38 245 ILE B O 1
ATOM 5301 N N . ASN B 1 246 ? -3.145 16.625 -7.02 1 84.44 246 ASN B N 1
ATOM 5302 C CA . ASN B 1 246 ? -2.713 15.234 -7.035 1 84.44 246 ASN B CA 1
ATOM 5303 C C . ASN B 1 246 ? -2.16 14.805 -5.68 1 84.44 246 ASN B C 1
ATOM 5305 O O . ASN B 1 246 ? -1.3 15.477 -5.109 1 84.44 246 ASN B O 1
ATOM 5309 N N . THR B 1 247 ? -2.627 13.695 -5.203 1 88.31 247 THR B N 1
ATOM 5310 C CA . THR B 1 247 ? -2.213 13.242 -3.879 1 88.31 247 THR B CA 1
ATOM 5311 C C . THR B 1 247 ? -0.739 12.852 -3.881 1 88.31 247 THR B C 1
ATOM 5313 O O . THR B 1 247 ? -0.04 13.031 -2.883 1 88.31 247 THR B O 1
ATOM 5316 N N . ASP B 1 248 ? -0.241 12.234 -4.945 1 81.94 248 ASP B N 1
ATOM 5317 C CA . ASP B 1 248 ? 1.172 11.875 -5.031 1 81.94 248 ASP B CA 1
ATOM 5318 C C . ASP B 1 248 ? 2.059 13.117 -4.949 1 81.94 248 ASP B C 1
ATOM 5320 O O . ASP B 1 248 ? 3.146 13.07 -4.371 1 81.94 248 ASP B O 1
ATOM 5324 N N . TRP B 1 249 ? 1.57 14.125 -5.605 1 82.12 249 TRP B N 1
ATOM 5325 C CA . TRP B 1 249 ? 2.32 15.375 -5.504 1 82.12 249 TRP B CA 1
ATOM 5326 C C . TRP B 1 249 ? 2.461 15.805 -4.047 1 82.12 249 TRP B C 1
ATOM 5328 O O . TRP B 1 249 ? 3.535 16.234 -3.621 1 82.12 249 TRP B O 1
ATOM 5338 N N . ILE B 1 250 ? 1.392 15.773 -3.32 1 90 250 ILE B N 1
ATOM 5339 C CA . ILE B 1 250 ? 1.409 16.172 -1.915 1 90 250 ILE B CA 1
ATOM 5340 C C . ILE B 1 250 ? 2.451 15.352 -1.161 1 90 250 ILE B C 1
ATOM 5342 O O . ILE B 1 250 ? 3.295 15.906 -0.453 1 90 250 ILE B O 1
ATOM 5346 N N . ILE B 1 251 ? 2.393 14.055 -1.328 1 89.44 251 ILE B N 1
ATOM 5347 C CA . ILE B 1 251 ? 3.285 13.133 -0.631 1 89.44 251 ILE B CA 1
ATOM 5348 C C . ILE B 1 251 ? 4.734 13.438 -1.006 1 89.44 251 ILE B C 1
ATOM 5350 O O . ILE B 1 251 ? 5.609 13.477 -0.138 1 89.44 251 ILE B O 1
ATOM 5354 N N . GLU B 1 252 ? 4.938 13.711 -2.205 1 83.75 252 GLU B N 1
ATOM 5355 C CA . GLU B 1 252 ? 6.289 13.938 -2.715 1 83.75 252 GLU B CA 1
ATOM 5356 C C . GLU B 1 252 ? 6.895 15.203 -2.125 1 83.75 252 GLU B C 1
ATOM 5358 O O . GLU B 1 252 ? 8.109 15.305 -1.962 1 83.75 252 GLU B O 1
ATOM 5363 N N . GLN B 1 253 ? 6.055 16.156 -1.789 1 87.12 253 GLN B N 1
ATOM 5364 C CA . GLN B 1 253 ? 6.578 17.359 -1.151 1 87.12 253 GLN B CA 1
ATOM 5365 C C . GLN B 1 253 ? 7.262 17.016 0.171 1 87.12 253 GLN B C 1
ATOM 5367 O O . GLN B 1 253 ? 8.242 17.672 0.545 1 87.12 253 GLN B O 1
ATOM 5372 N N . PHE B 1 254 ? 6.828 16.031 0.855 1 89.62 254 PHE B N 1
ATOM 5373 C CA . PHE B 1 254 ? 7.363 15.672 2.164 1 89.62 254 PHE B CA 1
ATOM 5374 C C . PHE B 1 254 ? 8.547 14.719 2.023 1 89.62 254 PHE B C 1
ATOM 5376 O O . PHE B 1 254 ? 9.273 14.477 2.988 1 89.62 254 PHE B O 1
ATOM 5383 N N . VAL B 1 255 ? 8.664 14.141 0.92 1 80.94 255 VAL B N 1
ATOM 5384 C CA . VAL B 1 255 ? 9.758 13.211 0.681 1 80.94 255 VAL B CA 1
ATOM 5385 C C . VAL B 1 255 ? 10.977 13.969 0.155 1 80.94 255 VAL B C 1
ATOM 5387 O O . VAL B 1 255 ? 12.102 13.727 0.595 1 80.94 255 VAL B O 1
ATOM 5390 N N . PHE B 1 256 ? 10.719 14.883 -0.655 1 73.69 256 PHE B N 1
ATOM 5391 C CA . PHE B 1 256 ? 11.82 15.555 -1.339 1 73.69 256 PHE B CA 1
ATOM 5392 C C . PHE B 1 256 ? 12.242 16.812 -0.583 1 73.69 256 PHE B C 1
ATOM 5394 O O . PHE B 1 256 ? 13.414 17.203 -0.625 1 73.69 256 PHE B O 1
ATOM 5401 N N . ASN B 1 257 ? 11.336 17.359 0.046 1 68.62 257 ASN B N 1
ATOM 5402 C CA . ASN B 1 257 ? 11.617 18.656 0.665 1 68.62 257 ASN B CA 1
ATOM 5403 C C . ASN B 1 257 ? 11.805 18.516 2.174 1 68.62 257 ASN B C 1
ATOM 5405 O O . ASN B 1 257 ? 12.141 19.5 2.848 1 68.62 257 ASN B O 1
ATOM 5409 N N . TYR B 1 258 ? 11.531 17.391 2.658 1 63.41 258 TYR B N 1
ATOM 5410 C CA . TYR B 1 258 ? 11.695 17.156 4.09 1 63.41 258 TYR B CA 1
ATOM 5411 C C . TYR B 1 258 ? 12.711 16.062 4.359 1 63.41 258 TYR B C 1
ATOM 5413 O O . TYR B 1 258 ? 12.453 14.883 4.086 1 63.41 258 TYR B O 1
ATOM 5421 N N . ILE B 1 259 ? 13.758 16.406 4.848 1 63.44 259 ILE B N 1
ATOM 5422 C CA . ILE B 1 259 ? 14.945 15.562 4.785 1 63.44 259 ILE B CA 1
ATOM 5423 C C . ILE B 1 259 ? 15.047 14.711 6.055 1 63.44 259 ILE B C 1
ATOM 5425 O O . ILE B 1 259 ? 15.812 13.742 6.102 1 63.44 259 ILE B O 1
ATOM 5429 N N . GLN B 1 260 ? 14.117 14.906 6.988 1 69.75 260 GLN B N 1
ATOM 5430 C CA . GLN B 1 260 ? 14.367 14.125 8.195 1 69.75 260 GLN B CA 1
ATOM 5431 C C . GLN B 1 260 ? 13.781 12.719 8.078 1 69.75 260 GLN B C 1
ATOM 5433 O O . GLN B 1 260 ? 12.766 12.523 7.406 1 69.75 260 GLN B O 1
ATOM 5438 N N . HIS B 1 261 ? 14.523 11.805 8.656 1 82.81 261 HIS B N 1
ATOM 5439 C CA . HIS B 1 261 ? 14.109 10.406 8.656 1 82.81 261 HIS B CA 1
ATOM 5440 C C . HIS B 1 261 ? 13.094 10.133 9.758 1 82.81 261 HIS B C 1
ATOM 5442 O O . HIS B 1 261 ? 13.375 9.367 10.688 1 82.81 261 HIS B O 1
ATOM 5448 N N . VAL B 1 262 ? 11.977 10.828 9.656 1 92.75 262 VAL B N 1
ATOM 5449 C CA . VAL B 1 262 ? 10.867 10.586 10.57 1 92.75 262 VAL B CA 1
ATOM 5450 C C . VAL B 1 262 ? 9.688 9.977 9.812 1 92.75 262 VAL B C 1
ATOM 5452 O O . VAL B 1 262 ? 9.523 10.219 8.617 1 92.75 262 VAL B O 1
ATOM 5455 N N . PRO B 1 263 ? 8.945 9.164 10.531 1 96.12 263 PRO B N 1
ATOM 5456 C CA . PRO B 1 263 ? 7.777 8.594 9.859 1 96.12 263 PRO B CA 1
ATOM 5457 C C . PRO B 1 263 ? 6.766 9.656 9.438 1 96.12 263 PRO B C 1
ATOM 5459 O O . PRO B 1 263 ? 6.43 10.539 10.227 1 96.12 263 PRO B O 1
ATOM 5462 N N . LYS B 1 264 ? 6.355 9.594 8.203 1 96.31 264 LYS B N 1
ATOM 5463 C CA . LYS B 1 264 ? 5.344 10.461 7.617 1 96.31 264 LYS B CA 1
ATOM 5464 C C . LYS B 1 264 ? 4.07 9.688 7.293 1 96.31 264 LYS B C 1
ATOM 5466 O O . LYS B 1 264 ? 4.07 8.82 6.418 1 96.31 264 LYS B O 1
ATOM 5471 N N . LEU B 1 265 ? 2.977 10.016 7.98 1 98.12 265 LEU B N 1
ATOM 5472 C CA . LEU B 1 265 ? 1.709 9.312 7.816 1 98.12 265 LEU B CA 1
ATOM 5473 C C . LEU B 1 265 ? 0.718 10.164 7.023 1 98.12 265 LEU B C 1
ATOM 5475 O O . LEU B 1 265 ? 0.42 11.297 7.406 1 98.12 265 LEU B O 1
ATOM 5479 N N . PHE B 1 266 ? 0.22 9.594 5.93 1 97.19 266 PHE B N 1
ATOM 5480 C CA . PHE B 1 266 ? -0.796 10.258 5.117 1 97.19 266 PHE B CA 1
ATOM 5481 C C . PHE B 1 266 ? -2.109 9.484 5.164 1 97.19 266 PHE B C 1
ATOM 5483 O O . PHE B 1 266 ? -2.135 8.273 4.934 1 97.19 266 PHE B O 1
ATOM 5490 N N . PHE B 1 267 ? -3.145 10.172 5.516 1 98.31 267 PHE B N 1
ATOM 5491 C CA . PHE B 1 267 ? -4.5 9.633 5.48 1 98.31 267 PHE B CA 1
ATOM 5492 C C . PHE B 1 267 ? -5.383 10.453 4.547 1 98.31 267 PHE B C 1
ATOM 5494 O O . PHE B 1 267 ? -5.473 11.672 4.684 1 98.31 267 PHE B O 1
ATOM 5501 N N . ILE B 1 268 ? -6.062 9.781 3.641 1 95.62 268 ILE B N 1
ATOM 5502 C CA . ILE B 1 268 ? -6.828 10.5 2.623 1 95.62 268 ILE B CA 1
ATOM 5503 C C . ILE B 1 268 ? -8.266 9.977 2.596 1 95.62 268 ILE B C 1
ATOM 5505 O O . ILE B 1 268 ? -8.5 8.812 2.275 1 95.62 268 ILE B O 1
ATOM 5509 N N . GLN B 1 269 ? -9.141 10.82 2.957 1 94.44 269 GLN B N 1
ATOM 5510 C CA . GLN B 1 269 ? -10.578 10.57 2.879 1 94.44 269 GLN B CA 1
ATOM 5511 C C . GLN B 1 269 ? -11.195 11.273 1.672 1 94.44 269 GLN B C 1
ATOM 5513 O O . GLN B 1 269 ? -11.586 12.438 1.757 1 94.44 269 GLN B O 1
ATOM 5518 N N . ALA B 1 270 ? -11.289 10.586 0.61 1 89.06 270 ALA B N 1
ATOM 5519 C CA . ALA B 1 270 ? -11.867 11.062 -0.646 1 89.06 270 ALA B CA 1
ATOM 5520 C C . ALA B 1 270 ? -12.203 9.891 -1.567 1 89.06 270 ALA B C 1
ATOM 5522 O O . ALA B 1 270 ? -11.633 8.805 -1.433 1 89.06 270 ALA B O 1
ATOM 5523 N N . CYS B 1 271 ? -13.055 10.094 -2.402 1 78.88 271 CYS B N 1
ATOM 5524 C CA . CYS B 1 271 ? -13.297 9.109 -3.449 1 78.88 271 CYS B CA 1
ATOM 5525 C C . CYS B 1 271 ? -12.109 9.023 -4.406 1 78.88 271 CYS B C 1
ATOM 5527 O O . CYS B 1 271 ? -11.258 9.914 -4.426 1 78.88 271 CYS B O 1
ATOM 5529 N N . ARG B 1 272 ? -11.945 7.848 -5 1 75.19 272 ARG B N 1
ATOM 5530 C CA . ARG B 1 272 ? -10.805 7.676 -5.891 1 75.19 272 ARG B CA 1
ATOM 5531 C C . ARG B 1 272 ? -11.25 7.277 -7.289 1 75.19 272 ARG B C 1
ATOM 5533 O O . ARG B 1 272 ? -11.906 6.246 -7.469 1 75.19 272 ARG B O 1
ATOM 5540 N N . GLY B 1 273 ? -10.898 8.047 -8.359 1 60.31 273 GLY B N 1
ATOM 5541 C CA . GLY B 1 273 ? -11.289 7.656 -9.703 1 60.31 273 GLY B CA 1
ATOM 5542 C C . GLY B 1 273 ? -10.641 8.492 -10.789 1 60.31 273 GLY B C 1
ATOM 5543 O O . GLY B 1 273 ? -10.141 7.953 -11.781 1 60.31 273 GLY B O 1
ATOM 5544 N N . LYS B 1 274 ? -10.867 9.852 -10.953 1 51.12 274 LYS B N 1
ATOM 5545 C CA . LYS B 1 274 ? -10.375 10.664 -12.062 1 51.12 274 LYS B CA 1
ATOM 5546 C C . LYS B 1 274 ? -8.93 11.086 -11.844 1 51.12 274 LYS B C 1
ATOM 5548 O O . LYS B 1 274 ? -8.539 11.414 -10.719 1 51.12 274 LYS B O 1
ATOM 5553 N N . ASN B 1 275 ? -7.98 10.602 -12.773 1 47.06 275 ASN B N 1
ATOM 5554 C CA . ASN B 1 275 ? -6.57 10.945 -12.641 1 47.06 275 ASN B CA 1
ATOM 5555 C C . ASN B 1 275 ? -6.184 12.086 -13.578 1 47.06 275 ASN B C 1
ATOM 5557 O O . ASN B 1 275 ? -6.523 12.062 -14.758 1 47.06 275 ASN B O 1
ATOM 5561 N N . SER B 1 276 ? -5.781 13.164 -13.031 1 42.72 276 SER B N 1
ATOM 5562 C CA . SER B 1 276 ? -5.023 14.086 -13.867 1 42.72 276 SER B CA 1
ATOM 5563 C C . SER B 1 276 ? -3.598 13.594 -14.086 1 42.72 276 SER B C 1
ATOM 5565 O O . SER B 1 276 ? -3.047 12.875 -13.242 1 42.72 276 SER B O 1
ATOM 5567 N N . ASP B 1 277 ? -3.09 13.484 -15.234 1 39.22 277 ASP B N 1
ATOM 5568 C CA . ASP B 1 277 ? -1.74 13.094 -15.633 1 39.22 277 ASP B CA 1
ATOM 5569 C C . ASP B 1 277 ? -0.691 13.773 -14.758 1 39.22 277 ASP B C 1
ATOM 5571 O O . ASP B 1 277 ? -0.48 14.984 -14.852 1 39.22 277 ASP B O 1
ATOM 5575 N N . PHE B 1 278 ? -0.607 13.398 -13.57 1 38.72 278 PHE B N 1
ATOM 5576 C CA . PHE B 1 278 ? 0.563 13.938 -12.891 1 38.72 278 PHE B CA 1
ATOM 5577 C C . PHE B 1 278 ? 1.81 13.125 -13.234 1 38.72 278 PHE B C 1
ATOM 5579 O O . PHE B 1 278 ? 1.824 11.906 -13.086 1 38.72 278 PHE B O 1
ATOM 5586 N N . GLY B 1 279 ? 2.695 13.438 -14.219 1 35.09 279 GLY B N 1
ATOM 5587 C CA . GLY B 1 279 ? 3.977 12.875 -14.609 1 35.09 279 GLY B CA 1
ATOM 5588 C C . GLY B 1 279 ? 4.949 12.742 -13.453 1 35.09 279 GLY B C 1
ATOM 5589 O O . GLY B 1 279 ? 5.141 13.688 -12.68 1 35.09 279 GLY B O 1
ATOM 5590 N N . TRP B 1 280 ? 5.133 11.523 -12.969 1 39.44 280 TRP B N 1
ATOM 5591 C CA . TRP B 1 280 ? 6.211 11.328 -12.008 1 39.44 280 TRP B CA 1
ATOM 5592 C C . TRP B 1 280 ? 7.566 11.648 -12.633 1 39.44 280 TRP B C 1
ATOM 5594 O O . TRP B 1 280 ? 7.781 11.391 -13.82 1 39.44 280 TRP B O 1
ATOM 5604 N N . LYS B 1 281 ? 8.352 12.438 -12.031 1 39.44 281 LYS B N 1
ATOM 5605 C CA . LYS B 1 281 ? 9.734 12.633 -12.461 1 39.44 281 LYS B CA 1
ATOM 5606 C C . LYS B 1 281 ? 10.57 11.375 -12.242 1 39.44 281 LYS B C 1
ATOM 5608 O O . LYS B 1 281 ? 10.5 10.766 -11.172 1 39.44 281 LYS B O 1
ATOM 5613 N N . TYR B 1 282 ? 10.969 10.664 -13.336 1 41 282 TYR B N 1
ATOM 5614 C CA . TYR B 1 282 ? 11.844 9.5 -13.383 1 41 282 TYR B CA 1
ATOM 5615 C C . TYR B 1 282 ? 13.133 9.758 -12.617 1 41 282 TYR B C 1
ATOM 5617 O O . TYR B 1 282 ? 13.75 10.812 -12.766 1 41 282 TYR B O 1
ATOM 5625 N N . HIS B 1 283 ? 13.391 9.07 -11.508 1 40.03 283 HIS B N 1
ATOM 5626 C CA . HIS B 1 283 ? 14.617 9.414 -10.805 1 40.03 283 HIS B CA 1
ATOM 5627 C C . HIS B 1 283 ? 15.633 8.281 -10.875 1 40.03 283 HIS B C 1
ATOM 5629 O O . HIS B 1 283 ? 16.609 8.258 -10.117 1 40.03 283 HIS B O 1
ATOM 5635 N N . ASP B 1 284 ? 15.469 7.113 -11.602 1 41.34 284 ASP B N 1
ATOM 5636 C CA . ASP B 1 284 ? 16.578 6.191 -11.367 1 41.34 284 ASP B CA 1
ATOM 5637 C C . ASP B 1 284 ? 17.797 6.578 -12.195 1 41.34 284 ASP B C 1
ATOM 5639 O O . ASP B 1 284 ? 17.672 6.973 -13.352 1 41.34 284 ASP B O 1
ATOM 5643 N N . GLY B 1 285 ? 19.016 6.801 -11.602 1 35.41 285 GLY B N 1
ATOM 5644 C CA . GLY B 1 285 ? 20.312 7.188 -12.133 1 35.41 285 GLY B CA 1
ATOM 5645 C C . GLY B 1 285 ? 20.906 6.145 -13.062 1 35.41 285 GLY B C 1
ATOM 5646 O O . GLY B 1 285 ? 20.531 4.973 -13.016 1 35.41 285 GLY B O 1
ATOM 5647 N N . GLU B 1 286 ? 21.625 6.449 -14.172 1 32.56 286 GLU B N 1
ATOM 5648 C CA . GLU B 1 286 ? 22.266 5.801 -15.312 1 32.56 286 GLU B CA 1
ATOM 5649 C C . GLU B 1 286 ? 23.234 4.719 -14.859 1 32.56 286 GLU B C 1
ATOM 5651 O O . GLU B 1 286 ? 23.453 3.736 -15.562 1 32.56 286 GLU B O 1
ATOM 5656 N N . ASN B 1 287 ? 24.234 4.934 -13.961 1 32.59 287 ASN B N 1
ATOM 5657 C CA . ASN B 1 287 ? 25.5 4.219 -14.07 1 32.59 287 ASN B CA 1
ATOM 5658 C C . ASN B 1 287 ? 25.422 2.838 -13.422 1 32.59 287 ASN B C 1
ATOM 5660 O O . ASN B 1 287 ? 26.422 2.344 -12.891 1 32.59 287 ASN B O 1
ATOM 5664 N N . ASN B 1 288 ? 24.359 2.373 -13.156 1 34.91 288 ASN B N 1
ATOM 5665 C CA . ASN B 1 288 ? 24.562 1.25 -12.242 1 34.91 288 ASN B CA 1
ATOM 5666 C C . ASN B 1 288 ? 24.938 -0.023 -13 1 34.91 288 ASN B C 1
ATOM 5668 O O . ASN B 1 288 ? 24.297 -0.375 -13.984 1 34.91 288 ASN B O 1
ATOM 5672 N N . ARG B 1 289 ? 26.188 -0.512 -12.734 1 40.5 289 ARG B N 1
ATOM 5673 C CA . ARG B 1 289 ? 26.656 -1.826 -13.156 1 40.5 289 ARG B CA 1
ATOM 5674 C C . ARG B 1 289 ? 25.594 -2.893 -12.93 1 40.5 289 ARG B C 1
ATOM 5676 O O . ARG B 1 289 ? 25.766 -4.043 -13.336 1 40.5 289 ARG B O 1
ATOM 5683 N N . LEU B 1 290 ? 24.703 -2.504 -12.016 1 44.56 290 LEU B N 1
ATOM 5684 C CA . LEU B 1 290 ? 23.594 -3.443 -11.844 1 44.56 290 LEU B CA 1
ATOM 5685 C C . LEU B 1 290 ? 22.547 -3.26 -12.93 1 44.56 290 LEU B C 1
ATOM 5687 O O . LEU B 1 290 ? 22.281 -2.137 -13.367 1 44.56 290 LEU B O 1
ATOM 5691 N N . HIS B 1 291 ? 22.422 -4.297 -13.625 1 50.25 291 HIS B N 1
ATOM 5692 C CA . HIS B 1 291 ? 21.406 -4.266 -14.68 1 50.25 291 HIS B CA 1
ATOM 5693 C C . HIS B 1 291 ? 20.062 -3.822 -14.133 1 50.25 291 HIS B C 1
ATOM 5695 O O . HIS B 1 291 ? 19.734 -4.086 -12.969 1 50.25 291 HIS B O 1
ATOM 5701 N N . ASP B 1 292 ? 19.516 -2.756 -14.695 1 57.16 292 ASP B N 1
ATOM 5702 C CA . ASP B 1 292 ? 18.141 -2.371 -14.422 1 57.16 292 ASP B CA 1
ATOM 5703 C C . ASP B 1 292 ? 17.172 -3.111 -15.336 1 57.16 292 ASP B C 1
ATOM 5705 O O . ASP B 1 292 ? 17.531 -3.512 -16.438 1 57.16 292 ASP B O 1
ATOM 5709 N N . ASP B 1 293 ? 16.203 -3.637 -14.719 1 57.78 293 ASP B N 1
ATOM 5710 C CA . ASP B 1 293 ? 15.188 -4.281 -15.539 1 57.78 293 ASP B CA 1
ATOM 5711 C C . ASP B 1 293 ? 14.586 -3.301 -16.547 1 57.78 293 ASP B C 1
ATOM 5713 O O . ASP B 1 293 ? 13.531 -3.564 -17.125 1 57.78 293 ASP B O 1
ATOM 5717 N N . SER B 1 294 ? 15.211 -1.939 -16.594 1 51.16 294 SER B N 1
ATOM 5718 C CA . SER B 1 294 ? 14.789 -0.985 -17.609 1 51.16 294 SER B CA 1
ATOM 5719 C C . SER B 1 294 ? 15.797 -0.922 -18.75 1 51.16 294 SER B C 1
ATOM 5721 O O . SER B 1 294 ? 16.984 -1.21 -18.562 1 51.16 294 SER B O 1
ATOM 5723 N N . THR B 1 295 ? 15.344 -0.877 -20.062 1 44.78 295 THR B N 1
ATOM 5724 C CA . THR B 1 295 ? 16.25 -0.68 -21.188 1 44.78 295 THR B CA 1
ATOM 5725 C C . THR B 1 295 ? 16.906 0.699 -21.125 1 44.78 295 THR B C 1
ATOM 5727 O O . THR B 1 295 ? 17.906 0.951 -21.797 1 44.78 295 THR B O 1
ATOM 5730 N N . THR B 1 296 ? 16.156 1.786 -21.109 1 39.25 296 THR B N 1
ATOM 5731 C CA . THR B 1 296 ? 16.703 3.029 -21.656 1 39.25 296 THR B CA 1
ATOM 5732 C C . THR B 1 296 ? 17.609 3.709 -20.625 1 39.25 296 THR B C 1
ATOM 5734 O O . THR B 1 296 ? 17.156 4.074 -19.547 1 39.25 296 THR B O 1
ATOM 5737 N N . LEU B 1 297 ? 18.875 3.539 -20.812 1 35.91 297 LEU B N 1
ATOM 5738 C CA . LEU B 1 297 ? 19.953 4.137 -20.016 1 35.91 297 LEU B CA 1
ATOM 5739 C C . LEU B 1 297 ? 20 5.648 -20.203 1 35.91 297 LEU B C 1
ATOM 5741 O O . LEU B 1 297 ? 20.5 6.141 -21.219 1 35.91 297 LEU B O 1
ATOM 5745 N N . SER B 1 298 ? 19.016 6.449 -20.328 1 34.72 298 SER B N 1
ATOM 5746 C CA . SER B 1 298 ? 19.516 7.812 -20.484 1 34.72 298 SER B CA 1
ATOM 5747 C C . SER B 1 298 ? 20.234 8.281 -19.219 1 34.72 298 SER B C 1
ATOM 5749 O O . SER B 1 298 ? 19.875 7.871 -18.125 1 34.72 298 SER B O 1
ATOM 5751 N N . PRO B 1 299 ? 21.328 9.172 -19.406 1 34.5 299 PRO B N 1
ATOM 5752 C CA . PRO B 1 299 ? 22.203 9.789 -18.422 1 34.5 299 PRO B CA 1
ATOM 5753 C C . PRO B 1 299 ? 21.438 10.602 -17.375 1 34.5 299 PRO B C 1
ATOM 5755 O O . PRO B 1 299 ? 22.016 11.398 -16.641 1 34.5 299 PRO B O 1
ATOM 5758 N N . ILE B 1 300 ? 20.391 10.391 -16.906 1 35.66 300 ILE B N 1
ATOM 5759 C CA . ILE B 1 300 ? 19.766 11.414 -16.078 1 35.66 300 ILE B CA 1
ATOM 5760 C C . ILE B 1 300 ? 20.516 11.547 -14.758 1 35.66 300 ILE B C 1
ATOM 5762 O O . ILE B 1 300 ? 21.047 10.57 -14.234 1 35.66 300 ILE B O 1
ATOM 5766 N N . THR B 1 301 ? 20.922 12.781 -14.367 1 33.16 301 THR B N 1
ATOM 5767 C CA . THR B 1 301 ? 21.406 13.273 -13.086 1 33.16 301 THR B CA 1
ATOM 5768 C C . THR B 1 301 ? 20.672 12.578 -11.938 1 33.16 301 THR B C 1
ATOM 5770 O O . THR B 1 301 ? 19.438 12.539 -11.906 1 33.16 301 THR B O 1
ATOM 5773 N N . THR B 1 302 ? 21.266 11.711 -11.258 1 39 302 THR B N 1
ATOM 5774 C CA . THR B 1 302 ? 20.859 10.727 -10.273 1 39 302 THR B CA 1
ATOM 5775 C C . THR B 1 302 ? 20.203 11.398 -9.062 1 39 302 THR B C 1
ATOM 5777 O O . THR B 1 302 ? 20.906 11.891 -8.172 1 39 302 THR B O 1
ATOM 5780 N N . VAL B 1 303 ? 19.516 12.469 -9.141 1 40.34 303 VAL B N 1
ATOM 5781 C CA . VAL B 1 303 ? 18.922 12.844 -7.859 1 40.34 303 VAL B CA 1
ATOM 5782 C C . VAL B 1 303 ? 18.188 11.648 -7.258 1 40.34 303 VAL B C 1
ATOM 5784 O O . VAL B 1 303 ? 17.297 11.07 -7.887 1 40.34 303 VAL B O 1
ATOM 5787 N N . GLU B 1 304 ? 18.828 10.883 -6.359 1 45.88 304 GLU B N 1
ATOM 5788 C CA . GLU B 1 304 ? 18.469 9.75 -5.52 1 45.88 304 GLU B CA 1
ATOM 5789 C C . GLU B 1 304 ? 17.094 9.953 -4.875 1 45.88 304 GLU B C 1
ATOM 5791 O O . GLU B 1 304 ? 16.953 10.758 -3.947 1 45.88 304 GLU B O 1
ATOM 5796 N N . ARG B 1 305 ? 16.031 10.25 -5.559 1 51.03 305 ARG B N 1
ATOM 5797 C CA . ARG B 1 305 ? 14.766 10.375 -4.852 1 51.03 305 ARG B CA 1
ATOM 5798 C C . ARG B 1 305 ? 14.492 9.141 -3.998 1 51.03 305 ARG B C 1
ATOM 5800 O O . ARG B 1 305 ? 14.375 8.031 -4.523 1 51.03 305 ARG B O 1
ATOM 5807 N N . ARG B 1 306 ? 14.922 9.133 -2.629 1 62.91 306 ARG B N 1
ATOM 5808 C CA . ARG B 1 306 ? 14.805 8.039 -1.667 1 62.91 306 ARG B CA 1
ATOM 5809 C 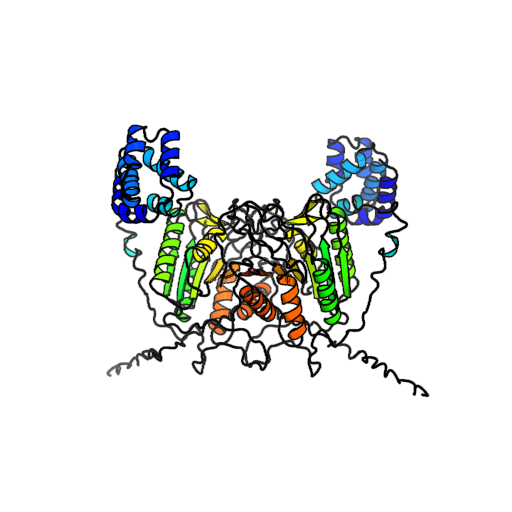C . ARG B 1 306 ? 13.5 8.125 -0.892 1 62.91 306 ARG B C 1
ATOM 5811 O O . ARG B 1 306 ? 13.242 9.117 -0.207 1 62.91 306 ARG B O 1
ATOM 5818 N N . TYR B 1 307 ? 12.438 7.516 -1.403 1 76.25 307 TYR B N 1
ATOM 5819 C CA . TYR B 1 307 ? 11.289 7.352 -0.523 1 76.25 307 TYR B CA 1
ATOM 5820 C C . TYR B 1 307 ? 11.672 6.602 0.746 1 76.25 307 TYR B C 1
ATOM 5822 O O . TYR B 1 307 ? 12.227 5.504 0.68 1 76.25 307 TYR B O 1
ATOM 5830 N N . LYS B 1 308 ? 11.523 7.32 1.804 1 85.81 308 LYS B N 1
ATOM 5831 C CA . LYS B 1 308 ? 11.773 6.719 3.109 1 85.81 308 LYS B CA 1
ATOM 5832 C C . LYS B 1 308 ? 10.695 7.125 4.117 1 85.81 308 LYS B C 1
ATOM 5834 O O . LYS B 1 308 ? 10.25 8.273 4.125 1 85.81 308 LYS B O 1
ATOM 5839 N N . ASP B 1 309 ? 10.219 6.184 4.914 1 93.62 309 ASP B N 1
ATOM 5840 C CA . ASP B 1 309 ? 9.391 6.406 6.098 1 93.62 309 ASP B CA 1
ATOM 5841 C C . ASP B 1 309 ? 8.031 6.984 5.719 1 93.62 309 ASP B C 1
ATOM 5843 O O . ASP B 1 309 ? 7.551 7.922 6.363 1 93.62 309 ASP B O 1
ATOM 5847 N N . VAL B 1 310 ? 7.461 6.508 4.605 1 94.62 310 VAL B N 1
ATOM 5848 C CA . VAL B 1 310 ? 6.188 7.035 4.133 1 94.62 310 VAL B CA 1
ATOM 5849 C C . VAL B 1 310 ? 5.102 5.969 4.27 1 94.62 310 VAL B C 1
ATOM 5851 O O . VAL B 1 310 ? 5.254 4.852 3.771 1 94.62 310 VAL B O 1
ATOM 5854 N N . PHE B 1 311 ? 4.082 6.277 5.059 1 97.31 311 PHE B N 1
ATOM 5855 C CA . PHE B 1 311 ? 2.875 5.469 5.184 1 97.31 311 PHE B CA 1
ATOM 5856 C C . PHE B 1 311 ? 1.675 6.195 4.59 1 97.31 311 PHE B C 1
ATOM 5858 O O . PHE B 1 311 ? 1.44 7.367 4.891 1 97.31 311 PHE B O 1
ATOM 5865 N N . ILE B 1 312 ? 0.874 5.516 3.688 1 96.5 312 ILE B N 1
ATOM 5866 C CA . ILE B 1 312 ? -0.273 6.133 3.029 1 96.5 312 ILE B CA 1
ATOM 5867 C C . ILE B 1 312 ? -1.511 5.258 3.225 1 96.5 312 ILE B C 1
ATOM 5869 O O . ILE B 1 312 ? -1.481 4.059 2.945 1 96.5 312 ILE B O 1
ATOM 5873 N N . ALA B 1 313 ? -2.551 5.832 3.729 1 97.75 313 ALA B N 1
ATOM 5874 C CA . ALA B 1 313 ? -3.826 5.125 3.832 1 97.75 313 ALA B CA 1
ATOM 5875 C C . ALA B 1 313 ? -4.934 5.887 3.111 1 97.75 313 ALA B C 1
ATOM 5877 O O . ALA B 1 313 ? -5.156 7.07 3.377 1 97.75 313 ALA B O 1
ATOM 5878 N N . TYR B 1 314 ? -5.586 5.266 2.189 1 93.94 314 TYR B N 1
ATOM 5879 C CA . TYR B 1 314 ? -6.762 5.781 1.497 1 93.94 314 TYR B CA 1
ATOM 5880 C C . TYR B 1 314 ? -8.039 5.172 2.061 1 93.94 314 TYR B C 1
ATOM 5882 O O . TYR B 1 314 ? -8.094 3.969 2.332 1 93.94 314 TYR B O 1
ATOM 5890 N N . ALA B 1 315 ? -9.008 6.031 2.139 1 93.81 315 ALA B N 1
ATOM 5891 C CA . ALA B 1 315 ? -10.281 5.566 2.674 1 93.81 315 ALA B CA 1
ATOM 5892 C C . ALA B 1 315 ? -10.898 4.504 1.771 1 93.81 315 ALA B C 1
ATOM 5894 O O . ALA B 1 315 ? -11.719 3.697 2.221 1 93.81 315 ALA B O 1
ATOM 5895 N N . THR B 1 316 ? -10.523 4.52 0.519 1 88.38 316 THR B N 1
ATOM 5896 C CA . THR B 1 316 ? -11.078 3.557 -0.425 1 88.38 316 THR B CA 1
ATOM 5897 C C . THR B 1 316 ? -10.031 3.158 -1.467 1 88.38 316 THR B C 1
ATOM 5899 O O . THR B 1 316 ? -8.977 3.783 -1.565 1 88.38 316 THR B O 1
ATOM 5902 N N . ILE B 1 317 ? -10.281 2.121 -2.092 1 84.75 317 ILE B N 1
ATOM 5903 C CA . ILE B 1 317 ? -9.414 1.639 -3.158 1 84.75 317 ILE B CA 1
ATOM 5904 C C . ILE B 1 317 ? -9.672 2.434 -4.438 1 84.75 317 ILE B C 1
ATOM 5906 O O . ILE B 1 317 ? -10.719 3.066 -4.578 1 84.75 317 ILE B O 1
ATOM 5910 N N . PRO B 1 318 ? -8.703 2.391 -5.395 1 78.06 318 PRO B N 1
ATOM 5911 C CA . PRO B 1 318 ? -8.883 3.131 -6.645 1 78.06 318 PRO B CA 1
ATOM 5912 C C . PRO B 1 318 ? -10.172 2.754 -7.375 1 78.06 318 PRO B C 1
ATOM 5914 O O . PRO B 1 318 ? -10.523 1.572 -7.453 1 78.06 318 PRO B O 1
ATOM 5917 N N . GLY B 1 319 ? -10.875 3.789 -7.805 1 73.19 319 GLY B N 1
ATOM 5918 C CA . GLY B 1 319 ? -12.086 3.572 -8.586 1 73.19 319 GLY B CA 1
ATOM 5919 C C . GLY B 1 319 ? -13.336 3.469 -7.734 1 73.19 319 GLY B C 1
ATOM 5920 O O . GLY B 1 319 ? -14.438 3.281 -8.258 1 73.19 319 GLY B O 1
ATOM 5921 N N . HIS B 1 320 ? -13.203 3.641 -6.445 1 77.69 320 HIS B N 1
ATOM 5922 C CA . HIS B 1 320 ? -14.344 3.457 -5.555 1 77.69 320 HIS B CA 1
ATOM 5923 C C . HIS B 1 320 ? -14.633 4.727 -4.758 1 77.69 320 HIS B C 1
ATOM 5925 O O . HIS B 1 320 ? -13.812 5.648 -4.73 1 77.69 320 HIS B O 1
ATOM 5931 N N . THR B 1 321 ? -15.758 4.742 -4.184 1 78.31 321 THR B N 1
ATOM 5932 C CA . THR B 1 321 ? -16.219 5.91 -3.439 1 78.31 321 THR B CA 1
ATOM 5933 C C . THR B 1 321 ? -16 5.711 -1.94 1 78.31 321 THR B C 1
ATOM 5935 O O . THR B 1 321 ? -16.109 4.59 -1.437 1 78.31 321 THR B O 1
ATOM 5938 N N . ALA B 1 322 ? -15.719 6.805 -1.295 1 84.25 322 ALA B N 1
ATOM 5939 C CA . ALA B 1 322 ? -15.656 6.828 0.164 1 84.25 322 ALA B CA 1
ATOM 5940 C C . ALA B 1 322 ? -17 7.203 0.768 1 84.25 322 ALA B C 1
ATOM 5942 O O . ALA B 1 322 ? -17.656 8.141 0.31 1 84.25 322 ALA B O 1
ATOM 5943 N N . LYS B 1 323 ? -17.422 6.504 1.786 1 83.5 323 LYS B N 1
ATOM 5944 C CA . LYS B 1 323 ? -18.766 6.66 2.348 1 83.5 323 LYS B CA 1
ATOM 5945 C C . LYS B 1 323 ? -18.75 7.637 3.52 1 83.5 323 LYS B C 1
ATOM 5947 O O . LYS B 1 323 ? -17.781 7.711 4.266 1 83.5 323 LYS B O 1
ATOM 5952 N N . ARG B 1 324 ? -19.953 8.328 3.621 1 82.44 324 ARG B N 1
ATOM 5953 C CA . ARG B 1 324 ? -20.109 9.32 4.688 1 82.44 324 ARG B CA 1
ATOM 5954 C C . ARG B 1 324 ? -21.516 9.297 5.262 1 82.44 324 ARG B C 1
ATOM 5956 O O . ARG B 1 324 ? -22.5 9.258 4.516 1 82.44 324 ARG B O 1
ATOM 5963 N N . ASP B 1 325 ? -21.516 9.242 6.594 1 79.62 325 ASP B N 1
ATOM 5964 C CA . ASP B 1 325 ? -22.75 9.477 7.332 1 79.62 325 ASP B CA 1
ATOM 5965 C C . ASP B 1 325 ? -22.953 10.969 7.598 1 79.62 325 ASP B C 1
ATOM 5967 O O . ASP B 1 325 ? -22.078 11.625 8.164 1 79.62 325 ASP B O 1
ATOM 5971 N N . PRO B 1 326 ? -24.047 11.5 7.215 1 78.31 326 PRO B N 1
ATOM 5972 C CA . PRO B 1 326 ? -24.25 12.945 7.348 1 78.31 326 PRO B CA 1
ATOM 5973 C C . PRO B 1 326 ? -24.234 13.414 8.797 1 78.31 326 PRO B C 1
ATOM 5975 O O . PRO B 1 326 ? -23.984 14.594 9.07 1 78.31 326 PRO B O 1
ATOM 5978 N N . ILE B 1 327 ? -24.422 12.531 9.734 1 79.38 327 ILE B N 1
ATOM 5979 C CA . ILE B 1 327 ? -24.516 12.922 11.141 1 79.38 327 ILE B CA 1
ATOM 5980 C C . ILE B 1 327 ? -23.219 12.547 11.867 1 79.38 327 ILE B C 1
ATOM 5982 O O . ILE B 1 327 ? -22.656 13.367 12.602 1 79.38 327 ILE B O 1
ATOM 5986 N N . LYS B 1 328 ? -22.75 11.398 11.578 1 84.12 328 LYS B N 1
ATOM 5987 C CA . LYS B 1 328 ? -21.641 10.883 12.383 1 84.12 328 LYS B CA 1
ATOM 5988 C C . LYS B 1 328 ? -20.312 11.102 11.68 1 84.12 328 LYS B C 1
ATOM 5990 O O . LYS B 1 328 ? -19.25 10.914 12.281 1 84.12 328 LYS B O 1
ATOM 5995 N N . GLY B 1 329 ? -20.359 11.531 10.414 1 89.5 329 GLY B N 1
ATOM 5996 C CA . GLY B 1 329 ? -19.125 11.719 9.664 1 89.5 329 GLY B CA 1
ATOM 5997 C C . GLY B 1 329 ? -18.797 10.539 8.766 1 89.5 329 GLY B C 1
ATOM 5998 O O . GLY B 1 329 ? -19.641 9.672 8.531 1 89.5 329 GLY B O 1
ATOM 5999 N N . SER B 1 330 ? -17.641 10.539 8.234 1 92.62 330 SER B N 1
ATOM 6000 C CA . SER B 1 330 ? -17.234 9.516 7.27 1 92.62 330 SER B CA 1
ATOM 6001 C C . SER B 1 330 ? -16.906 8.203 7.969 1 92.62 330 SER B C 1
ATOM 6003 O O . SER B 1 330 ? -16.422 8.195 9.102 1 92.62 330 SER B O 1
ATOM 6005 N N . TRP B 1 331 ? -17.172 7.07 7.281 1 92.06 331 TRP B N 1
ATOM 6006 C CA . TRP B 1 331 ? -16.906 5.738 7.82 1 92.06 331 TRP B CA 1
ATOM 6007 C C . TRP B 1 331 ? -15.43 5.586 8.203 1 92.06 331 TRP B C 1
ATOM 6009 O O . TRP B 1 331 ? -15.117 5.062 9.273 1 92.06 331 TRP B O 1
ATOM 6019 N N . PHE B 1 332 ? -14.609 6.102 7.379 1 97 332 PHE B N 1
ATOM 6020 C CA . PHE B 1 332 ? -13.18 5.922 7.574 1 97 332 PHE B CA 1
ATOM 6021 C C . PHE B 1 332 ? -12.703 6.691 8.805 1 97 332 PHE B C 1
ATOM 6023 O O . PHE B 1 332 ? -12.023 6.133 9.664 1 97 332 PHE B O 1
ATOM 6030 N N . VAL B 1 333 ? -13.047 7.926 8.945 1 97.06 333 VAL B N 1
ATOM 6031 C CA . VAL B 1 333 ? -12.602 8.773 10.047 1 97.06 333 VAL B CA 1
ATOM 6032 C C . VAL B 1 333 ? -13.164 8.242 11.359 1 97.06 333 VAL B C 1
ATOM 6034 O O . VAL B 1 333 ? -12.445 8.141 12.359 1 97.06 333 VAL B O 1
ATOM 6037 N N . GLN B 1 334 ? -14.477 7.855 11.367 1 94.62 334 GLN B N 1
ATOM 6038 C CA . GLN B 1 334 ? -15.117 7.332 12.57 1 94.62 334 GLN B CA 1
ATOM 6039 C C . GLN B 1 334 ? -14.359 6.121 13.109 1 94.62 334 GLN B C 1
ATOM 6041 O O . GLN B 1 334 ? -14.008 6.082 14.289 1 94.62 334 GLN B O 1
ATOM 6046 N N . ASN B 1 335 ? -14.07 5.227 12.242 1 96 335 ASN B N 1
ATOM 6047 C CA . ASN B 1 335 ? -13.484 3.965 12.672 1 96 335 ASN B CA 1
ATOM 6048 C C . ASN B 1 335 ? -11.984 4.113 12.953 1 96 335 ASN B C 1
ATOM 6050 O O . ASN B 1 335 ? -11.453 3.467 13.852 1 96 335 ASN B O 1
ATOM 6054 N N . LEU B 1 336 ? -11.336 4.926 12.172 1 98.31 336 LEU B N 1
ATOM 6055 C CA . LEU B 1 336 ? -9.93 5.215 12.445 1 98.31 336 LEU B CA 1
ATOM 6056 C C . LEU B 1 336 ? -9.758 5.824 13.836 1 98.31 336 LEU B C 1
ATOM 6058 O O . LEU B 1 336 ? -8.906 5.379 14.609 1 98.31 336 LEU B O 1
ATOM 6062 N N . CYS B 1 337 ? -10.547 6.832 14.133 1 96.56 337 CYS B N 1
ATOM 6063 C CA . CYS B 1 337 ? -10.461 7.5 15.43 1 96.56 337 CYS B CA 1
ATOM 6064 C C . CYS B 1 337 ? -10.758 6.531 16.562 1 96.56 337 CYS B C 1
ATOM 6066 O O . CYS B 1 337 ? -10.047 6.516 17.578 1 96.56 337 CYS B O 1
ATOM 6068 N N . GLU B 1 338 ? -11.766 5.707 16.328 1 95.31 338 GLU B N 1
ATOM 6069 C CA . GLU B 1 338 ? -12.164 4.762 17.375 1 95.31 338 GLU B CA 1
ATOM 6070 C C . GLU B 1 338 ? -11.062 3.738 17.641 1 95.31 338 GLU B C 1
ATOM 6072 O O . GLU B 1 338 ? -10.719 3.471 18.781 1 95.31 338 GLU B O 1
ATOM 6077 N N . VAL B 1 339 ? -10.5 3.203 16.656 1 96.56 339 VAL B N 1
ATOM 6078 C CA . VAL B 1 339 ? -9.469 2.178 16.797 1 96.56 339 VAL B CA 1
ATOM 6079 C C . VAL B 1 339 ? -8.219 2.785 17.406 1 96.56 339 VAL B C 1
ATOM 6081 O O . VAL B 1 339 ? -7.656 2.23 18.359 1 96.56 339 VAL B O 1
ATOM 6084 N N . ILE B 1 340 ? -7.809 3.926 16.953 1 97.44 340 ILE B N 1
ATOM 6085 C CA . ILE B 1 340 ? -6.555 4.512 17.406 1 97.44 340 ILE B CA 1
ATOM 6086 C C . ILE B 1 340 ? -6.699 4.973 18.859 1 97.44 340 ILE B C 1
ATOM 6088 O O . ILE B 1 340 ? -5.809 4.738 19.672 1 97.44 340 ILE B O 1
ATOM 6092 N N . ARG B 1 341 ? -7.766 5.59 19.141 1 94.88 341 ARG B N 1
ATOM 6093 C CA . ARG B 1 341 ? -7.918 6.086 20.516 1 94.88 341 ARG B CA 1
ATOM 6094 C C . ARG B 1 341 ? -7.875 4.938 21.516 1 94.88 341 ARG B C 1
ATOM 6096 O O . ARG B 1 341 ? -7.371 5.102 22.625 1 94.88 341 ARG B O 1
ATOM 6103 N N . LYS B 1 342 ? -8.344 3.756 21.094 1 92.88 342 LYS B N 1
ATOM 6104 C CA . LYS B 1 342 ? -8.477 2.621 22.016 1 92.88 342 LYS B CA 1
ATOM 6105 C C . LYS B 1 342 ? -7.18 1.815 22.078 1 92.88 342 LYS B C 1
ATOM 6107 O O . LYS B 1 342 ? -6.883 1.194 23.094 1 92.88 342 LYS B O 1
ATOM 6112 N N . HIS B 1 343 ? -6.402 1.862 21 1 93.12 343 HIS B N 1
ATOM 6113 C CA . HIS B 1 343 ? -5.367 0.838 20.922 1 93.12 343 HIS B CA 1
ATOM 6114 C C . HIS B 1 343 ? -3.986 1.461 20.734 1 93.12 343 HIS B C 1
ATOM 6116 O O . HIS B 1 343 ? -2.969 0.773 20.859 1 93.12 343 HIS B O 1
ATOM 6122 N N . ALA B 1 344 ? -3.836 2.744 20.547 1 94.69 344 ALA B N 1
ATOM 6123 C CA . ALA B 1 344 ? -2.582 3.4 20.188 1 94.69 344 ALA B CA 1
ATOM 6124 C C . ALA B 1 344 ? -1.533 3.223 21.281 1 94.69 344 ALA B C 1
ATOM 6126 O O . ALA B 1 344 ? -0.336 3.385 21.031 1 94.69 344 ALA B O 1
ATOM 6127 N N . TYR B 1 345 ? -1.912 2.898 22.453 1 90.19 345 TYR B N 1
ATOM 6128 C CA . TYR B 1 345 ? -0.989 2.83 23.578 1 90.19 345 TYR B CA 1
ATOM 6129 C C . TYR B 1 345 ? -0.146 1.562 23.516 1 90.19 345 TYR B C 1
ATOM 6131 O O . TYR B 1 345 ? 0.914 1.482 24.141 1 90.19 345 TYR B O 1
ATOM 6139 N N . ASN B 1 346 ? -0.558 0.524 22.734 1 90.06 346 ASN B N 1
ATOM 6140 C CA . ASN B 1 346 ? 0.205 -0.719 22.781 1 90.06 346 ASN B CA 1
ATOM 6141 C C . ASN B 1 346 ? 0.178 -1.443 21.438 1 90.06 346 ASN B C 1
ATOM 6143 O O . ASN B 1 346 ? 0.618 -2.59 21.344 1 90.06 346 ASN B O 1
ATOM 6147 N N . THR B 1 347 ? -0.426 -0.882 20.469 1 92.06 347 THR B N 1
ATOM 6148 C CA . THR B 1 347 ? -0.581 -1.547 19.188 1 92.06 347 THR B CA 1
ATOM 6149 C C . THR B 1 347 ? 0.075 -0.732 18.078 1 92.06 347 THR B C 1
ATOM 6151 O O . THR B 1 347 ? -0.076 0.49 18.016 1 92.06 347 THR B O 1
ATOM 6154 N N . GLU B 1 348 ? 0.855 -1.384 17.234 1 93.5 348 GLU B N 1
ATOM 6155 C CA . GLU B 1 348 ? 1.537 -0.686 16.156 1 93.5 348 GLU B CA 1
ATOM 6156 C C . GLU B 1 348 ? 0.572 -0.35 15.016 1 93.5 348 GLU B C 1
ATOM 6158 O O . GLU B 1 348 ? -0.515 -0.926 14.93 1 93.5 348 GLU B O 1
ATOM 6163 N N . LEU B 1 349 ? 0.881 0.539 14.156 1 96.5 349 LEU B N 1
ATOM 6164 C CA . LEU B 1 349 ? 0.031 1.203 13.172 1 96.5 349 LEU B CA 1
ATOM 6165 C C . LEU B 1 349 ? -0.589 0.189 12.219 1 96.5 349 LEU B C 1
ATOM 6167 O O . LEU B 1 349 ? -1.792 0.236 11.953 1 96.5 349 LEU B O 1
ATOM 6171 N N . ASN B 1 350 ? 0.178 -0.71 11.641 1 94.88 350 ASN B N 1
ATOM 6172 C CA . ASN B 1 350 ? -0.365 -1.666 10.68 1 94.88 350 ASN B CA 1
ATOM 6173 C C . ASN B 1 350 ? -1.465 -2.521 11.305 1 94.88 350 ASN B C 1
ATOM 6175 O O . ASN B 1 350 ? -2.496 -2.766 10.68 1 94.88 350 ASN B O 1
ATOM 6179 N N . ALA B 1 351 ? -1.201 -3.002 12.469 1 93.44 351 ALA B N 1
ATOM 6180 C CA . ALA B 1 351 ? -2.217 -3.789 13.164 1 93.44 351 ALA B CA 1
ATOM 6181 C C . ALA B 1 351 ? -3.496 -2.982 13.359 1 93.44 351 ALA B C 1
ATOM 6183 O O . ALA B 1 351 ? -4.602 -3.514 13.219 1 93.44 351 ALA B O 1
ATOM 6184 N N . MET B 1 352 ? -3.365 -1.78 13.727 1 96.25 352 MET B N 1
ATOM 6185 C CA . MET B 1 352 ? -4.547 -0.938 13.891 1 96.25 352 MET B CA 1
ATOM 6186 C C . MET B 1 352 ? -5.273 -0.746 12.57 1 96.25 352 MET B C 1
ATOM 6188 O O . MET B 1 352 ? -6.5 -0.672 12.531 1 96.25 352 MET B O 1
ATOM 6192 N N . MET B 1 353 ? -4.527 -0.65 11.469 1 97.62 353 MET B N 1
ATOM 6193 C CA . MET B 1 353 ? -5.164 -0.516 10.156 1 97.62 353 MET B CA 1
ATOM 6194 C C . MET B 1 353 ? -5.969 -1.765 9.812 1 97.62 353 MET B C 1
ATOM 6196 O O . MET B 1 353 ? -7.012 -1.678 9.164 1 97.62 353 MET B O 1
ATOM 6200 N N . LEU B 1 354 ? -5.438 -2.943 10.227 1 96.5 354 LEU B N 1
ATOM 6201 C CA . LEU B 1 354 ? -6.219 -4.164 10.062 1 96.5 354 LEU B CA 1
ATOM 6202 C C . LEU B 1 354 ? -7.57 -4.043 10.758 1 96.5 354 LEU B C 1
ATOM 6204 O O . LEU B 1 354 ? -8.602 -4.391 10.188 1 96.5 354 LEU B O 1
ATOM 6208 N N . MET B 1 355 ? -7.523 -3.543 11.953 1 95.81 355 MET B N 1
ATOM 6209 C CA . MET B 1 355 ? -8.742 -3.391 12.75 1 95.81 355 MET B CA 1
ATOM 6210 C C . MET B 1 355 ? -9.695 -2.393 12.102 1 95.81 355 MET B C 1
ATOM 6212 O O . MET B 1 355 ? -10.906 -2.627 12.047 1 95.81 355 MET B O 1
ATOM 6216 N N . VAL B 1 356 ? -9.164 -1.284 11.648 1 97.44 356 VAL B N 1
ATOM 6217 C CA . VAL B 1 356 ? -9.977 -0.251 11.008 1 97.44 356 VAL B CA 1
ATOM 6218 C C . VAL B 1 356 ? -10.703 -0.837 9.797 1 97.44 356 VAL B C 1
ATOM 6220 O O . VAL B 1 356 ? -11.914 -0.665 9.656 1 97.44 356 VAL B O 1
ATOM 6223 N N . ASP B 1 357 ? -9.984 -1.495 8.93 1 96.31 357 ASP B N 1
ATOM 6224 C CA . ASP B 1 357 ? -10.57 -2.062 7.719 1 96.31 357 ASP B CA 1
ATOM 6225 C C . ASP B 1 357 ? -11.617 -3.125 8.062 1 96.31 357 ASP B C 1
ATOM 6227 O O . ASP B 1 357 ? -12.625 -3.258 7.375 1 96.31 357 ASP B O 1
ATOM 6231 N N . LYS B 1 358 ? -11.32 -3.898 9.086 1 94.5 358 LYS B N 1
ATOM 6232 C CA . LYS B 1 358 ? -12.289 -4.902 9.523 1 94.5 358 LYS B CA 1
ATOM 6233 C C . LYS B 1 358 ? -13.594 -4.25 9.977 1 94.5 358 LYS B C 1
ATOM 6235 O O . LYS B 1 358 ? -14.68 -4.727 9.648 1 94.5 358 LYS B O 1
ATOM 6240 N N . GLU B 1 359 ? -13.484 -3.197 10.781 1 94.25 359 GLU B N 1
ATOM 6241 C CA . GLU B 1 359 ? -14.672 -2.479 11.234 1 94.25 359 GLU B CA 1
ATOM 6242 C C . GLU B 1 359 ? -15.461 -1.919 10.055 1 94.25 359 GLU B C 1
ATOM 6244 O O . GLU B 1 359 ? -16.688 -1.971 10.047 1 94.25 359 GLU B O 1
ATOM 6249 N N . ILE B 1 360 ? -14.812 -1.378 9.109 1 93.12 360 ILE B N 1
ATOM 6250 C CA . ILE B 1 360 ? -15.469 -0.826 7.926 1 93.12 360 ILE B CA 1
ATOM 6251 C C . ILE B 1 360 ? -16.125 -1.95 7.121 1 93.12 360 ILE B C 1
ATOM 6253 O O . ILE B 1 360 ? -17.219 -1.791 6.598 1 93.12 360 ILE B O 1
ATOM 6257 N N . GLU B 1 361 ? -15.391 -3.061 7.008 1 89.94 361 GLU B N 1
ATOM 6258 C CA . GLU B 1 361 ? -15.953 -4.23 6.34 1 89.94 361 GLU B CA 1
ATOM 6259 C C . GLU B 1 361 ? -17.281 -4.629 6.965 1 89.94 361 GLU B C 1
ATOM 6261 O O . GLU B 1 361 ? -18.219 -5.012 6.258 1 89.94 361 GLU B O 1
ATOM 6266 N N . ASN B 1 362 ? -17.375 -4.559 8.258 1 90.12 362 ASN B N 1
ATOM 6267 C CA . ASN B 1 362 ? -18.594 -4.922 8.984 1 90.12 362 ASN B CA 1
ATOM 6268 C C . ASN B 1 362 ? -19.75 -3.977 8.664 1 90.12 362 ASN B C 1
ATOM 6270 O O . ASN B 1 362 ? -20.906 -4.316 8.883 1 90.12 362 ASN B O 1
ATOM 6274 N N . LEU B 1 363 ? -19.469 -2.799 8.203 1 85.25 363 LEU B N 1
ATOM 6275 C CA . LEU B 1 363 ? -20.5 -1.818 7.859 1 85.25 363 LEU B CA 1
ATOM 6276 C C . LEU B 1 363 ? -21.016 -2.049 6.445 1 85.25 363 LEU B C 1
ATOM 6278 O O . LEU B 1 363 ? -22.078 -1.535 6.078 1 85.25 363 LEU B O 1
ATOM 6282 N N . ASN B 1 364 ? -20.219 -2.771 5.668 1 81.38 364 ASN B N 1
ATOM 6283 C CA . ASN B 1 364 ? -20.562 -3.002 4.27 1 81.38 364 ASN B CA 1
ATOM 6284 C C . ASN B 1 364 ? -21.875 -3.771 4.137 1 81.38 364 ASN B C 1
ATOM 6286 O O . ASN B 1 364 ? -22.094 -4.75 4.852 1 81.38 364 ASN B O 1
ATOM 6290 N N . SER B 1 365 ? -22.719 -3.234 3.352 1 74.69 365 SER B N 1
ATOM 6291 C CA . SER B 1 365 ? -24 -3.877 3.057 1 74.69 365 SER B CA 1
ATOM 6292 C C . SER B 1 365 ? -24.578 -3.371 1.739 1 74.69 365 SER B C 1
ATOM 6294 O O . SER B 1 365 ? -24.125 -2.354 1.208 1 74.69 365 SER B O 1
ATOM 6296 N N . ILE B 1 366 ? -25.469 -4.109 1.31 1 68.12 366 ILE B N 1
ATOM 6297 C CA . ILE B 1 366 ? -26.141 -3.738 0.069 1 68.12 366 ILE B CA 1
ATOM 6298 C C . ILE B 1 366 ? -26.859 -2.4 0.249 1 68.12 366 ILE B C 1
ATOM 6300 O O . ILE B 1 366 ? -26.922 -1.594 -0.682 1 68.12 366 ILE B O 1
ATOM 6304 N N . HIS B 1 367 ? -27.266 -2.176 1.462 1 66.19 367 HIS B N 1
ATOM 6305 C CA . HIS B 1 367 ? -28.047 -0.977 1.753 1 66.19 367 HIS B CA 1
ATOM 6306 C C . HIS B 1 367 ? -27.141 0.24 1.917 1 66.19 367 HIS B C 1
ATOM 6308 O O . HIS B 1 367 ? -27.484 1.342 1.486 1 66.19 367 HIS B O 1
ATOM 6314 N N . HIS B 1 368 ? -25.953 0.017 2.426 1 70.81 368 HIS B N 1
ATOM 6315 C CA . HIS B 1 368 ? -25.125 1.15 2.799 1 70.81 368 HIS B CA 1
ATOM 6316 C C . HIS B 1 368 ? -23.953 1.314 1.832 1 70.81 368 HIS B C 1
ATOM 6318 O O . HIS B 1 368 ? -23.312 2.365 1.802 1 70.81 368 HIS B O 1
ATOM 6324 N N . GLY B 1 369 ? -23.75 0.267 1.003 1 75.19 369 GLY B N 1
ATOM 6325 C CA . GLY B 1 369 ? -22.625 0.306 0.083 1 75.19 369 GLY B CA 1
ATOM 6326 C C . GLY B 1 369 ? -21.391 -0.372 0.632 1 75.19 369 GLY B C 1
ATOM 6327 O O . GLY B 1 369 ? -21.422 -0.977 1.705 1 75.19 369 GLY B O 1
ATOM 6328 N N . PHE B 1 370 ? -20.344 -0.295 -0.238 1 79.69 370 PHE B N 1
ATOM 6329 C CA . PHE B 1 370 ? -19.125 -1.026 0.098 1 79.69 370 PHE B CA 1
ATOM 6330 C C . PHE B 1 370 ? -17.906 -0.103 0.068 1 79.69 370 PHE B C 1
ATOM 6332 O O . PHE B 1 370 ? -17.797 0.752 -0.812 1 79.69 370 PHE B O 1
ATOM 6339 N N . GLN B 1 371 ? -17.109 -0.231 1.083 1 86.81 371 GLN B N 1
ATOM 6340 C CA . GLN B 1 371 ? -15.867 0.52 1.182 1 86.81 371 GLN B CA 1
ATOM 6341 C C . GLN B 1 371 ? -14.734 -0.366 1.681 1 86.81 371 GLN B C 1
ATOM 6343 O O . GLN B 1 371 ? -14.93 -1.197 2.57 1 86.81 371 GLN B O 1
ATOM 6348 N N . THR B 1 372 ? -13.633 -0.308 0.981 1 90 372 THR B N 1
ATOM 6349 C CA . THR B 1 372 ? -12.414 -1.009 1.368 1 90 372 THR B CA 1
ATOM 6350 C C . THR B 1 372 ? -11.242 -0.035 1.486 1 90 372 THR B C 1
ATOM 6352 O O . THR B 1 372 ? -10.984 0.746 0.569 1 90 372 THR B O 1
ATOM 6355 N N . VAL B 1 373 ? -10.594 -0.13 2.625 1 94.12 373 VAL B N 1
ATOM 6356 C CA . VAL B 1 373 ? -9.461 0.759 2.859 1 94.12 373 VAL B CA 1
ATOM 6357 C C . VAL B 1 373 ? -8.211 0.201 2.176 1 94.12 373 VAL B C 1
ATOM 6359 O O . VAL B 1 373 ? -8.039 -1.017 2.09 1 94.12 373 VAL B O 1
ATOM 6362 N N . GLU B 1 374 ? -7.434 1.067 1.617 1 94.12 374 GLU B N 1
ATOM 6363 C CA . GLU B 1 374 ? -6.113 0.716 1.1 1 94.12 374 GLU B CA 1
ATOM 6364 C C . GLU B 1 374 ? -5.012 1.433 1.871 1 94.12 374 GLU B C 1
ATOM 6366 O O . GLU B 1 374 ? -5.09 2.641 2.104 1 94.12 374 GLU B O 1
ATOM 6371 N N . TRP B 1 375 ? -4 0.716 2.357 1 97.19 375 TRP B N 1
ATOM 6372 C CA . TRP B 1 375 ? -2.846 1.392 2.941 1 97.19 375 TRP B CA 1
ATOM 6373 C C . TRP B 1 375 ? -1.544 0.812 2.398 1 97.19 375 TRP B C 1
ATOM 6375 O O . TRP B 1 375 ? -1.476 -0.373 2.066 1 97.19 375 TRP B O 1
ATOM 6385 N N . THR B 1 376 ? -0.583 1.675 2.268 1 95.69 376 THR B N 1
ATOM 6386 C CA . THR B 1 376 ? 0.662 1.394 1.56 1 95.69 376 THR B CA 1
ATOM 6387 C C . THR B 1 376 ? 1.864 1.869 2.371 1 95.69 376 THR B C 1
ATOM 6389 O O . THR B 1 376 ? 1.82 2.934 2.99 1 95.69 376 THR B O 1
ATOM 6392 N N . SER B 1 377 ? 2.945 1.031 2.35 1 96.5 377 SER B N 1
ATOM 6393 C CA . SER B 1 377 ? 4.227 1.387 2.949 1 96.5 377 SER B CA 1
ATOM 6394 C C . SER B 1 377 ? 5.293 1.609 1.881 1 96.5 377 SER B C 1
ATOM 6396 O O . SER B 1 377 ? 5.504 0.755 1.017 1 96.5 377 SER B O 1
ATOM 6398 N N . ARG B 1 378 ? 5.883 2.744 1.854 1 93.19 378 ARG B N 1
ATOM 6399 C CA . ARG B 1 378 ? 7.027 3.072 1.01 1 93.19 378 ARG B CA 1
ATOM 6400 C C . ARG B 1 378 ? 8.258 3.396 1.854 1 93.19 378 ARG B C 1
ATOM 6402 O O . ARG B 1 378 ? 8.383 4.508 2.371 1 93.19 378 ARG B O 1
ATOM 6409 N N . GLY B 1 379 ? 9.156 2.449 1.968 1 92.12 379 GLY B N 1
ATOM 6410 C CA . GLY B 1 379 ? 10.305 2.629 2.84 1 92.12 379 GLY B CA 1
ATOM 6411 C C . GLY B 1 379 ? 9.93 2.746 4.305 1 92.12 379 GLY B C 1
ATOM 6412 O O . GLY B 1 379 ? 10.703 3.273 5.109 1 92.12 379 GLY B O 1
ATOM 6413 N N . PHE B 1 380 ? 8.742 2.447 4.637 1 94.94 380 PHE B N 1
ATOM 6414 C CA . PHE B 1 380 ? 8.227 2.463 6 1 94.94 380 PHE B CA 1
ATOM 6415 C C . PHE B 1 380 ? 8.492 1.133 6.695 1 94.94 380 PHE B C 1
ATOM 6417 O O . PHE B 1 380 ? 7.566 0.36 6.949 1 94.94 380 PHE B O 1
ATOM 6424 N N . ASN B 1 381 ? 9.766 0.901 7.121 1 94 381 ASN B N 1
ATOM 6425 C CA . ASN B 1 381 ? 10.172 -0.465 7.434 1 94 381 ASN B CA 1
ATOM 6426 C C . ASN B 1 381 ? 10.5 -0.626 8.914 1 94 381 ASN B C 1
ATOM 6428 O O . ASN B 1 381 ? 11.359 -1.432 9.273 1 94 381 ASN B O 1
ATOM 6432 N N . LYS B 1 382 ? 9.93 0.179 9.75 1 94.62 382 LYS B N 1
ATOM 6433 C CA . LYS B 1 382 ? 10.023 0.048 11.195 1 94.62 382 LYS B CA 1
ATOM 6434 C C . LYS B 1 382 ? 8.633 -0.028 11.836 1 94.62 382 LYS B C 1
ATOM 6436 O O . LYS B 1 382 ? 7.652 0.437 11.25 1 94.62 382 LYS B O 1
ATOM 6441 N N . TRP B 1 383 ? 8.648 -0.641 13.008 1 94 383 TRP B N 1
ATOM 6442 C CA . TRP B 1 383 ? 7.398 -0.59 13.758 1 94 383 TRP B CA 1
ATOM 6443 C C . TRP B 1 383 ? 7.047 0.846 14.133 1 94 383 TRP B C 1
ATOM 6445 O O . TRP B 1 383 ? 7.926 1.633 14.492 1 94 383 TRP B O 1
ATOM 6455 N N . PHE B 1 384 ? 5.797 1.16 14.047 1 96.19 384 PHE B N 1
ATOM 6456 C CA . PHE B 1 384 ? 5.34 2.486 14.445 1 96.19 384 PHE B CA 1
ATOM 6457 C C . PHE B 1 384 ? 4.289 2.391 15.547 1 96.19 384 PHE B C 1
ATOM 6459 O O . PHE B 1 384 ? 3.191 1.873 15.312 1 96.19 384 PHE B O 1
ATOM 6466 N N . PHE B 1 385 ? 4.652 2.873 16.688 1 95.75 385 PHE B N 1
ATOM 6467 C CA . PHE B 1 385 ? 3.748 3.049 17.828 1 95.75 385 PHE B CA 1
ATOM 6468 C C . PHE B 1 385 ? 3.539 4.527 18.125 1 95.75 385 PHE B C 1
ATOM 6470 O O . PHE B 1 385 ? 4.504 5.289 18.234 1 95.75 385 PHE B O 1
ATOM 6477 N N . PHE B 1 386 ? 2.277 4.957 18.328 1 96.75 386 PHE B N 1
ATOM 6478 C CA . PHE B 1 386 ? 2.008 6.359 18.641 1 96.75 386 PHE B CA 1
ATOM 6479 C C . PHE B 1 386 ? 2.5 6.719 20.031 1 96.75 386 PHE B C 1
ATOM 6481 O O . PHE B 1 386 ? 2.848 7.871 20.297 1 96.75 386 PHE B O 1
ATOM 6488 N N . ASN B 1 387 ? 2.441 5.809 21.016 1 94.12 387 ASN B N 1
ATOM 6489 C CA . ASN B 1 387 ? 2.893 5.984 22.391 1 94.12 387 ASN B CA 1
ATOM 6490 C C . ASN B 1 387 ? 2.291 7.238 23.016 1 94.12 387 ASN B C 1
ATOM 6492 O O . ASN B 1 387 ? 3.02 8.094 23.531 1 94.12 387 ASN B O 1
ATOM 6496 N N . PRO B 1 388 ? 0.999 7.234 23.094 1 94.12 388 PRO B N 1
ATOM 6497 C CA . PRO B 1 388 ? 0.364 8.438 23.641 1 94.12 388 PRO B CA 1
ATOM 6498 C C . PRO B 1 388 ? 0.733 8.68 25.109 1 94.12 388 PRO B C 1
ATOM 6500 O O . PRO B 1 388 ? 0.747 7.746 25.906 1 94.12 388 PRO B O 1
ATOM 6503 N N . GLY B 1 389 ? 1.111 9.922 25.422 1 89.06 389 GLY B N 1
ATOM 6504 C CA . GLY B 1 389 ? 1.286 10.352 26.797 1 89.06 389 GLY B CA 1
ATOM 6505 C C . GLY B 1 389 ? 2.633 9.961 27.375 1 89.06 389 GLY B C 1
ATOM 6506 O O . GLY B 1 389 ? 2.92 10.25 28.547 1 89.06 389 GLY B O 1
ATOM 6507 N N . VAL B 1 390 ? 3.467 9.242 26.656 1 89.12 390 VAL B N 1
ATOM 6508 C CA . VAL B 1 390 ? 4.766 8.812 27.172 1 89.12 390 VAL B CA 1
ATOM 6509 C C . VAL B 1 390 ? 5.879 9.523 26.406 1 89.12 390 VAL B C 1
ATOM 6511 O O . VAL B 1 390 ? 5.938 9.477 25.172 1 89.12 390 VAL B O 1
ATOM 6514 N N . TYR B 1 391 ? 6.77 10.211 27.141 1 89.38 391 TYR B N 1
ATOM 6515 C CA . TYR B 1 391 ? 7.844 10.984 26.531 1 89.38 391 TYR B CA 1
ATOM 6516 C C . TYR B 1 391 ? 9.188 10.664 27.172 1 89.38 391 TYR B C 1
ATOM 6518 O O . TYR B 1 391 ? 9.234 10.094 28.266 1 89.38 391 TYR B O 1
ATOM 6526 N N . GLN B 1 392 ? 10.297 10.703 26.391 1 82.75 392 GLN B N 1
ATOM 6527 C CA . GLN B 1 392 ? 11.633 10.469 26.922 1 82.75 392 GLN B CA 1
ATOM 6528 C C . GLN B 1 392 ? 11.953 11.445 28.047 1 82.75 392 GLN B C 1
ATOM 6530 O O . GLN B 1 392 ? 12.578 11.078 29.047 1 82.75 392 GLN B O 1
ATOM 6535 N N . ASP B 1 393 ? 11.859 12.711 27.781 1 65.5 393 ASP B N 1
ATOM 6536 C CA . ASP B 1 393 ? 12.188 13.648 28.844 1 65.5 393 ASP B CA 1
ATOM 6537 C C . ASP B 1 393 ? 11.188 13.547 29.984 1 65.5 393 ASP B C 1
ATOM 6539 O O . ASP B 1 393 ? 10 13.32 29.766 1 65.5 393 ASP B O 1
ATOM 6543 N N . ASN B 1 394 ? 11.414 12.75 31.109 1 50.22 394 ASN B N 1
ATOM 6544 C CA . ASN B 1 394 ? 10.633 12.648 32.344 1 50.22 394 ASN B CA 1
ATOM 6545 C C . ASN B 1 394 ? 9.688 13.836 32.5 1 50.22 394 ASN B C 1
ATOM 6547 O O . ASN B 1 394 ? 9.344 14.203 33.625 1 50.22 394 ASN B O 1
ATOM 6551 N N . SER B 1 395 ? 9.648 14.688 31.594 1 42 395 SER B N 1
ATOM 6552 C CA . SER B 1 395 ? 8.688 15.75 31.891 1 42 395 SER B CA 1
ATOM 6553 C C . SER B 1 395 ? 7.266 15.211 31.938 1 42 395 SER B C 1
ATOM 6555 O O . SER B 1 395 ? 6.648 14.969 30.906 1 42 395 SER B O 1
ATOM 6557 N N . ASN B 1 396 ? 7.09 14.211 32.719 1 39.53 396 ASN B N 1
ATOM 6558 C CA . ASN B 1 396 ? 5.723 13.812 33 1 39.53 396 ASN B CA 1
ATOM 6559 C C . ASN B 1 396 ? 4.812 15.016 33.219 1 39.53 396 ASN B C 1
ATOM 6561 O O . ASN B 1 396 ? 5.016 15.805 34.156 1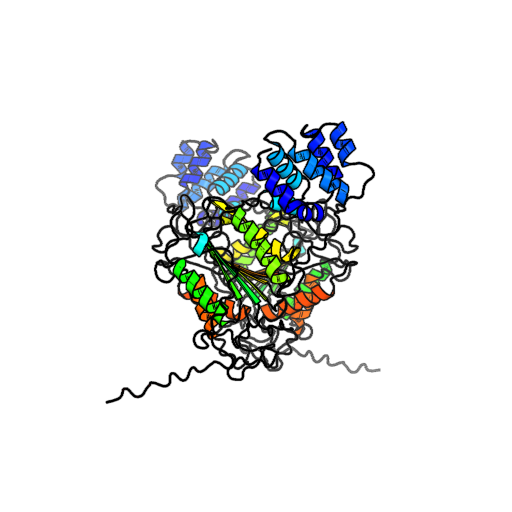 39.53 396 ASN B O 1
ATOM 6565 N N . ARG B 1 397 ? 4.465 15.828 32.344 1 37.12 397 ARG B N 1
ATOM 6566 C CA . ARG B 1 397 ? 3.514 16.891 32.688 1 37.12 397 ARG B CA 1
ATOM 6567 C C . ARG B 1 397 ? 2.432 16.375 33.625 1 37.12 397 ARG B C 1
ATOM 6569 O O . ARG B 1 397 ? 1.829 15.32 33.375 1 37.12 397 ARG B O 1
ATOM 6576 N N . ALA B 1 398 ? 2.512 16.641 34.906 1 33.22 398 ALA B N 1
ATOM 6577 C CA . ALA B 1 398 ? 1.453 16.578 35.906 1 33.22 398 ALA B CA 1
ATOM 6578 C C . ALA B 1 398 ? 0.098 16.922 35.312 1 33.22 398 ALA B C 1
ATOM 6580 O O . ALA B 1 398 ? -0.056 17.969 34.656 1 33.22 398 ALA B O 1
ATOM 6581 N N . ILE B 1 399 ? -0.606 15.984 34.906 1 34.56 399 ILE B N 1
ATOM 6582 C CA . ILE B 1 399 ? -2.041 16.234 34.781 1 34.56 399 ILE B CA 1
ATOM 6583 C C . ILE B 1 399 ? -2.49 17.172 35.906 1 34.56 399 ILE B C 1
ATOM 6585 O O . ILE B 1 399 ? -2.324 16.875 37.094 1 34.56 399 ILE B O 1
ATOM 6589 N N . VAL B 1 400 ? -2.381 18.469 35.781 1 28.56 400 VAL B N 1
ATOM 6590 C CA . VAL B 1 400 ? -3.047 19.406 36.656 1 28.56 400 VAL B CA 1
ATOM 6591 C C . VAL B 1 400 ? -4.418 18.859 37.062 1 28.56 400 VAL B C 1
ATOM 6593 O O . VAL B 1 400 ? -5.312 18.766 36.219 1 28.56 400 VAL B O 1
ATOM 6596 N N . MET B 1 401 ? -4.477 17.844 37.844 1 28.03 401 MET B N 1
ATOM 6597 C CA . MET B 1 401 ? -5.691 17.562 38.594 1 28.03 401 MET B CA 1
ATOM 6598 C C . MET B 1 401 ? -6.234 18.828 39.25 1 28.03 401 MET B C 1
ATOM 6600 O O . MET B 1 401 ? -5.625 19.375 40.156 1 28.03 401 MET B O 1
ATOM 6604 N N . THR B 1 402 ? -6.695 19.781 38.406 1 28.17 402 THR B N 1
ATOM 6605 C CA . THR B 1 402 ? -7.465 20.812 39.094 1 28.17 402 THR B CA 1
ATOM 6606 C C . THR B 1 402 ? -8.461 20.188 40.062 1 28.17 402 THR B C 1
ATOM 6608 O O . THR B 1 402 ? -9.336 19.422 39.656 1 28.17 402 THR B O 1
ATOM 6611 N N . THR B 1 403 ? -8 19.859 41.219 1 28.56 403 THR B N 1
ATOM 6612 C CA . THR B 1 403 ? -8.852 19.688 42.406 1 28.56 403 THR B CA 1
ATOM 6613 C C . THR B 1 403 ? -9.875 20.828 42.5 1 28.56 403 THR B C 1
ATOM 6615 O O . THR B 1 403 ? -9.508 21.969 42.719 1 28.56 403 THR B O 1
ATOM 6618 N N . SER B 1 404 ? -10.898 20.844 41.531 1 27.95 404 SER B N 1
ATOM 6619 C CA . SER B 1 404 ? -12.055 21.688 41.812 1 27.95 404 SER B CA 1
ATOM 6620 C C . SER B 1 404 ? -12.469 21.562 43.281 1 27.95 404 SER B C 1
ATOM 6622 O O . SER B 1 404 ? -12.859 20.469 43.719 1 27.95 404 SER B O 1
ATOM 6624 N N . THR B 1 405 ? -11.727 22.156 44.156 1 29.12 405 THR B N 1
ATOM 6625 C CA . THR B 1 405 ? -12.234 22.484 45.5 1 29.12 405 THR B CA 1
ATOM 6626 C C . THR B 1 405 ? -13.617 23.109 45.406 1 29.12 405 THR B C 1
ATOM 6628 O O . THR B 1 405 ? -13.797 24.172 44.781 1 29.12 405 THR B O 1
ATOM 6631 N N . ASN B 1 406 ? -14.695 22.234 45.312 1 30.11 406 ASN B N 1
ATOM 6632 C CA . ASN B 1 406 ? -16.062 22.688 45.562 1 30.11 406 ASN B CA 1
ATOM 6633 C C . ASN B 1 406 ? -16.125 23.672 46.75 1 30.11 406 ASN B C 1
ATOM 6635 O O . ASN B 1 406 ? -15.648 23.359 47.844 1 30.11 406 ASN B O 1
ATOM 6639 N N . PRO B 1 407 ? -16 24.969 46.5 1 33.03 407 PRO B N 1
ATOM 6640 C CA . PRO B 1 407 ? -16.25 25.859 47.625 1 33.03 407 PRO B CA 1
ATOM 6641 C C . PRO B 1 407 ? -17.469 25.438 48.469 1 33.03 407 PRO B C 1
ATOM 6643 O O . PRO B 1 407 ? -18.375 24.797 47.938 1 33.03 407 PRO B O 1
ATOM 6646 N N . PRO B 1 408 ? -17.328 25.234 49.781 1 33.31 408 PRO B N 1
ATOM 6647 C CA . PRO B 1 408 ? -18.438 24.953 50.688 1 33.31 408 PRO B CA 1
ATOM 6648 C C . PRO B 1 408 ? -19.641 25.875 50.5 1 33.31 408 PRO B C 1
ATOM 6650 O O . PRO B 1 408 ? -19.453 27.062 50.25 1 33.31 408 PRO B O 1
ATOM 6653 N N . THR B 1 409 ? -20.578 25.484 49.531 1 27.62 409 THR B N 1
ATOM 6654 C CA . THR B 1 409 ? -21.828 26.234 49.594 1 27.62 409 THR B CA 1
ATOM 6655 C C . THR B 1 409 ? -22.234 26.531 51.031 1 27.62 409 THR B C 1
ATOM 6657 O O . THR B 1 409 ? -22.469 25.609 51.812 1 27.62 409 THR B O 1
ATOM 6660 N N . ASP B 1 410 ? -21.656 27.562 51.625 1 24.94 410 ASP B N 1
ATOM 6661 C CA . ASP B 1 410 ? -22.141 28.266 52.812 1 24.94 410 ASP B CA 1
ATOM 6662 C C . ASP B 1 410 ? -23.656 28.406 52.812 1 24.94 410 ASP B C 1
ATOM 6664 O O . ASP B 1 410 ? -24.234 28.938 51.844 1 24.94 410 ASP B O 1
ATOM 6668 N N . VAL B 1 411 ? -24.188 27.391 53.625 1 23.11 411 VAL B N 1
ATOM 6669 C CA . VAL B 1 411 ? -25.266 27.766 54.531 1 23.11 411 VAL B CA 1
ATOM 6670 C C . VAL B 1 411 ? -24.703 28.578 55.688 1 23.11 411 VAL B C 1
ATOM 6672 O O . VAL B 1 411 ? -23.656 28.25 56.25 1 23.11 411 VAL B O 1
#

Sequence (822 aa):
MEQHHRKLINKRMSELVSVTFDLKAIVDILFEKVVINKWMKDYILGNEGESSKTTKLYEVIQGRGPDAFTNICEVLKQTNNIKAYDILTSKTCEEEGDQLNSLDKEFNKIILNHDDSYVKVHPEYKIMDQYEAKLNVNVEAYPMASNPKGHALILNINNIKYRDERKGSDVDMANLMKLFQGLGYIVHPKVDLTEKQFKNVINEFINICEKEKANSIVVFIMSHGEAGKESTRSSDILAADGKPINTDWIIEQFVFNYIQHVPKLFFIQACRGKNSDFGWKYHDGENNRLHDDSTTLSPITTVERRYKDVFIAYATIPGHTAKRDPIKGSWFVQNLCEVIRKHAYNTELNAMMLMVDKEIENLNSIHHGFQTVEWTSRGFNKWFFFNPGVYQDNSNRAIVMTTSTNPPTDVMEQHHRKLINKRMSELVSVTFDLKAIVDILFEKVVINKWMKDYILGNEGESSKTTKLYEVIQGRGPDAFTNICEVLKQTNNIKAYDILTSKTCEEEGDQLNSLDKEFNKIILNHDDSYVKVHPEYKIMDQYEAKLNVNVEAYPMASNPKGHALILNINNIKYRDERKGSDVDMANLMKLFQGLGYIVHPKVDLTEKQFKNVINEFINICEKEKANSIVVFIMSHGEAGKESTRSSDILAADGKPINTDWIIEQFVFNYIQHVPKLFFIQACRGKNSDFGWKYHDGENNRLHDDSTTLSPITTVERRYKDVFIAYATIPGHTAKRDPIKGSWFVQNLCEVIRKHAYNTELNAMMLMVDKEIENLNSIHHGFQTVEWTSRGFNKWFFFNPGVYQDNSNRAIVMTTSTNPPTDV

Foldseek 3Di:
DDPVLLVLCVVCVVVLLVQDDDVVQLLVVCVVVVQDDPVLSCVLPDPDDSSSSSSSVSVVLVPTPPCSLVSSLVSCVVVVSVVSNLSRPQDPPPPVCPPVVVVDDPLPQCLPDLPCPQFPFDPVLDDDFDDPPPPPPPFTAQRQFDQQSEAEEEEEEAAAPPDDGDFCSVLLVVLVVSLSSNLRHSYHYDYQAAPSRVVVVLVVVLVVCVVVPHQEYEYEYEAEWDLAPALDQWTWGAGRHGDTDTPVVSQLCCQPVRPDQHAYEYEYEYAAHDDDPPDDDDQDAQDDPDDDPDPDRDHPDRPPSADANYKYKYFAHGNGGWFADNHNGTLQSNLLSVLCSYPLNHDWDVVSVVRSQVSQQVVDDPVRHHGGMDMDDRNNRHTYGSNGQRHPPPPSPPPPPPPPPPDPPPD/DDPVLLVLCVVCVVVLLVQDDDVVQLLVVCVVVVQDDPVLSCVLPDPDDSSSSSSSVSVVLVPTPPCSLVSSLVSCVVVVSVVSNLSRPQDPPPPVCPDVVVVDDPLPQCLPDLPCPQFPFDPVLDDDFDDPPPPPPPFTAQRQFDQQSEAEEEEEAAAAPPDHGDFCSVLLVVLVVSLCSNLRHSYHYDYQAAPSRVVVVLVVVLVVCVVVPHQEYEYEYEAEWDLAPALDQWTWGAGRHGDTDTPVVSQLCCQPVPPDQHAYEYEYEYAAHDDDPPDDDDQDAQDDPDDDPDPDRDHDDRPPSADANYKYKYFAHGNGGWFADNHNGTLQSNLLSVLCSYPLNHDWDVVSVVRSQVSQQVVDDPVRHHGGMDMDDRNNRHTYGSNGQRHPPPPSPPPPPPPPPPPPPDD

Nearest PDB structures (foldseek):
  6kmt-assembly3_C  TM=8.568E-01  e=7.026E-14  Mus musculus
  7wr4-assembly1_C  TM=8.335E-01  e=2.189E-13  Homo sapiens
  3e4c-assembly1_B  TM=7.579E-01  e=3.639E-14  Homo sapiens
  7wr5-assembly1_C  TM=8.033E-01  e=2.540E-10  Homo sapiens
  3r7b-assembly1_A  TM=8.478E-01  e=2.322E-09  Homo sapiens

Organism: Acyrthosiphon pisum (NCBI:txid7029)

InterPro domains:
  IPR001309 Peptidase C14, p20 domain [PS50208] (148-275)
  IPR001315 CARD domain [PF00619] (18-89)
  IPR001315 CARD domain [PS50209] (1-91)
  IPR002138 Peptidase C14, caspase non-catalytic subunit p10 [PS50207] (308-388)
  IPR002398 Peptidase C14 family [PTHR47901] (23-389)
  IPR011029 Death-like domain superfamily [G3DSA:1.10.533.10] (1-102)
  IPR011029 Death-like domain superfamily [SSF47986] (1-90)
  IPR011600 Peptidase C14, caspase domain [PF00656] (149-375)
  IPR015917 Peptidase C14A, caspase catalytic domain [PR00376] (148-161)
  IPR015917 Peptidase C14A, caspase catalytic domain [PR00376] (166-184)
  IPR015917 Peptidase C14A, caspase catalytic domain [PR00376] (184-202)
  IPR015917 Peptidase C14A, caspase catalytic domain [PR00376] (217-225)
  IPR015917 Peptidase C14A, caspase catalytic domain [PR00376] (256-274)
  IPR015917 Peptidase C14A, caspase catalytic domain [PR00376] (322-333)
  IPR015917 Peptidase C14A, caspase catalytic domain [SM00115] (141-388)
  IPR029030 Caspase-like domain superfamily [SSF52129] (135-389)

pLDDT: mean 77.07, std 22.2, range [23.11, 98.38]

Radius of gyration: 30.2 Å; Cα contacts (8 Å, |Δi|>4): 1663; chains: 2; bounding box: 75×102×100 Å